Protein AF-A0A835VU82-F1 (afdb_monomer)

Organism: Chlamydomonas incerta (NCBI:txid51695)

Secondary structure (DSSP, 8-state):
-HHHHHHHHHHHHHHHHHHHHHHHHHHHHHHHHHTTS--PPPBTTTBTHHHHHHH-HHHHHHHHHHHH-SEEEEEETTEEEEEE--HHHHHHHHHH--S----HHHHH----HHHHHHHHHH-TTT--HHHHHHHHHHHIIIIISHHHHHHHHHHHHHHHHHHHHHHHHHHHH-PPEEHHHHHHHHHHHHHHHHHHSEE---S--GGGTTTSTTHHHHTTS--------HHHHHHHHHHHHHHTTSTTTS-THHHHHHH-GGGHHHHHHHHHHS--HHHHHHHHHHHHHHHHHHHHHHHHHHHHHHHHHHHHHHHTT-HHHHHHHHHHTT--TT----EESSSSS-TTSHHHHHHHHHHH-SSGGGS--HHHHHHHHHHHHHHHHHHHHHHHHHHHHHHHH-HHHHHHHHHHHHHHHHH-HHHHHSTT-SSPPP--HHHHHHHHHHHHHS-SS--EEEE-SS-EEEETTEEEPTT-EEEE-HHHHHT-TTTSSSTTS--GGGGSGGGTTTTS-------S----SSSSS-----TT--STTS-TTHHHHHHHHHHHHHHHHHHEEEEE-TT--SSPPEEESSSEEESS--EEEEEE---SHHHHHHHHHHHHHHT-EEEEE-SSS-TTBTT--TTEEEEEGGG---EEEETTTTEEEE-TT-BHHHHHHHHGGGTEE----SSTTSBHHHHHHTT---TTHHHH--GGGGEEEEEEEESS--PPPPPP------------------SEEEEEETTT-HHHHHHHHHHHHHH-EEEEEEEE-EE--SEEEEEEEEEEGGGHHHHHHHHHHHHHHS-TTEEEEEEEE----S-S----------------PPS----PPPPGGGS--SS-EEEEEEEESS-TT-HHHHHHHHHHHHSSTTT-SEEEEEEEEHHHHHTTTHHHH--TTEEEEEEEEEEEGGGTT---TT-TT---S-------HHHHHHHHHHT-S-TT-EEEEEEPPPSS-TT----------------SSS----SEEEEEEEEEEEPPTT-TTTTTHHHHHHHHHHHHHHHTTT-SEE-GGG-BTTS-TTHHHHTTS-HHHHHHHHHHHHHH-TT--SPP-

pLDDT: mean 74.81, std 19.79, range [23.17, 98.12]

Solvent-accessible surface area (backbone atoms only — not comparable to full-atom values): 60476 Å² total; per-residue (Å²): 107,69,69,58,52,50,50,51,52,50,51,50,49,54,47,51,52,50,50,53,46,66,38,49,47,55,43,57,70,48,43,71,74,49,63,86,46,42,57,74,82,62,44,83,43,42,14,37,46,70,62,31,73,75,54,29,50,66,53,42,52,38,55,46,33,76,74,41,39,48,52,25,35,47,30,56,21,53,46,60,31,41,36,32,45,34,64,69,58,37,53,53,46,38,59,69,54,76,45,48,50,71,46,69,60,74,53,43,56,55,68,61,71,68,65,32,47,38,53,74,72,33,25,56,78,66,45,55,71,70,66,20,56,50,48,44,50,55,47,37,58,34,43,52,30,70,69,36,36,59,59,40,48,63,47,43,42,53,42,50,61,52,36,44,65,56,53,51,49,31,24,58,71,55,47,75,39,55,46,34,66,53,36,32,35,48,30,40,37,31,35,43,24,39,34,65,19,33,46,44,75,61,48,71,66,65,86,80,48,61,93,48,65,76,47,69,75,40,68,81,60,70,94,75,98,70,90,70,54,61,30,62,53,41,52,53,20,57,54,44,53,50,42,49,60,35,82,90,54,28,36,76,60,18,64,50,29,50,54,41,58,92,46,42,72,58,51,32,51,42,43,68,79,60,54,50,76,39,43,49,52,36,52,52,15,51,48,50,49,50,53,53,43,51,50,53,51,52,50,48,54,51,53,50,50,50,51,51,51,44,55,52,29,53,76,69,74,54,52,78,64,53,60,57,54,60,62,56,71,74,68,66,89,86,78,89,48,72,47,69,64,68,95,60,73,30,75,67,10,34,52,45,36,56,63,50,54,42,71,74,46,93,49,75,93,73,42,74,50,72,66,34,49,46,21,42,49,52,48,46,44,61,61,47,11,58,43,40,14,33,43,46,36,49,32,52,51,53,34,37,75,31,60,70,62,35,52,54,41,47,51,57,51,51,55,52,44,68,76,35,56,72,54,60,69,35,90,64,53,98,67,76,86,79,92,51,68,59,61,51,11,42,50,52,40,31,33,44,76,53,22,28,45,44,58,51,48,30,31,40,78,52,66,42,78,77,53,97,90,43,57,45,59,46,72,36,36,37,35,28,33,46,42,46,40,38,48,29,59,94,80,28,76,66,42,88,59,94,53,32,63,59,59,32,74,90,58,66,54,54,61,37,64,72,81,89,79,80,82,85,79,94,78,88,87,78,89,79,87,32,65,51,54,43,49,52,54,54,48,92,76,29,51,76,54,49,64,48,47,50,50,51,43,49,54,50,49,54,59,46,54,58,41,31,49,57,40,70,31,94,81,48,69,77,78,80,54,63,37,59,62,87,44,36,37,64,59,85,54,44,39,23,28,42,39,47,30,34,66,47,73,65,43,47,33,49,52,47,38,51,26,59,76,69,73,31,30,48,19,65,42,26,46,39,64,44,94,66,13,70,54,67,56,91,88,34,31,61,40,35,32,60,64,35,43,54,76,49,73,40,77,88,81,30,32,33,43,34,20,20,28,29,23,34,44,60,50,44,69,65,29,51,85,75,41,33,44,60,48,31,51,57,41,32,80,32,7,42,36,42,34,27,22,38,24,19,84,30,45,54,13,58,45,66,31,25,29,27,70,32,52,61,36,37,31,29,35,32,49,40,70,73,69,81,68,77,78,76,94,72,85,86,86,88,82,95,75,92,79,81,90,74,96,75,64,66,46,39,80,45,71,31,21,74,84,49,34,46,67,60,34,24,37,35,19,21,46,17,74,49,46,36,51,64,58,32,37,32,32,51,45,40,79,44,51,77,35,26,28,36,40,40,38,34,29,49,52,90,46,45,67,62,51,49,55,44,47,56,57,48,58,76,70,46,54,49,53,43,51,54,36,42,36,36,38,40,21,42,68,91,77,81,90,84,78,82,80,88,75,92,80,85,85,84,90,84,87,86,81,80,85,84,84,77,92,64,78,79,60,78,89,73,55,84,42,68,54,46,33,33,37,42,38,38,41,32,65,46,58,75,86,42,71,70,58,52,55,51,48,47,57,60,62,68,50,58,60,92,66,41,76,47,75,48,77,47,68,31,52,40,66,62,56,56,38,70,54,26,89,80,70,70,58,94,58,58,45,78,48,57,35,35,28,32,27,45,55,68,38,43,73,46,76,76,96,77,70,95,78,78,85,81,82,76,96,66,88,70,66,28,32,47,58,25,52,52,56,39,63,76,59,59,81,35,45,63,19,40,39,42,39,32,66,31,24,52,81,68,67,82,81,76,85,72,93,69,94,74,87,88,78,99,72,78,86,83,59,78,28,41,47,62,80,43,64,22,29,38,37,36,33,35,32,35,48,63,69,53,98,80,35,61,79,76,60,39,49,68,60,38,52,50,46,32,52,52,35,47,62,43,32,51,82,38,37,79,31,36,40,57,55,33,41,41,62,93,44,77,72,54,66,55,55,54,39,28,31,49,74,68,49,45,54,51,48,52,57,49,31,51,42,22,32,62,85,56,36,40,53,82,119

Foldseek 3Di:
DVVVVVVVVVVVVCVVVVQQCLQVVLLVVVCVQCVPFAFDAQDGQAWCVVVCVVQPVLRVLLVGCVVRNQWHWTDHRSAIAIEGQDPVLLFVCQAPFQFAFDDLCVLQDLDDDLLCCLVQPAALRGDGDPRNVLLLVLLLVQDVDPVLVLVLQLQLLVLLVQQVVVLLVLLFQLDKDLQLVSLLLSQLQSLVCQAQQWGLPSRHDCVVVVVCVVVVVCVVPDDDDDDDFLSVLLSVLLVLLVLCLPPVLHWPLSSVCSSPVVCSVVSSVCCVPPNDPSSVSNNVSSVSLLVVLVVSLVQQVVQVVLVVVQVVCVVVVNNPPSVVVVVVVVPDPDHDRIDRDDDGGDCSHSLNSLVVVQVPDPDPSSHADSSNSSSHSSNSSNVRRNQLSQLLQLLQVLCQVPVVLLVVQLVLLLVVCVVCVVVVVPSRPSDDDDDRQSLVLSSLLSCLQFQQAQKTKGAAQQWDDSDPPNIDHHRHIYIHRLNSLSQPCVQPPVSNDRDSVCRHVVVVCQADADDPDDPDDDDDDDSPRHHSRASQHDHPSGNSCVSVSVSSSSSSCSSCSLFKGWHFDPPQDPPFDWHDRVTIHGPVGGITRIATEQLDPVSVQVSQLSCVVVVAFEQEDLFDPCPFFDRDDPRHSYYDLLNLADWDADLPQQKIKGFSNHFQQNNCVVALVSQKDQQHALARRGTPNLQQQQQHFHHLCLPFNHSVSFFFKWKWKFAFDFPDFDDDDDDDDDDDDDDDDDGGDGIDIDMDGCRRGVLLSQASRRPVLLFTGTGITMGRIDGFDQFKWKKKWKFALVCLLVVLVLCLVLVVLADSQKWKKKKKFAADAPDDPPDDDDDDDDDDDDDDDPDDCPPDDDPPVPPGGRGIMMMMMMIGRDDPPDPRVVVSNVSVCPPPVVRIPDMDTDGGRPVCRSNVVHVLPPDVQKDKAKWKFWFASCLQNHDPPPDPDDDDDDDDPRPGLSNLVSVLRVLQPDSSKMKMKTFHHALDRPPPPDDDDDDDDDDDSPDSHQQDRHNTIIIMIMQMWGADPVGDVVGCVVVSNVSNVSSCVSCVSRGQATSSSNRGPPPPRPVRNCRRGDPVSVVSSVVSSCRRPVSSSGDDD

Radius of gyration: 37.17 Å; Cα contacts (8 Å, |Δi|>4): 1844; chains: 1; bounding box: 109×71×122 Å

Sequence (1101 aa):
MELVNGLALAALTLFIVGFIWAGFNPIQRYLTPLRRFPGPPPLPFLGNLLAIASRDLTAYLAECRDAYGGVFKIWFGNQPWVCVADPELIRRVAYRVLSRPFSPADAIHLLTGEQYEVDANTLVFMKNGPAWRLARRAFESSIIHPQSLAGHLPAVWRCVRRYTPRLERYAATGEPLELSGDLADLTLAVVGEAAYGVDFRTTGTEEEEEGGGAAAAAAAAGSGSGSSAPGPALVRAVRQCFDCLDVNKATVYGPLKMIWPGLTPLWRWMAEHMPDAAQTRHMQARQKVADVSRQLMAQWQAAKAAAAAAAAADATGAGAGAAAAAKAADGGAGMQAFVEVGGGISSSSFMASLLEGRRGAAKEEERLSDLQIVAQCLTFLLAGFETTAATISFTAFCLATHPGAQARLLAELDEHFARSPAEGAAEGGEGAMPELSYLDAVLKESMRLYPAGSALIRKSPEPLELGRGLVVPGDTFVCLATHAVMHDPAIWPEPEAFRPERFLPESGGRLGPLAAGGGGGGGGGAAAEGAAWAPFGMGPRMCVGSKFATMVSKAVLLQIYRRFTFELHPKQVLPLRTRTALTHAPRDGIWVVVKARPASKEDVVHACAVAAKHGLKVSPRGSGHHYGGCSLVRGALLLDLSALGGVTVDAAARTARVGPCVSGRALRAATAPVGLHFPGPHLSEVGLSGFILGGGNGWGVRHWGAAADNVVEFEAVVFGDTPAAAPAAAAGGGSSGSSSGSSSAGPRLVRVSAESDPELFWGLKGAGFFLAVVTEFVLRLHPVPAALPLTCAIYPLTALEQVAAFFQRFHTSLPTCVEGSLAIVGGGGGGGDANGSSDGSSGSSNGSSSGDDSGGERPEWRRPVVTPVVIVSCTAFVAAGSPEVEAAYAQLRDFLPDTRISIQEGPLPYDAALSILDPGWSWPGLCMYGHGCFVPVPALVAAPADDEGVAAAGGKDCGGALAALRQAAHTMTSPRSILLVCPSAPSTAPGSSSSSSGNGSSSGSSCSGALGFRDTFYTAAYAMWTRTHQGPAADGDVAHAAWVHAAAAGLAPAAAGLYVNEVMHDQPGNSQVRASYEPAAYERLRGLKARVDPAGLLRPL

Nearest PDB structures (foldseek):
  6fyg-assembly3_C  TM=8.472E-01  e=1.018E-18  Streptomyces maritimus
  6fye-assembly1_B-2  TM=8.383E-01  e=1.172E-18  Streptomyces maritimus
  2bvf-assembly2_B  TM=8.128E-01  e=6.209E-16  Paenarthrobacter nicotinovorans
  5esm-assembly1_A  TM=7.420E-01  e=2.936E-16  Saccharomyces cerevisiae YJM789
  7ryb-assembly1_A  TM=7.580E-01  e=3.509E-15  Saccharomyces cerevisiae YJM789

InterPro domains:
  IPR001128 Cytochrome P450 [PF00067] (38-581)
  IPR001128 Cytochrome P450 [PR00385] (383-400)
  IPR001128 Cytochrome P450 [PR00385] (441-452)
  IPR001128 Cytochrome P450 [PR00385] (534-543)
  IPR001128 Cytochrome P450 [PR00385] (543-554)
  IPR002401 Cytochrome P450, E-class, group I [PR00463] (65-84)
  IPR002401 Cytochrome P450, E-class, group I [PR00463] (372-389)
  IPR002401 Cytochrome P450, E-class, group I [PR00463] (392-418)
  IPR002401 Cytochrome P450, E-class, group I [PR00463] (440-458)
  IPR002401 Cytochrome P450, E-class, group I [PR00463] (481-505)
  IPR006094 FAD linked oxidase, N-terminal [PF01565] (596-717)
  IPR016166 FAD-binding domain, PCMH-type [PS51387] (584-784)
  IPR016167 FAD-binding, type PCMH, subdomain 1 [G3DSA:3.30.43.10] (594-644)
  IPR016169 FAD-binding, type PCMH, subdomain 2 [G3DSA:3.30.465.10] (649-717)
  IPR016169 FAD-binding, type PCMH, subdomain 2 [G3DSA:3.30.465.10] (748-1093)
  IPR017972 Cytochrome P450, conserved site [PS00086] (536-545)
  IPR036318 FAD-binding, type PCMH-like superfamily [SSF56176] (586-784)
  IPR036396 Cytochrome P450 superfamily [G3DSA:1.10.630.10] (32-593)
  IPR036396 Cytochrome P450 superfamily [SSF48264] (29-597)

Mean predicted aligned error: 17.07 Å

Structure (mmCIF, N/CA/C/O backbone):
data_AF-A0A835VU82-F1
#
_entry.id   AF-A0A835VU82-F1
#
loop_
_atom_site.group_PDB
_atom_site.id
_atom_site.type_symbol
_atom_site.label_atom_id
_atom_site.label_alt_id
_atom_site.label_comp_id
_atom_site.label_asym_id
_atom_site.label_entity_id
_atom_site.label_seq_id
_atom_site.pdbx_PDB_ins_code
_atom_site.Cartn_x
_atom_site.Cartn_y
_atom_site.Cartn_z
_atom_site.occupancy
_atom_site.B_iso_or_equiv
_atom_site.auth_seq_id
_atom_site.auth_comp_id
_atom_site.auth_asym_id
_atom_site.auth_atom_id
_atom_site.pdbx_PDB_model_num
ATOM 1 N N . MET A 1 1 ? 30.587 34.628 -65.101 1.00 56.88 1 MET A N 1
ATOM 2 C CA . MET A 1 1 ? 29.436 34.459 -64.185 1.00 56.88 1 MET A CA 1
ATOM 3 C C . MET A 1 1 ? 28.465 33.392 -64.675 1.00 56.88 1 MET A C 1
ATOM 5 O O . MET A 1 1 ? 28.157 32.509 -63.892 1.00 56.88 1 MET A O 1
ATOM 9 N N . GLU A 1 2 ? 28.056 33.380 -65.947 1.00 66.62 2 GLU A N 1
ATOM 10 C CA . GLU A 1 2 ? 27.135 32.351 -66.477 1.00 66.62 2 GLU A CA 1
ATOM 11 C C . GLU A 1 2 ? 27.654 30.909 -66.366 1.00 66.62 2 GLU A C 1
ATOM 13 O O . GLU A 1 2 ? 26.900 30.027 -65.976 1.00 66.62 2 GLU A O 1
ATOM 18 N N . LEU A 1 3 ? 28.951 30.669 -66.598 1.00 69.50 3 LEU A N 1
ATOM 19 C CA . LEU A 1 3 ? 29.554 29.339 -66.414 1.00 69.50 3 LEU A CA 1
ATOM 20 C C . LEU A 1 3 ? 29.507 28.870 -64.946 1.00 69.50 3 LEU A C 1
ATOM 22 O O . LEU A 1 3 ? 29.246 27.706 -64.671 1.00 69.50 3 LEU A O 1
ATOM 26 N N . VAL A 1 4 ? 29.723 29.789 -63.998 1.00 74.38 4 VAL A N 1
ATOM 27 C CA . VAL A 1 4 ? 29.687 29.498 -62.553 1.00 74.38 4 VAL A CA 1
ATOM 28 C C . VAL A 1 4 ? 28.251 29.229 -62.101 1.00 74.38 4 VAL A C 1
ATOM 30 O O . VAL A 1 4 ? 28.012 28.271 -61.374 1.00 74.38 4 VAL A O 1
ATOM 33 N N . ASN A 1 5 ? 27.285 30.007 -62.596 1.00 70.69 5 ASN A N 1
ATOM 34 C CA . ASN A 1 5 ? 25.864 29.800 -62.313 1.00 70.69 5 ASN A CA 1
ATOM 35 C C . ASN A 1 5 ? 25.330 28.510 -62.960 1.00 70.69 5 ASN A C 1
ATOM 37 O O . ASN A 1 5 ? 24.558 27.793 -62.332 1.00 70.69 5 ASN A O 1
ATOM 41 N N . GLY A 1 6 ? 25.779 28.173 -64.174 1.00 78.88 6 GLY A N 1
ATOM 42 C CA . GLY A 1 6 ? 25.442 26.918 -64.849 1.00 78.88 6 GLY A CA 1
ATOM 43 C C . GLY A 1 6 ? 26.016 25.692 -64.136 1.00 78.88 6 GLY A C 1
ATOM 44 O O . GLY A 1 6 ? 25.303 24.711 -63.938 1.00 78.88 6 GLY A O 1
ATOM 45 N N . LEU A 1 7 ? 27.267 25.766 -63.669 1.00 79.81 7 LEU A N 1
ATOM 46 C CA . LEU A 1 7 ? 27.883 24.715 -62.852 1.00 79.81 7 LEU A CA 1
ATOM 47 C C . LEU A 1 7 ? 27.204 24.577 -61.484 1.00 79.81 7 LEU A C 1
ATOM 49 O O . LEU A 1 7 ? 26.971 23.455 -61.039 1.00 79.81 7 LEU A O 1
ATOM 53 N N . ALA A 1 8 ? 26.829 25.686 -60.841 1.00 76.06 8 ALA A N 1
ATOM 54 C CA . ALA A 1 8 ? 26.090 25.664 -59.580 1.00 76.06 8 ALA A CA 1
ATOM 55 C C . ALA A 1 8 ? 24.688 25.053 -59.745 1.00 76.06 8 ALA A C 1
ATOM 57 O O . ALA A 1 8 ? 24.276 24.234 -58.926 1.00 76.06 8 ALA A O 1
ATOM 58 N N . LEU A 1 9 ? 23.976 25.385 -60.828 1.00 82.25 9 LEU A N 1
ATOM 59 C CA . LEU A 1 9 ? 22.659 24.820 -61.128 1.00 82.25 9 LEU A CA 1
ATOM 60 C C . LEU A 1 9 ? 22.746 23.326 -61.480 1.00 82.25 9 LEU A C 1
ATOM 62 O O . LEU A 1 9 ? 21.912 22.541 -61.028 1.00 82.25 9 LEU A O 1
ATOM 66 N N . ALA A 1 10 ? 23.769 22.911 -62.232 1.00 80.50 10 ALA A N 1
ATOM 67 C CA . ALA A 1 10 ? 24.023 21.503 -62.534 1.00 80.50 10 ALA A CA 1
ATOM 68 C C . ALA A 1 10 ? 24.383 20.710 -61.268 1.00 80.50 10 ALA A C 1
ATOM 70 O O . ALA A 1 10 ? 23.840 19.628 -61.053 1.00 80.50 10 ALA A O 1
ATOM 71 N N . ALA A 1 11 ? 25.227 21.266 -60.393 1.00 80.38 11 ALA A N 1
ATOM 72 C CA . ALA A 1 11 ? 25.559 20.666 -59.104 1.00 80.38 11 ALA A CA 1
ATOM 73 C C . ALA A 1 11 ? 24.326 20.551 -58.194 1.00 80.38 11 ALA A C 1
ATOM 75 O O . ALA A 1 11 ? 24.107 19.499 -57.599 1.00 80.38 11 ALA A O 1
ATOM 76 N N . LEU A 1 12 ? 23.478 21.585 -58.141 1.00 81.00 12 LEU A N 1
ATOM 77 C CA . LEU A 1 12 ? 22.221 21.563 -57.391 1.00 81.00 12 LEU A CA 1
ATOM 78 C C . LEU A 1 12 ? 21.238 20.533 -57.961 1.00 81.00 12 LEU A C 1
ATOM 80 O O . LEU A 1 12 ? 20.604 19.804 -57.206 1.00 81.00 12 LEU A O 1
ATOM 84 N N . THR A 1 13 ? 21.140 20.420 -59.286 1.00 84.06 13 THR A N 1
ATOM 85 C CA . THR A 1 13 ? 20.266 19.439 -59.946 1.00 84.06 13 THR A CA 1
ATOM 86 C C . THR A 1 13 ? 20.753 18.013 -59.696 1.00 84.06 13 THR A C 1
ATOM 88 O O . THR A 1 13 ? 19.959 17.154 -59.322 1.00 84.06 13 THR A O 1
ATOM 91 N N . LEU A 1 14 ? 22.058 17.756 -59.826 1.00 83.62 14 LEU A N 1
ATOM 92 C CA . LEU A 1 14 ? 22.665 16.464 -59.494 1.00 83.62 14 LEU A CA 1
ATOM 93 C C . LEU A 1 14 ? 22.506 16.130 -58.009 1.00 83.62 14 LEU A C 1
ATOM 95 O O . LEU A 1 14 ? 22.232 14.979 -57.674 1.00 83.62 14 LEU A O 1
ATOM 99 N N . PHE A 1 15 ? 22.611 17.127 -57.129 1.00 79.81 15 PHE A N 1
ATOM 100 C CA . PHE A 1 15 ? 22.334 16.966 -55.708 1.00 79.81 15 PHE A CA 1
ATOM 101 C C . PHE A 1 15 ? 20.868 16.600 -55.462 1.00 79.81 15 PHE A C 1
ATOM 103 O O . PHE A 1 15 ? 20.615 15.636 -54.754 1.00 79.81 15 PHE A O 1
ATOM 110 N N . ILE A 1 16 ? 19.903 17.289 -56.080 1.00 80.06 16 ILE A N 1
ATOM 111 C CA . ILE A 1 16 ? 18.466 17.002 -55.930 1.00 80.06 16 ILE A CA 1
ATOM 112 C C . ILE A 1 16 ? 18.116 15.615 -56.483 1.00 80.06 16 ILE A C 1
ATOM 114 O O . ILE A 1 16 ? 17.432 14.843 -55.814 1.00 80.06 16 ILE A O 1
ATOM 118 N N . VAL A 1 17 ? 18.605 15.260 -57.674 1.00 80.12 17 VAL A N 1
ATOM 119 C CA . VAL A 1 17 ? 18.378 13.933 -58.271 1.00 80.12 17 VAL A CA 1
ATOM 120 C C . VAL A 1 17 ? 19.036 12.845 -57.423 1.00 80.12 17 VAL A C 1
ATOM 122 O O . VAL A 1 17 ? 18.399 11.836 -57.127 1.00 80.12 17 VAL A O 1
ATOM 125 N N . GLY A 1 18 ? 20.273 13.067 -56.971 1.00 75.75 18 GLY A N 1
ATOM 126 C CA . GLY A 1 18 ? 20.972 12.176 -56.048 1.00 75.75 18 GLY A CA 1
ATOM 127 C C . GLY A 1 18 ? 20.253 12.041 -54.705 1.00 75.75 18 GLY A C 1
ATOM 128 O O . GLY A 1 18 ? 20.161 10.937 -54.176 1.00 75.75 18 GLY A O 1
ATOM 129 N N . PHE A 1 19 ? 19.674 13.125 -54.189 1.00 72.94 19 PHE A N 1
ATOM 130 C CA . PHE A 1 19 ? 18.901 13.167 -52.948 1.00 72.94 19 PHE A CA 1
ATOM 131 C C . PHE A 1 19 ? 17.599 12.369 -53.075 1.00 72.94 19 PHE A C 1
ATOM 133 O O . PHE A 1 19 ? 17.339 11.486 -52.258 1.00 72.94 19 PHE A O 1
ATOM 140 N N . ILE A 1 20 ? 16.819 12.598 -54.137 1.00 73.94 20 ILE A N 1
ATOM 141 C CA . ILE A 1 20 ? 15.592 11.842 -54.435 1.00 73.94 20 ILE A CA 1
ATOM 142 C C . ILE A 1 20 ? 15.923 10.358 -54.640 1.00 73.94 20 ILE A C 1
ATOM 144 O O . ILE A 1 20 ? 15.283 9.489 -54.044 1.00 73.94 20 ILE A O 1
ATOM 148 N N . TRP A 1 21 ? 16.960 10.047 -55.421 1.00 72.38 21 TRP A N 1
ATOM 149 C CA . TRP A 1 21 ? 17.399 8.671 -55.641 1.00 72.38 21 TRP A CA 1
ATOM 150 C C . TRP A 1 21 ? 17.846 8.001 -54.335 1.00 72.38 21 TRP A C 1
ATOM 152 O O . TRP A 1 21 ? 17.417 6.887 -54.052 1.00 72.38 21 TRP A O 1
ATOM 162 N N . ALA A 1 22 ? 18.621 8.681 -53.487 1.00 67.75 22 ALA A N 1
ATOM 163 C CA . ALA A 1 22 ? 19.055 8.162 -52.189 1.00 67.75 22 ALA A CA 1
ATOM 164 C C . ALA A 1 22 ? 17.894 7.918 -51.206 1.00 67.75 22 ALA A C 1
ATOM 166 O O . ALA A 1 22 ? 18.003 7.037 -50.355 1.00 67.75 22 ALA A O 1
ATOM 167 N N . GLY A 1 23 ? 16.784 8.653 -51.321 1.00 66.94 23 GLY A N 1
ATOM 168 C CA . GLY A 1 23 ? 15.580 8.436 -50.513 1.00 66.94 23 GLY A CA 1
ATOM 169 C C . GLY A 1 23 ? 14.733 7.254 -50.971 1.00 66.94 23 GLY A C 1
ATOM 170 O O . GLY A 1 23 ? 14.301 6.444 -50.151 1.00 66.94 23 GLY A O 1
ATOM 171 N N . PHE A 1 24 ? 14.504 7.135 -52.281 1.00 68.56 24 PHE A N 1
ATOM 172 C CA . PHE A 1 24 ? 13.594 6.131 -52.842 1.00 68.56 24 PHE A CA 1
ATOM 173 C C . PHE A 1 24 ? 14.274 4.797 -53.186 1.00 68.56 24 PHE A C 1
ATOM 175 O O . PHE A 1 24 ? 13.639 3.748 -53.066 1.00 68.56 24 PHE A O 1
ATOM 182 N N . ASN A 1 25 ? 15.553 4.794 -53.572 1.00 67.69 25 ASN A N 1
ATOM 183 C CA . ASN A 1 25 ? 16.267 3.582 -53.988 1.00 67.69 25 ASN A CA 1
ATOM 184 C C . ASN A 1 25 ? 16.407 2.528 -52.864 1.00 67.69 25 ASN A C 1
ATOM 186 O O . ASN A 1 25 ? 16.084 1.364 -53.109 1.00 67.69 25 ASN A O 1
ATOM 190 N N . PRO A 1 26 ? 16.790 2.872 -51.615 1.00 64.81 26 PRO A N 1
ATOM 191 C CA . PRO A 1 26 ? 16.863 1.882 -50.538 1.00 64.81 26 PRO A CA 1
ATOM 192 C C . PRO A 1 26 ? 15.496 1.256 -50.249 1.00 64.81 26 PRO A C 1
ATOM 194 O O . PRO A 1 26 ? 15.393 0.042 -50.091 1.00 64.81 26 PRO A O 1
ATOM 197 N N . ILE A 1 27 ? 14.433 2.067 -50.266 1.00 65.44 27 ILE A N 1
ATOM 198 C CA . ILE A 1 27 ? 13.058 1.597 -50.077 1.00 65.44 27 ILE A CA 1
ATOM 199 C C . ILE A 1 27 ? 12.698 0.613 -51.201 1.00 65.44 27 ILE A C 1
ATOM 201 O O . ILE A 1 27 ? 12.256 -0.497 -50.915 1.00 65.44 27 ILE A O 1
ATOM 205 N N . GLN A 1 28 ? 12.973 0.938 -52.469 1.00 64.81 28 GLN A N 1
ATOM 206 C CA . GLN A 1 28 ? 12.727 0.021 -53.591 1.00 64.81 28 GLN A CA 1
ATOM 207 C C . GLN A 1 28 ? 13.547 -1.276 -53.530 1.00 64.81 28 GLN A C 1
ATOM 209 O O . GLN A 1 28 ? 13.005 -2.341 -53.836 1.00 64.81 28 GLN A O 1
ATOM 214 N N . ARG A 1 29 ? 14.802 -1.222 -53.062 1.00 65.31 29 ARG A N 1
ATOM 215 C CA . ARG A 1 29 ? 15.664 -2.403 -52.870 1.00 65.31 29 ARG A CA 1
ATOM 216 C C . ARG A 1 29 ? 15.057 -3.415 -51.893 1.00 65.31 29 ARG A C 1
ATOM 218 O O . ARG A 1 29 ? 15.160 -4.618 -52.126 1.00 65.31 29 ARG A O 1
ATOM 225 N N . TYR A 1 30 ? 14.405 -2.942 -50.832 1.00 65.50 30 TYR A N 1
ATOM 226 C CA . TYR A 1 30 ? 13.759 -3.797 -49.828 1.00 65.50 30 TYR A CA 1
ATOM 227 C C . TYR A 1 30 ? 12.278 -4.089 -50.109 1.00 65.50 30 TYR A C 1
ATOM 229 O O . TYR A 1 30 ? 11.734 -5.059 -49.576 1.00 65.50 30 TYR A O 1
ATOM 237 N N . LEU A 1 31 ? 11.609 -3.293 -50.949 1.00 65.50 31 LEU A N 1
ATOM 238 C CA . LEU A 1 31 ? 10.190 -3.474 -51.257 1.00 65.50 31 LEU A CA 1
ATOM 239 C C . LEU A 1 31 ? 9.915 -4.813 -51.948 1.00 65.50 31 LEU A C 1
ATOM 241 O O . LEU A 1 31 ? 8.908 -5.438 -51.636 1.00 65.50 31 LEU A O 1
ATOM 245 N N . THR A 1 32 ? 10.778 -5.288 -52.850 1.00 67.19 32 THR A N 1
ATOM 246 C CA . THR A 1 32 ? 10.502 -6.526 -53.604 1.00 67.19 32 THR A CA 1
ATOM 247 C C . THR A 1 32 ? 10.462 -7.775 -52.707 1.00 67.19 32 THR A C 1
ATOM 249 O O . THR A 1 32 ? 9.461 -8.492 -52.776 1.00 67.19 32 THR A O 1
ATOM 252 N N . PRO A 1 33 ? 11.439 -8.020 -51.806 1.00 71.12 33 PRO A N 1
ATOM 253 C CA . PRO A 1 33 ? 11.375 -9.148 -50.870 1.00 71.12 33 PRO A CA 1
ATOM 254 C C . PRO A 1 33 ? 10.310 -8.986 -49.772 1.00 71.12 33 PRO A C 1
ATOM 256 O O . PRO A 1 33 ? 9.699 -9.966 -49.356 1.00 71.12 33 PRO A O 1
ATOM 259 N N . LEU A 1 34 ? 10.047 -7.754 -49.316 1.00 79.69 34 LEU A N 1
ATOM 260 C CA . LEU A 1 34 ? 9.124 -7.484 -48.204 1.00 79.69 34 LEU A CA 1
ATOM 261 C C . LEU A 1 34 ? 7.677 -7.197 -48.639 1.00 79.69 34 LEU A C 1
ATOM 263 O O . LEU A 1 34 ? 6.839 -6.842 -47.807 1.00 79.69 34 LEU A O 1
ATOM 267 N N . ARG A 1 35 ? 7.346 -7.336 -49.929 1.00 78.44 35 ARG A N 1
ATOM 268 C CA . ARG A 1 35 ? 5.986 -7.136 -50.476 1.00 78.44 35 ARG A CA 1
ATOM 269 C C . ARG A 1 35 ? 4.928 -8.001 -49.793 1.00 78.44 35 ARG A C 1
ATOM 271 O O . ARG A 1 35 ? 3.800 -7.552 -49.654 1.00 78.44 35 ARG A O 1
ATOM 278 N N . ARG A 1 36 ? 5.303 -9.206 -49.352 1.00 83.00 36 ARG A N 1
ATOM 279 C CA . ARG A 1 36 ? 4.397 -10.169 -48.703 1.00 83.00 36 ARG A CA 1
ATOM 280 C C . ARG A 1 36 ? 3.993 -9.787 -47.276 1.00 83.00 36 ARG A C 1
ATOM 282 O O . ARG A 1 36 ? 3.022 -10.334 -46.774 1.00 83.00 36 ARG A O 1
ATOM 289 N N . PHE A 1 37 ? 4.716 -8.869 -46.635 1.00 89.12 37 PHE A N 1
ATOM 290 C CA . PHE A 1 37 ? 4.386 -8.404 -45.289 1.00 89.12 37 PHE A CA 1
ATOM 291 C C . PHE A 1 37 ? 3.441 -7.195 -45.368 1.00 89.12 37 PHE A C 1
ATOM 293 O O . PHE A 1 37 ? 3.807 -6.205 -46.017 1.00 89.12 37 PHE A O 1
ATOM 300 N N . PRO A 1 38 ? 2.258 -7.232 -44.730 1.00 91.25 38 PRO A N 1
ATOM 301 C CA . PRO A 1 38 ? 1.382 -6.068 -44.628 1.00 91.25 38 PRO A CA 1
ATOM 302 C C . PRO A 1 38 ? 2.018 -5.005 -43.724 1.00 91.25 38 PRO A C 1
ATOM 304 O O . PRO A 1 38 ? 2.917 -5.309 -42.943 1.00 91.25 38 PRO A O 1
ATOM 307 N N . GLY A 1 39 ? 1.602 -3.748 -43.843 1.00 91.25 39 GLY A N 1
ATOM 308 C CA . GLY A 1 39 ? 2.102 -2.683 -42.978 1.00 91.25 39 GLY A CA 1
ATOM 309 C C . GLY A 1 39 ? 1.828 -1.281 -43.517 1.00 91.25 39 GLY A C 1
ATOM 310 O O . GLY A 1 39 ? 1.492 -1.131 -44.697 1.00 91.25 39 GLY A O 1
ATOM 311 N N . PRO A 1 40 ? 1.993 -0.254 -42.672 1.00 90.81 40 PRO A N 1
ATOM 312 C CA . PRO A 1 40 ? 1.727 1.125 -43.043 1.00 90.81 40 PRO A CA 1
ATOM 313 C C . PRO A 1 40 ? 2.707 1.622 -44.119 1.00 90.81 40 PRO A C 1
ATOM 315 O O . PRO A 1 40 ? 3.882 1.230 -44.131 1.00 90.81 40 PRO A O 1
ATOM 318 N N . PRO A 1 41 ? 2.260 2.511 -45.024 1.00 85.75 41 PRO A N 1
ATOM 319 C CA . PRO A 1 41 ? 3.130 3.086 -46.041 1.00 85.75 41 PRO A CA 1
ATOM 320 C C . PRO A 1 41 ? 4.227 3.959 -45.396 1.00 85.75 41 PRO A C 1
ATOM 322 O O . PRO A 1 41 ? 3.939 4.700 -44.452 1.00 85.75 41 PRO A O 1
ATOM 325 N N . PRO A 1 42 ? 5.486 3.894 -45.870 1.00 86.25 42 PRO A N 1
ATOM 326 C CA . PRO A 1 42 ? 6.554 4.757 -45.375 1.00 86.25 42 PRO A CA 1
ATOM 327 C C . PRO A 1 42 ? 6.502 6.156 -46.001 1.00 86.25 42 PRO A C 1
ATOM 329 O O . PRO A 1 42 ? 6.282 6.296 -47.205 1.00 86.25 42 PRO A O 1
ATOM 332 N N . LEU A 1 43 ? 6.807 7.187 -45.210 1.00 84.06 43 LEU A N 1
ATOM 333 C CA . LEU A 1 43 ? 7.176 8.502 -45.736 1.00 84.06 43 LEU A CA 1
ATOM 334 C C . LEU A 1 43 ? 8.589 8.457 -46.348 1.00 84.06 43 LEU A C 1
ATOM 336 O O . LEU A 1 43 ? 9.448 7.727 -45.837 1.00 84.06 43 LEU A O 1
ATOM 340 N N . PRO A 1 44 ? 8.881 9.257 -47.393 1.00 77.75 44 PRO A N 1
ATOM 341 C CA . PRO A 1 44 ? 10.237 9.378 -47.926 1.00 77.75 44 PRO A CA 1
ATOM 342 C C . PRO A 1 44 ? 11.232 9.768 -46.824 1.00 77.75 44 PRO A C 1
ATOM 344 O O . PRO A 1 44 ? 10.956 10.681 -46.047 1.00 77.75 44 PRO A O 1
ATOM 347 N N . PHE A 1 45 ? 12.381 9.084 -46.764 1.00 74.44 45 PHE A N 1
ATOM 348 C CA . PHE A 1 45 ? 13.472 9.253 -45.780 1.00 74.44 45 PHE A CA 1
ATOM 349 C C . PHE A 1 45 ? 13.132 8.949 -44.311 1.00 74.44 45 PHE A C 1
ATOM 351 O O . PHE A 1 45 ? 13.981 8.419 -43.599 1.00 74.44 45 PHE A O 1
ATOM 358 N N . LEU A 1 46 ? 11.920 9.267 -43.853 1.00 78.31 46 LEU A N 1
ATOM 359 C CA . LEU A 1 46 ? 11.500 9.177 -42.452 1.00 78.31 46 LEU A CA 1
ATOM 360 C C . LEU A 1 46 ? 10.773 7.870 -42.111 1.00 78.31 46 LEU A C 1
ATOM 362 O O . LEU A 1 46 ? 10.636 7.543 -40.932 1.00 78.31 46 LEU A O 1
ATOM 366 N N . GLY A 1 47 ? 10.297 7.115 -43.101 1.00 86.38 47 GLY A N 1
ATOM 367 C CA . GLY A 1 47 ? 9.545 5.888 -42.855 1.00 86.38 47 GLY A CA 1
ATOM 368 C C . GLY A 1 47 ? 8.288 6.166 -42.027 1.00 86.38 47 GLY A C 1
ATOM 369 O O . GLY A 1 47 ? 7.469 7.004 -42.396 1.00 86.38 47 GLY A O 1
ATOM 370 N N . ASN A 1 48 ? 8.141 5.480 -40.896 1.00 88.56 48 ASN A N 1
ATOM 371 C CA . ASN A 1 48 ? 7.033 5.653 -39.956 1.00 88.56 48 ASN A CA 1
ATOM 372 C C . ASN A 1 48 ? 7.414 6.447 -38.691 1.00 88.56 48 ASN A C 1
ATOM 374 O O . ASN A 1 48 ? 6.623 6.501 -37.752 1.00 88.56 48 ASN A O 1
ATOM 378 N N . LEU A 1 49 ? 8.591 7.088 -38.651 1.00 82.50 49 LEU A N 1
ATOM 379 C CA . LEU A 1 49 ? 9.110 7.750 -37.443 1.00 82.50 49 LEU A CA 1
ATOM 380 C C . LEU A 1 49 ? 8.162 8.814 -36.867 1.00 82.50 49 LEU A C 1
ATOM 382 O O . LEU A 1 49 ? 7.999 8.875 -35.653 1.00 82.50 49 LEU A O 1
ATOM 386 N N . LEU A 1 50 ? 7.494 9.612 -37.711 1.00 83.38 50 LEU A N 1
ATOM 387 C CA . LEU A 1 50 ? 6.535 10.627 -37.246 1.00 83.38 50 LEU A CA 1
ATOM 388 C C . LEU A 1 50 ? 5.310 10.001 -36.562 1.00 83.38 50 LEU A C 1
ATOM 390 O O . LEU A 1 50 ? 4.843 10.507 -35.544 1.00 83.38 50 LEU A O 1
ATOM 394 N N . ALA A 1 51 ? 4.811 8.882 -37.095 1.00 85.88 51 ALA A N 1
ATOM 395 C CA . ALA A 1 51 ? 3.682 8.169 -36.506 1.00 85.88 51 ALA A CA 1
ATOM 396 C C . ALA A 1 51 ? 4.068 7.549 -35.154 1.00 85.88 51 ALA A C 1
ATOM 398 O O . ALA A 1 51 ? 3.335 7.718 -34.180 1.00 85.88 51 ALA A O 1
ATOM 399 N N . ILE A 1 52 ? 5.256 6.938 -35.071 1.00 84.38 52 ILE A N 1
ATOM 400 C CA . ILE A 1 52 ? 5.813 6.377 -33.830 1.00 84.38 52 ILE A CA 1
ATOM 401 C C . ILE A 1 52 ? 5.988 7.473 -32.768 1.00 84.38 52 ILE A C 1
ATOM 403 O O . ILE A 1 52 ? 5.515 7.325 -31.644 1.00 84.38 52 ILE A O 1
ATOM 407 N N . ALA A 1 53 ? 6.599 8.605 -33.130 1.00 79.00 53 ALA A N 1
ATOM 408 C CA . ALA A 1 53 ? 6.834 9.717 -32.207 1.00 79.00 53 ALA A CA 1
ATOM 409 C C . ALA A 1 53 ? 5.532 10.327 -31.655 1.00 79.00 53 ALA A C 1
ATOM 411 O O . ALA A 1 53 ? 5.507 10.807 -30.525 1.00 79.00 53 ALA A O 1
ATOM 412 N N . SER A 1 54 ? 4.444 10.296 -32.435 1.00 81.88 54 SER A N 1
ATOM 413 C CA . SER A 1 54 ? 3.145 10.842 -32.019 1.00 81.88 54 SER A CA 1
ATOM 414 C C . SER A 1 54 ? 2.359 9.967 -31.031 1.00 81.88 54 SER A C 1
ATOM 416 O O . SER A 1 54 ? 1.495 10.498 -30.338 1.00 81.88 54 SER A O 1
ATOM 418 N N . ARG A 1 55 ? 2.625 8.653 -30.973 1.00 76.75 55 ARG A N 1
ATOM 419 C CA . ARG A 1 55 ? 1.780 7.663 -30.270 1.00 76.75 55 ARG A CA 1
ATOM 420 C C . ARG A 1 55 ? 2.502 6.833 -29.207 1.00 76.75 55 ARG A C 1
ATOM 422 O O . ARG A 1 55 ? 1.823 6.157 -28.455 1.00 76.75 55 ARG A O 1
ATOM 429 N N . ASP A 1 56 ? 3.829 6.914 -29.115 1.00 85.06 56 ASP A N 1
ATOM 430 C CA . ASP A 1 56 ? 4.694 5.911 -28.472 1.00 85.06 56 ASP A CA 1
ATOM 431 C C . ASP A 1 56 ? 4.822 4.605 -29.281 1.00 85.06 56 ASP A C 1
ATOM 433 O O . ASP A 1 56 ? 3.916 4.200 -30.013 1.00 85.06 56 ASP A O 1
ATOM 437 N N . LEU A 1 57 ? 5.975 3.935 -29.174 1.00 84.94 57 LEU A N 1
ATOM 438 C CA . LEU A 1 57 ? 6.251 2.714 -29.931 1.00 84.94 57 LEU A CA 1
ATOM 439 C C . LEU A 1 57 ? 5.307 1.565 -29.551 1.00 84.94 57 LEU A C 1
ATOM 441 O O . LEU A 1 57 ? 4.904 0.820 -30.443 1.00 84.94 57 LEU A O 1
ATOM 445 N N . THR A 1 58 ? 4.945 1.392 -28.276 1.00 88.00 58 THR A N 1
ATOM 446 C CA . THR A 1 58 ? 4.102 0.251 -27.872 1.00 88.00 58 THR A CA 1
ATOM 447 C C . THR A 1 58 ? 2.682 0.384 -28.389 1.00 88.00 58 THR A C 1
ATOM 449 O O . THR A 1 58 ? 2.164 -0.570 -28.973 1.00 88.00 58 THR A O 1
ATOM 452 N N . ALA A 1 59 ? 2.091 1.572 -28.255 1.00 86.31 59 ALA A N 1
ATOM 453 C CA . ALA A 1 59 ? 0.765 1.858 -28.783 1.00 86.31 59 ALA A CA 1
ATOM 454 C C . ALA A 1 59 ? 0.752 1.746 -30.313 1.00 86.31 59 ALA A C 1
ATOM 456 O O . ALA A 1 59 ? -0.119 1.088 -30.873 1.00 86.31 59 ALA A O 1
ATOM 457 N N . TYR A 1 60 ? 1.771 2.280 -30.996 1.00 89.75 60 TYR A N 1
ATOM 458 C CA . TYR A 1 60 ? 1.869 2.165 -32.452 1.00 89.75 60 TYR A CA 1
ATOM 459 C C . TYR A 1 60 ? 1.994 0.709 -32.934 1.00 89.75 60 TYR A C 1
ATOM 461 O O . TYR A 1 60 ? 1.395 0.333 -33.943 1.00 89.75 60 TYR A O 1
ATOM 469 N N . LEU A 1 61 ? 2.756 -0.133 -32.225 1.00 90.56 61 LEU A N 1
ATOM 470 C CA . LEU A 1 61 ? 2.859 -1.562 -32.540 1.00 90.56 61 LEU A CA 1
ATOM 471 C C . LEU A 1 61 ? 1.540 -2.308 -32.290 1.00 90.56 61 LEU A C 1
ATOM 473 O O . LEU A 1 61 ? 1.222 -3.210 -33.065 1.00 90.56 61 LEU A O 1
ATOM 477 N N . ALA A 1 62 ? 0.780 -1.935 -31.257 1.00 88.62 62 ALA A N 1
ATOM 478 C CA . ALA A 1 62 ? -0.549 -2.487 -30.996 1.00 88.62 62 ALA A CA 1
ATOM 479 C C . ALA A 1 62 ? -1.554 -2.082 -32.091 1.00 88.62 62 ALA A C 1
ATOM 481 O O . ALA A 1 62 ? -2.181 -2.956 -32.682 1.00 88.62 62 ALA A O 1
ATOM 482 N N . GLU A 1 63 ? -1.607 -0.798 -32.469 1.00 89.69 63 GLU A N 1
ATOM 483 C CA . GLU A 1 63 ? -2.432 -0.316 -33.590 1.00 89.69 63 GLU A CA 1
ATOM 484 C C . GLU A 1 63 ? -2.092 -1.048 -34.899 1.00 89.69 63 GLU A C 1
ATOM 486 O O . GLU A 1 63 ? -2.975 -1.458 -35.653 1.00 89.69 63 GLU A O 1
ATOM 491 N N . CYS A 1 64 ? -0.799 -1.255 -35.174 1.00 91.50 64 CYS A N 1
ATOM 492 C CA . CYS A 1 64 ? -0.370 -1.992 -36.359 1.00 91.50 64 CYS A CA 1
ATOM 493 C C . CYS A 1 64 ? -0.745 -3.480 -36.295 1.00 91.50 64 CYS A C 1
ATOM 495 O O . CYS A 1 64 ? -1.131 -4.038 -37.321 1.00 91.50 64 CYS A O 1
ATOM 497 N N . ARG A 1 65 ? -0.654 -4.129 -35.127 1.00 90.31 65 ARG A N 1
ATOM 498 C CA . ARG A 1 65 ? -1.133 -5.510 -34.942 1.00 90.31 65 ARG A CA 1
ATOM 499 C C . ARG A 1 65 ? -2.619 -5.599 -35.280 1.00 90.31 65 ARG A C 1
ATOM 501 O O . ARG A 1 65 ? -3.013 -6.491 -36.026 1.00 90.31 65 ARG A O 1
ATOM 508 N N . ASP A 1 66 ? -3.417 -4.669 -34.772 1.00 89.25 66 ASP A N 1
ATOM 509 C CA . ASP A 1 66 ? -4.871 -4.689 -34.950 1.00 89.25 66 ASP A CA 1
ATOM 510 C C . ASP A 1 66 ? -5.264 -4.423 -36.412 1.00 89.25 66 ASP A C 1
ATOM 512 O O . ASP A 1 66 ? -6.186 -5.046 -36.935 1.00 89.25 66 ASP A O 1
ATOM 516 N N . ALA A 1 67 ? -4.516 -3.562 -37.109 1.00 91.38 67 ALA A N 1
ATOM 517 C CA . ALA A 1 67 ? -4.765 -3.235 -38.513 1.00 91.38 67 ALA A CA 1
ATOM 518 C C . ALA A 1 67 ? -4.209 -4.266 -39.517 1.00 91.38 67 ALA A C 1
ATOM 520 O O . ALA A 1 67 ? -4.788 -4.453 -40.588 1.00 91.38 67 ALA A O 1
ATOM 521 N N . TYR A 1 68 ? -3.072 -4.905 -39.219 1.00 91.44 68 TYR A N 1
ATOM 522 C CA . TYR A 1 68 ? -2.306 -5.708 -40.189 1.00 91.44 68 TYR A CA 1
ATOM 523 C C . TYR A 1 68 ? -2.100 -7.176 -39.775 1.00 91.44 68 TYR A C 1
ATOM 525 O O . TYR A 1 68 ? -1.546 -7.954 -40.555 1.00 91.44 68 TYR A O 1
ATOM 533 N N . GLY A 1 69 ? -2.560 -7.575 -38.588 1.00 88.81 69 GLY A N 1
ATOM 534 C CA . GLY A 1 69 ? -2.438 -8.927 -38.041 1.00 88.81 69 GLY A CA 1
ATOM 535 C C . GLY A 1 69 ? -1.133 -9.181 -37.274 1.00 88.81 69 GLY A C 1
ATOM 536 O O . GLY A 1 69 ? -0.325 -8.288 -37.034 1.00 88.81 69 GLY A O 1
ATOM 537 N N . GLY A 1 70 ? -0.904 -10.442 -36.887 1.00 88.00 70 GLY A N 1
ATOM 538 C CA . GLY A 1 70 ? 0.208 -10.840 -36.007 1.00 88.00 70 GLY A CA 1
ATOM 539 C C . GLY A 1 70 ? 1.623 -10.732 -36.599 1.00 88.00 70 GLY A C 1
ATOM 540 O O . GLY A 1 70 ? 2.599 -10.859 -35.859 1.00 88.00 70 GLY A O 1
ATOM 541 N N . VAL A 1 71 ? 1.772 -10.498 -37.909 1.00 92.12 71 VAL A N 1
ATOM 542 C CA . VAL A 1 71 ? 3.075 -10.275 -38.562 1.00 92.12 71 VAL A CA 1
ATOM 543 C C . VAL A 1 71 ? 2.946 -9.157 -39.591 1.00 92.12 71 VAL A C 1
ATOM 545 O O . VAL A 1 71 ? 2.216 -9.291 -40.571 1.00 92.12 71 VAL A O 1
ATOM 548 N N . PHE A 1 72 ? 3.694 -8.075 -39.402 1.00 93.00 72 PHE A N 1
ATOM 549 C CA . PHE A 1 72 ? 3.628 -6.879 -40.245 1.00 93.00 72 PHE A CA 1
ATOM 550 C C . PHE A 1 72 ? 5.007 -6.235 -40.407 1.00 93.00 72 PHE A C 1
ATOM 552 O O . PHE A 1 72 ? 5.975 -6.643 -39.770 1.00 93.00 72 PHE A O 1
ATOM 559 N N . LYS A 1 73 ? 5.133 -5.238 -41.283 1.00 92.00 73 LYS A N 1
ATOM 560 C CA . LYS A 1 73 ? 6.361 -4.456 -41.463 1.00 92.00 73 LYS A CA 1
ATOM 561 C C . LYS A 1 73 ? 6.149 -2.995 -41.098 1.00 92.00 73 LYS A C 1
ATOM 563 O O . LYS A 1 73 ? 5.109 -2.431 -41.414 1.00 92.00 73 LYS A O 1
ATOM 568 N N . ILE A 1 74 ? 7.165 -2.374 -40.517 1.00 90.88 74 ILE A N 1
ATOM 569 C CA . ILE A 1 74 ? 7.257 -0.924 -40.310 1.00 90.88 74 ILE A CA 1
ATOM 570 C C . ILE A 1 74 ? 8.619 -0.427 -40.794 1.00 90.88 74 ILE A C 1
ATOM 572 O O . ILE A 1 74 ? 9.528 -1.217 -41.057 1.00 90.88 74 ILE A O 1
ATOM 576 N N . TRP A 1 75 ? 8.770 0.885 -40.917 1.00 85.88 75 TRP A N 1
ATOM 577 C CA . TRP A 1 75 ? 9.973 1.520 -41.441 1.00 85.88 75 TRP A CA 1
ATOM 578 C C . TRP A 1 75 ? 10.552 2.500 -40.426 1.00 85.88 75 TRP A C 1
ATOM 580 O O . TRP A 1 75 ? 9.896 3.465 -40.036 1.00 85.88 75 TRP A O 1
ATOM 590 N N . PHE A 1 76 ? 11.805 2.277 -40.038 1.00 80.12 76 PHE A N 1
ATOM 591 C CA . PHE A 1 76 ? 12.603 3.230 -39.270 1.00 80.12 76 PHE A CA 1
ATOM 592 C C . PHE A 1 76 ? 13.550 3.946 -40.234 1.00 80.12 76 PHE A C 1
ATOM 594 O O . PHE A 1 76 ? 14.562 3.383 -40.655 1.00 80.12 76 PHE A O 1
ATOM 601 N N . GLY A 1 77 ? 13.193 5.169 -40.634 1.00 78.56 77 GLY A N 1
ATOM 602 C CA . GLY A 1 77 ? 13.867 5.846 -41.739 1.00 78.56 77 GLY A CA 1
ATOM 603 C C . GLY A 1 77 ? 13.707 5.051 -43.039 1.00 78.56 77 GLY A C 1
ATOM 604 O O . GLY A 1 77 ? 12.589 4.738 -43.450 1.00 78.56 77 GLY A O 1
ATOM 605 N N . ASN A 1 78 ? 14.821 4.665 -43.661 1.00 75.50 78 ASN A N 1
ATOM 606 C CA . ASN A 1 78 ? 14.843 3.796 -44.844 1.00 75.50 78 ASN A CA 1
ATOM 607 C C . ASN A 1 78 ? 15.050 2.300 -44.525 1.00 75.50 78 ASN A C 1
ATOM 609 O O . ASN A 1 78 ? 15.100 1.485 -45.450 1.00 75.50 78 ASN A O 1
ATOM 613 N N . GLN A 1 79 ? 15.161 1.932 -43.245 1.00 77.69 79 GLN A N 1
ATOM 614 C CA . GLN A 1 79 ? 15.418 0.561 -42.816 1.00 77.69 79 GLN A CA 1
ATOM 615 C C . GLN A 1 79 ? 14.101 -0.151 -42.454 1.00 77.69 79 GLN A C 1
ATOM 617 O O . GLN A 1 79 ? 13.388 0.300 -41.551 1.00 77.69 79 GLN A O 1
ATOM 622 N N . PRO A 1 80 ? 13.770 -1.282 -43.101 1.00 82.69 80 PRO A N 1
ATOM 623 C CA . PRO A 1 80 ? 12.571 -2.040 -42.773 1.00 82.69 80 PRO A CA 1
ATOM 624 C C . PRO A 1 80 ? 12.762 -2.893 -41.516 1.00 82.69 80 PRO A C 1
ATOM 626 O O . PRO A 1 80 ? 13.823 -3.486 -41.288 1.00 82.69 80 PRO A O 1
ATOM 629 N N . TRP A 1 81 ? 11.708 -2.969 -40.713 1.00 88.00 81 TRP A N 1
ATOM 630 C CA . TRP A 1 81 ? 11.587 -3.841 -39.550 1.00 88.00 81 TRP A CA 1
ATOM 631 C C . TRP A 1 81 ? 10.381 -4.755 -39.758 1.00 88.00 81 TRP A C 1
ATOM 633 O O . TRP A 1 81 ? 9.298 -4.284 -40.099 1.00 88.00 81 TRP A O 1
ATOM 643 N N . VAL A 1 82 ? 10.561 -6.056 -39.545 1.00 91.06 82 VAL A N 1
ATOM 644 C CA . VAL A 1 82 ? 9.466 -7.031 -39.512 1.00 91.06 82 VAL A CA 1
ATOM 645 C C . VAL A 1 82 ? 9.039 -7.214 -38.064 1.00 91.06 82 VAL A C 1
ATOM 647 O O . VAL A 1 82 ? 9.813 -7.676 -37.231 1.00 91.06 82 VAL A O 1
ATOM 650 N N . CYS A 1 83 ? 7.814 -6.830 -37.750 1.00 92.56 83 CYS A N 1
ATOM 651 C CA . CYS A 1 83 ? 7.224 -6.942 -36.430 1.00 92.56 83 CYS A CA 1
ATOM 652 C C . CYS A 1 83 ? 6.438 -8.247 -36.307 1.00 92.56 83 CYS A C 1
ATOM 654 O O . CYS A 1 83 ? 5.671 -8.612 -37.197 1.00 92.56 83 CYS A O 1
ATOM 656 N N . VAL A 1 84 ? 6.631 -8.939 -35.189 1.00 91.50 84 VAL A N 1
ATOM 657 C CA . VAL A 1 84 ? 5.957 -10.187 -34.838 1.00 91.50 84 VAL A CA 1
ATOM 658 C C . VAL A 1 84 ? 5.245 -9.965 -33.509 1.00 91.50 84 VAL A C 1
ATOM 660 O O . VAL A 1 84 ? 5.895 -9.726 -32.493 1.00 91.50 84 VAL A O 1
ATOM 663 N N . ALA A 1 85 ? 3.920 -10.047 -33.532 1.00 90.00 85 ALA A N 1
ATOM 664 C CA . ALA A 1 85 ? 3.021 -9.965 -32.382 1.00 90.00 85 ALA A CA 1
ATOM 665 C C . ALA A 1 85 ? 2.260 -11.289 -32.160 1.00 90.00 85 ALA A C 1
ATOM 667 O O . ALA A 1 85 ? 1.245 -11.315 -31.480 1.00 90.00 85 ALA A O 1
ATOM 668 N N . ASP A 1 86 ? 2.748 -12.385 -32.747 1.00 85.75 86 ASP A N 1
ATOM 669 C CA . ASP A 1 86 ? 2.226 -13.741 -32.569 1.00 85.75 86 ASP A CA 1
ATOM 670 C C . ASP A 1 86 ? 3.066 -14.495 -31.515 1.00 85.75 86 ASP A C 1
ATOM 672 O O . ASP A 1 86 ? 4.289 -14.602 -31.679 1.00 85.75 86 ASP A O 1
ATOM 676 N N . PRO A 1 87 ? 2.463 -15.022 -30.435 1.00 81.69 87 PRO A N 1
ATOM 677 C CA . PRO A 1 87 ? 3.195 -15.611 -29.310 1.00 81.69 87 PRO A CA 1
ATOM 678 C C . PRO A 1 87 ? 4.046 -16.829 -29.703 1.00 81.69 87 PRO A C 1
ATOM 680 O O . PRO A 1 87 ? 5.181 -16.980 -29.233 1.00 81.69 87 PRO A O 1
ATOM 683 N N . GLU A 1 88 ? 3.554 -17.687 -30.601 1.00 82.00 88 GLU A N 1
ATOM 684 C CA . GLU A 1 88 ? 4.279 -18.888 -31.019 1.00 82.00 88 GLU A CA 1
ATOM 685 C C . GLU A 1 88 ? 5.482 -18.529 -31.902 1.00 82.00 88 GLU A C 1
ATOM 687 O O . GLU A 1 88 ? 6.570 -19.108 -31.773 1.00 82.00 88 GLU A O 1
ATOM 692 N N . LEU A 1 89 ? 5.317 -17.557 -32.798 1.00 86.19 89 LEU A N 1
ATOM 693 C CA . LEU A 1 89 ? 6.406 -17.026 -33.612 1.00 86.19 89 LEU A CA 1
ATOM 694 C C . LEU A 1 89 ? 7.437 -16.290 -32.765 1.00 86.19 89 LEU A C 1
ATOM 696 O O . LEU A 1 89 ? 8.629 -16.539 -32.951 1.00 86.19 89 LEU A O 1
ATOM 700 N N . ILE A 1 90 ? 7.016 -15.459 -31.807 1.00 86.69 90 ILE A N 1
ATOM 701 C CA . ILE A 1 90 ? 7.930 -14.796 -30.868 1.00 86.69 90 ILE A CA 1
ATOM 702 C C . ILE A 1 90 ? 8.794 -15.840 -30.158 1.00 86.69 90 ILE A C 1
ATOM 704 O O . ILE A 1 90 ? 10.023 -15.721 -30.173 1.00 86.69 90 ILE A O 1
ATOM 708 N N . ARG A 1 91 ? 8.188 -16.915 -29.634 1.00 82.69 91 ARG A N 1
ATOM 709 C CA . ARG A 1 91 ? 8.924 -18.017 -29.000 1.00 82.69 91 ARG A CA 1
ATOM 710 C C . ARG A 1 91 ? 9.909 -18.674 -29.958 1.00 82.69 91 ARG A C 1
ATOM 712 O O . ARG A 1 91 ? 11.086 -18.818 -29.636 1.00 82.69 91 ARG A O 1
ATOM 719 N N . ARG A 1 92 ? 9.470 -19.058 -31.155 1.00 83.00 92 ARG A N 1
ATOM 720 C CA . ARG A 1 92 ? 10.353 -19.714 -32.134 1.00 83.00 92 ARG A CA 1
ATOM 721 C C . ARG A 1 92 ? 11.528 -18.824 -32.535 1.00 83.00 92 ARG A C 1
ATOM 723 O O . ARG A 1 92 ? 12.664 -19.298 -32.551 1.00 83.00 92 ARG A O 1
ATOM 730 N N . VAL A 1 93 ? 11.276 -17.547 -32.819 1.00 83.69 93 VAL A N 1
ATOM 731 C CA . VAL A 1 93 ? 12.306 -16.592 -33.250 1.00 83.69 93 VAL A CA 1
ATOM 732 C C . VAL A 1 93 ? 13.268 -16.270 -32.108 1.00 83.69 93 VAL A C 1
ATOM 734 O O . VAL A 1 93 ? 14.477 -16.294 -32.325 1.00 83.69 93 VAL A O 1
ATOM 737 N N . ALA A 1 94 ? 12.778 -16.046 -30.886 1.00 82.56 94 ALA A N 1
ATOM 738 C CA . ALA A 1 94 ? 13.626 -15.711 -29.741 1.00 82.56 94 ALA A CA 1
ATOM 739 C C . ALA A 1 94 ? 14.636 -16.815 -29.377 1.00 82.56 94 ALA A C 1
ATOM 741 O O . ALA A 1 94 ? 15.737 -16.503 -28.920 1.00 82.56 94 ALA A O 1
ATOM 742 N N . TYR A 1 95 ? 14.283 -18.090 -29.586 1.00 80.62 95 TYR A N 1
ATOM 743 C CA . TYR A 1 95 ? 15.172 -19.229 -29.320 1.00 80.62 95 TYR A CA 1
ATOM 744 C C . TYR A 1 95 ? 16.075 -19.598 -30.505 1.00 80.62 95 TYR A C 1
ATOM 746 O O . TYR A 1 95 ? 17.169 -20.115 -30.281 1.00 80.62 95 TYR A O 1
ATOM 754 N N . ARG A 1 96 ? 15.652 -19.344 -31.752 1.00 75.38 96 ARG A N 1
ATOM 755 C CA . ARG A 1 96 ? 16.452 -19.652 -32.954 1.00 75.38 96 ARG A CA 1
ATOM 756 C C . ARG A 1 96 ? 17.422 -18.536 -33.333 1.00 75.38 96 ARG A C 1
ATOM 758 O O . ARG A 1 96 ? 18.547 -18.815 -33.736 1.00 75.38 96 ARG A O 1
ATOM 765 N N . VAL A 1 97 ? 17.007 -17.279 -33.207 1.00 72.06 97 VAL A N 1
ATOM 766 C CA . VAL A 1 97 ? 17.791 -16.121 -33.652 1.00 72.06 97 VAL A CA 1
ATOM 767 C C . VAL A 1 97 ? 18.585 -15.563 -32.475 1.00 72.06 97 VAL A C 1
ATOM 769 O O . VAL A 1 97 ? 18.112 -14.727 -31.703 1.00 72.06 97 VAL A O 1
ATOM 772 N N . LEU A 1 98 ? 19.817 -16.058 -32.337 1.00 64.00 98 LEU A N 1
ATOM 773 C CA . LEU A 1 98 ? 20.765 -15.666 -31.281 1.00 64.00 98 LEU A CA 1
ATOM 774 C C . LEU A 1 98 ? 21.655 -14.473 -31.664 1.00 64.00 98 LEU A C 1
ATOM 776 O O . LEU A 1 98 ? 22.455 -13.999 -30.845 1.00 64.00 98 LEU A O 1
ATOM 780 N N . SER A 1 99 ? 21.548 -14.041 -32.920 1.00 62.03 99 SER A N 1
ATOM 781 C CA . SER A 1 99 ? 22.333 -12.973 -33.524 1.00 62.03 99 SER A CA 1
ATOM 782 C C . SER A 1 99 ? 21.935 -11.590 -33.000 1.00 62.03 99 SER A C 1
ATOM 784 O O . SER A 1 99 ? 20.893 -11.410 -32.365 1.00 62.03 99 SER A O 1
ATOM 786 N N . ARG A 1 100 ? 22.838 -10.631 -33.241 1.00 62.88 100 ARG A N 1
ATOM 787 C CA . ARG A 1 100 ? 22.911 -9.286 -32.647 1.00 62.88 100 ARG A CA 1
ATOM 788 C C . ARG A 1 100 ? 21.520 -8.676 -32.358 1.00 62.88 100 ARG A C 1
ATOM 790 O O . ARG A 1 100 ? 20.747 -8.492 -33.304 1.00 62.88 100 ARG A O 1
ATOM 797 N N . PRO A 1 101 ? 21.189 -8.337 -31.096 1.00 61.41 101 PRO A N 1
ATOM 798 C CA . PRO A 1 101 ? 20.035 -7.487 -30.825 1.00 61.41 101 PRO A CA 1
ATOM 799 C C . PRO A 1 101 ? 20.245 -6.112 -31.474 1.00 61.41 101 PRO A C 1
ATOM 801 O O . PRO A 1 101 ? 21.384 -5.670 -31.628 1.00 61.41 101 PRO A O 1
ATOM 804 N N . PHE A 1 102 ? 19.170 -5.429 -31.879 1.00 59.06 102 PHE A N 1
ATOM 805 C CA . PHE A 1 102 ? 19.312 -4.016 -32.237 1.00 59.06 102 PHE A CA 1
ATOM 806 C C . PHE A 1 102 ? 19.816 -3.267 -31.014 1.00 59.06 102 PHE A C 1
ATOM 808 O O . PHE A 1 102 ? 19.266 -3.394 -29.922 1.00 59.06 102 PHE A O 1
ATOM 815 N N . SER A 1 103 ? 20.866 -2.497 -31.224 1.00 56.00 103 SER A N 1
ATOM 816 C CA . SER A 1 103 ? 21.378 -1.570 -30.245 1.00 56.00 103 SER A CA 1
ATOM 817 C C . SER A 1 103 ? 21.012 -0.176 -30.742 1.00 56.00 103 SER A C 1
ATOM 819 O O . SER A 1 103 ? 21.566 0.271 -31.751 1.00 56.00 103 SER A O 1
ATOM 821 N N . PRO A 1 104 ? 20.079 0.523 -30.070 1.00 50.94 104 PRO A N 1
ATOM 822 C CA . PRO A 1 104 ? 19.867 1.949 -30.303 1.00 50.94 104 PRO A CA 1
ATOM 823 C C . PRO A 1 104 ? 21.189 2.715 -30.160 1.00 50.94 104 PRO A C 1
ATOM 825 O O . PRO A 1 104 ? 21.468 3.630 -30.927 1.00 50.94 104 PRO A O 1
ATOM 828 N N . ALA A 1 105 ? 22.056 2.240 -29.263 1.00 47.22 105 ALA A N 1
ATOM 829 C CA . ALA A 1 105 ? 23.431 2.676 -29.107 1.00 47.22 105 ALA A CA 1
ATOM 830 C C . ALA A 1 105 ? 24.258 2.520 -30.406 1.00 47.22 105 ALA A C 1
ATOM 832 O O . ALA A 1 105 ? 24.885 3.472 -30.845 1.00 47.22 105 ALA A O 1
ATOM 833 N N . ASP A 1 106 ? 24.192 1.395 -31.118 1.00 51.06 106 ASP A N 1
ATOM 834 C CA . ASP A 1 106 ? 24.876 1.223 -32.410 1.00 51.06 106 ASP A CA 1
ATOM 835 C C . ASP A 1 106 ? 24.282 2.086 -33.527 1.00 51.06 106 ASP A C 1
ATOM 837 O O . ASP A 1 106 ? 24.984 2.392 -34.493 1.00 51.06 106 ASP A O 1
ATOM 841 N N . ALA A 1 107 ? 23.007 2.472 -33.430 1.00 53.16 107 ALA A N 1
ATOM 842 C CA . ALA A 1 107 ? 22.347 3.356 -34.388 1.00 53.16 107 ALA A CA 1
ATOM 843 C C . ALA A 1 107 ? 22.685 4.832 -34.127 1.00 53.16 107 ALA A C 1
ATOM 845 O O . ALA A 1 107 ? 22.976 5.562 -35.072 1.00 53.16 107 ALA A O 1
ATOM 846 N N . ILE A 1 108 ? 22.760 5.245 -32.861 1.00 56.38 108 ILE A N 1
ATOM 847 C CA . ILE A 1 108 ? 22.852 6.653 -32.446 1.00 56.38 108 ILE A CA 1
ATOM 848 C C . ILE A 1 108 ? 24.290 7.052 -32.074 1.00 56.38 108 ILE A C 1
ATOM 850 O O . ILE A 1 108 ? 24.677 8.202 -32.264 1.00 56.38 108 ILE A O 1
ATOM 854 N N . HIS A 1 109 ? 25.132 6.117 -31.627 1.00 63.38 109 HIS A N 1
ATOM 855 C CA . HIS A 1 109 ? 26.489 6.433 -31.191 1.00 63.38 109 HIS A CA 1
ATOM 856 C C . HIS A 1 109 ? 27.509 6.521 -32.315 1.00 63.38 109 HIS A C 1
ATOM 858 O O . HIS A 1 109 ? 27.543 5.736 -33.271 1.00 63.38 109 HIS A O 1
ATOM 864 N N . LEU A 1 110 ? 28.396 7.490 -32.126 1.00 71.62 110 LEU A N 1
ATOM 865 C CA . LEU A 1 110 ? 29.542 7.798 -32.967 1.00 71.62 110 LEU A CA 1
ATOM 866 C C . LEU A 1 110 ? 30.785 7.930 -32.077 1.00 71.62 110 LEU A C 1
ATOM 868 O O . LEU A 1 110 ? 31.516 8.906 -32.164 1.00 71.62 110 LEU A O 1
ATOM 872 N N . LEU A 1 111 ? 30.959 6.984 -31.147 1.00 73.56 111 LEU A N 1
ATOM 873 C CA . LEU A 1 111 ? 32.108 6.945 -30.237 1.00 73.56 111 LEU A CA 1
ATOM 874 C C . LEU A 1 111 ? 33.393 6.605 -31.003 1.00 73.56 111 LEU A C 1
ATOM 876 O O . LEU A 1 111 ? 33.351 5.846 -31.975 1.00 73.56 111 LEU A O 1
ATOM 880 N N . THR A 1 112 ? 34.521 7.121 -30.520 1.00 72.44 112 THR A N 1
ATOM 881 C CA . THR A 1 112 ? 35.879 6.839 -31.011 1.00 72.44 112 THR A CA 1
ATOM 882 C C . THR A 1 112 ? 36.780 6.401 -29.849 1.00 72.44 112 THR A C 1
ATOM 884 O O . THR A 1 112 ? 36.342 6.402 -28.699 1.00 72.44 112 THR A O 1
ATOM 887 N N . GLY A 1 113 ? 38.007 5.957 -30.143 1.00 75.75 113 GLY A N 1
ATOM 888 C CA . GLY A 1 113 ? 39.012 5.610 -29.129 1.00 75.75 113 GLY A CA 1
ATOM 889 C C . GLY A 1 113 ? 38.615 4.477 -28.173 1.00 75.75 113 GLY A C 1
ATOM 890 O O . GLY A 1 113 ? 37.878 3.556 -28.527 1.00 75.75 113 GLY A O 1
ATOM 891 N N . GLU A 1 114 ? 39.108 4.555 -26.936 1.00 69.50 114 GLU A N 1
ATOM 892 C CA . GLU A 1 114 ? 38.880 3.543 -25.896 1.00 69.50 114 GLU A CA 1
ATOM 893 C C . GLU A 1 114 ? 37.389 3.402 -25.539 1.00 69.50 114 GLU A C 1
ATOM 895 O O . GLU A 1 114 ? 36.915 2.307 -25.244 1.00 69.50 114 GLU A O 1
ATOM 900 N N . GLN A 1 115 ? 36.602 4.479 -25.634 1.00 74.12 115 GLN A N 1
ATOM 901 C CA . GLN A 1 115 ? 35.159 4.434 -25.381 1.00 74.12 115 GLN A CA 1
ATOM 902 C C . GLN A 1 115 ? 34.437 3.558 -26.412 1.00 74.12 115 GLN A C 1
ATOM 904 O O . GLN A 1 115 ? 33.479 2.863 -26.067 1.00 74.12 115 GLN A O 1
ATOM 909 N N . TYR A 1 116 ? 34.903 3.565 -27.666 1.00 74.44 116 TYR A N 1
ATOM 910 C CA . TYR A 1 116 ? 34.417 2.645 -28.693 1.00 74.44 116 TYR A CA 1
ATOM 911 C C . TYR A 1 116 ? 34.848 1.204 -28.408 1.00 74.44 116 TYR A C 1
ATOM 913 O O . TYR A 1 116 ? 34.052 0.288 -28.600 1.00 74.44 116 TYR A O 1
ATOM 921 N N . GLU A 1 117 ? 36.064 0.977 -27.907 1.00 70.38 117 GLU A N 1
ATOM 922 C CA . GLU A 1 117 ? 36.517 -0.366 -27.526 1.00 70.38 117 GLU A CA 1
ATOM 923 C C . GLU A 1 117 ? 35.710 -0.945 -26.354 1.00 70.38 117 GLU A C 1
ATOM 925 O O . GLU A 1 117 ? 35.295 -2.103 -26.418 1.00 70.38 117 GLU A O 1
ATOM 930 N N . VAL A 1 118 ? 35.406 -0.143 -25.329 1.00 69.62 118 VAL A N 1
ATOM 931 C CA . VAL A 1 118 ? 34.517 -0.529 -24.217 1.00 69.62 118 VAL A CA 1
ATOM 932 C C . VAL A 1 118 ? 33.111 -0.884 -24.718 1.00 69.62 118 VAL A C 1
ATOM 934 O O . VAL A 1 118 ? 32.491 -1.827 -24.240 1.00 69.62 118 VAL A O 1
ATOM 937 N N . ASP A 1 119 ? 32.577 -0.167 -25.701 1.00 68.38 119 ASP A N 1
ATOM 938 C CA . ASP A 1 119 ? 31.232 -0.448 -26.217 1.00 68.38 119 ASP A CA 1
ATOM 939 C C . ASP A 1 119 ? 31.220 -1.682 -27.148 1.00 68.38 119 ASP A C 1
ATOM 941 O O . ASP A 1 119 ? 30.433 -2.617 -26.973 1.00 68.38 119 ASP A O 1
ATOM 945 N N . ALA A 1 120 ? 32.154 -1.732 -28.105 1.00 63.91 120 ALA A N 1
ATOM 946 C CA . ALA A 1 120 ? 32.204 -2.727 -29.176 1.00 63.91 120 ALA A CA 1
ATOM 947 C C . ALA A 1 120 ? 32.822 -4.070 -28.752 1.00 63.91 120 ALA A C 1
ATOM 949 O O . ALA A 1 120 ? 32.484 -5.123 -29.319 1.00 63.91 120 ALA A O 1
ATOM 950 N N . ASN A 1 121 ? 33.755 -4.062 -27.791 1.00 57.34 121 ASN A N 1
ATOM 951 C CA . ASN A 1 121 ? 34.527 -5.246 -27.423 1.00 57.34 121 ASN A CA 1
ATOM 952 C C . ASN A 1 121 ? 34.098 -5.956 -26.149 1.00 57.34 121 ASN A C 1
ATOM 954 O O . ASN A 1 121 ? 34.481 -7.119 -25.981 1.00 57.34 121 ASN A O 1
ATOM 958 N N . THR A 1 122 ? 33.261 -5.351 -25.309 1.00 59.91 122 THR A N 1
ATOM 959 C CA . THR A 1 122 ? 33.159 -5.856 -23.940 1.00 59.91 122 THR A CA 1
ATOM 960 C C . THR A 1 122 ? 31.757 -5.867 -23.317 1.00 59.91 122 THR A C 1
ATOM 962 O O . THR A 1 122 ? 31.565 -6.655 -22.403 1.00 59.91 122 THR A O 1
ATOM 965 N N . LEU A 1 123 ? 30.727 -5.168 -23.811 1.00 65.69 123 LEU A N 1
ATOM 966 C CA . LEU A 1 123 ? 29.377 -5.241 -23.204 1.00 65.69 123 LEU A CA 1
ATOM 967 C C . LEU A 1 123 ? 28.646 -6.570 -23.523 1.00 65.69 123 LEU A C 1
ATOM 969 O O . LEU A 1 123 ? 28.470 -6.929 -24.694 1.00 65.69 123 LEU A O 1
ATOM 973 N N . VAL A 1 124 ? 28.138 -7.279 -22.496 1.00 64.38 124 VAL A N 1
ATOM 974 C CA . VAL A 1 124 ? 27.356 -8.543 -22.624 1.00 64.38 124 VAL A CA 1
ATOM 975 C C . VAL A 1 124 ? 26.190 -8.421 -23.609 1.00 64.38 124 VAL A C 1
ATOM 977 O O . VAL A 1 124 ? 25.844 -9.383 -24.294 1.00 64.38 124 VAL A O 1
ATOM 980 N N . PHE A 1 125 ? 25.589 -7.242 -23.731 1.00 64.19 125 PHE A N 1
ATOM 981 C CA . PHE A 1 125 ? 24.468 -7.021 -24.641 1.00 64.19 125 PHE A CA 1
ATOM 982 C C . PHE A 1 125 ? 24.871 -6.968 -26.124 1.00 64.19 125 PHE A C 1
ATOM 984 O O . PHE A 1 125 ? 24.082 -7.377 -26.975 1.00 64.19 125 PHE A O 1
ATOM 991 N N . MET A 1 126 ? 26.093 -6.526 -26.438 1.00 66.44 126 MET A N 1
ATOM 992 C CA . MET A 1 126 ? 26.517 -6.194 -27.809 1.00 66.44 126 MET A CA 1
ATOM 993 C C . MET A 1 126 ? 27.226 -7.353 -28.528 1.00 66.44 126 MET A C 1
ATOM 995 O O . MET A 1 126 ? 27.205 -7.440 -29.758 1.00 66.44 126 MET A O 1
ATOM 999 N N . LYS A 1 127 ? 27.853 -8.275 -27.782 1.00 70.56 127 LYS A N 1
ATOM 1000 C CA . LYS A 1 127 ? 28.618 -9.397 -28.356 1.00 70.56 127 LYS A CA 1
ATOM 1001 C C . LYS A 1 127 ? 27.739 -10.556 -28.830 1.00 70.56 127 LYS A C 1
ATOM 1003 O O . LYS A 1 127 ? 26.614 -10.755 -28.373 1.00 70.56 127 LYS A O 1
ATOM 1008 N N . ASN A 1 128 ? 28.303 -11.375 -29.719 1.00 71.94 128 ASN A N 1
ATOM 1009 C CA . ASN A 1 128 ? 27.752 -12.652 -30.185 1.00 71.94 128 ASN A CA 1
ATOM 1010 C C . ASN A 1 128 ? 28.762 -13.789 -29.963 1.00 71.94 128 ASN A C 1
ATOM 1012 O O . ASN A 1 128 ? 29.937 -13.547 -29.681 1.00 71.94 128 ASN A O 1
ATOM 1016 N N . GLY A 1 129 ? 28.310 -15.036 -30.107 1.00 76.94 129 GLY A N 1
ATOM 1017 C CA . GLY A 1 129 ? 29.201 -16.196 -30.130 1.00 76.94 129 GLY A CA 1
ATOM 1018 C C . GLY A 1 129 ? 29.889 -16.484 -28.782 1.00 76.94 129 GLY A C 1
ATOM 1019 O O . GLY A 1 129 ? 29.257 -16.344 -27.731 1.00 76.94 129 GLY A O 1
ATOM 1020 N N . PRO A 1 130 ? 31.154 -16.951 -28.783 1.00 78.12 130 PRO A N 1
ATOM 1021 C CA . PRO A 1 130 ? 31.880 -17.331 -27.565 1.00 78.12 130 PRO A CA 1
ATOM 1022 C C . PRO A 1 130 ? 32.060 -16.193 -26.549 1.00 78.12 130 PRO A C 1
ATOM 1024 O O . PRO A 1 130 ? 31.829 -16.410 -25.362 1.00 78.12 130 PRO A O 1
ATOM 1027 N N . ALA A 1 131 ? 32.391 -14.978 -27.004 1.00 76.44 131 ALA A N 1
ATOM 1028 C CA . ALA A 1 131 ? 32.633 -13.827 -26.126 1.00 76.44 131 ALA A CA 1
ATOM 1029 C C . ALA A 1 131 ? 31.388 -13.441 -25.309 1.00 76.44 131 ALA A C 1
ATOM 1031 O O . ALA A 1 131 ? 31.472 -13.183 -24.111 1.00 76.44 131 ALA A O 1
ATOM 1032 N N . TRP A 1 132 ? 30.208 -13.481 -25.938 1.00 81.88 132 TRP A N 1
ATOM 1033 C CA . TRP A 1 132 ? 28.943 -13.281 -25.233 1.00 81.88 132 TRP A CA 1
ATOM 1034 C C . TRP A 1 132 ? 28.680 -14.371 -24.189 1.00 81.88 132 TRP A C 1
ATOM 1036 O O . TRP A 1 132 ? 28.313 -14.059 -23.059 1.00 81.88 132 TRP A O 1
ATOM 1046 N N . ARG A 1 133 ? 28.890 -15.648 -24.544 1.00 82.69 133 ARG A N 1
ATOM 1047 C CA . ARG A 1 133 ? 28.699 -16.776 -23.616 1.00 82.69 133 ARG A CA 1
ATOM 1048 C C . ARG A 1 133 ? 29.632 -16.696 -22.411 1.00 82.69 133 ARG A C 1
ATOM 1050 O O . ARG A 1 133 ? 29.241 -17.104 -21.322 1.00 82.69 133 ARG A O 1
ATOM 1057 N N . LEU A 1 134 ? 30.859 -16.211 -22.598 1.00 81.00 134 LEU A N 1
ATOM 1058 C CA . LEU A 1 134 ? 31.804 -15.995 -21.506 1.00 81.00 134 LEU A CA 1
ATOM 1059 C C . LEU A 1 134 ? 31.294 -14.912 -20.551 1.00 81.00 134 LEU A C 1
ATOM 1061 O O . LEU A 1 134 ? 31.103 -15.179 -19.368 1.00 81.00 134 LEU A O 1
ATOM 1065 N N . ALA A 1 135 ? 30.999 -13.725 -21.079 1.00 79.69 135 ALA A N 1
ATOM 1066 C CA . ALA A 1 135 ? 30.584 -12.597 -20.259 1.00 79.69 135 ALA A CA 1
ATOM 1067 C C . ALA A 1 135 ? 29.217 -12.836 -19.581 1.00 79.69 135 ALA A C 1
ATOM 1069 O O . ALA A 1 135 ? 29.030 -12.476 -18.422 1.00 79.69 135 ALA A O 1
ATOM 1070 N N . ARG A 1 136 ? 28.285 -13.529 -20.255 1.00 85.12 136 ARG A N 1
ATOM 1071 C CA . ARG A 1 136 ? 27.010 -13.949 -19.657 1.00 85.12 136 ARG A CA 1
ATOM 1072 C C . ARG A 1 136 ? 27.212 -14.920 -18.495 1.00 85.12 136 ARG A C 1
ATOM 1074 O O . ARG A 1 136 ? 26.628 -14.692 -17.448 1.00 85.12 136 ARG A O 1
ATOM 1081 N N . ARG A 1 137 ? 28.044 -15.958 -18.651 1.00 84.62 137 ARG A N 1
ATOM 1082 C CA . ARG A 1 137 ? 28.327 -16.915 -17.564 1.00 84.62 137 ARG A CA 1
ATOM 1083 C C . ARG A 1 137 ? 28.950 -16.230 -16.352 1.00 84.62 137 ARG A C 1
ATOM 1085 O O . ARG A 1 137 ? 28.524 -16.502 -15.238 1.00 84.62 137 ARG A O 1
ATOM 1092 N N . ALA A 1 138 ? 29.895 -15.317 -16.582 1.00 81.81 138 ALA A N 1
ATOM 1093 C CA . ALA A 1 138 ? 30.511 -14.531 -15.517 1.00 81.81 138 ALA A CA 1
ATOM 1094 C C . ALA A 1 138 ? 29.473 -13.673 -14.771 1.00 81.81 138 ALA A C 1
ATOM 1096 O O . ALA A 1 138 ? 29.449 -13.642 -13.545 1.00 81.81 138 ALA A O 1
ATOM 1097 N N . PHE A 1 139 ? 28.549 -13.043 -15.502 1.00 85.81 139 PHE A N 1
ATOM 1098 C CA . PHE A 1 139 ? 27.446 -12.314 -14.882 1.00 85.81 139 PHE A CA 1
ATOM 1099 C C . PHE A 1 139 ? 26.529 -13.240 -14.072 1.00 85.81 139 PHE A C 1
ATOM 1101 O O . PHE A 1 139 ? 26.173 -12.931 -12.934 1.00 85.81 139 PHE A O 1
ATOM 1108 N N . GLU A 1 140 ? 26.153 -14.385 -14.645 1.00 85.38 140 GLU A N 1
ATOM 1109 C CA . GLU A 1 140 ? 25.247 -15.342 -14.011 1.00 85.38 140 GLU A CA 1
ATOM 1110 C C . GLU A 1 140 ? 25.810 -15.869 -12.683 1.00 85.38 140 GLU A C 1
ATOM 1112 O O . GLU A 1 140 ? 25.079 -15.905 -11.690 1.00 85.38 140 GLU A O 1
ATOM 1117 N N . SER A 1 141 ? 27.108 -16.188 -12.630 1.00 83.12 141 SER A N 1
ATOM 1118 C CA . SER A 1 141 ? 27.782 -16.614 -11.398 1.00 83.12 141 SER A CA 1
ATOM 1119 C C . SER A 1 141 ? 27.859 -15.516 -10.335 1.00 83.12 141 SER A C 1
ATOM 1121 O O . SER A 1 141 ? 27.730 -15.807 -9.148 1.00 83.12 141 SER A O 1
ATOM 1123 N N . SER A 1 142 ? 28.046 -14.258 -10.735 1.00 81.75 142 SER A N 1
ATOM 1124 C CA . SER A 1 142 ? 28.316 -13.158 -9.797 1.00 81.75 142 SER A CA 1
ATOM 1125 C C . SER A 1 142 ? 27.061 -12.446 -9.280 1.00 81.75 142 SER A C 1
ATOM 1127 O O . SER A 1 142 ? 27.116 -11.817 -8.227 1.00 81.75 142 SER A O 1
ATOM 1129 N N . ILE A 1 143 ? 25.928 -12.534 -9.988 1.00 83.56 143 ILE A N 1
ATOM 1130 C CA . ILE A 1 143 ? 24.697 -11.804 -9.626 1.00 83.56 143 ILE A CA 1
ATOM 1131 C C . ILE A 1 143 ? 23.527 -12.726 -9.282 1.00 83.56 143 ILE A C 1
ATOM 1133 O O . ILE A 1 143 ? 22.859 -12.507 -8.276 1.00 83.56 143 ILE A O 1
ATOM 1137 N N . ILE A 1 144 ? 23.229 -13.729 -10.118 1.00 84.38 144 ILE A N 1
ATOM 1138 C CA . ILE A 1 144 ? 21.967 -14.489 -10.007 1.00 84.38 144 ILE A CA 1
ATOM 1139 C C . ILE A 1 144 ? 22.126 -15.923 -9.494 1.00 84.38 144 ILE A C 1
ATOM 1141 O O . ILE A 1 144 ? 21.114 -16.599 -9.274 1.00 84.38 144 ILE A O 1
ATOM 1145 N N . HIS A 1 145 ? 23.359 -16.405 -9.311 1.00 85.44 145 HIS A N 1
ATOM 1146 C CA . HIS A 1 145 ? 23.613 -17.645 -8.581 1.00 85.44 145 HIS A CA 1
ATOM 1147 C C . HIS A 1 145 ? 23.036 -17.519 -7.158 1.00 85.44 145 HIS A C 1
ATOM 1149 O O . HIS A 1 145 ? 23.225 -16.465 -6.555 1.00 85.44 145 HIS A O 1
ATOM 1155 N N . PRO A 1 146 ? 22.346 -18.535 -6.598 1.00 82.06 146 PRO A N 1
ATOM 1156 C CA . PRO A 1 146 ? 21.613 -18.393 -5.334 1.00 82.06 146 PRO A CA 1
ATOM 1157 C C . PRO A 1 146 ? 22.427 -17.793 -4.178 1.00 82.06 146 PRO A C 1
ATOM 1159 O O . PRO A 1 146 ? 21.932 -16.914 -3.482 1.00 82.06 146 PRO A O 1
ATOM 1162 N N . GLN A 1 147 ? 23.689 -18.210 -4.023 1.00 78.81 147 GLN A N 1
ATOM 1163 C CA . GLN A 1 147 ? 24.591 -17.672 -2.995 1.00 78.81 147 GLN A CA 1
ATOM 1164 C C . GLN A 1 147 ? 24.939 -16.195 -3.235 1.00 78.81 147 GLN A C 1
ATOM 1166 O O . GLN A 1 147 ? 24.857 -15.388 -2.315 1.00 78.81 147 GLN A O 1
ATOM 1171 N N . SER A 1 148 ? 25.279 -15.828 -4.474 1.00 81.69 148 SER A N 1
ATOM 1172 C CA . SER A 1 148 ? 25.611 -14.448 -4.844 1.00 81.69 148 SER A CA 1
ATOM 1173 C C . SER A 1 148 ? 24.392 -13.536 -4.710 1.00 81.69 148 SER A C 1
ATOM 1175 O O . SER A 1 148 ? 24.491 -12.445 -4.165 1.00 81.69 148 SER A O 1
ATOM 1177 N N . LEU A 1 149 ? 23.223 -14.017 -5.145 1.00 83.94 149 LEU A N 1
ATOM 1178 C CA . LEU A 1 149 ? 21.950 -13.313 -5.039 1.00 83.94 149 LEU A CA 1
ATOM 1179 C C . LEU A 1 149 ? 21.632 -12.992 -3.571 1.00 83.94 149 LEU A C 1
ATOM 1181 O O . LEU A 1 149 ? 21.371 -11.838 -3.251 1.00 83.94 149 LEU A O 1
ATOM 1185 N N . ALA A 1 150 ? 21.724 -13.979 -2.674 1.00 81.31 150 ALA A N 1
ATOM 1186 C CA . ALA A 1 150 ? 21.542 -13.759 -1.238 1.00 81.31 150 ALA A CA 1
ATOM 1187 C C . ALA A 1 150 ? 22.566 -12.758 -0.667 1.00 81.31 150 ALA A C 1
ATOM 1189 O O . ALA A 1 150 ? 22.197 -11.885 0.113 1.00 81.31 150 ALA A O 1
ATOM 1190 N N . GLY A 1 151 ? 23.824 -12.816 -1.121 1.00 79.94 151 GLY A N 1
ATOM 1191 C CA . GLY A 1 151 ? 24.887 -11.897 -0.699 1.00 79.94 151 GLY A CA 1
ATOM 1192 C C . GLY A 1 151 ? 24.662 -10.421 -1.058 1.00 79.94 151 GLY A C 1
ATOM 1193 O O . GLY A 1 151 ? 25.261 -9.553 -0.424 1.00 79.94 151 GLY A O 1
ATOM 1194 N N . HIS A 1 152 ? 23.790 -10.119 -2.028 1.00 83.88 152 HIS A N 1
ATOM 1195 C CA . HIS A 1 152 ? 23.453 -8.741 -2.417 1.00 83.88 152 HIS A CA 1
ATOM 1196 C C . HIS A 1 152 ? 22.301 -8.134 -1.608 1.00 83.88 152 HIS A C 1
ATOM 1198 O O . HIS A 1 152 ? 22.171 -6.912 -1.547 1.00 83.88 152 HIS A O 1
ATOM 1204 N N . LEU A 1 153 ? 21.462 -8.955 -0.976 1.00 84.19 153 LEU A N 1
ATOM 1205 C CA . LEU A 1 153 ? 20.252 -8.498 -0.290 1.00 84.19 153 LEU A CA 1
ATOM 1206 C C . LEU A 1 153 ? 20.531 -7.520 0.880 1.00 84.19 153 LEU A C 1
ATOM 1208 O O . LEU A 1 153 ? 19.843 -6.497 0.954 1.00 84.19 153 LEU A O 1
ATOM 1212 N N . PRO A 1 154 ? 21.585 -7.705 1.708 1.00 82.88 154 PRO A N 1
ATOM 1213 C CA . PRO A 1 154 ? 21.967 -6.717 2.720 1.00 82.88 154 PRO A CA 1
ATOM 1214 C C . PRO A 1 154 ? 22.272 -5.322 2.162 1.00 82.88 154 PRO A C 1
ATOM 1216 O O . PRO A 1 154 ? 21.963 -4.323 2.813 1.00 82.88 154 PRO A O 1
ATOM 1219 N N . ALA A 1 155 ? 22.841 -5.233 0.954 1.00 82.25 155 ALA A N 1
ATOM 1220 C CA . ALA A 1 155 ? 23.079 -3.946 0.299 1.00 82.25 155 ALA A CA 1
ATOM 1221 C C . ALA A 1 155 ? 21.758 -3.256 -0.063 1.00 82.25 155 ALA A C 1
ATOM 1223 O O . ALA A 1 155 ? 21.592 -2.060 0.177 1.00 82.25 155 ALA A O 1
ATOM 1224 N N . VAL A 1 156 ? 20.775 -4.020 -0.554 1.00 87.06 156 VAL A N 1
ATOM 1225 C CA . VAL A 1 156 ? 19.435 -3.496 -0.855 1.00 87.06 156 VAL A CA 1
ATOM 1226 C C . VAL A 1 156 ? 18.794 -2.901 0.398 1.00 87.06 156 VAL A C 1
ATOM 1228 O O . VAL A 1 156 ? 18.346 -1.756 0.366 1.00 87.06 156 VAL A O 1
ATOM 1231 N N . TRP A 1 157 ? 18.792 -3.631 1.518 1.00 85.81 157 TRP A N 1
ATOM 1232 C CA . TRP A 1 157 ? 18.188 -3.144 2.763 1.00 85.81 157 TRP A CA 1
ATOM 1233 C C . TRP A 1 157 ? 18.887 -1.914 3.327 1.00 85.81 157 TRP A C 1
ATOM 1235 O O . TRP A 1 157 ? 18.208 -0.987 3.767 1.00 85.81 157 TRP A O 1
ATOM 1245 N N . ARG A 1 158 ? 20.223 -1.852 3.272 1.00 84.31 158 ARG A N 1
ATOM 1246 C CA . ARG A 1 158 ? 20.958 -0.649 3.687 1.00 84.31 158 ARG A CA 1
ATOM 1247 C C . ARG A 1 158 ? 20.586 0.564 2.845 1.00 84.31 158 ARG A C 1
ATOM 1249 O O . ARG A 1 158 ? 20.377 1.631 3.417 1.00 84.31 158 ARG A O 1
ATOM 1256 N N . CYS A 1 159 ? 20.492 0.420 1.524 1.00 86.75 159 CYS A N 1
ATOM 1257 C CA . CYS A 1 159 ? 20.054 1.506 0.646 1.00 86.75 159 CYS A CA 1
ATOM 1258 C C . CYS A 1 159 ? 18.625 1.955 0.969 1.00 86.75 159 CYS A C 1
ATOM 1260 O O . CYS A 1 159 ? 18.380 3.152 1.085 1.00 86.75 159 CYS A O 1
ATOM 1262 N N . VAL A 1 160 ? 17.696 1.015 1.175 1.00 87.62 160 VAL A N 1
ATOM 1263 C CA . VAL A 1 160 ? 16.312 1.357 1.538 1.00 87.62 160 VAL A CA 1
ATOM 1264 C C . VAL A 1 160 ? 16.254 2.058 2.896 1.00 87.62 160 VAL A C 1
ATOM 1266 O O . VAL A 1 160 ? 15.607 3.092 3.007 1.00 87.62 160 VAL A O 1
ATOM 1269 N N . ARG A 1 161 ? 16.995 1.584 3.903 1.00 83.81 161 ARG A N 1
ATOM 1270 C CA . ARG A 1 161 ? 17.063 2.233 5.222 1.00 83.81 161 ARG A CA 1
ATOM 1271 C C . ARG A 1 161 ? 17.587 3.666 5.138 1.00 83.81 161 ARG A C 1
ATOM 1273 O O . ARG A 1 161 ? 17.073 4.544 5.817 1.00 83.81 161 ARG A O 1
ATOM 1280 N N . ARG A 1 162 ? 18.587 3.915 4.286 1.00 84.12 162 ARG A N 1
ATOM 1281 C CA . ARG A 1 162 ? 19.120 5.267 4.033 1.00 84.12 162 ARG A CA 1
ATOM 1282 C C . ARG A 1 162 ? 18.145 6.156 3.262 1.00 84.12 162 ARG A C 1
ATOM 1284 O O . ARG A 1 162 ? 18.245 7.371 3.349 1.00 84.12 162 ARG A O 1
ATOM 1291 N N . TYR A 1 163 ? 17.221 5.560 2.520 1.00 85.56 163 TYR A N 1
ATOM 1292 C CA . TYR A 1 163 ? 16.176 6.260 1.784 1.00 85.56 163 TYR A CA 1
ATOM 1293 C C . TYR A 1 163 ? 14.955 6.601 2.652 1.00 85.56 163 TYR A C 1
ATOM 1295 O O . TYR A 1 163 ? 14.301 7.615 2.416 1.00 85.56 163 TYR A O 1
ATOM 1303 N N . THR A 1 164 ? 14.672 5.815 3.694 1.00 83.50 164 THR A N 1
ATOM 1304 C CA . THR A 1 164 ? 13.493 5.987 4.556 1.00 83.50 164 THR A CA 1
ATOM 1305 C C . THR A 1 164 ? 13.305 7.402 5.128 1.00 83.50 164 THR A C 1
ATOM 1307 O O . THR A 1 164 ? 12.198 7.922 4.975 1.00 83.50 164 THR A O 1
ATOM 1310 N N . PRO A 1 165 ? 14.327 8.091 5.686 1.00 80.62 165 PRO A N 1
ATOM 1311 C CA . PRO A 1 165 ? 14.151 9.444 6.234 1.00 80.62 165 PRO A CA 1
ATOM 1312 C C . PRO A 1 165 ? 13.613 10.461 5.221 1.00 80.62 165 PRO A C 1
ATOM 1314 O O . PRO A 1 165 ? 12.904 11.408 5.566 1.00 80.62 165 PRO A O 1
ATOM 1317 N N . ARG A 1 166 ? 13.911 10.255 3.934 1.00 82.31 166 ARG A N 1
ATOM 1318 C CA . ARG A 1 166 ? 13.393 11.091 2.851 1.00 82.31 166 ARG A CA 1
ATOM 1319 C C . ARG A 1 166 ? 11.886 10.898 2.675 1.00 82.31 166 ARG A C 1
ATOM 1321 O O . ARG A 1 166 ? 11.165 11.888 2.576 1.00 82.31 166 ARG A O 1
ATOM 1328 N N . LEU A 1 167 ? 11.395 9.656 2.694 1.00 83.94 167 LEU A N 1
ATOM 1329 C CA . LEU A 1 167 ? 9.955 9.368 2.657 1.00 83.94 167 LEU A CA 1
ATOM 1330 C C . LEU A 1 167 ? 9.230 9.874 3.912 1.00 83.94 167 LEU A C 1
ATOM 1332 O O . LEU A 1 167 ? 8.118 10.385 3.793 1.00 83.94 167 LEU A O 1
ATOM 1336 N N . GLU A 1 168 ? 9.861 9.795 5.088 1.00 77.25 168 GLU A N 1
ATOM 1337 C CA . GLU A 1 168 ? 9.318 10.347 6.340 1.00 77.25 168 GLU A CA 1
ATOM 1338 C C . GLU A 1 168 ? 9.079 11.858 6.228 1.00 77.25 168 GLU A C 1
ATOM 1340 O O . GLU A 1 168 ? 8.012 12.339 6.615 1.00 77.25 168 GLU A O 1
ATOM 1345 N N . ARG A 1 169 ? 10.014 12.602 5.618 1.00 80.25 169 ARG A N 1
ATOM 1346 C CA . ARG A 1 169 ? 9.837 14.036 5.339 1.00 80.25 169 ARG A CA 1
ATOM 1347 C C . ARG A 1 169 ? 8.619 14.299 4.455 1.00 80.25 169 ARG A C 1
ATOM 1349 O O . ARG A 1 169 ? 7.790 15.122 4.828 1.00 80.25 169 ARG A O 1
ATOM 1356 N N . TYR A 1 170 ? 8.487 13.611 3.318 1.00 81.50 170 TYR A N 1
ATOM 1357 C CA . TYR A 1 170 ? 7.334 13.801 2.422 1.00 81.50 170 TYR A CA 1
ATOM 1358 C C . TYR A 1 170 ? 6.009 13.402 3.082 1.00 81.50 170 TYR A C 1
ATOM 1360 O O . TYR A 1 170 ? 4.990 14.060 2.872 1.00 81.50 170 TYR A O 1
ATOM 1368 N N . ALA A 1 171 ? 6.016 12.355 3.911 1.00 74.31 171 ALA A N 1
ATOM 1369 C CA . ALA A 1 171 ? 4.844 11.952 4.680 1.00 74.31 171 ALA A CA 1
ATOM 1370 C C . ALA A 1 171 ? 4.448 13.003 5.729 1.00 74.31 171 ALA A C 1
ATOM 1372 O O . ALA A 1 171 ? 3.258 13.227 5.952 1.00 74.31 171 ALA A O 1
ATOM 1373 N N . ALA A 1 172 ? 5.431 13.665 6.347 1.00 64.94 172 ALA A N 1
ATOM 1374 C CA . ALA A 1 172 ? 5.204 14.743 7.299 1.00 64.94 172 ALA A CA 1
ATOM 1375 C C . ALA A 1 172 ? 4.674 16.009 6.621 1.00 64.94 172 ALA A C 1
ATOM 1377 O O . ALA A 1 172 ? 3.651 16.548 7.037 1.00 64.94 172 ALA A O 1
ATOM 1378 N N . THR A 1 173 ? 5.330 16.482 5.562 1.00 71.50 173 THR A N 1
ATOM 1379 C CA . THR A 1 173 ? 4.952 17.746 4.912 1.00 71.50 173 THR A CA 1
ATOM 1380 C C . THR A 1 173 ? 3.682 17.625 4.070 1.00 71.50 173 THR A C 1
ATOM 1382 O O . THR A 1 173 ? 3.006 18.625 3.830 1.00 71.50 173 THR A O 1
ATOM 1385 N N . GLY A 1 174 ? 3.346 16.415 3.606 1.00 68.62 174 GLY A N 1
ATOM 1386 C CA . GLY A 1 174 ? 2.280 16.192 2.630 1.00 68.62 174 GLY A CA 1
ATOM 1387 C C . GLY A 1 174 ? 2.607 16.760 1.245 1.00 68.62 174 GLY A C 1
ATOM 1388 O O . GLY A 1 174 ? 1.722 16.840 0.389 1.00 68.62 174 GLY A O 1
ATOM 1389 N N . GLU A 1 175 ? 3.858 17.174 1.022 1.00 82.62 175 GLU A N 1
ATOM 1390 C CA . GLU A 1 175 ? 4.317 17.668 -0.269 1.00 82.62 175 GLU A CA 1
ATOM 1391 C C . GLU A 1 175 ? 4.272 16.550 -1.318 1.00 82.62 175 GLU A C 1
ATOM 1393 O O . GLU A 1 175 ? 4.522 15.379 -1.015 1.00 82.62 175 GLU A O 1
ATOM 1398 N N . PRO A 1 176 ? 3.957 16.883 -2.578 1.00 87.25 176 PRO A N 1
ATOM 1399 C CA . PRO A 1 176 ? 3.943 15.888 -3.631 1.00 87.25 176 PRO A CA 1
ATOM 1400 C C . PRO A 1 176 ? 5.349 15.390 -3.966 1.00 87.25 176 PRO A C 1
ATOM 1402 O O . PRO A 1 176 ? 6.216 16.181 -4.341 1.00 87.25 176 PRO A O 1
ATOM 1405 N N . LEU A 1 177 ? 5.514 14.071 -3.983 1.00 92.56 177 LEU A N 1
ATOM 1406 C CA . LEU A 1 177 ? 6.727 13.386 -4.416 1.00 92.56 177 LEU A CA 1
ATOM 1407 C C . LEU A 1 177 ? 6.628 12.994 -5.899 1.00 92.56 177 LEU A C 1
ATOM 1409 O O . LEU A 1 177 ? 5.638 12.383 -6.308 1.00 92.56 177 LEU A O 1
ATOM 1413 N N . GLU A 1 178 ? 7.647 13.317 -6.705 1.00 94.44 178 GLU A N 1
ATOM 1414 C CA . GLU A 1 178 ? 7.843 12.704 -8.030 1.00 94.44 178 GLU A CA 1
ATOM 1415 C C . GLU A 1 178 ? 8.552 11.360 -7.841 1.00 94.44 178 GLU A C 1
ATOM 1417 O O . GLU A 1 178 ? 9.773 11.280 -7.738 1.00 94.44 178 GLU A O 1
ATOM 1422 N N . LEU A 1 179 ? 7.765 10.296 -7.731 1.00 93.19 179 LEU A N 1
ATOM 1423 C CA . LEU A 1 179 ? 8.222 8.981 -7.303 1.00 93.19 179 LEU A CA 1
ATOM 1424 C C . LEU A 1 179 ? 9.204 8.335 -8.292 1.00 93.19 179 LEU A C 1
ATOM 1426 O O . LEU A 1 179 ? 10.080 7.586 -7.866 1.00 93.19 179 LEU A O 1
ATOM 1430 N N . SER A 1 180 ? 9.093 8.613 -9.597 1.00 89.94 180 SER A N 1
ATOM 1431 C CA . SER A 1 180 ? 9.915 7.924 -10.605 1.00 89.94 180 SER A CA 1
ATOM 1432 C C . SER A 1 180 ? 11.375 8.367 -10.543 1.00 89.94 180 SER A C 1
ATOM 1434 O O . SER A 1 180 ? 12.284 7.534 -10.576 1.00 89.94 180 SER A O 1
ATOM 1436 N N . GLY A 1 181 ? 11.616 9.673 -10.440 1.00 85.88 181 GLY A N 1
ATOM 1437 C CA . GLY A 1 181 ? 12.944 10.255 -10.281 1.00 85.88 181 GLY A CA 1
ATOM 1438 C C . GLY A 1 181 ? 13.588 9.857 -8.959 1.00 85.88 181 GLY A C 1
ATOM 1439 O O . GLY A 1 181 ? 14.764 9.486 -8.948 1.00 85.88 181 GLY A O 1
ATOM 1440 N N . ASP A 1 182 ? 12.797 9.845 -7.887 1.00 90.00 182 ASP A N 1
ATOM 1441 C CA . ASP A 1 182 ? 13.243 9.514 -6.534 1.00 90.00 182 ASP A CA 1
ATOM 1442 C C . ASP A 1 182 ? 13.630 8.026 -6.403 1.00 90.00 182 ASP A C 1
ATOM 1444 O O . ASP A 1 182 ? 14.712 7.686 -5.917 1.00 90.00 182 ASP A O 1
ATOM 1448 N N . LEU A 1 183 ? 12.820 7.115 -6.959 1.00 90.94 183 LEU A N 1
ATOM 1449 C CA . LEU A 1 183 ? 13.158 5.688 -7.037 1.00 90.94 183 LEU A CA 1
ATOM 1450 C C . LEU A 1 183 ? 14.342 5.409 -7.971 1.00 90.94 183 LEU A C 1
ATOM 1452 O O . LEU A 1 183 ? 15.067 4.429 -7.770 1.00 90.94 183 LEU A O 1
ATOM 1456 N N . ALA A 1 184 ? 14.581 6.252 -8.978 1.00 86.38 184 ALA A N 1
ATOM 1457 C CA . ALA A 1 184 ? 15.784 6.150 -9.799 1.00 86.38 184 ALA A CA 1
ATOM 1458 C C . ALA A 1 184 ? 17.062 6.459 -8.995 1.00 86.38 184 ALA A C 1
ATOM 1460 O O . ALA A 1 184 ? 18.084 5.818 -9.238 1.00 86.38 184 ALA A O 1
ATOM 1461 N N . ASP A 1 185 ? 17.015 7.359 -8.005 1.00 85.62 185 ASP A N 1
ATOM 1462 C CA . ASP A 1 185 ? 18.153 7.617 -7.109 1.00 85.62 185 ASP A CA 1
ATOM 1463 C C . ASP A 1 185 ? 18.394 6.462 -6.127 1.00 85.62 185 ASP A C 1
ATOM 1465 O O . ASP A 1 185 ? 19.543 6.047 -5.939 1.00 85.62 185 ASP A O 1
ATOM 1469 N N . LEU A 1 186 ? 17.324 5.890 -5.558 1.00 89.88 186 LEU A N 1
ATOM 1470 C CA . LEU A 1 186 ? 17.407 4.706 -4.694 1.00 89.88 186 LEU A CA 1
ATOM 1471 C C . LEU A 1 186 ? 17.970 3.495 -5.446 1.00 89.88 186 LEU A C 1
ATOM 1473 O O . LEU A 1 186 ? 18.904 2.839 -4.986 1.00 89.88 186 LEU A O 1
ATOM 1477 N N . THR A 1 187 ? 17.409 3.173 -6.610 1.00 90.56 187 THR A N 1
ATOM 1478 C CA . THR A 1 187 ? 17.846 2.001 -7.385 1.00 90.56 187 THR A CA 1
ATOM 1479 C C . THR A 1 187 ? 19.280 2.146 -7.866 1.00 90.56 187 THR A C 1
ATOM 1481 O O . THR A 1 187 ? 20.012 1.159 -7.845 1.00 90.56 187 THR A O 1
ATOM 1484 N N . LEU A 1 188 ? 19.717 3.359 -8.218 1.00 86.19 188 LEU A N 1
ATOM 1485 C CA . LEU A 1 188 ? 21.109 3.633 -8.558 1.00 86.19 188 LEU A CA 1
ATOM 1486 C C . LEU A 1 188 ? 22.052 3.448 -7.360 1.00 86.19 188 LEU A C 1
ATOM 1488 O O . LEU A 1 188 ? 23.151 2.923 -7.545 1.00 86.19 188 LEU A O 1
ATOM 1492 N N . ALA A 1 189 ? 21.615 3.793 -6.143 1.00 86.38 189 ALA A N 1
ATOM 1493 C CA . ALA A 1 189 ? 22.339 3.462 -4.912 1.00 86.38 189 ALA A CA 1
ATOM 1494 C C . ALA A 1 189 ? 22.508 1.942 -4.766 1.00 86.38 189 ALA A C 1
ATOM 1496 O O . ALA A 1 189 ? 23.614 1.453 -4.550 1.00 86.38 189 ALA A O 1
ATOM 1497 N N . VAL A 1 190 ? 21.414 1.191 -4.946 1.00 88.88 190 VAL A N 1
ATOM 1498 C CA . VAL A 1 190 ? 21.388 -0.277 -4.840 1.00 88.88 190 VAL A CA 1
ATOM 1499 C C . VAL A 1 190 ? 22.315 -0.935 -5.858 1.00 88.88 190 VAL A C 1
ATOM 1501 O O . VAL A 1 190 ? 23.149 -1.757 -5.479 1.00 88.88 190 VAL A O 1
ATOM 1504 N N . VAL A 1 191 ? 22.204 -0.591 -7.146 1.00 88.56 191 VAL A N 1
ATOM 1505 C CA . VAL A 1 191 ? 23.081 -1.190 -8.165 1.00 88.56 191 VAL A CA 1
ATOM 1506 C C . VAL A 1 191 ? 24.521 -0.719 -8.026 1.00 88.56 191 VAL A C 1
ATOM 1508 O O . VAL A 1 191 ? 25.427 -1.481 -8.336 1.00 88.56 191 VAL A O 1
ATOM 1511 N N . GLY A 1 192 ? 24.751 0.494 -7.532 1.00 85.50 192 GLY A N 1
ATOM 1512 C CA . GLY A 1 192 ? 26.082 0.992 -7.219 1.00 85.50 192 GLY A CA 1
ATOM 1513 C C . GLY A 1 192 ? 26.778 0.186 -6.132 1.00 85.50 192 GLY A C 1
ATOM 1514 O O . GLY A 1 192 ? 27.885 -0.317 -6.339 1.00 85.50 192 GLY A O 1
ATOM 1515 N N . GLU A 1 193 ? 26.092 -0.002 -5.007 1.00 86.12 193 GLU A N 1
ATOM 1516 C CA . GLU A 1 193 ? 26.602 -0.776 -3.879 1.00 86.12 193 GLU A CA 1
ATOM 1517 C C . GLU A 1 193 ? 26.784 -2.254 -4.262 1.00 86.12 193 GLU A C 1
ATOM 1519 O O . GLU A 1 193 ? 27.836 -2.828 -3.996 1.00 86.12 193 GLU A O 1
ATOM 1524 N N . ALA A 1 194 ? 25.835 -2.856 -4.989 1.00 86.62 194 ALA A N 1
ATOM 1525 C CA . ALA A 1 194 ? 25.973 -4.228 -5.488 1.00 86.62 194 ALA A CA 1
ATOM 1526 C C . ALA A 1 194 ? 27.111 -4.379 -6.520 1.00 86.62 194 ALA A C 1
ATOM 1528 O O . ALA A 1 194 ? 27.781 -5.414 -6.575 1.00 86.62 194 ALA A O 1
ATOM 1529 N N . ALA A 1 195 ? 27.358 -3.349 -7.338 1.00 85.12 195 ALA A N 1
ATOM 1530 C CA . ALA A 1 195 ? 28.410 -3.371 -8.349 1.00 85.12 195 ALA A CA 1
ATOM 1531 C C . ALA A 1 195 ? 29.813 -3.305 -7.738 1.00 85.12 195 ALA A C 1
ATOM 1533 O O . ALA A 1 195 ? 30.682 -4.094 -8.115 1.00 85.12 195 ALA A O 1
ATOM 1534 N N . TYR A 1 196 ? 30.028 -2.357 -6.822 1.00 83.38 196 TYR A N 1
ATOM 1535 C CA . TYR A 1 196 ? 31.366 -1.952 -6.378 1.00 83.38 196 TYR A CA 1
ATOM 1536 C C . TYR A 1 196 ? 31.619 -2.137 -4.877 1.00 83.38 196 TYR A C 1
ATOM 1538 O O . TYR A 1 196 ? 32.771 -2.069 -4.458 1.00 83.38 196 TYR A O 1
ATOM 1546 N N . GLY A 1 197 ? 30.582 -2.358 -4.064 1.00 78.44 197 GLY A N 1
ATOM 1547 C CA . GLY A 1 197 ? 30.704 -2.476 -2.607 1.00 78.44 197 GLY A CA 1
ATOM 1548 C C . GLY A 1 197 ? 30.944 -1.148 -1.880 1.00 78.44 197 GLY A C 1
ATOM 1549 O O . GLY A 1 197 ? 31.474 -1.156 -0.771 1.00 78.44 197 GLY A O 1
ATOM 1550 N N . VAL A 1 198 ? 30.596 -0.015 -2.501 1.00 77.00 198 VAL A N 1
ATOM 1551 C CA . VAL A 1 198 ? 30.786 1.330 -1.931 1.00 77.00 198 VAL A CA 1
ATOM 1552 C C . VAL A 1 198 ? 29.476 2.103 -1.867 1.00 77.00 198 VAL A C 1
ATOM 1554 O O . VAL A 1 198 ? 28.598 1.933 -2.715 1.00 77.00 198 VAL A O 1
ATOM 1557 N N . ASP A 1 199 ? 29.373 2.992 -0.882 1.00 75.00 199 ASP A N 1
ATOM 1558 C CA . ASP A 1 199 ? 28.264 3.928 -0.776 1.00 75.00 199 ASP A CA 1
ATOM 1559 C C . ASP A 1 199 ? 28.495 5.167 -1.664 1.00 75.00 199 ASP A C 1
ATOM 1561 O O . ASP A 1 199 ? 29.471 5.903 -1.497 1.00 75.00 199 ASP A O 1
ATOM 1565 N N . PHE A 1 200 ? 27.573 5.413 -2.599 1.00 72.81 200 PHE A N 1
ATOM 1566 C CA . PHE A 1 200 ? 27.568 6.582 -3.485 1.00 72.81 200 PHE A CA 1
ATOM 1567 C C . PHE A 1 200 ? 26.874 7.827 -2.912 1.00 72.81 200 PHE A C 1
ATOM 1569 O O . PHE A 1 200 ? 26.926 8.877 -3.556 1.00 72.81 200 PHE A O 1
ATOM 1576 N N . ARG A 1 201 ? 26.240 7.727 -1.735 1.00 72.62 201 ARG A N 1
ATOM 1577 C CA . ARG A 1 201 ? 25.515 8.805 -1.035 1.00 72.62 201 ARG A CA 1
ATOM 1578 C C . ARG A 1 201 ? 24.478 9.525 -1.905 1.00 72.62 201 ARG A C 1
ATOM 1580 O O . ARG A 1 201 ? 24.423 10.746 -1.945 1.00 72.62 201 ARG A O 1
ATOM 1587 N N . THR A 1 202 ? 23.651 8.766 -2.619 1.00 69.12 202 THR A N 1
ATOM 1588 C CA . THR A 1 202 ? 22.645 9.327 -3.543 1.00 69.12 202 THR A CA 1
ATOM 1589 C C . THR A 1 202 ? 21.291 9.603 -2.889 1.00 69.12 202 THR A C 1
ATOM 1591 O O . THR A 1 202 ? 20.432 10.210 -3.515 1.00 69.12 202 THR A O 1
ATOM 1594 N N . THR A 1 203 ? 21.086 9.159 -1.644 1.00 65.12 203 THR A N 1
ATOM 1595 C CA . THR A 1 203 ? 19.785 9.197 -0.952 1.00 65.12 203 THR A CA 1
ATOM 1596 C C . THR A 1 203 ? 19.794 10.001 0.360 1.00 65.12 203 THR A C 1
ATOM 1598 O O . THR A 1 203 ? 18.824 9.916 1.105 1.00 65.12 203 THR A O 1
ATOM 1601 N N . GLY A 1 204 ? 20.870 10.741 0.675 1.00 56.28 204 GLY A N 1
ATOM 1602 C CA . GLY A 1 204 ? 21.019 11.508 1.929 1.00 56.28 204 GLY A CA 1
ATOM 1603 C C . GLY A 1 204 ? 20.141 12.770 2.021 1.00 56.28 204 GLY A C 1
ATOM 1604 O O . GLY A 1 204 ? 19.591 13.226 1.019 1.00 56.28 204 GLY A O 1
ATOM 1605 N N . THR A 1 205 ? 19.986 13.322 3.232 1.00 45.78 205 THR A N 1
ATOM 1606 C CA . THR A 1 205 ? 19.201 14.540 3.521 1.00 45.78 205 THR A CA 1
ATOM 1607 C C . THR A 1 205 ? 20.000 15.827 3.283 1.00 45.78 205 THR A C 1
ATOM 1609 O O . THR A 1 205 ? 21.191 15.879 3.572 1.00 45.78 205 THR A O 1
ATOM 1612 N N . GLU A 1 206 ? 19.316 16.884 2.827 1.00 39.94 206 GLU A N 1
ATOM 1613 C CA . GLU A 1 206 ? 19.856 18.210 2.447 1.00 39.94 206 GLU A CA 1
ATOM 1614 C C . GLU A 1 206 ? 20.773 18.884 3.497 1.00 39.94 206 GLU A C 1
ATOM 1616 O O . GLU A 1 206 ? 21.622 19.689 3.121 1.00 39.94 206 GLU A O 1
ATOM 1621 N N . GLU A 1 207 ? 20.689 18.524 4.786 1.00 35.41 207 GLU A N 1
ATOM 1622 C CA . GLU A 1 207 ? 21.590 19.031 5.843 1.00 35.41 207 GLU A CA 1
ATOM 1623 C C . GLU A 1 207 ? 23.076 18.642 5.618 1.00 35.41 207 GLU A C 1
ATOM 1625 O O . GLU A 1 207 ? 23.969 19.323 6.119 1.00 35.41 207 GLU A O 1
ATOM 1630 N N . GLU A 1 208 ? 23.380 17.617 4.806 1.00 38.75 208 GLU A N 1
ATOM 1631 C CA . GLU A 1 208 ? 24.756 17.322 4.351 1.00 38.75 208 GLU A CA 1
ATOM 1632 C C . GLU A 1 208 ? 25.172 18.117 3.088 1.00 38.75 208 GLU A C 1
ATOM 1634 O O . GLU A 1 208 ? 26.362 18.199 2.772 1.00 38.75 208 GLU A O 1
ATOM 1639 N N . GLU A 1 209 ? 24.225 18.740 2.374 1.00 36.69 209 GLU A N 1
ATOM 1640 C CA . GLU A 1 209 ? 24.457 19.523 1.146 1.00 36.69 209 GLU A CA 1
ATOM 1641 C C . GLU A 1 209 ? 24.456 21.051 1.370 1.00 36.69 209 GLU A C 1
ATOM 1643 O O . GLU A 1 209 ? 24.956 21.795 0.520 1.00 36.69 209 GLU A O 1
ATOM 1648 N N . GLU A 1 210 ? 23.981 21.554 2.516 1.00 29.12 210 GLU A N 1
ATOM 1649 C CA . GLU A 1 210 ? 23.881 22.999 2.809 1.00 29.12 210 GLU A CA 1
ATOM 1650 C C . GLU A 1 210 ? 25.227 23.743 2.938 1.00 29.12 210 GLU A C 1
ATOM 1652 O O . GLU A 1 210 ? 25.259 24.973 2.894 1.00 29.12 210 GLU A O 1
ATOM 1657 N N . GLY A 1 211 ? 26.365 23.043 2.926 1.00 28.72 211 GLY A N 1
ATOM 1658 C CA . GLY A 1 211 ? 27.664 23.672 2.643 1.00 28.72 211 GLY A CA 1
ATOM 1659 C C . GLY A 1 211 ? 27.810 24.206 1.203 1.00 28.72 211 GLY A C 1
ATOM 1660 O O . GLY A 1 211 ? 28.776 24.908 0.905 1.00 28.72 211 GLY A O 1
ATOM 1661 N N . GLY A 1 212 ? 26.879 23.881 0.296 1.00 28.97 212 GLY A N 1
ATOM 1662 C CA . GLY A 1 212 ? 26.940 24.200 -1.136 1.00 28.97 212 GLY A CA 1
ATOM 1663 C C . GLY A 1 212 ? 25.725 24.940 -1.708 1.00 28.97 212 GLY A C 1
ATOM 1664 O O . GLY A 1 212 ? 25.707 25.220 -2.908 1.00 28.97 212 GLY A O 1
ATOM 1665 N N . GLY A 1 213 ? 24.728 25.299 -0.888 1.00 24.20 213 GLY A N 1
ATOM 1666 C CA . GLY A 1 213 ? 23.451 25.886 -1.336 1.00 24.20 213 GLY A CA 1
ATOM 1667 C C . GLY A 1 213 ? 23.558 27.231 -2.074 1.00 24.20 213 GLY A C 1
ATOM 1668 O O . GLY A 1 213 ? 22.685 27.577 -2.866 1.00 24.20 213 GLY A O 1
ATOM 1669 N N . ALA A 1 214 ? 24.665 27.963 -1.921 1.00 27.09 214 ALA A N 1
ATOM 1670 C CA . ALA A 1 214 ? 24.926 29.177 -2.700 1.00 27.09 214 ALA A CA 1
ATOM 1671 C C . ALA A 1 214 ? 25.418 28.898 -4.142 1.00 27.09 214 ALA A C 1
ATOM 1673 O O . ALA A 1 214 ? 25.415 29.798 -4.982 1.00 27.09 214 ALA A O 1
ATOM 1674 N N . ALA A 1 215 ? 25.824 27.663 -4.467 1.00 29.98 215 ALA A N 1
ATOM 1675 C CA . ALA A 1 215 ? 26.460 27.330 -5.745 1.00 29.98 215 ALA A CA 1
ATOM 1676 C C . ALA A 1 215 ? 25.478 26.885 -6.847 1.00 29.98 215 ALA A C 1
ATOM 1678 O O . ALA A 1 215 ? 25.802 27.014 -8.027 1.00 29.98 215 ALA A O 1
ATOM 1679 N N . ALA A 1 216 ? 24.271 26.412 -6.514 1.00 28.14 216 ALA A N 1
ATOM 1680 C CA . ALA A 1 216 ? 23.294 25.967 -7.519 1.00 28.14 216 ALA A CA 1
ATOM 1681 C C . ALA A 1 216 ? 22.642 27.139 -8.279 1.00 28.14 216 ALA A C 1
ATOM 1683 O O . ALA A 1 216 ? 22.392 27.033 -9.479 1.00 28.14 216 ALA A O 1
ATOM 1684 N N . ALA A 1 217 ? 22.459 28.288 -7.620 1.00 27.80 217 ALA A N 1
ATOM 1685 C CA . ALA A 1 217 ? 22.046 29.529 -8.279 1.00 27.80 217 ALA A CA 1
ATOM 1686 C C . ALA A 1 217 ? 23.207 30.209 -9.037 1.00 27.80 217 ALA A C 1
ATOM 1688 O O . ALA A 1 217 ? 22.978 30.878 -10.042 1.00 27.80 217 ALA A O 1
ATOM 1689 N N . ALA A 1 218 ? 24.459 29.986 -8.613 1.00 27.88 218 ALA A N 1
ATOM 1690 C CA . ALA A 1 218 ? 25.652 30.498 -9.293 1.00 27.88 218 ALA A CA 1
ATOM 1691 C C . ALA A 1 218 ? 26.071 29.652 -10.516 1.00 27.88 218 ALA A C 1
ATOM 1693 O O . ALA A 1 218 ? 26.660 30.181 -11.452 1.00 27.88 218 ALA A O 1
ATOM 1694 N N . ALA A 1 219 ? 25.718 28.363 -10.582 1.00 30.56 219 ALA A N 1
ATOM 1695 C CA . ALA A 1 219 ? 26.065 27.481 -11.705 1.00 30.56 219 ALA A CA 1
ATOM 1696 C C . ALA A 1 219 ? 25.285 27.772 -13.007 1.00 30.56 219 ALA A C 1
ATOM 1698 O O . ALA A 1 219 ? 25.665 27.286 -14.073 1.00 30.56 219 ALA A O 1
ATOM 1699 N N . ALA A 1 220 ? 24.231 28.593 -12.946 1.00 29.47 220 ALA A N 1
ATOM 1700 C CA . ALA A 1 220 ? 23.588 29.168 -14.128 1.00 29.47 220 ALA A CA 1
ATOM 1701 C C . ALA A 1 220 ? 24.367 30.369 -14.708 1.00 29.47 220 ALA A C 1
ATOM 1703 O O . ALA A 1 220 ? 24.059 30.827 -15.808 1.00 29.47 220 ALA A O 1
ATOM 1704 N N . ALA A 1 221 ? 25.394 30.862 -14.006 1.00 27.20 221 ALA A N 1
ATOM 1705 C CA . ALA A 1 221 ? 26.183 32.020 -14.398 1.00 27.20 221 ALA A CA 1
ATOM 1706 C C . ALA A 1 221 ? 27.685 31.804 -14.127 1.00 27.20 221 ALA A C 1
ATOM 1708 O O . ALA A 1 221 ? 28.235 32.271 -13.138 1.00 27.20 221 ALA A O 1
ATOM 1709 N N . GLY A 1 222 ? 28.374 31.177 -15.082 1.00 25.03 222 GLY A N 1
ATOM 1710 C CA . GLY A 1 222 ? 29.814 31.377 -15.261 1.00 25.03 222 GLY A CA 1
ATOM 1711 C C . GLY A 1 222 ? 30.752 30.371 -14.583 1.00 25.03 222 GLY A C 1
ATOM 1712 O O . GLY A 1 222 ? 30.515 29.836 -13.508 1.00 25.03 222 GLY A O 1
ATOM 1713 N N . SER A 1 223 ? 31.850 30.125 -15.292 1.00 35.06 223 SER A N 1
ATOM 1714 C CA . SER A 1 223 ? 33.002 29.274 -14.985 1.00 35.06 223 SER A CA 1
ATOM 1715 C C . SER A 1 223 ? 33.504 29.299 -13.533 1.00 35.06 223 SER A C 1
ATOM 1717 O O . SER A 1 223 ? 33.835 30.361 -13.012 1.00 35.06 223 SER A O 1
ATOM 1719 N N . GLY A 1 224 ? 33.733 28.117 -12.952 1.00 23.67 224 GLY A N 1
ATOM 1720 C CA . GLY A 1 224 ? 34.522 27.953 -11.729 1.00 23.67 224 GLY A CA 1
ATOM 1721 C C . GLY A 1 224 ? 34.578 26.497 -11.266 1.00 23.67 224 GLY A C 1
ATOM 1722 O O . GLY A 1 224 ? 33.552 25.841 -11.121 1.00 23.67 224 GLY A O 1
ATOM 1723 N N . SER A 1 225 ? 35.784 25.973 -11.058 1.00 32.97 225 SER A N 1
ATOM 1724 C CA . SER A 1 225 ? 36.059 24.632 -10.539 1.00 32.97 225 SER A CA 1
ATOM 1725 C C . SER A 1 225 ? 35.551 24.469 -9.098 1.00 32.97 225 SER A C 1
ATOM 1727 O O . SER A 1 225 ? 36.241 24.845 -8.154 1.00 32.97 225 SER A O 1
ATOM 1729 N N . GLY A 1 226 ? 34.360 23.897 -8.922 1.00 25.36 226 GLY A N 1
ATOM 1730 C CA . GLY A 1 226 ? 33.853 23.424 -7.630 1.00 25.36 226 GLY A CA 1
ATOM 1731 C C . GLY A 1 226 ? 33.895 21.897 -7.573 1.00 25.36 226 GLY A C 1
ATOM 1732 O O . GLY A 1 226 ? 33.271 21.230 -8.400 1.00 25.36 226 GLY A O 1
ATOM 1733 N N . SER A 1 227 ? 34.650 21.324 -6.634 1.00 31.97 227 SER A N 1
ATOM 1734 C CA . SER A 1 227 ? 34.782 19.873 -6.472 1.00 31.97 227 SER A CA 1
ATOM 1735 C C . SER A 1 227 ? 33.488 19.260 -5.920 1.00 31.97 227 SER A C 1
ATOM 1737 O O . SER A 1 227 ? 33.306 19.157 -4.710 1.00 31.97 227 SER A O 1
ATOM 1739 N N . SER A 1 228 ? 32.577 18.835 -6.799 1.00 42.88 228 SER A N 1
ATOM 1740 C CA . SER A 1 228 ? 31.458 17.975 -6.396 1.00 42.88 228 SER A CA 1
ATOM 1741 C C . SER A 1 228 ? 31.984 16.612 -5.942 1.00 42.88 228 SER A C 1
ATOM 1743 O O . SER A 1 228 ? 32.868 16.060 -6.606 1.00 42.88 228 SER A O 1
ATOM 1745 N N . ALA A 1 229 ? 31.403 16.042 -4.885 1.00 57.38 229 ALA A N 1
ATOM 1746 C CA . ALA A 1 229 ? 31.722 14.692 -4.437 1.00 57.38 229 ALA A CA 1
ATOM 1747 C C . ALA A 1 229 ? 31.636 13.672 -5.609 1.00 57.38 229 ALA A C 1
ATOM 1749 O O . ALA A 1 229 ? 30.677 13.702 -6.390 1.00 57.38 229 ALA A O 1
ATOM 1750 N N . PRO A 1 230 ? 32.634 12.783 -5.779 1.00 63.78 230 PRO A N 1
ATOM 1751 C CA . PRO A 1 230 ? 32.673 11.740 -6.805 1.00 63.78 230 PRO A CA 1
ATOM 1752 C C . PRO A 1 230 ? 31.394 10.910 -7.026 1.00 63.78 230 PRO A C 1
ATOM 1754 O O . PRO A 1 230 ? 31.101 10.596 -8.180 1.00 63.78 230 PRO A O 1
ATOM 1757 N N . GLY A 1 231 ? 30.615 10.598 -5.982 1.00 68.56 231 GLY A N 1
ATOM 1758 C CA . GLY A 1 231 ? 29.359 9.831 -6.078 1.00 68.56 231 GLY A CA 1
ATOM 1759 C C . GLY A 1 231 ? 28.271 10.529 -6.910 1.00 68.56 231 GLY A C 1
ATOM 1760 O O . GLY A 1 231 ? 27.936 10.045 -7.994 1.00 68.56 231 GLY A O 1
ATOM 1761 N N . PRO A 1 232 ? 27.774 11.712 -6.503 1.00 69.75 232 PRO A N 1
ATOM 1762 C CA . PRO A 1 232 ? 26.827 12.503 -7.299 1.00 69.75 232 PRO A CA 1
ATOM 1763 C C . PRO A 1 232 ? 27.318 12.831 -8.720 1.00 69.75 232 PRO A C 1
ATOM 1765 O O . PRO A 1 232 ? 26.532 12.921 -9.667 1.00 69.75 232 PRO A O 1
ATOM 1768 N N . ALA A 1 233 ? 28.631 12.999 -8.911 1.00 71.81 233 ALA A N 1
ATOM 1769 C CA . ALA A 1 233 ? 29.211 13.177 -10.243 1.00 71.81 233 ALA A CA 1
ATOM 1770 C C . ALA A 1 233 ? 29.077 11.914 -11.117 1.00 71.81 233 ALA A C 1
ATOM 1772 O O . ALA A 1 233 ? 28.739 12.030 -12.296 1.00 71.81 233 ALA A O 1
ATOM 1773 N N . LEU A 1 234 ? 29.299 10.723 -10.548 1.00 75.56 234 LEU A N 1
ATOM 1774 C CA . LEU A 1 234 ? 29.081 9.445 -11.230 1.00 75.56 234 LEU A CA 1
ATOM 1775 C C . LEU A 1 234 ? 27.603 9.252 -11.588 1.00 75.56 234 LEU A C 1
ATOM 1777 O O . LEU A 1 234 ? 27.299 8.879 -12.718 1.00 75.56 234 LEU A O 1
ATOM 1781 N N . VAL A 1 235 ? 26.686 9.568 -10.671 1.00 73.25 235 VAL A N 1
ATOM 1782 C CA . VAL A 1 235 ? 25.234 9.486 -10.912 1.00 73.25 235 VAL A CA 1
ATOM 1783 C C . VAL A 1 235 ? 24.816 10.321 -12.112 1.00 73.25 235 VAL A C 1
ATOM 1785 O O . VAL A 1 235 ? 24.154 9.824 -13.027 1.00 73.25 235 VAL A O 1
ATOM 1788 N N . ARG A 1 236 ? 25.241 11.589 -12.137 1.00 78.50 236 ARG A N 1
ATOM 1789 C CA . ARG A 1 236 ? 24.966 12.485 -13.264 1.00 78.50 236 ARG A CA 1
ATOM 1790 C C . ARG A 1 236 ? 25.532 11.922 -14.563 1.00 78.50 236 ARG A C 1
ATOM 1792 O O . ARG A 1 236 ? 24.839 11.959 -15.575 1.00 78.50 236 ARG A O 1
ATOM 1799 N N . ALA A 1 237 ? 26.734 11.347 -14.531 1.00 82.81 237 ALA A N 1
ATOM 1800 C CA . ALA A 1 237 ? 27.336 10.715 -15.700 1.00 82.81 237 ALA A CA 1
ATOM 1801 C C . ALA A 1 237 ? 26.538 9.487 -16.185 1.00 82.81 237 ALA A C 1
ATOM 1803 O O . ALA A 1 237 ? 26.287 9.360 -17.381 1.00 82.81 237 ALA A O 1
ATOM 1804 N N . VAL A 1 238 ? 26.068 8.615 -15.287 1.00 80.12 238 VAL A N 1
ATOM 1805 C CA . VAL A 1 238 ? 25.240 7.443 -15.637 1.00 80.12 238 VAL A CA 1
ATOM 1806 C C . VAL A 1 238 ? 23.911 7.874 -16.269 1.00 80.12 238 VAL A C 1
ATOM 1808 O O . VAL A 1 238 ? 23.554 7.375 -17.337 1.00 80.12 238 VAL A O 1
ATOM 1811 N N . ARG A 1 239 ? 23.209 8.854 -15.684 1.00 79.56 239 ARG A N 1
ATOM 1812 C CA . ARG A 1 239 ? 21.964 9.405 -16.256 1.00 79.56 239 ARG A CA 1
ATOM 1813 C C . ARG A 1 239 ? 22.205 10.065 -17.622 1.00 79.56 239 ARG A C 1
ATOM 1815 O O . ARG A 1 239 ? 21.457 9.824 -18.566 1.00 79.56 239 ARG A O 1
ATOM 1822 N N . GLN A 1 240 ? 23.294 10.820 -17.778 1.00 79.75 240 GLN A N 1
ATOM 1823 C CA . GLN A 1 240 ? 23.689 11.416 -19.065 1.00 79.75 240 GLN A CA 1
ATOM 1824 C C . GLN A 1 240 ? 24.055 10.371 -20.130 1.00 79.75 240 GLN A C 1
ATOM 1826 O O . GLN A 1 240 ? 23.861 10.613 -21.325 1.00 79.75 240 GLN A O 1
ATOM 1831 N N . CYS A 1 241 ? 24.569 9.208 -19.717 1.00 78.12 241 CYS A N 1
ATOM 1832 C CA . CYS A 1 241 ? 24.772 8.071 -20.611 1.00 78.12 241 CYS A CA 1
ATOM 1833 C C . CYS A 1 241 ? 23.449 7.456 -21.081 1.00 78.12 241 CYS A C 1
ATOM 1835 O O . CYS A 1 241 ? 23.450 6.840 -22.133 1.00 78.12 241 CYS A O 1
ATOM 1837 N N . PHE A 1 242 ? 22.335 7.621 -20.365 1.00 75.06 242 PHE A N 1
ATOM 1838 C CA . PHE A 1 242 ? 21.009 7.187 -20.828 1.00 75.06 242 PHE A CA 1
ATOM 1839 C C . PHE A 1 242 ? 20.337 8.198 -21.740 1.00 75.06 242 PHE A C 1
ATOM 1841 O O . PHE A 1 242 ? 19.741 7.816 -22.744 1.00 75.06 242 PHE A O 1
ATOM 1848 N N . ASP A 1 243 ? 20.483 9.486 -21.431 1.00 74.88 243 ASP A N 1
ATOM 1849 C CA . ASP A 1 243 ? 19.870 10.568 -22.203 1.00 74.88 243 ASP A CA 1
ATOM 1850 C C . ASP A 1 243 ? 20.252 10.532 -23.691 1.00 74.88 243 ASP A C 1
ATOM 1852 O O . ASP A 1 243 ? 19.465 10.939 -24.534 1.00 74.88 243 ASP A O 1
ATOM 1856 N N . CYS A 1 244 ? 21.413 9.978 -24.045 1.00 68.62 244 CYS A N 1
ATOM 1857 C CA . CYS A 1 244 ? 21.811 9.793 -25.445 1.00 68.62 244 CYS A CA 1
ATOM 1858 C C . CYS A 1 244 ? 20.890 8.877 -26.268 1.00 68.62 244 CYS A C 1
ATOM 1860 O O . CYS A 1 244 ? 20.955 8.894 -27.495 1.00 68.62 244 CYS A O 1
ATOM 1862 N N . LEU A 1 245 ? 20.093 8.037 -25.605 1.00 67.06 245 LEU A N 1
ATOM 1863 C CA . LEU A 1 245 ? 19.165 7.105 -26.238 1.00 67.06 245 LEU A CA 1
ATOM 1864 C C . LEU A 1 245 ? 17.793 7.751 -26.457 1.00 67.06 245 LEU A C 1
ATOM 1866 O O . LEU A 1 245 ? 16.968 7.198 -27.182 1.00 67.06 245 LEU A O 1
ATOM 1870 N N . ASP A 1 246 ? 17.557 8.923 -25.862 1.00 68.75 246 ASP A N 1
ATOM 1871 C CA . ASP A 1 246 ? 16.410 9.768 -26.164 1.00 68.75 246 ASP A CA 1
ATOM 1872 C C . ASP A 1 246 ? 16.723 10.597 -27.413 1.00 68.75 246 ASP A C 1
ATOM 1874 O O . ASP A 1 246 ? 17.647 11.411 -27.433 1.00 68.75 246 ASP A O 1
ATOM 1878 N N . VAL A 1 247 ? 15.929 10.407 -28.466 1.00 64.44 247 VAL A N 1
ATOM 1879 C CA . VAL A 1 247 ? 16.119 11.072 -29.764 1.00 64.44 247 VAL A CA 1
ATOM 1880 C C . VAL A 1 247 ? 16.130 12.600 -29.634 1.00 64.44 247 VAL A C 1
ATOM 1882 O O . VAL A 1 247 ? 16.811 13.264 -30.412 1.00 64.44 247 VAL A O 1
ATOM 1885 N N . ASN A 1 248 ? 15.439 13.167 -28.639 1.00 65.62 248 ASN A N 1
ATOM 1886 C CA . ASN A 1 248 ? 15.393 14.618 -28.425 1.00 65.62 248 ASN A CA 1
ATOM 1887 C C . ASN A 1 248 ? 16.637 15.170 -27.718 1.00 65.62 248 ASN A C 1
ATOM 1889 O O . ASN A 1 248 ? 16.890 16.373 -27.765 1.00 65.62 248 ASN A O 1
ATOM 1893 N N . LYS A 1 249 ? 17.391 14.309 -27.030 1.00 70.81 249 LYS A N 1
ATOM 1894 C CA . LYS A 1 249 ? 18.601 14.679 -26.282 1.00 70.81 249 LYS A CA 1
ATOM 1895 C C . LYS A 1 249 ? 19.886 14.162 -26.936 1.00 70.81 249 LYS A C 1
ATOM 1897 O O . LYS A 1 249 ? 20.971 14.577 -26.529 1.00 70.81 249 LYS A O 1
ATOM 1902 N N . ALA A 1 250 ? 19.761 13.279 -27.924 1.00 71.06 250 ALA A N 1
ATOM 1903 C CA . ALA A 1 250 ? 20.856 12.713 -28.693 1.00 71.06 250 ALA A CA 1
ATOM 1904 C C . ALA A 1 250 ? 21.580 13.761 -29.555 1.00 71.06 250 ALA A C 1
ATOM 1906 O O . ALA A 1 250 ? 21.073 14.844 -29.843 1.00 71.06 250 ALA A O 1
ATOM 1907 N N . THR A 1 251 ? 22.781 13.401 -30.009 1.00 79.94 251 THR A N 1
ATOM 1908 C CA . THR A 1 251 ? 23.537 14.195 -30.984 1.00 79.94 251 THR A CA 1
ATOM 1909 C C . THR A 1 251 ? 22.780 14.351 -32.303 1.00 79.94 251 THR A C 1
ATOM 1911 O O . THR A 1 251 ? 22.129 13.411 -32.767 1.00 79.94 251 THR A O 1
ATOM 1914 N N . VAL A 1 252 ? 22.931 15.507 -32.957 1.00 82.19 252 VAL A N 1
ATOM 1915 C CA . VAL A 1 252 ? 22.384 15.792 -34.296 1.00 82.19 252 VAL A CA 1
ATOM 1916 C C . VAL A 1 252 ? 22.816 14.747 -35.328 1.00 82.19 252 VAL A C 1
ATOM 1918 O O . VAL A 1 252 ? 22.090 14.441 -36.276 1.00 82.19 252 VAL A O 1
ATOM 1921 N N . TYR A 1 253 ? 23.980 14.136 -35.116 1.00 81.50 253 TYR A N 1
ATOM 1922 C CA . TYR A 1 253 ? 24.510 13.100 -35.988 1.00 81.50 253 TYR A CA 1
ATOM 1923 C C . TYR A 1 253 ? 23.764 11.760 -35.878 1.00 81.50 253 TYR A C 1
ATOM 1925 O O . TYR A 1 253 ? 23.835 10.949 -36.802 1.00 81.50 253 TYR A O 1
ATOM 1933 N N . GLY A 1 254 ? 23.025 11.521 -34.791 1.00 76.94 254 GLY A N 1
ATOM 1934 C CA . GLY A 1 254 ? 22.227 10.311 -34.581 1.00 76.94 254 GLY A CA 1
ATOM 1935 C C . GLY A 1 254 ? 21.086 10.200 -35.598 1.00 76.94 254 GLY A C 1
ATOM 1936 O O . GLY A 1 254 ? 21.072 9.250 -36.386 1.00 76.94 254 GLY A O 1
ATOM 1937 N N . PRO A 1 255 ? 20.175 11.189 -35.668 1.00 73.94 255 PRO A N 1
ATOM 1938 C CA . PRO A 1 255 ? 19.151 11.257 -36.708 1.00 73.94 255 PRO A CA 1
ATOM 1939 C C . PRO A 1 255 ? 19.727 11.232 -38.133 1.00 73.94 255 PRO A C 1
ATOM 1941 O O . PRO A 1 255 ? 19.205 10.520 -38.991 1.00 73.94 255 PRO A O 1
ATOM 1944 N N . LEU A 1 256 ? 20.842 11.931 -38.392 1.00 76.88 256 LEU A N 1
ATOM 1945 C CA . LEU A 1 256 ? 21.502 11.920 -39.709 1.00 76.88 256 LEU A CA 1
ATOM 1946 C C . LEU A 1 256 ? 21.998 10.524 -40.102 1.00 76.88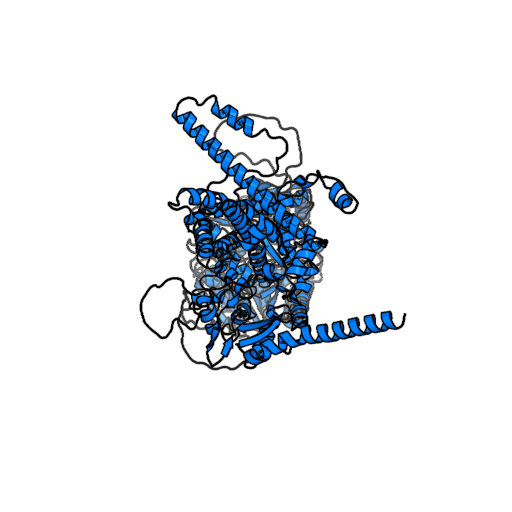 256 LEU A C 1
ATOM 1948 O O . LEU A 1 256 ? 21.810 10.092 -41.241 1.00 76.88 256 LEU A O 1
ATOM 1952 N N . LYS A 1 257 ? 22.572 9.782 -39.152 1.00 77.06 257 LYS A N 1
ATOM 1953 C CA . LYS A 1 257 ? 22.984 8.390 -39.348 1.00 77.06 257 LYS A CA 1
ATOM 1954 C C . LYS A 1 257 ? 21.798 7.449 -39.537 1.00 77.06 257 LYS A C 1
ATOM 1956 O O . LYS A 1 257 ? 21.906 6.514 -40.327 1.00 77.06 257 LYS A O 1
ATOM 1961 N N . MET A 1 258 ? 20.671 7.690 -38.866 1.00 71.69 258 MET A N 1
ATOM 1962 C CA . MET A 1 258 ? 19.444 6.915 -39.084 1.00 71.69 258 MET A CA 1
ATOM 1963 C C . MET A 1 258 ? 18.866 7.118 -40.491 1.00 71.69 258 MET A C 1
ATOM 1965 O O . MET A 1 258 ? 18.379 6.161 -41.088 1.00 71.69 258 MET A O 1
ATOM 1969 N N . ILE A 1 259 ? 18.937 8.337 -41.033 1.00 71.25 259 ILE A N 1
ATOM 1970 C CA . ILE A 1 259 ? 18.452 8.652 -42.386 1.00 71.25 259 ILE A CA 1
ATOM 1971 C C . ILE A 1 259 ? 19.443 8.149 -43.454 1.00 71.25 259 ILE A C 1
ATOM 1973 O O . ILE A 1 259 ? 19.034 7.546 -44.450 1.00 71.25 259 ILE A O 1
ATOM 1977 N N . TRP A 1 260 ? 20.751 8.336 -43.232 1.00 71.56 260 TRP A N 1
ATOM 1978 C CA . TRP A 1 260 ? 21.827 7.930 -44.147 1.00 71.56 260 TRP A CA 1
ATOM 1979 C C . TRP A 1 260 ? 22.851 6.999 -43.486 1.00 71.56 260 TRP A C 1
ATOM 1981 O O . TRP A 1 260 ? 24.007 7.386 -43.269 1.00 71.56 260 TRP A O 1
ATOM 1991 N N . PRO A 1 261 ? 22.489 5.729 -43.240 1.00 69.94 261 PRO A N 1
ATOM 1992 C CA . PRO A 1 261 ? 23.386 4.770 -42.596 1.00 69.94 261 PRO A CA 1
ATOM 1993 C C . PRO A 1 261 ? 24.633 4.458 -43.440 1.00 69.94 261 PRO A C 1
ATOM 1995 O O . PRO A 1 261 ? 25.702 4.190 -42.891 1.00 69.94 261 PRO A O 1
ATOM 1998 N N . GLY A 1 262 ? 24.539 4.557 -44.772 1.00 69.81 262 GLY A N 1
ATOM 1999 C CA . GLY A 1 262 ? 25.669 4.353 -45.689 1.00 69.81 262 GLY A CA 1
ATOM 2000 C C . GLY A 1 262 ? 26.805 5.375 -45.541 1.00 69.81 262 GLY A C 1
ATOM 2001 O O . GLY A 1 262 ? 27.925 5.097 -45.955 1.00 69.81 262 GLY A O 1
ATOM 2002 N N . LEU A 1 263 ? 26.544 6.522 -44.904 1.00 77.38 263 LEU A N 1
ATOM 2003 C CA . LEU A 1 263 ? 27.530 7.575 -44.638 1.00 77.38 263 LEU A CA 1
ATOM 2004 C C . LEU A 1 263 ? 28.102 7.508 -43.210 1.00 77.38 263 LEU A C 1
ATOM 2006 O O . LEU A 1 263 ? 28.739 8.450 -42.755 1.00 77.38 263 LEU A O 1
ATOM 2010 N N . THR A 1 264 ? 27.928 6.389 -42.496 1.00 78.94 264 THR A N 1
ATOM 2011 C CA . THR A 1 264 ? 28.447 6.217 -41.124 1.00 78.94 264 THR A CA 1
ATOM 2012 C C . THR A 1 264 ? 29.927 6.604 -40.949 1.00 78.94 264 THR A C 1
ATOM 2014 O O . THR A 1 264 ? 30.222 7.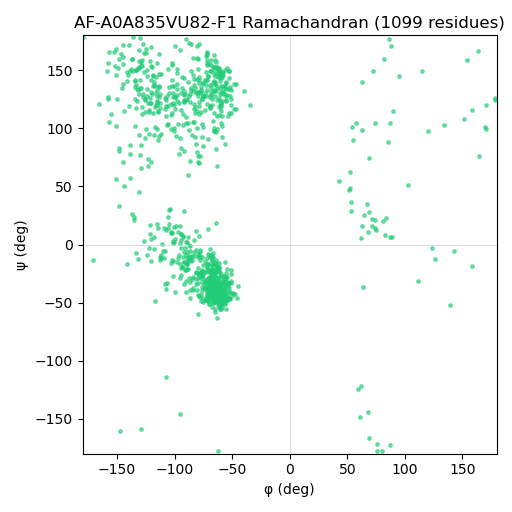252 -39.945 1.00 78.94 264 THR A O 1
ATOM 2017 N N . PRO A 1 265 ? 30.868 6.279 -41.866 1.00 83.50 265 PRO A N 1
ATOM 2018 C CA . PRO A 1 265 ? 32.259 6.727 -41.732 1.00 83.50 265 PRO A CA 1
ATOM 2019 C C . PRO A 1 265 ? 32.400 8.255 -41.708 1.00 83.50 265 PRO A C 1
ATOM 2021 O O . PRO A 1 265 ? 33.150 8.784 -40.893 1.00 83.50 265 PRO A O 1
ATOM 2024 N N . LEU A 1 266 ? 31.626 8.959 -42.542 1.00 83.94 266 LEU A N 1
ATOM 2025 C CA . LEU A 1 266 ? 31.586 10.421 -42.569 1.00 83.94 266 LEU A CA 1
ATOM 2026 C C . LEU A 1 266 ? 30.991 10.973 -41.273 1.00 83.94 266 LEU A C 1
ATOM 2028 O O . LEU A 1 266 ? 31.587 11.852 -40.664 1.00 83.94 266 LEU A O 1
ATOM 2032 N N . TRP A 1 267 ? 29.859 10.431 -40.814 1.00 86.00 267 TRP A N 1
ATOM 2033 C CA . TRP A 1 267 ? 29.234 10.877 -39.565 1.00 86.00 267 TRP A CA 1
ATOM 2034 C C . TRP A 1 267 ? 30.141 10.667 -38.355 1.00 86.00 267 TRP A C 1
ATOM 2036 O O . TRP A 1 267 ? 30.177 11.520 -37.477 1.00 86.00 267 TRP A O 1
ATOM 2046 N N . ARG A 1 268 ? 30.910 9.570 -38.316 1.00 84.44 268 ARG A N 1
ATOM 2047 C CA . ARG A 1 268 ? 31.915 9.339 -37.266 1.00 84.44 268 ARG A CA 1
ATOM 2048 C C . ARG A 1 268 ? 33.030 10.369 -37.327 1.00 84.44 268 ARG A C 1
ATOM 2050 O O . ARG A 1 268 ? 33.332 10.973 -36.308 1.00 84.44 268 ARG A O 1
ATOM 2057 N N . TRP A 1 269 ? 33.584 10.602 -38.514 1.00 85.56 269 TRP A N 1
ATOM 2058 C CA . TRP A 1 269 ? 34.615 11.617 -38.703 1.00 85.56 269 TRP A CA 1
ATOM 2059 C C . TRP A 1 269 ? 34.118 13.008 -38.281 1.00 85.56 269 TRP A C 1
ATOM 2061 O O . TRP A 1 269 ? 34.808 13.711 -37.548 1.00 85.56 269 TRP A O 1
ATOM 2071 N N . MET A 1 270 ? 32.889 13.376 -38.660 1.00 85.94 270 MET A N 1
ATOM 2072 C CA . MET A 1 270 ? 32.266 14.641 -38.258 1.00 85.94 270 MET A CA 1
ATOM 2073 C C . MET A 1 270 ? 32.016 14.714 -36.751 1.00 85.94 270 MET A C 1
ATOM 2075 O O . MET A 1 270 ? 32.314 15.734 -36.147 1.00 85.94 270 MET A O 1
ATOM 2079 N N . ALA A 1 271 ? 31.511 13.648 -36.130 1.00 85.38 271 ALA A N 1
ATOM 2080 C CA . ALA A 1 271 ? 31.298 13.614 -34.685 1.00 85.38 271 ALA A CA 1
ATOM 2081 C C . ALA A 1 271 ? 32.610 13.700 -33.890 1.00 85.38 271 ALA A C 1
ATOM 2083 O O . ALA A 1 271 ? 32.601 14.200 -32.770 1.00 85.38 271 ALA A O 1
ATOM 2084 N N . GLU A 1 272 ? 33.723 13.238 -34.462 1.00 84.38 272 GLU A N 1
ATOM 2085 C CA . GLU A 1 272 ? 35.057 13.316 -33.863 1.00 84.38 272 GLU A CA 1
ATOM 2086 C C . GLU A 1 272 ? 35.695 14.703 -34.020 1.00 84.38 272 GLU A C 1
ATOM 2088 O O . GLU A 1 272 ? 36.252 15.234 -33.063 1.00 84.38 272 GLU A O 1
ATOM 2093 N N . HIS A 1 273 ? 35.594 15.314 -35.203 1.00 87.69 273 HIS A N 1
ATOM 2094 C CA . HIS A 1 273 ? 36.279 16.577 -35.514 1.00 87.69 273 HIS A CA 1
ATOM 2095 C C . HIS A 1 273 ? 35.407 17.819 -35.271 1.00 87.69 273 HIS A C 1
ATOM 2097 O O . HIS A 1 273 ? 35.926 18.924 -35.133 1.00 87.69 273 HIS A O 1
ATOM 2103 N N . MET A 1 274 ? 34.084 17.654 -35.228 1.00 89.81 274 MET A N 1
ATOM 2104 C CA . MET A 1 274 ? 33.090 18.713 -35.028 1.00 89.81 274 MET A CA 1
ATOM 2105 C C . MET A 1 274 ? 31.974 18.244 -34.068 1.00 89.81 274 MET A C 1
ATOM 2107 O O . MET A 1 274 ? 30.802 18.229 -34.449 1.00 89.81 274 MET A O 1
ATOM 2111 N N . PRO A 1 275 ? 32.280 17.816 -32.829 1.00 87.62 275 PRO A N 1
ATOM 2112 C CA . PRO A 1 275 ? 31.258 17.319 -31.912 1.00 87.62 275 PRO A CA 1
ATOM 2113 C C . PRO A 1 275 ? 30.252 18.419 -31.548 1.00 87.62 275 PRO A C 1
ATOM 2115 O O . PRO A 1 275 ? 30.627 19.549 -31.240 1.00 87.62 275 PRO A O 1
ATOM 2118 N N . ASP A 1 276 ? 28.961 18.081 -31.531 1.00 87.69 276 ASP A N 1
ATOM 2119 C CA . ASP A 1 276 ? 27.948 18.966 -30.959 1.00 87.69 276 ASP A CA 1
ATOM 2120 C C . ASP A 1 276 ? 27.939 18.877 -29.419 1.00 87.69 276 ASP A C 1
ATOM 2122 O O . ASP A 1 276 ? 28.621 18.054 -28.792 1.00 87.69 276 ASP A O 1
ATOM 2126 N N . ALA A 1 277 ? 27.164 19.751 -28.770 1.00 87.00 277 ALA A N 1
ATOM 2127 C CA . ALA A 1 277 ? 27.103 19.806 -27.309 1.00 87.00 277 ALA A CA 1
ATOM 2128 C C . ALA A 1 277 ? 26.557 18.506 -26.689 1.00 87.00 277 ALA A C 1
ATOM 2130 O O . ALA A 1 277 ? 26.928 18.146 -25.572 1.00 87.00 277 ALA A O 1
ATOM 2131 N N . ALA A 1 278 ? 25.658 17.799 -27.378 1.00 83.69 278 ALA A N 1
ATOM 2132 C CA . ALA A 1 278 ? 25.152 16.503 -26.930 1.00 83.69 278 ALA A CA 1
ATOM 2133 C C . ALA A 1 278 ? 26.240 15.421 -27.022 1.00 83.69 278 ALA A C 1
ATOM 2135 O O . ALA A 1 278 ? 26.544 14.787 -26.013 1.00 83.69 278 ALA A O 1
ATOM 2136 N N . GLN A 1 279 ? 26.909 15.282 -28.171 1.00 83.94 279 GLN A N 1
ATOM 2137 C CA . GLN A 1 279 ? 28.013 14.342 -28.382 1.00 83.94 279 GLN A CA 1
ATOM 2138 C C . GLN A 1 279 ? 29.131 14.544 -27.354 1.00 83.94 279 GLN A C 1
ATOM 2140 O O . GLN A 1 279 ? 29.570 13.580 -26.725 1.00 83.94 279 GLN A O 1
ATOM 2145 N N . THR A 1 280 ? 29.532 15.797 -27.120 1.00 85.88 280 THR A N 1
ATOM 2146 C CA . THR A 1 280 ? 30.565 16.141 -26.131 1.00 85.88 280 THR A CA 1
ATOM 2147 C C . THR A 1 280 ? 30.164 15.689 -24.725 1.00 85.88 280 THR A C 1
ATOM 2149 O O . THR A 1 280 ? 30.936 15.000 -24.054 1.00 85.88 280 THR A O 1
ATOM 2152 N N . ARG A 1 281 ? 28.934 16.008 -24.291 1.00 84.25 281 ARG A N 1
ATOM 2153 C CA . ARG A 1 281 ? 28.409 15.591 -22.979 1.00 84.25 281 ARG A CA 1
ATOM 2154 C C . ARG A 1 281 ? 28.374 14.070 -22.839 1.00 84.25 281 ARG A C 1
ATOM 2156 O O . ARG A 1 281 ? 28.776 13.550 -21.804 1.00 84.25 281 ARG A O 1
ATOM 2163 N N . HIS A 1 282 ? 27.951 13.345 -23.874 1.00 80.00 282 HIS A N 1
ATOM 2164 C CA . HIS A 1 282 ? 27.889 11.882 -23.836 1.00 80.00 282 HIS A CA 1
ATOM 2165 C C . HIS A 1 282 ? 29.272 11.227 -23.766 1.00 80.00 282 HIS A C 1
ATOM 2167 O O . HIS A 1 282 ? 29.457 10.275 -23.005 1.00 80.00 282 HIS A O 1
ATOM 2173 N N . MET A 1 283 ? 30.252 11.733 -24.522 1.00 81.94 283 MET A N 1
ATOM 2174 C CA . MET A 1 283 ? 31.631 11.235 -24.467 1.00 81.94 283 MET A CA 1
ATOM 2175 C C . MET A 1 283 ? 32.251 11.477 -23.086 1.00 81.94 283 MET A C 1
ATOM 2177 O O . MET A 1 283 ? 32.822 10.555 -22.505 1.00 81.94 283 MET A O 1
ATOM 2181 N N . GLN A 1 284 ? 32.070 12.676 -22.522 1.00 84.94 284 GLN A N 1
ATOM 2182 C CA . GLN A 1 284 ? 32.533 13.010 -21.171 1.00 84.94 284 GLN A CA 1
ATOM 2183 C C . GLN A 1 284 ? 31.866 12.141 -20.100 1.00 84.94 284 GLN A C 1
ATOM 2185 O O . GLN A 1 284 ? 32.550 11.635 -19.211 1.00 84.94 284 GLN A O 1
ATOM 2190 N N . ALA A 1 285 ? 30.553 11.920 -20.198 1.00 83.88 285 ALA A N 1
ATOM 2191 C CA . ALA A 1 285 ? 29.812 11.075 -19.268 1.00 83.88 285 ALA A CA 1
ATOM 2192 C C . ALA A 1 285 ? 30.324 9.625 -19.284 1.00 83.88 285 ALA A C 1
ATOM 2194 O O . ALA A 1 285 ? 30.641 9.071 -18.232 1.00 83.88 285 ALA A O 1
ATOM 2195 N N . ARG A 1 286 ? 30.492 9.027 -20.471 1.00 81.12 286 ARG A N 1
ATOM 2196 C CA . ARG A 1 286 ? 31.030 7.661 -20.607 1.00 81.12 286 ARG A CA 1
ATOM 2197 C C . ARG A 1 286 ? 32.459 7.552 -20.083 1.00 81.12 286 ARG A C 1
ATOM 2199 O O . ARG A 1 286 ? 32.764 6.600 -19.366 1.00 81.12 286 ARG A O 1
ATOM 2206 N N . GLN A 1 287 ? 33.307 8.536 -20.390 1.00 82.88 287 GLN A N 1
ATOM 2207 C CA . GLN A 1 287 ? 34.668 8.585 -19.860 1.00 82.88 287 GLN A CA 1
ATOM 2208 C C . GLN A 1 287 ? 34.658 8.643 -18.331 1.00 82.88 287 GLN A C 1
ATOM 2210 O O . GLN A 1 287 ? 35.356 7.870 -17.682 1.00 82.88 287 GLN A O 1
ATOM 2215 N N . LYS A 1 288 ? 33.805 9.492 -17.748 1.00 85.12 288 LYS A N 1
ATOM 2216 C CA . LYS A 1 288 ? 33.702 9.643 -16.297 1.00 85.12 288 LYS A CA 1
ATOM 2217 C C . LYS A 1 288 ? 33.320 8.335 -15.605 1.00 85.12 288 LYS A C 1
ATOM 2219 O O . LYS A 1 288 ? 33.916 8.007 -14.581 1.00 85.12 288 LYS A O 1
ATOM 2224 N N . VAL A 1 289 ? 32.369 7.576 -16.155 1.00 80.19 289 VAL A N 1
ATOM 2225 C CA . VAL A 1 289 ? 31.988 6.269 -15.589 1.00 80.19 289 VAL A CA 1
ATOM 2226 C C . VAL A 1 289 ? 33.138 5.259 -15.693 1.00 80.19 289 VAL A C 1
ATOM 2228 O O . VAL A 1 289 ? 33.390 4.515 -14.739 1.00 80.19 289 VAL A O 1
ATOM 2231 N N . ALA A 1 290 ? 33.863 5.245 -16.816 1.00 80.62 290 ALA A N 1
ATOM 2232 C CA . ALA A 1 290 ? 35.024 4.375 -16.997 1.00 80.62 290 ALA A CA 1
ATOM 2233 C C . ALA A 1 290 ? 36.152 4.712 -16.006 1.00 80.62 290 ALA A C 1
ATOM 2235 O O . ALA A 1 290 ? 36.690 3.811 -15.363 1.00 80.62 290 ALA A O 1
ATOM 2236 N N . ASP A 1 291 ? 36.465 5.996 -15.823 1.00 83.62 291 ASP A N 1
ATOM 2237 C CA . ASP A 1 291 ? 37.514 6.459 -14.908 1.00 83.62 291 ASP A CA 1
ATOM 2238 C C . ASP A 1 291 ? 37.215 6.075 -13.458 1.00 83.62 291 ASP A C 1
ATOM 2240 O O . ASP A 1 291 ? 38.073 5.506 -12.782 1.00 83.62 291 ASP A O 1
ATOM 2244 N N . VAL A 1 292 ? 35.980 6.309 -13.002 1.00 80.75 292 VAL A N 1
ATOM 2245 C CA . VAL A 1 292 ? 35.555 5.930 -11.646 1.00 80.75 292 VAL A CA 1
ATOM 2246 C C . VAL A 1 292 ? 35.592 4.410 -11.463 1.00 80.75 292 VAL A C 1
ATOM 2248 O O . VAL A 1 292 ? 36.049 3.926 -10.431 1.00 80.75 292 VAL A O 1
ATOM 2251 N N . SER A 1 293 ? 35.194 3.637 -12.476 1.00 81.94 293 SER A N 1
ATOM 2252 C CA . SER A 1 293 ? 35.278 2.173 -12.414 1.00 81.94 293 SER A CA 1
ATOM 2253 C C . SER A 1 293 ? 36.723 1.684 -12.276 1.00 81.94 293 SER A C 1
ATOM 2255 O O . SER A 1 293 ? 36.999 0.838 -11.429 1.00 81.94 293 SER A O 1
ATOM 2257 N N . ARG A 1 294 ? 37.664 2.234 -13.061 1.00 84.38 294 ARG A N 1
ATOM 2258 C CA . ARG A 1 294 ? 39.095 1.882 -12.959 1.00 84.38 294 ARG A CA 1
ATOM 2259 C C . ARG A 1 294 ? 39.668 2.250 -11.595 1.00 84.38 294 ARG A C 1
ATOM 2261 O O . ARG A 1 294 ? 40.436 1.482 -11.023 1.00 84.38 294 ARG A O 1
ATOM 2268 N N . GLN A 1 295 ? 39.273 3.405 -11.072 1.00 83.31 295 GLN A N 1
ATOM 2269 C CA . GLN A 1 295 ? 39.685 3.873 -9.758 1.00 83.31 295 GLN A CA 1
ATOM 2270 C C . GLN A 1 295 ? 39.238 2.914 -8.645 1.00 83.31 295 GLN A C 1
ATOM 2272 O O . GLN A 1 295 ? 40.072 2.491 -7.847 1.00 83.31 295 GLN A O 1
ATOM 2277 N N . LEU A 1 296 ? 37.967 2.503 -8.639 1.00 80.69 296 LEU A N 1
ATOM 2278 C CA . LEU A 1 296 ? 37.430 1.544 -7.663 1.00 80.69 296 LEU A CA 1
ATOM 2279 C C . LEU A 1 296 ? 38.073 0.152 -7.806 1.00 80.69 296 LEU A C 1
ATOM 2281 O O . LEU A 1 296 ? 38.376 -0.497 -6.805 1.00 80.69 296 LEU A O 1
ATOM 2285 N N . MET A 1 297 ? 38.362 -0.290 -9.035 1.00 82.44 297 MET A N 1
ATOM 2286 C CA . MET A 1 297 ? 39.105 -1.535 -9.276 1.00 82.44 297 MET A CA 1
ATOM 2287 C C . MET A 1 297 ? 40.524 -1.485 -8.698 1.00 82.44 297 MET A C 1
ATOM 2289 O O . MET A 1 297 ? 40.949 -2.436 -8.041 1.00 82.44 297 MET A O 1
ATOM 2293 N N . ALA A 1 298 ? 41.254 -0.390 -8.924 1.00 82.75 298 ALA A N 1
ATOM 2294 C CA . ALA A 1 298 ? 42.610 -0.215 -8.407 1.00 82.75 298 ALA A CA 1
ATOM 2295 C C . ALA A 1 298 ? 42.626 -0.187 -6.871 1.00 82.75 298 ALA A C 1
ATOM 2297 O O . ALA A 1 298 ? 43.470 -0.833 -6.251 1.00 82.75 298 ALA A O 1
ATOM 2298 N N . GLN A 1 299 ? 41.651 0.490 -6.257 1.00 78.56 299 GLN A N 1
ATOM 2299 C CA . GLN A 1 299 ? 41.469 0.501 -4.804 1.00 78.56 299 GLN A CA 1
ATOM 2300 C C . GLN A 1 299 ? 41.203 -0.901 -4.249 1.00 78.56 299 GLN A C 1
ATOM 2302 O O . GLN A 1 299 ? 41.865 -1.309 -3.296 1.00 78.56 299 GLN A O 1
ATOM 2307 N N . TRP A 1 300 ? 40.312 -1.673 -4.884 1.00 79.50 300 TRP A N 1
ATOM 2308 C CA . TRP A 1 300 ? 40.053 -3.071 -4.515 1.00 79.50 300 TRP A CA 1
ATOM 2309 C C . TRP A 1 300 ? 41.315 -3.927 -4.548 1.00 79.50 300 TRP A C 1
ATOM 2311 O O . TRP A 1 300 ? 41.618 -4.651 -3.596 1.00 79.50 300 TRP A O 1
ATOM 2321 N N . GLN A 1 301 ? 42.090 -3.821 -5.626 1.00 78.94 301 GLN A N 1
ATOM 2322 C CA . GLN A 1 301 ? 43.329 -4.579 -5.776 1.00 78.94 301 GLN A CA 1
ATOM 2323 C C . GLN A 1 301 ? 44.370 -4.186 -4.720 1.00 78.94 301 GLN A C 1
ATOM 2325 O O . GLN A 1 301 ? 45.003 -5.074 -4.143 1.00 78.94 301 GLN A O 1
ATOM 2330 N N . ALA A 1 302 ? 44.514 -2.888 -4.438 1.00 79.44 302 ALA A N 1
ATOM 2331 C CA . ALA A 1 302 ? 45.434 -2.373 -3.427 1.00 79.44 302 ALA A CA 1
ATOM 2332 C C . ALA A 1 302 ? 45.048 -2.830 -2.012 1.00 79.44 302 ALA A C 1
ATOM 2334 O O . ALA A 1 302 ? 45.895 -3.367 -1.298 1.00 79.44 302 ALA A O 1
ATOM 2335 N N . ALA A 1 303 ? 43.773 -2.708 -1.630 1.00 73.38 303 ALA A N 1
ATOM 2336 C CA . ALA A 1 303 ? 43.286 -3.147 -0.322 1.00 73.38 303 ALA A CA 1
ATOM 2337 C C . ALA A 1 303 ? 43.477 -4.656 -0.126 1.00 73.38 303 ALA A C 1
ATOM 2339 O O . ALA A 1 303 ? 43.939 -5.105 0.922 1.00 73.38 303 ALA A O 1
ATOM 2340 N N . LYS A 1 304 ? 43.204 -5.454 -1.164 1.00 74.25 304 LYS A N 1
ATOM 2341 C CA . LYS A 1 304 ? 43.406 -6.905 -1.116 1.00 74.25 304 LYS A CA 1
ATOM 2342 C C . LYS A 1 304 ? 44.882 -7.289 -1.013 1.00 74.25 304 LYS A C 1
ATOM 2344 O O . LYS A 1 304 ? 45.214 -8.229 -0.294 1.00 74.25 304 LYS A O 1
ATOM 2349 N N . ALA A 1 305 ? 45.768 -6.581 -1.714 1.00 78.00 305 ALA A N 1
ATOM 2350 C CA . ALA A 1 305 ? 47.211 -6.782 -1.594 1.00 78.00 305 ALA A CA 1
ATOM 2351 C C . ALA A 1 305 ? 47.711 -6.416 -0.188 1.00 78.00 305 ALA A C 1
ATOM 2353 O O . ALA A 1 305 ? 48.490 -7.172 0.388 1.00 78.00 305 ALA A O 1
ATOM 2354 N N . ALA A 1 306 ? 47.211 -5.319 0.388 1.00 73.44 306 ALA A N 1
ATOM 2355 C CA . ALA A 1 306 ? 47.515 -4.917 1.758 1.00 73.44 306 ALA A CA 1
ATOM 2356 C C . ALA A 1 306 ? 47.022 -5.952 2.783 1.00 73.44 306 ALA A C 1
ATOM 2358 O O . ALA A 1 306 ? 47.780 -6.330 3.672 1.00 73.44 306 ALA A O 1
ATOM 2359 N N . ALA A 1 307 ? 45.805 -6.481 2.622 1.00 70.38 307 ALA A N 1
ATOM 2360 C CA . ALA A 1 307 ? 45.261 -7.533 3.481 1.00 70.38 307 ALA A CA 1
ATOM 2361 C C . ALA A 1 307 ? 46.056 -8.847 3.375 1.00 70.38 307 ALA A C 1
ATOM 2363 O O . ALA A 1 307 ? 46.360 -9.472 4.389 1.00 70.38 307 ALA A O 1
ATOM 2364 N N . ALA A 1 308 ? 46.453 -9.249 2.163 1.00 71.50 308 ALA A N 1
ATOM 2365 C CA . ALA A 1 308 ? 47.298 -10.425 1.953 1.00 71.50 308 ALA A CA 1
ATOM 2366 C C . ALA A 1 308 ? 48.707 -10.239 2.542 1.00 71.50 308 ALA A C 1
ATOM 2368 O O . ALA A 1 308 ? 49.247 -11.165 3.144 1.00 71.50 308 ALA A O 1
ATOM 2369 N N . ALA A 1 309 ? 49.287 -9.042 2.409 1.00 71.88 309 ALA A N 1
ATOM 2370 C CA . ALA A 1 309 ? 50.571 -8.697 3.011 1.00 71.88 309 ALA A CA 1
ATOM 2371 C C . ALA A 1 309 ? 50.494 -8.670 4.545 1.00 71.88 309 ALA A C 1
ATOM 2373 O O . ALA A 1 309 ? 51.410 -9.158 5.201 1.00 71.88 309 ALA A O 1
ATOM 2374 N N . ALA A 1 310 ? 49.395 -8.167 5.116 1.00 68.88 310 ALA A N 1
ATOM 2375 C CA . ALA A 1 310 ? 49.144 -8.199 6.554 1.00 68.88 310 ALA A CA 1
ATOM 2376 C C . ALA A 1 310 ? 49.010 -9.642 7.069 1.00 68.88 310 ALA A C 1
ATOM 2378 O O . ALA A 1 310 ? 49.686 -10.001 8.027 1.00 68.88 310 ALA A O 1
ATOM 2379 N N . ALA A 1 311 ? 48.234 -10.492 6.388 1.00 66.38 311 ALA A N 1
ATOM 2380 C CA . ALA A 1 311 ? 48.089 -11.908 6.738 1.00 66.38 311 ALA A CA 1
ATOM 2381 C C . ALA A 1 311 ? 49.414 -12.691 6.618 1.00 66.38 311 ALA A C 1
ATOM 2383 O O . ALA A 1 311 ? 49.713 -13.544 7.452 1.00 66.38 311 ALA A O 1
ATOM 2384 N N . ALA A 1 312 ? 50.240 -12.384 5.611 1.00 67.06 312 ALA A N 1
ATOM 2385 C CA . ALA A 1 312 ? 51.570 -12.975 5.460 1.00 67.06 312 ALA A CA 1
ATOM 2386 C C . ALA A 1 312 ? 52.556 -12.483 6.538 1.00 67.06 312 ALA A C 1
ATOM 2388 O O . ALA A 1 312 ? 53.344 -13.271 7.061 1.00 67.06 312 ALA A O 1
ATOM 2389 N N . ALA A 1 313 ? 52.501 -11.199 6.906 1.00 61.44 313 ALA A N 1
ATOM 2390 C CA . ALA A 1 313 ? 53.324 -10.635 7.975 1.00 61.44 313 ALA A CA 1
ATOM 2391 C C . ALA A 1 313 ? 52.979 -11.248 9.343 1.00 61.44 313 ALA A C 1
ATOM 2393 O O . ALA A 1 313 ? 53.889 -11.561 10.114 1.00 61.44 313 ALA A O 1
ATOM 2394 N N . ASP A 1 314 ? 51.693 -11.492 9.602 1.00 56.06 314 ASP A N 1
ATOM 2395 C CA . ASP A 1 314 ? 51.198 -12.143 10.819 1.00 56.06 314 ASP A CA 1
ATOM 2396 C C . ASP A 1 314 ? 51.656 -13.614 10.906 1.00 56.06 314 ASP A C 1
ATOM 2398 O O . ASP A 1 314 ? 52.141 -14.064 11.942 1.00 56.06 314 ASP A O 1
ATOM 2402 N N . ALA A 1 315 ? 51.667 -14.334 9.776 1.00 56.53 315 ALA A N 1
ATOM 2403 C CA . ALA A 1 315 ? 52.189 -15.704 9.691 1.00 56.53 315 ALA A CA 1
ATOM 2404 C C . ALA A 1 315 ? 53.717 -15.819 9.908 1.00 56.53 315 ALA A C 1
ATOM 2406 O O . ALA A 1 315 ? 54.210 -16.889 10.263 1.00 56.53 315 ALA A O 1
ATOM 2407 N N . THR A 1 316 ? 54.474 -14.736 9.701 1.00 54.31 316 THR A N 1
ATOM 2408 C CA . THR A 1 316 ? 55.946 -14.691 9.879 1.00 54.31 316 THR A CA 1
ATOM 2409 C C . THR A 1 316 ? 56.407 -14.040 11.189 1.00 54.31 316 THR A C 1
ATOM 2411 O O . THR A 1 316 ? 57.610 -13.940 11.427 1.00 54.31 316 THR A O 1
ATOM 2414 N N . GLY A 1 317 ? 55.483 -13.597 12.052 1.00 51.00 317 GLY A N 1
ATOM 2415 C CA . GLY A 1 317 ? 55.813 -12.958 13.334 1.00 51.00 317 GLY A CA 1
ATOM 2416 C C . GLY A 1 317 ? 56.408 -11.545 13.223 1.00 51.00 317 GLY A C 1
ATOM 2417 O O . GLY A 1 317 ? 56.962 -11.037 14.196 1.00 51.00 317 GLY A O 1
ATOM 2418 N N . ALA A 1 318 ? 56.286 -10.881 12.068 1.00 51.84 318 ALA A N 1
ATOM 2419 C CA . ALA A 1 318 ? 56.833 -9.543 11.799 1.00 51.84 318 ALA A CA 1
ATOM 2420 C C . ALA A 1 318 ? 55.752 -8.432 11.817 1.00 51.84 318 ALA A C 1
ATOM 2422 O O . ALA A 1 318 ? 55.851 -7.428 11.107 1.00 51.84 318 ALA A O 1
ATOM 2423 N N . GLY A 1 319 ? 54.695 -8.610 12.620 1.00 46.50 319 GLY A N 1
ATOM 2424 C CA . GLY A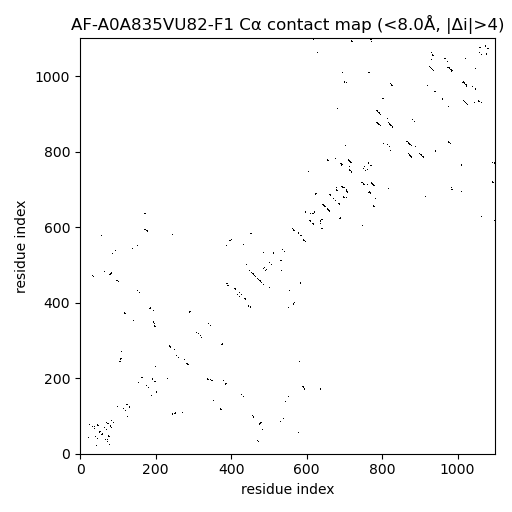 1 319 ? 53.430 -7.862 12.526 1.00 46.50 319 GLY A CA 1
ATOM 2425 C C . GLY A 1 319 ? 53.473 -6.356 12.833 1.00 46.50 319 GLY A C 1
ATOM 2426 O O . GLY A 1 319 ? 52.558 -5.631 12.448 1.00 46.50 319 GLY A O 1
ATOM 2427 N N . ALA A 1 320 ? 54.529 -5.835 13.465 1.00 45.78 320 ALA A N 1
ATOM 2428 C CA . ALA A 1 320 ? 54.556 -4.433 13.900 1.00 45.78 320 ALA A CA 1
ATOM 2429 C C . ALA A 1 320 ? 54.851 -3.420 12.768 1.00 45.78 320 ALA A C 1
ATOM 2431 O O . ALA A 1 320 ? 54.408 -2.275 12.840 1.00 45.78 320 ALA A O 1
ATOM 2432 N N . GLY A 1 321 ? 55.569 -3.822 11.710 1.00 44.59 321 GLY A N 1
ATOM 2433 C CA . GLY A 1 321 ? 55.965 -2.916 10.617 1.00 44.59 321 GLY A CA 1
ATOM 2434 C C . GLY A 1 321 ? 54.921 -2.767 9.502 1.00 44.59 321 GLY A C 1
ATOM 2435 O O . GLY A 1 321 ? 54.780 -1.693 8.918 1.00 44.59 321 GLY A O 1
ATOM 2436 N N . ALA A 1 322 ? 54.151 -3.823 9.224 1.00 42.44 322 ALA A N 1
ATOM 2437 C CA . ALA A 1 322 ? 53.184 -3.855 8.121 1.00 42.44 322 ALA A CA 1
ATOM 2438 C C . ALA A 1 322 ? 51.899 -3.055 8.419 1.00 42.44 322 ALA A C 1
ATOM 2440 O O . ALA A 1 322 ? 51.341 -2.422 7.521 1.00 42.44 322 ALA A O 1
ATOM 2441 N N . ALA A 1 323 ? 51.471 -3.003 9.686 1.00 40.19 323 ALA A N 1
ATOM 2442 C CA . ALA A 1 323 ? 50.298 -2.235 10.115 1.00 40.19 323 ALA A CA 1
ATOM 2443 C C . ALA A 1 323 ? 50.487 -0.709 9.964 1.00 40.19 323 ALA A C 1
ATOM 2445 O O . ALA A 1 323 ? 49.534 0.011 9.667 1.00 40.19 323 ALA A O 1
ATOM 2446 N N . ALA A 1 324 ? 51.721 -0.209 10.104 1.00 40.38 324 ALA A N 1
ATOM 2447 C CA . ALA A 1 324 ? 52.046 1.206 9.908 1.00 40.38 324 ALA A CA 1
ATOM 2448 C C . ALA A 1 324 ? 52.063 1.607 8.418 1.00 40.38 324 ALA A C 1
ATOM 2450 O O . ALA A 1 324 ? 51.636 2.708 8.073 1.00 40.38 324 ALA A O 1
ATOM 2451 N N . ALA A 1 325 ? 52.483 0.702 7.526 1.00 40.09 325 ALA A N 1
ATOM 2452 C CA . ALA A 1 325 ? 52.477 0.930 6.079 1.00 40.09 325 ALA A CA 1
ATOM 2453 C C . ALA A 1 325 ? 51.053 0.932 5.488 1.00 40.09 325 ALA A C 1
ATOM 2455 O O . ALA A 1 325 ? 50.752 1.753 4.622 1.00 40.09 325 ALA A O 1
ATOM 2456 N N . ALA A 1 326 ? 50.154 0.083 6.002 1.00 39.91 326 ALA A N 1
ATOM 2457 C CA . ALA A 1 326 ? 48.741 0.073 5.610 1.00 39.91 326 ALA A CA 1
ATOM 2458 C C . ALA A 1 326 ? 48.008 1.370 6.008 1.00 39.91 326 ALA A C 1
ATOM 2460 O O . ALA A 1 326 ? 47.172 1.859 5.256 1.00 39.91 326 ALA A O 1
ATOM 2461 N N . LYS A 1 327 ? 48.376 1.973 7.149 1.00 39.72 327 LYS A N 1
ATOM 2462 C CA . LYS A 1 327 ? 47.807 3.245 7.629 1.00 39.72 327 LYS A CA 1
ATOM 2463 C C . LYS A 1 327 ? 48.372 4.479 6.907 1.00 39.72 327 LYS A C 1
ATOM 2465 O O . LYS A 1 327 ? 47.710 5.506 6.848 1.00 39.72 327 LYS A O 1
ATOM 2470 N N . ALA A 1 328 ? 49.577 4.381 6.338 1.00 37.28 328 ALA A N 1
ATOM 2471 C CA . ALA A 1 328 ? 50.192 5.445 5.539 1.00 37.28 328 ALA A CA 1
ATOM 2472 C C . ALA A 1 328 ? 49.660 5.503 4.091 1.00 37.28 328 ALA A C 1
ATOM 2474 O O . ALA A 1 328 ? 49.685 6.567 3.474 1.00 37.28 328 ALA A O 1
ATOM 2475 N N . ALA A 1 329 ? 49.138 4.391 3.557 1.00 38.69 329 ALA A N 1
ATOM 2476 C CA . ALA A 1 329 ? 48.528 4.333 2.223 1.00 38.69 329 ALA A CA 1
ATOM 2477 C C . ALA A 1 329 ? 47.141 5.013 2.138 1.00 38.69 329 ALA A C 1
ATOM 2479 O O . ALA A 1 329 ? 46.676 5.308 1.040 1.00 38.69 329 ALA A O 1
ATOM 2480 N N . ASP A 1 330 ? 46.521 5.312 3.284 1.00 39.94 330 ASP A N 1
ATOM 2481 C CA . ASP A 1 330 ? 45.267 6.077 3.412 1.00 39.94 330 ASP A CA 1
ATOM 2482 C C . ASP A 1 330 ? 45.492 7.609 3.292 1.00 39.94 330 ASP A C 1
ATOM 2484 O O . ASP A 1 330 ? 44.562 8.404 3.194 1.00 39.94 330 ASP A O 1
ATOM 2488 N N . GLY A 1 331 ? 46.758 8.051 3.262 1.00 34.09 331 GLY A N 1
ATOM 2489 C CA . GLY A 1 331 ? 47.174 9.458 3.323 1.00 34.09 331 GLY A CA 1
ATOM 2490 C C . GLY A 1 331 ? 47.353 10.186 1.984 1.00 34.09 331 GLY A C 1
ATOM 2491 O O . GLY A 1 331 ? 48.172 11.102 1.898 1.00 34.09 331 GLY A O 1
ATOM 2492 N N . GLY A 1 332 ? 46.633 9.805 0.927 1.00 31.84 332 GLY A N 1
ATOM 2493 C CA . GLY A 1 332 ? 46.656 10.508 -0.362 1.00 31.84 332 GLY A CA 1
ATOM 2494 C C . GLY A 1 332 ? 45.631 11.644 -0.419 1.00 31.84 332 GLY A C 1
ATOM 2495 O O . GLY A 1 332 ? 44.456 11.406 -0.685 1.00 31.84 332 GLY A O 1
ATOM 2496 N N . ALA A 1 333 ? 46.072 12.881 -0.181 1.00 35.31 333 ALA A N 1
ATOM 2497 C CA . ALA A 1 333 ? 45.254 14.093 -0.228 1.00 35.31 333 ALA A CA 1
ATOM 2498 C C . ALA A 1 333 ? 44.385 14.187 -1.505 1.00 35.31 333 ALA A C 1
ATOM 2500 O O . ALA A 1 333 ? 44.908 14.293 -2.614 1.00 35.31 333 ALA A O 1
ATOM 2501 N N . GLY A 1 334 ? 43.053 14.182 -1.333 1.00 35.97 334 GLY A N 1
ATOM 2502 C CA . GLY A 1 334 ? 42.086 14.567 -2.372 1.00 35.97 334 GLY A CA 1
ATOM 2503 C C . GLY A 1 334 ? 40.772 13.774 -2.464 1.00 35.97 334 GLY A C 1
ATOM 2504 O O . GLY A 1 334 ? 39.921 14.162 -3.261 1.00 35.97 334 GLY A O 1
ATOM 2505 N N . MET A 1 335 ? 40.562 12.689 -1.702 1.00 44.62 335 MET A N 1
ATOM 2506 C CA . MET A 1 335 ? 39.488 11.732 -2.027 1.00 44.62 335 MET A CA 1
ATOM 2507 C C . MET A 1 335 ? 38.683 11.199 -0.830 1.00 44.62 335 MET A C 1
ATOM 2509 O O . MET A 1 335 ? 38.861 10.065 -0.412 1.00 44.62 335 MET A O 1
ATOM 2513 N N . GLN A 1 336 ? 37.748 11.993 -0.305 1.00 48.06 336 GLN A N 1
ATOM 2514 C CA . GLN A 1 336 ? 36.907 11.616 0.851 1.00 48.06 336 GLN A CA 1
ATOM 2515 C C . GLN A 1 336 ? 35.474 11.137 0.503 1.00 48.06 336 GLN A C 1
ATOM 2517 O O . GLN A 1 336 ? 34.617 11.099 1.379 1.00 48.06 336 GLN A O 1
ATOM 2522 N N . ALA A 1 337 ? 35.156 10.795 -0.755 1.00 55.88 337 ALA A N 1
ATOM 2523 C CA . ALA A 1 337 ? 33.748 10.676 -1.184 1.00 55.88 337 ALA A CA 1
ATOM 2524 C C . ALA A 1 337 ? 33.151 9.267 -1.337 1.00 55.88 337 ALA A C 1
ATOM 2526 O O . ALA A 1 337 ? 31.930 9.166 -1.420 1.00 55.88 337 ALA A O 1
ATOM 2527 N N . PHE A 1 338 ? 33.954 8.203 -1.391 1.00 65.38 338 PHE A N 1
ATOM 2528 C CA . PHE A 1 338 ? 33.443 6.828 -1.419 1.00 65.38 338 PHE A CA 1
ATOM 2529 C C . PHE A 1 338 ? 33.742 6.181 -0.077 1.00 65.38 338 PHE A C 1
ATOM 2531 O O . PHE A 1 338 ? 34.908 6.053 0.292 1.00 65.38 338 PHE A O 1
ATOM 2538 N N . VAL A 1 339 ? 32.694 5.814 0.657 1.00 63.53 339 VAL A N 1
ATOM 2539 C CA . VAL A 1 339 ? 32.836 5.113 1.934 1.00 63.53 339 VAL A CA 1
ATOM 2540 C C . VAL A 1 339 ? 32.561 3.639 1.710 1.00 63.53 339 VAL A C 1
ATOM 2542 O O . VAL A 1 339 ? 31.574 3.251 1.083 1.00 63.53 339 VAL A O 1
ATOM 2545 N N . GLU A 1 340 ? 33.479 2.826 2.201 1.00 66.25 340 GLU A N 1
ATOM 2546 C CA . GLU A 1 340 ? 33.373 1.383 2.160 1.00 66.25 340 GLU A CA 1
ATOM 2547 C C . GLU A 1 340 ? 32.256 0.897 3.089 1.00 66.25 340 GLU A C 1
ATOM 2549 O O . GLU A 1 340 ? 32.105 1.370 4.219 1.00 66.25 340 GLU A O 1
ATOM 2554 N N . VAL A 1 341 ? 31.460 -0.058 2.615 1.00 66.12 341 VAL A N 1
ATOM 2555 C CA . VAL A 1 341 ? 30.324 -0.571 3.378 1.00 66.12 341 VAL A CA 1
ATOM 2556 C C . VAL A 1 341 ? 30.763 -1.785 4.203 1.00 66.12 341 VAL A C 1
ATOM 2558 O O . VAL A 1 341 ? 30.538 -2.923 3.812 1.00 66.12 341 VAL A O 1
ATOM 2561 N N . GLY A 1 342 ? 31.392 -1.514 5.352 1.00 54.91 342 GLY A N 1
ATOM 2562 C CA . GLY A 1 342 ? 31.755 -2.491 6.387 1.00 54.91 342 GLY A CA 1
ATOM 2563 C C . GLY A 1 342 ? 32.942 -3.427 6.079 1.00 54.91 342 GLY A C 1
ATOM 2564 O O . GLY A 1 342 ? 32.760 -4.454 5.438 1.00 54.91 342 GLY A O 1
ATOM 2565 N N . GLY A 1 343 ? 34.110 -3.170 6.691 1.00 48.44 343 GLY A N 1
ATOM 2566 C CA . GLY A 1 343 ? 35.116 -4.197 7.044 1.00 48.44 343 GLY A CA 1
ATOM 2567 C C . GLY A 1 343 ? 36.126 -4.670 5.978 1.00 48.44 343 GLY A C 1
ATOM 2568 O O . GLY A 1 343 ? 36.691 -5.751 6.118 1.00 48.44 343 GLY A O 1
ATOM 2569 N N . GLY A 1 344 ? 36.402 -3.882 4.952 1.00 50.00 344 GLY A N 1
ATOM 2570 C CA . GLY A 1 344 ? 37.207 -4.170 3.762 1.00 50.00 344 GLY A CA 1
ATOM 2571 C C . GLY A 1 344 ? 36.332 -4.155 2.503 1.00 50.00 344 GLY A C 1
ATOM 2572 O O . GLY A 1 344 ? 35.146 -4.472 2.570 1.00 50.00 344 GLY A O 1
ATOM 2573 N N . ILE A 1 345 ? 36.890 -3.785 1.340 1.00 53.00 345 ILE A N 1
ATOM 2574 C CA . ILE A 1 345 ? 36.111 -3.671 0.095 1.00 53.00 345 ILE A CA 1
ATOM 2575 C C . ILE A 1 345 ? 35.349 -4.974 -0.153 1.00 53.00 345 ILE A C 1
ATOM 2577 O O . ILE A 1 345 ? 35.961 -6.021 -0.374 1.00 53.00 345 ILE A O 1
ATOM 2581 N N . SER A 1 346 ? 34.016 -4.886 -0.078 1.00 56.16 346 SER A N 1
ATOM 2582 C CA . SER A 1 346 ? 33.115 -6.032 0.033 1.00 56.16 346 SER A CA 1
ATOM 2583 C C . SER A 1 346 ? 33.470 -7.140 -0.965 1.00 56.16 346 SER A C 1
ATOM 2585 O O . SER A 1 346 ? 33.392 -6.961 -2.189 1.00 56.16 346 SER A O 1
ATOM 2587 N N . SER A 1 347 ? 33.856 -8.303 -0.433 1.00 57.84 347 SER A N 1
ATOM 2588 C CA . SER A 1 347 ? 34.194 -9.499 -1.213 1.00 57.84 347 SER A CA 1
ATOM 2589 C C . SER A 1 347 ? 33.001 -10.056 -2.001 1.00 57.84 347 SER A C 1
ATOM 2591 O O . SER A 1 347 ? 33.202 -10.862 -2.905 1.00 57.84 347 SER A O 1
ATOM 2593 N N . SER A 1 348 ? 31.773 -9.604 -1.713 1.00 64.94 348 SER A N 1
ATOM 2594 C CA . SER A 1 348 ? 30.548 -10.031 -2.397 1.00 64.94 348 SER A CA 1
ATOM 2595 C C . SER A 1 348 ? 30.107 -9.124 -3.555 1.00 64.94 348 SER A C 1
ATOM 2597 O O . SER A 1 348 ? 29.144 -9.464 -4.243 1.00 64.94 348 SER A O 1
ATOM 2599 N N . SER A 1 349 ? 30.791 -8.003 -3.824 1.00 82.31 349 SER A N 1
ATOM 2600 C CA . SER A 1 349 ? 30.419 -7.117 -4.940 1.00 82.31 349 SER A CA 1
ATOM 2601 C C . SER A 1 349 ? 30.605 -7.781 -6.312 1.00 82.31 349 SER A C 1
ATOM 2603 O O . SER A 1 349 ? 31.464 -8.648 -6.511 1.00 82.31 349 SER A O 1
ATOM 2605 N N . PHE A 1 350 ? 29.820 -7.343 -7.299 1.00 85.94 350 PHE A N 1
ATOM 2606 C CA . PHE A 1 350 ? 29.897 -7.838 -8.675 1.00 85.94 350 PHE A CA 1
ATOM 2607 C C . PHE A 1 350 ? 31.313 -7.730 -9.252 1.00 85.94 350 PHE A C 1
ATOM 2609 O O . PHE A 1 350 ? 31.851 -8.698 -9.791 1.00 85.94 350 PHE A O 1
ATOM 2616 N N . MET A 1 351 ? 31.939 -6.562 -9.093 1.00 87.56 351 MET A N 1
ATOM 2617 C CA . MET A 1 351 ? 33.299 -6.293 -9.550 1.00 87.56 351 MET A CA 1
ATOM 2618 C C . MET A 1 351 ? 34.321 -7.217 -8.877 1.00 87.56 351 MET A C 1
ATOM 2620 O O . MET A 1 351 ? 35.165 -7.794 -9.569 1.00 87.56 351 MET A O 1
ATOM 2624 N N . ALA A 1 352 ? 34.241 -7.384 -7.551 1.00 81.94 352 ALA A N 1
ATOM 2625 C CA . ALA A 1 352 ? 35.134 -8.269 -6.803 1.00 81.94 352 ALA A CA 1
ATOM 2626 C C . ALA A 1 352 ? 35.002 -9.719 -7.287 1.00 81.94 352 ALA A C 1
ATOM 2628 O O . ALA A 1 352 ? 36.008 -10.362 -7.589 1.00 81.94 352 ALA A O 1
ATOM 2629 N N . SER A 1 353 ? 33.770 -10.198 -7.468 1.00 81.81 353 SER A N 1
ATOM 2630 C CA . SER A 1 353 ? 33.492 -11.545 -7.970 1.00 81.81 353 SER A CA 1
ATOM 2631 C C . SER A 1 353 ? 34.095 -11.786 -9.362 1.00 81.81 353 SER A C 1
ATOM 2633 O O . SER A 1 353 ? 34.716 -12.826 -9.592 1.00 81.81 353 SER A O 1
ATOM 2635 N N . LEU A 1 354 ? 34.004 -10.815 -10.280 1.00 84.81 354 LEU A N 1
ATOM 2636 C CA . LEU A 1 354 ? 34.633 -10.919 -11.604 1.00 84.81 354 LEU A CA 1
ATOM 2637 C C . LEU A 1 354 ? 36.171 -10.936 -11.523 1.00 84.81 354 LEU A C 1
ATOM 2639 O O . LEU A 1 354 ? 36.822 -11.712 -12.230 1.00 84.81 354 LEU A O 1
ATOM 2643 N N . LEU A 1 355 ? 36.758 -10.108 -10.653 1.00 81.94 355 LEU A N 1
ATOM 2644 C CA . LEU A 1 355 ? 38.207 -10.059 -10.422 1.00 81.94 355 LEU A CA 1
ATOM 2645 C C . LEU A 1 355 ? 38.743 -11.349 -9.783 1.00 81.94 355 LEU A C 1
ATOM 2647 O O . LEU A 1 355 ? 39.863 -11.769 -10.083 1.00 81.94 355 LEU A O 1
ATOM 2651 N N . GLU A 1 356 ? 37.962 -11.988 -8.917 1.00 77.00 356 GLU A N 1
ATOM 2652 C CA . GLU A 1 356 ? 38.309 -13.254 -8.268 1.00 77.00 356 GLU A CA 1
ATOM 2653 C C . GLU A 1 356 ? 38.109 -14.459 -9.184 1.00 77.00 356 GLU A C 1
ATOM 2655 O O . GLU A 1 356 ? 39.013 -15.290 -9.291 1.00 77.00 356 GLU A O 1
ATOM 2660 N N . GLY A 1 357 ? 36.993 -14.522 -9.916 1.00 70.69 357 GLY A N 1
ATOM 2661 C CA . GLY A 1 357 ? 36.724 -15.576 -10.898 1.00 70.69 357 GLY A CA 1
ATOM 2662 C C . GLY A 1 357 ? 37.808 -15.662 -11.977 1.00 70.69 357 GLY A C 1
ATOM 2663 O O . GLY A 1 357 ? 38.185 -16.754 -12.404 1.00 70.69 357 GLY A O 1
ATOM 2664 N N . ARG A 1 358 ? 38.418 -14.521 -12.330 1.00 65.88 358 ARG A N 1
ATOM 2665 C CA . ARG A 1 358 ? 39.597 -14.450 -13.208 1.00 65.88 358 ARG A CA 1
ATOM 2666 C C . ARG A 1 358 ? 40.788 -15.272 -12.694 1.00 65.88 358 ARG A C 1
ATOM 2668 O O . ARG A 1 358 ? 41.563 -15.774 -13.504 1.00 65.88 358 ARG A O 1
ATOM 2675 N N . ARG A 1 359 ? 40.957 -15.415 -11.375 1.00 58.66 359 ARG A N 1
ATOM 2676 C CA . ARG A 1 359 ? 42.102 -16.111 -10.756 1.00 58.66 359 ARG A CA 1
ATOM 2677 C C . ARG A 1 359 ? 41.937 -17.636 -10.726 1.00 58.66 359 ARG A C 1
ATOM 2679 O O . ARG A 1 359 ? 42.946 -18.329 -10.711 1.00 58.66 359 ARG A O 1
ATOM 2686 N N . GLY A 1 360 ? 40.703 -18.149 -10.764 1.00 53.84 360 GLY A N 1
ATOM 2687 C CA . GLY A 1 360 ? 40.398 -19.590 -10.762 1.00 53.84 360 GLY A CA 1
ATOM 2688 C C . GLY A 1 360 ? 40.370 -20.260 -12.144 1.00 53.84 360 GLY A C 1
ATOM 2689 O O . GLY A 1 360 ? 40.373 -21.485 -12.227 1.00 53.84 360 GLY A O 1
ATOM 2690 N N . ALA A 1 361 ? 40.351 -19.487 -13.235 1.00 59.84 361 ALA A N 1
ATOM 2691 C CA . ALA A 1 361 ? 40.321 -20.025 -14.597 1.00 59.84 361 ALA A CA 1
ATOM 2692 C C . ALA A 1 361 ? 41.695 -20.576 -15.025 1.00 59.84 361 ALA A C 1
ATOM 2694 O O . ALA A 1 361 ? 42.698 -19.859 -14.951 1.00 59.84 361 ALA A O 1
ATOM 2695 N N . ALA A 1 362 ? 41.739 -21.825 -15.501 1.00 52.78 362 ALA A N 1
ATOM 2696 C CA . ALA A 1 362 ? 42.974 -22.520 -15.884 1.00 52.78 362 ALA A CA 1
ATOM 2697 C C . ALA A 1 362 ? 43.549 -22.061 -17.241 1.00 52.78 362 ALA A C 1
ATOM 2699 O O . ALA A 1 362 ? 44.743 -22.232 -17.482 1.00 52.78 362 ALA A O 1
ATOM 2700 N N . LYS A 1 363 ? 42.725 -21.465 -18.117 1.00 60.94 363 LYS A N 1
ATOM 2701 C CA . LYS A 1 363 ? 43.121 -20.965 -19.447 1.00 60.94 363 LYS A CA 1
ATOM 2702 C C . LYS A 1 363 ? 42.905 -19.456 -19.571 1.00 60.94 363 LYS A C 1
ATOM 2704 O O . LYS A 1 363 ? 41.938 -18.912 -19.046 1.00 60.94 363 LYS A O 1
ATOM 2709 N N . GLU A 1 364 ? 43.790 -18.781 -20.302 1.00 56.88 364 GLU A N 1
ATOM 2710 C CA . GLU A 1 364 ? 43.746 -17.324 -20.512 1.00 56.88 364 GLU A CA 1
ATOM 2711 C C . GLU A 1 364 ? 42.508 -16.872 -21.309 1.00 56.88 364 GLU A C 1
ATOM 2713 O O . GLU A 1 364 ? 41.912 -15.845 -21.003 1.00 56.88 364 GLU A O 1
ATOM 2718 N N . GLU A 1 365 ? 42.036 -17.702 -22.242 1.00 59.81 365 GLU A N 1
ATOM 2719 C CA . GLU A 1 365 ? 40.834 -17.482 -23.069 1.00 59.81 365 GLU A CA 1
ATOM 2720 C C . GLU A 1 365 ? 39.508 -17.507 -22.275 1.00 59.81 365 GLU A C 1
ATOM 2722 O O . GLU A 1 365 ? 38.454 -17.138 -22.794 1.00 59.81 365 GLU A O 1
ATOM 2727 N N . GLU A 1 366 ? 39.549 -17.937 -21.009 1.00 64.38 366 GLU A N 1
ATOM 2728 C CA . GLU A 1 366 ? 38.403 -18.002 -20.091 1.00 64.38 366 GLU A CA 1
ATOM 2729 C C . GLU A 1 366 ? 38.368 -16.813 -19.108 1.00 64.38 366 GLU A C 1
ATOM 2731 O O . GLU A 1 366 ? 37.483 -16.739 -18.253 1.00 64.38 366 GLU A O 1
ATOM 2736 N N . ARG A 1 367 ? 39.313 -15.867 -19.216 1.00 72.94 367 ARG A N 1
ATOM 2737 C CA . ARG A 1 367 ? 39.478 -14.730 -18.296 1.00 72.94 367 ARG A CA 1
ATOM 2738 C C . ARG A 1 367 ? 38.977 -13.422 -18.912 1.00 72.94 367 ARG A C 1
ATOM 2740 O O . ARG A 1 367 ? 39.306 -13.103 -20.049 1.00 72.94 367 ARG A O 1
ATOM 2747 N N . LEU A 1 368 ? 38.230 -12.627 -18.138 1.00 79.50 368 LEU A N 1
ATOM 2748 C CA . LEU A 1 368 ? 37.892 -11.251 -18.523 1.00 79.50 368 LEU A CA 1
ATOM 2749 C C . LEU A 1 368 ? 39.093 -10.316 -18.285 1.00 79.50 368 LEU A C 1
ATOM 2751 O O . LEU A 1 368 ? 39.727 -10.380 -17.230 1.00 79.50 368 LEU A O 1
ATOM 2755 N N . SER A 1 369 ? 39.399 -9.439 -19.243 1.00 81.81 369 SER A N 1
ATOM 2756 C CA . SER A 1 369 ? 40.371 -8.347 -19.086 1.00 81.81 369 SER A CA 1
ATOM 2757 C C . SER A 1 369 ? 39.840 -7.230 -18.177 1.00 81.81 369 SER A C 1
ATOM 2759 O O . SER A 1 369 ? 38.638 -7.139 -17.934 1.00 81.81 369 SER A O 1
ATOM 2761 N N . ASP A 1 370 ? 40.710 -6.331 -17.707 1.00 80.75 370 ASP A N 1
ATOM 2762 C CA . ASP A 1 370 ? 40.279 -5.203 -16.862 1.00 80.75 370 ASP A CA 1
ATOM 2763 C C . ASP A 1 370 ? 39.268 -4.310 -17.591 1.00 80.75 370 ASP A C 1
ATOM 2765 O O . ASP A 1 370 ? 38.225 -3.969 -17.037 1.00 80.75 370 ASP A O 1
ATOM 2769 N N . LEU A 1 371 ? 39.512 -4.033 -18.877 1.00 80.06 371 LEU A N 1
ATOM 2770 C CA . LEU A 1 371 ? 38.575 -3.314 -19.741 1.00 80.06 371 LEU A CA 1
ATOM 2771 C C . LEU A 1 371 ? 37.227 -4.044 -19.858 1.00 80.06 371 LEU A C 1
ATOM 2773 O O . LEU A 1 371 ? 36.170 -3.412 -19.897 1.00 80.06 371 LEU A O 1
ATOM 2777 N N . GLN A 1 372 ? 37.244 -5.382 -19.893 1.00 81.00 372 GLN A N 1
ATOM 2778 C CA . GLN A 1 372 ? 36.028 -6.193 -19.923 1.00 81.00 372 GLN A CA 1
ATOM 2779 C C . GLN A 1 372 ? 35.247 -6.155 -18.613 1.00 81.00 372 GLN A C 1
ATOM 2781 O O . GLN A 1 372 ? 34.016 -6.159 -18.660 1.00 81.00 372 GLN A O 1
ATOM 2786 N N . ILE A 1 373 ? 35.936 -6.092 -17.475 1.00 83.81 373 ILE A N 1
ATOM 2787 C CA . ILE A 1 373 ? 35.321 -5.958 -16.150 1.00 83.81 373 ILE A CA 1
ATOM 2788 C C . ILE A 1 373 ? 34.712 -4.561 -15.989 1.00 83.81 373 ILE A C 1
ATOM 2790 O O . ILE A 1 373 ? 33.529 -4.468 -15.666 1.00 83.81 373 ILE A O 1
ATOM 2794 N N . VAL A 1 374 ? 35.452 -3.491 -16.318 1.00 81.62 374 VAL A N 1
ATOM 2795 C CA . VAL A 1 374 ? 34.934 -2.104 -16.328 1.00 81.62 374 VAL A CA 1
ATOM 2796 C C . VAL A 1 374 ? 33.646 -2.014 -17.146 1.00 81.62 374 VAL A C 1
ATOM 2798 O O . VAL A 1 374 ? 32.650 -1.445 -16.701 1.00 81.62 374 VAL A O 1
ATOM 2801 N N . ALA A 1 375 ? 33.639 -2.626 -18.328 1.00 79.62 375 ALA A N 1
ATOM 2802 C CA . ALA A 1 375 ? 32.474 -2.636 -19.195 1.00 79.62 375 ALA A CA 1
ATOM 2803 C C . ALA A 1 375 ? 31.290 -3.429 -18.626 1.00 79.62 375 ALA A C 1
ATOM 2805 O O . ALA A 1 375 ? 30.142 -3.023 -18.820 1.00 79.62 375 ALA A O 1
ATOM 2806 N N . GLN A 1 376 ? 31.531 -4.534 -17.906 1.00 83.06 376 GLN A N 1
ATOM 2807 C CA . GLN A 1 376 ? 30.451 -5.234 -17.204 1.00 83.06 376 GLN A CA 1
ATOM 2808 C C . GLN A 1 376 ? 29.860 -4.376 -16.093 1.00 83.06 376 GLN A C 1
ATOM 2810 O O . GLN A 1 376 ? 28.639 -4.328 -15.968 1.00 83.06 376 GLN A O 1
ATOM 2815 N N . CYS A 1 377 ? 30.687 -3.676 -15.316 1.00 82.94 377 CYS A N 1
ATOM 2816 C CA . CYS A 1 377 ? 30.197 -2.791 -14.261 1.00 82.94 377 CYS A CA 1
ATOM 2817 C C . CYS A 1 377 ? 29.381 -1.627 -14.842 1.00 82.94 377 CYS A C 1
ATOM 2819 O O . CYS A 1 377 ? 28.279 -1.358 -14.368 1.00 82.94 377 CYS A O 1
ATOM 2821 N N . LEU A 1 378 ? 29.852 -1.016 -15.937 1.00 78.62 378 LEU A N 1
ATOM 2822 C CA . LEU A 1 378 ? 29.089 -0.014 -16.690 1.00 78.62 378 LEU A CA 1
ATOM 2823 C C . LEU A 1 378 ? 27.745 -0.583 -17.164 1.00 78.62 378 LEU A C 1
ATOM 2825 O O . LEU A 1 378 ? 26.705 0.041 -16.980 1.00 78.62 378 LEU A O 1
ATOM 2829 N N . THR A 1 379 ? 27.757 -1.784 -17.742 1.00 79.06 379 THR A N 1
ATOM 2830 C CA . THR A 1 379 ? 26.544 -2.479 -18.189 1.00 79.06 379 THR A CA 1
ATOM 2831 C C . THR A 1 379 ? 25.562 -2.703 -17.041 1.00 79.06 379 THR A C 1
ATOM 2833 O O . THR A 1 379 ? 24.364 -2.487 -17.208 1.00 79.06 379 THR A O 1
ATOM 2836 N N . PHE A 1 380 ? 26.067 -3.151 -15.893 1.00 84.38 380 PHE A N 1
ATOM 2837 C CA . PHE A 1 380 ? 25.275 -3.461 -14.711 1.00 84.38 380 PHE A CA 1
ATOM 2838 C C . PHE A 1 380 ? 24.611 -2.213 -14.135 1.00 84.38 380 PHE A C 1
ATOM 2840 O O . PHE A 1 380 ? 23.398 -2.221 -13.926 1.00 84.38 380 PHE A O 1
ATOM 2847 N N . LEU A 1 381 ? 25.382 -1.132 -13.963 1.00 80.94 381 LEU A N 1
ATOM 2848 C CA . LEU A 1 381 ? 24.855 0.164 -13.547 1.00 80.94 381 LEU A CA 1
ATOM 2849 C C . LEU A 1 381 ? 23.760 0.614 -14.498 1.00 80.94 381 LEU A C 1
ATOM 2851 O O . LEU A 1 381 ? 22.645 0.864 -14.055 1.00 80.94 381 LEU A O 1
ATOM 2855 N N . LEU A 1 382 ? 24.074 0.671 -15.797 1.00 76.56 382 LEU A N 1
ATOM 2856 C CA . LEU A 1 382 ? 23.166 1.211 -16.790 1.00 76.56 382 LEU A CA 1
ATOM 2857 C C . LEU A 1 382 ? 21.859 0.406 -16.842 1.00 76.56 382 LEU A C 1
ATOM 2859 O O . LEU A 1 382 ? 20.778 0.955 -16.662 1.00 76.56 382 LEU A O 1
ATOM 2863 N N . ALA A 1 383 ? 21.949 -0.908 -17.041 1.00 80.88 383 ALA A N 1
ATOM 2864 C CA . ALA A 1 383 ? 20.771 -1.753 -17.197 1.00 80.88 383 ALA A CA 1
ATOM 2865 C C . ALA A 1 383 ? 19.942 -1.877 -15.910 1.00 80.88 383 ALA A C 1
ATOM 2867 O O . ALA A 1 383 ? 18.729 -2.065 -15.993 1.00 80.88 383 ALA A O 1
ATOM 2868 N N . GLY A 1 384 ? 20.582 -1.816 -14.740 1.00 82.00 384 GLY A N 1
ATOM 2869 C CA . GLY A 1 384 ? 19.955 -2.155 -13.469 1.00 82.00 384 GLY A CA 1
ATOM 2870 C C . GLY A 1 384 ? 19.172 -1.022 -12.803 1.00 82.00 384 GLY A C 1
ATOM 2871 O O . GLY A 1 384 ? 18.198 -1.323 -12.115 1.00 82.00 384 GLY A O 1
ATOM 2872 N N . PHE A 1 385 ? 19.547 0.251 -12.997 1.00 83.19 385 PHE A N 1
ATOM 2873 C CA . PHE A 1 385 ? 18.892 1.350 -12.272 1.00 83.19 385 PHE A CA 1
ATOM 2874 C C . PHE A 1 385 ? 17.535 1.740 -12.887 1.00 83.19 385 PHE A C 1
ATOM 2876 O O . PHE A 1 385 ? 16.507 1.597 -12.230 1.00 83.19 385 PHE A O 1
ATOM 2883 N N . GLU A 1 386 ? 17.489 2.160 -14.161 1.00 83.12 386 GLU A N 1
ATOM 2884 C CA . GLU A 1 386 ? 16.268 2.735 -14.752 1.00 83.12 386 GLU A CA 1
ATOM 2885 C C . GLU A 1 386 ? 15.153 1.689 -14.909 1.00 83.12 386 GLU A C 1
ATOM 2887 O O . GLU A 1 386 ? 13.990 1.973 -14.635 1.00 83.12 386 GLU A O 1
ATOM 2892 N N . THR A 1 387 ? 15.499 0.454 -15.291 1.00 89.88 387 THR A N 1
ATOM 2893 C CA . THR A 1 387 ? 14.512 -0.627 -15.478 1.00 89.88 387 THR A CA 1
ATOM 2894 C C . THR A 1 387 ? 13.827 -1.014 -14.169 1.00 89.88 387 THR A C 1
ATOM 2896 O O . THR A 1 387 ? 12.604 -1.181 -14.124 1.00 89.88 387 THR A O 1
ATOM 2899 N N . THR A 1 388 ? 14.603 -1.123 -13.089 1.00 93.88 388 THR A N 1
ATOM 2900 C CA . THR A 1 388 ? 14.091 -1.442 -11.754 1.00 93.88 388 THR A CA 1
ATOM 2901 C C . THR A 1 388 ? 13.292 -0.266 -11.198 1.00 93.88 388 THR A C 1
ATOM 2903 O O . THR A 1 388 ? 12.200 -0.475 -10.674 1.00 93.88 388 THR A O 1
ATOM 2906 N N . ALA A 1 389 ? 13.767 0.973 -11.386 1.00 91.94 389 ALA A N 1
ATOM 2907 C CA . ALA A 1 389 ? 13.044 2.176 -10.976 1.00 91.94 389 ALA A CA 1
ATOM 2908 C C . ALA A 1 389 ? 11.673 2.264 -11.652 1.00 91.94 389 ALA A C 1
ATOM 2910 O O . ALA A 1 389 ? 10.666 2.440 -10.968 1.00 91.94 389 ALA A O 1
ATOM 2911 N N . ALA A 1 390 ? 11.617 2.070 -12.973 1.00 92.06 390 ALA A N 1
ATOM 2912 C CA . ALA A 1 390 ? 10.368 2.050 -13.727 1.00 92.06 390 ALA A CA 1
ATOM 2913 C C . ALA A 1 390 ? 9.426 0.954 -13.210 1.00 92.06 390 ALA A C 1
ATOM 2915 O O . ALA A 1 390 ? 8.259 1.228 -12.949 1.00 92.06 390 ALA A O 1
ATOM 2916 N N . THR A 1 391 ? 9.940 -0.258 -12.974 1.00 96.00 391 THR A N 1
ATOM 2917 C CA . THR A 1 391 ? 9.145 -1.386 -12.459 1.00 96.00 391 THR A CA 1
ATOM 2918 C C . THR A 1 391 ? 8.521 -1.072 -11.095 1.00 96.00 391 THR A C 1
ATOM 2920 O O . THR A 1 391 ? 7.322 -1.282 -10.900 1.00 96.00 391 THR A O 1
ATOM 2923 N N . ILE A 1 392 ? 9.299 -0.537 -10.150 1.00 97.00 392 ILE A N 1
ATOM 2924 C CA . ILE A 1 392 ? 8.791 -0.175 -8.817 1.00 97.00 392 ILE A CA 1
ATOM 2925 C C . ILE A 1 392 ? 7.793 0.988 -8.929 1.00 97.00 392 ILE A C 1
ATOM 2927 O O . ILE A 1 392 ? 6.731 0.937 -8.311 1.00 97.00 392 ILE A O 1
ATOM 2931 N N . SER A 1 393 ? 8.081 1.985 -9.772 1.00 95.56 393 SER A N 1
ATOM 2932 C CA . SER A 1 393 ? 7.210 3.151 -9.981 1.00 95.56 393 SER A CA 1
ATOM 2933 C C . SER A 1 393 ? 5.858 2.754 -10.576 1.00 95.56 393 SER A C 1
ATOM 2935 O O . SER A 1 393 ? 4.819 3.131 -10.040 1.00 95.56 393 SER A O 1
ATOM 2937 N N . PHE A 1 394 ? 5.846 1.938 -11.636 1.00 97.31 394 PHE A N 1
ATOM 2938 C CA . PHE A 1 394 ? 4.611 1.414 -12.226 1.00 97.31 394 PHE A CA 1
ATOM 2939 C C . PHE A 1 394 ? 3.831 0.545 -11.243 1.00 97.31 394 PHE A C 1
ATOM 2941 O O . PHE A 1 394 ? 2.608 0.645 -11.179 1.00 97.31 394 PHE A O 1
ATOM 2948 N N . THR A 1 395 ? 4.524 -0.251 -10.425 1.00 98.12 395 THR A N 1
ATOM 2949 C CA . THR A 1 395 ? 3.869 -1.061 -9.389 1.00 98.12 395 THR A CA 1
ATOM 2950 C C . THR A 1 395 ? 3.193 -0.175 -8.348 1.00 98.12 395 THR A C 1
ATOM 2952 O O . THR A 1 395 ? 2.032 -0.400 -8.013 1.00 98.12 395 THR A O 1
ATOM 2955 N N . ALA A 1 396 ? 3.872 0.878 -7.888 1.00 96.88 396 ALA A N 1
ATOM 2956 C CA . ALA A 1 396 ? 3.287 1.847 -6.970 1.00 96.88 396 ALA A CA 1
ATOM 2957 C C . ALA A 1 396 ? 2.109 2.612 -7.594 1.00 96.88 396 ALA A C 1
ATOM 2959 O O . ALA A 1 396 ? 1.095 2.800 -6.929 1.00 96.88 396 ALA A O 1
ATOM 2960 N N . PHE A 1 397 ? 2.189 2.981 -8.875 1.00 96.88 397 PHE A N 1
ATOM 2961 C CA . PHE A 1 397 ? 1.071 3.581 -9.607 1.00 96.88 397 PHE A CA 1
ATOM 2962 C C . PHE A 1 397 ? -0.142 2.642 -9.696 1.00 96.88 397 PHE A C 1
ATOM 2964 O O . PHE A 1 397 ? -1.267 3.067 -9.426 1.00 96.88 397 PHE A O 1
ATOM 2971 N N . CYS A 1 398 ? 0.071 1.361 -10.022 1.00 96.62 398 CYS A N 1
ATOM 2972 C CA . CYS A 1 398 ? -0.999 0.361 -10.064 1.00 96.62 398 CYS A CA 1
ATOM 2973 C C . CYS A 1 398 ? -1.663 0.205 -8.690 1.00 96.62 398 CYS A C 1
ATOM 2975 O O . CYS A 1 398 ? -2.886 0.216 -8.592 1.00 96.62 398 CYS A O 1
ATOM 2977 N N . LEU A 1 399 ? -0.875 0.141 -7.614 1.00 96.31 399 LEU A N 1
ATOM 2978 C CA . LEU A 1 399 ? -1.401 0.054 -6.250 1.00 96.31 399 LEU A CA 1
ATOM 2979 C C . LEU A 1 399 ? -2.142 1.332 -5.829 1.00 96.31 399 LEU A C 1
ATOM 2981 O O . LEU A 1 399 ? -3.192 1.238 -5.200 1.00 96.31 399 LEU A O 1
ATOM 2985 N N . ALA A 1 400 ? -1.640 2.519 -6.174 1.00 90.50 400 ALA A N 1
ATOM 2986 C CA . ALA A 1 400 ? -2.278 3.797 -5.839 1.00 90.50 400 ALA A CA 1
ATOM 2987 C C . ALA A 1 400 ? -3.603 4.022 -6.592 1.00 90.50 400 ALA A C 1
ATOM 2989 O O . ALA A 1 400 ? -4.489 4.714 -6.096 1.00 90.50 400 ALA A O 1
ATOM 2990 N N . THR A 1 401 ? -3.754 3.426 -7.778 1.00 88.69 401 THR A N 1
ATOM 2991 C CA . THR A 1 401 ? -4.997 3.460 -8.570 1.00 88.69 401 THR A CA 1
ATOM 2992 C C . THR A 1 401 ? -5.980 2.343 -8.212 1.00 88.69 401 THR A C 1
ATOM 2994 O O . THR A 1 401 ? -7.144 2.425 -8.596 1.00 88.69 401 THR A O 1
ATOM 2997 N N . HIS A 1 402 ? -5.552 1.335 -7.441 1.00 89.50 402 HIS A N 1
ATOM 2998 C CA . HIS A 1 402 ? -6.369 0.181 -7.053 1.00 89.50 402 HIS A CA 1
ATOM 2999 C C . HIS A 1 402 ? -6.303 -0.059 -5.531 1.00 89.50 402 HIS A C 1
ATOM 3001 O O . HIS A 1 402 ? -5.645 -1.003 -5.081 1.00 89.50 402 HIS A O 1
ATOM 3007 N N . PRO A 1 403 ? -7.016 0.746 -4.713 1.00 78.44 403 PRO A N 1
ATOM 3008 C CA . PRO A 1 403 ? -6.949 0.664 -3.250 1.00 78.44 403 PRO A CA 1
ATOM 3009 C C . PRO A 1 403 ? -7.279 -0.720 -2.678 1.00 78.44 403 PRO A C 1
ATOM 3011 O O . PRO A 1 403 ? -6.693 -1.116 -1.678 1.00 78.44 403 PRO A O 1
ATOM 3014 N N . GLY A 1 404 ? -8.166 -1.487 -3.325 1.00 78.44 404 GLY A N 1
ATOM 3015 C CA . GLY A 1 404 ? -8.463 -2.867 -2.923 1.00 78.44 404 GLY A CA 1
ATOM 3016 C C . GLY A 1 404 ? -7.260 -3.807 -3.071 1.00 78.44 404 GLY A C 1
ATOM 3017 O O . GLY A 1 404 ? -6.970 -4.588 -2.167 1.00 78.44 404 GLY A O 1
ATOM 3018 N N . ALA A 1 405 ? -6.506 -3.683 -4.170 1.00 83.69 405 ALA A N 1
ATOM 3019 C CA . ALA A 1 405 ? -5.279 -4.449 -4.368 1.00 83.69 405 ALA A CA 1
ATOM 3020 C C . ALA A 1 405 ? -4.171 -3.994 -3.407 1.00 83.69 405 ALA A C 1
ATOM 3022 O O . ALA A 1 405 ? -3.445 -4.837 -2.883 1.00 83.69 405 ALA A O 1
ATOM 3023 N N . GLN A 1 406 ? -4.076 -2.688 -3.131 1.00 88.44 406 GLN A N 1
ATOM 3024 C CA . GLN A 1 406 ? -3.165 -2.158 -2.116 1.00 88.44 406 GLN A CA 1
ATOM 3025 C C . GLN A 1 406 ? -3.497 -2.723 -0.733 1.00 88.44 406 GLN A C 1
ATOM 3027 O O . GLN A 1 406 ? -2.624 -3.309 -0.110 1.00 88.44 406 GLN A O 1
ATOM 3032 N N . ALA A 1 407 ? -4.755 -2.659 -0.293 1.00 79.25 407 ALA A N 1
ATOM 3033 C CA . ALA A 1 407 ? -5.188 -3.200 0.995 1.00 79.25 407 ALA A CA 1
ATOM 3034 C C . ALA A 1 407 ? -4.898 -4.704 1.138 1.00 79.25 407 ALA A C 1
ATOM 3036 O O . ALA A 1 407 ? -4.414 -5.135 2.181 1.00 79.25 407 ALA A O 1
ATOM 3037 N N . ARG A 1 408 ? -5.127 -5.498 0.082 1.00 86.44 408 ARG A N 1
ATOM 3038 C CA . ARG A 1 408 ? -4.804 -6.933 0.081 1.00 86.44 408 ARG A CA 1
ATOM 3039 C C . ARG A 1 408 ? -3.300 -7.198 0.184 1.00 86.44 408 ARG A C 1
ATOM 3041 O O . ARG A 1 408 ? -2.903 -8.108 0.905 1.00 86.44 408 ARG A O 1
ATOM 3048 N N . LEU A 1 409 ? -2.470 -6.398 -0.493 1.00 91.19 409 LEU A N 1
ATOM 3049 C CA . LEU A 1 409 ? -1.016 -6.465 -0.331 1.00 91.19 409 LEU A CA 1
ATOM 3050 C C . LEU A 1 409 ? -0.618 -6.133 1.106 1.00 91.19 409 LEU A C 1
ATOM 3052 O O . LEU A 1 409 ? 0.121 -6.899 1.710 1.00 91.19 409 LEU A O 1
ATOM 3056 N N . LEU A 1 410 ? -1.133 -5.034 1.663 1.00 85.81 410 LEU A N 1
ATOM 3057 C CA . LEU A 1 410 ? -0.839 -4.638 3.041 1.00 85.81 410 LEU A CA 1
ATOM 3058 C C . LEU A 1 410 ? -1.214 -5.745 4.034 1.00 85.81 410 LEU A C 1
ATOM 3060 O O . LEU A 1 410 ? -0.411 -6.041 4.906 1.00 85.81 410 LEU A O 1
ATOM 3064 N N . ALA A 1 411 ? -2.356 -6.415 3.852 1.00 81.06 411 ALA A N 1
ATOM 3065 C CA . ALA A 1 411 ? -2.755 -7.540 4.695 1.00 81.06 411 ALA A CA 1
ATOM 3066 C C . ALA A 1 411 ? -1.748 -8.709 4.656 1.00 81.06 411 ALA A C 1
ATOM 3068 O O . ALA A 1 411 ? -1.391 -9.230 5.710 1.00 81.06 411 ALA A O 1
ATOM 3069 N N . GLU A 1 412 ? -1.243 -9.089 3.472 1.00 87.88 412 GLU A N 1
ATOM 3070 C CA . GLU A 1 412 ? -0.197 -10.123 3.348 1.00 87.88 412 GLU A CA 1
ATOM 3071 C C . GLU A 1 412 ? 1.104 -9.694 4.050 1.00 87.88 412 GLU A C 1
ATOM 3073 O O . GLU A 1 412 ? 1.732 -10.492 4.752 1.00 87.88 412 GLU A O 1
ATOM 3078 N N . LEU A 1 413 ? 1.504 -8.426 3.889 1.00 86.81 413 LEU A N 1
ATOM 3079 C CA . LEU A 1 413 ? 2.708 -7.891 4.528 1.00 86.81 413 LEU A CA 1
ATOM 3080 C C . LEU A 1 413 ? 2.566 -7.848 6.055 1.00 86.81 413 LEU A C 1
ATOM 3082 O O . LEU A 1 413 ? 3.476 -8.267 6.769 1.00 86.81 413 LEU A O 1
ATOM 3086 N N . ASP A 1 414 ? 1.431 -7.369 6.556 1.00 78.62 414 ASP A N 1
ATOM 3087 C CA . ASP A 1 414 ? 1.161 -7.246 7.986 1.00 78.62 414 ASP A CA 1
ATOM 3088 C C . ASP A 1 414 ? 1.121 -8.628 8.656 1.00 78.62 414 ASP A C 1
ATOM 3090 O O . ASP A 1 414 ? 1.717 -8.814 9.717 1.00 78.62 414 ASP A O 1
ATOM 3094 N N . GLU A 1 415 ? 0.517 -9.634 8.011 1.00 79.19 415 GLU A N 1
ATOM 3095 C CA . GLU A 1 415 ? 0.527 -11.020 8.497 1.00 79.19 415 GLU A CA 1
ATOM 3096 C C . GLU A 1 415 ? 1.949 -11.607 8.541 1.00 79.19 415 GLU A C 1
ATOM 3098 O O . GLU A 1 415 ? 2.305 -12.331 9.477 1.00 79.19 415 GLU A O 1
ATOM 3103 N N . HIS A 1 416 ? 2.781 -11.304 7.541 1.00 82.00 416 HIS A N 1
ATOM 3104 C CA . HIS A 1 416 ? 4.181 -11.727 7.523 1.00 82.00 416 HIS A CA 1
ATOM 3105 C C . HIS A 1 416 ? 4.966 -11.120 8.696 1.00 82.00 416 HIS A C 1
ATOM 3107 O O . HIS A 1 416 ? 5.622 -11.852 9.442 1.00 82.00 416 HIS A O 1
ATOM 3113 N N . PHE A 1 417 ? 4.852 -9.808 8.918 1.00 74.00 417 PHE A N 1
ATOM 3114 C CA . PHE A 1 417 ? 5.551 -9.137 10.018 1.00 74.00 417 PHE A CA 1
ATOM 3115 C C . PHE A 1 417 ? 5.003 -9.517 11.400 1.00 74.00 417 PHE A C 1
ATOM 3117 O O . PHE A 1 417 ? 5.779 -9.588 12.354 1.00 74.00 417 PHE A O 1
ATOM 3124 N N . ALA A 1 418 ? 3.708 -9.826 11.518 1.00 66.00 418 ALA A N 1
ATOM 3125 C CA . ALA A 1 418 ? 3.112 -10.314 12.761 1.00 66.00 418 ALA A CA 1
ATOM 3126 C C . ALA A 1 418 ? 3.647 -11.700 13.166 1.00 66.00 418 ALA A C 1
ATOM 3128 O O . ALA A 1 418 ? 3.853 -11.957 14.353 1.00 66.00 418 ALA A O 1
ATOM 3129 N N . ARG A 1 419 ? 3.904 -12.591 12.196 1.00 67.62 419 ARG A N 1
ATOM 3130 C CA . ARG A 1 419 ? 4.452 -13.938 12.446 1.00 67.62 419 ARG A CA 1
ATOM 3131 C C . ARG A 1 419 ? 5.943 -13.945 12.786 1.00 67.62 419 ARG A C 1
ATOM 3133 O O . ARG A 1 419 ? 6.382 -14.849 13.495 1.00 67.62 419 ARG A O 1
ATOM 3140 N N . SER A 1 420 ? 6.692 -12.933 12.351 1.00 61.84 420 SER A N 1
ATOM 3141 C CA . SER A 1 420 ? 8.135 -12.813 12.597 1.00 61.84 420 SER A CA 1
ATOM 3142 C C . SER A 1 420 ? 8.521 -11.501 13.313 1.00 61.84 420 SER A C 1
ATOM 3144 O O . SER A 1 420 ? 9.247 -10.685 12.738 1.00 61.84 420 SER A O 1
ATOM 3146 N N . PRO A 1 421 ? 8.142 -11.279 14.593 1.00 50.81 421 PRO A N 1
ATOM 3147 C CA . PRO A 1 421 ? 8.473 -10.040 15.313 1.00 50.81 421 PRO A CA 1
ATOM 3148 C C . PRO A 1 421 ? 9.985 -9.780 15.428 1.00 50.81 421 PRO A C 1
ATOM 3150 O O . PRO A 1 421 ? 10.422 -8.633 15.407 1.00 50.81 421 PRO A O 1
ATOM 3153 N N . ALA A 1 422 ? 10.794 -10.845 15.515 1.00 43.59 422 ALA A N 1
ATOM 3154 C CA . ALA A 1 422 ? 12.254 -10.761 15.604 1.00 43.59 422 ALA A CA 1
ATOM 3155 C C . ALA A 1 422 ? 12.918 -10.321 14.281 1.00 43.59 422 ALA A C 1
ATOM 3157 O O . ALA A 1 422 ? 13.893 -9.573 14.312 1.00 43.59 422 ALA A O 1
ATOM 3158 N N . GLU A 1 423 ? 12.366 -10.711 13.125 1.00 44.16 423 GLU A N 1
ATOM 3159 C CA . GLU A 1 423 ? 12.771 -10.180 11.810 1.00 44.16 423 GLU A CA 1
ATOM 3160 C C . GLU A 1 423 ? 12.195 -8.773 11.579 1.00 44.16 423 GLU A C 1
ATOM 3162 O O . GLU A 1 423 ? 12.798 -7.958 10.889 1.00 44.16 423 GLU A O 1
ATOM 3167 N N . GLY A 1 424 ? 11.059 -8.453 12.210 1.00 40.53 424 GLY A N 1
ATOM 3168 C CA . GLY A 1 424 ? 10.488 -7.107 12.253 1.00 40.53 424 GLY A CA 1
ATOM 3169 C C . GLY A 1 424 ? 11.339 -6.104 13.045 1.00 40.53 424 GLY A C 1
ATOM 3170 O O . GLY A 1 424 ? 11.432 -4.945 12.635 1.00 40.53 424 GLY A O 1
ATOM 3171 N N . ALA A 1 425 ? 11.982 -6.531 14.136 1.00 36.00 425 ALA A N 1
ATOM 3172 C CA . ALA A 1 425 ? 12.878 -5.701 14.951 1.00 36.00 425 ALA A CA 1
ATOM 3173 C C . ALA A 1 425 ? 14.285 -5.547 14.342 1.00 36.00 425 ALA A C 1
ATOM 3175 O O . ALA A 1 425 ? 14.939 -4.523 14.542 1.00 36.00 425 ALA A O 1
ATOM 3176 N N . ALA A 1 426 ? 14.750 -6.534 13.572 1.00 41.16 426 ALA A N 1
ATOM 3177 C CA . ALA A 1 426 ? 15.979 -6.430 12.798 1.00 41.16 426 ALA A CA 1
ATOM 3178 C C . ALA A 1 426 ? 15.683 -5.761 11.447 1.00 41.16 426 ALA A C 1
ATOM 3180 O O . ALA A 1 426 ? 15.318 -6.425 10.479 1.00 41.16 426 ALA A O 1
ATOM 3181 N N . GLU A 1 427 ? 15.853 -4.440 11.354 1.00 44.50 427 GLU A N 1
ATOM 3182 C CA . GLU A 1 427 ? 15.928 -3.735 10.067 1.00 44.50 427 GLU A CA 1
ATOM 3183 C C . GLU A 1 427 ? 17.057 -4.330 9.192 1.00 44.50 427 GLU A C 1
ATOM 3185 O O . GLU A 1 427 ? 18.195 -3.859 9.212 1.00 44.50 427 GLU A O 1
ATOM 3190 N N . GLY A 1 428 ? 16.749 -5.390 8.436 1.00 49.09 428 GLY A N 1
ATOM 3191 C CA . GLY A 1 428 ? 17.686 -6.111 7.569 1.00 49.09 428 GLY A CA 1
ATOM 3192 C C . GLY A 1 428 ? 18.195 -7.441 8.131 1.00 49.09 428 GLY A C 1
ATOM 3193 O O . GLY A 1 428 ? 19.406 -7.653 8.158 1.00 49.09 428 GLY A O 1
ATOM 3194 N N . GLY A 1 429 ? 17.301 -8.332 8.577 1.00 45.22 429 GLY A N 1
ATOM 3195 C CA . GLY A 1 429 ? 17.685 -9.683 9.001 1.00 45.22 429 GLY A CA 1
ATOM 3196 C C . GLY A 1 429 ? 18.512 -10.404 7.934 1.00 45.22 429 GLY A C 1
ATOM 3197 O O . GLY A 1 429 ? 18.148 -10.376 6.774 1.00 45.22 429 GLY A O 1
ATOM 3198 N N . GLU A 1 430 ? 19.600 -11.077 8.310 1.00 48.31 430 GLU A N 1
ATOM 3199 C CA . GLU A 1 430 ? 20.555 -11.778 7.422 1.00 48.31 430 GLU A CA 1
ATOM 3200 C C . GLU A 1 430 ? 19.958 -12.982 6.636 1.00 48.31 430 GLU A C 1
ATOM 3202 O O . GLU A 1 430 ? 20.685 -13.851 6.153 1.00 48.31 430 GLU A O 1
ATOM 3207 N N . GLY A 1 431 ? 18.628 -13.059 6.521 1.00 54.56 431 GLY A N 1
ATOM 3208 C CA . GLY A 1 431 ? 17.859 -14.152 5.933 1.00 54.56 431 GLY A CA 1
ATOM 3209 C C . GLY A 1 431 ? 17.582 -14.018 4.432 1.00 54.56 431 GLY A C 1
ATOM 3210 O O . GLY A 1 431 ? 17.930 -13.042 3.769 1.00 54.56 431 GLY A O 1
ATOM 3211 N N . ALA A 1 432 ? 16.943 -15.043 3.869 1.00 66.69 432 ALA A N 1
ATOM 3212 C CA . ALA A 1 432 ? 16.487 -15.038 2.482 1.00 66.69 432 ALA A CA 1
ATOM 3213 C C . ALA A 1 432 ? 15.262 -14.121 2.288 1.00 66.69 432 ALA A C 1
ATOM 3215 O O . ALA A 1 432 ? 14.561 -13.784 3.236 1.00 66.69 432 ALA A O 1
ATOM 3216 N N . MET A 1 433 ? 14.977 -13.741 1.039 1.00 81.12 433 MET A N 1
ATOM 3217 C CA . MET A 1 433 ? 13.766 -12.981 0.697 1.00 81.12 433 MET A CA 1
ATOM 3218 C C . MET A 1 433 ? 12.505 -13.810 1.047 1.00 81.12 433 MET A C 1
ATOM 3220 O O . MET A 1 433 ? 12.418 -14.940 0.554 1.00 81.12 433 MET A O 1
ATOM 3224 N N . PRO A 1 434 ? 11.539 -13.301 1.841 1.00 82.88 434 PRO A N 1
ATOM 3225 C CA . PRO A 1 434 ? 10.329 -14.043 2.219 1.00 82.88 434 PRO A CA 1
ATOM 3226 C C . PRO A 1 434 ? 9.438 -14.442 1.036 1.00 82.88 434 PRO A C 1
ATOM 3228 O O . PRO A 1 434 ? 9.333 -13.737 0.038 1.00 82.88 434 PRO A O 1
ATOM 3231 N N . GLU A 1 435 ? 8.732 -15.563 1.139 1.00 83.62 435 GLU A N 1
ATOM 3232 C CA . GLU A 1 435 ? 7.788 -15.977 0.098 1.00 83.62 435 GLU A CA 1
ATOM 3233 C C . GLU A 1 435 ? 6.435 -15.266 0.283 1.00 83.62 435 GLU A C 1
ATOM 3235 O O . GLU A 1 435 ? 5.677 -15.586 1.194 1.00 83.62 435 GLU A O 1
ATOM 3240 N N . LEU A 1 436 ? 6.156 -14.269 -0.568 1.00 90.06 436 LEU A N 1
ATOM 3241 C CA . LEU A 1 436 ? 4.962 -13.412 -0.511 1.00 90.06 436 LEU A CA 1
ATOM 3242 C C . LEU A 1 436 ? 4.192 -13.513 -1.835 1.00 90.06 436 LEU A C 1
ATOM 3244 O O . LEU A 1 436 ? 4.522 -12.868 -2.832 1.00 90.06 436 LEU A O 1
ATOM 3248 N N . SER A 1 437 ? 3.198 -14.398 -1.861 1.00 91.38 437 SER A N 1
ATOM 3249 C CA . SER A 1 437 ? 2.484 -14.815 -3.073 1.00 91.38 437 SER A CA 1
ATOM 3250 C C . SER A 1 437 ? 1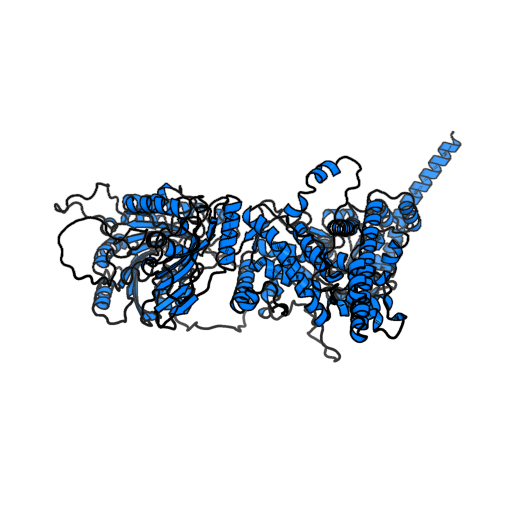.736 -13.680 -3.780 1.00 91.38 437 SER A C 1
ATOM 3252 O O . SER A 1 437 ? 1.715 -13.622 -5.015 1.00 91.38 437 SER A O 1
ATOM 3254 N N . TYR A 1 438 ? 1.144 -12.761 -3.021 1.00 94.19 438 TYR A N 1
ATOM 3255 C CA . TYR A 1 438 ? 0.361 -11.662 -3.555 1.00 94.19 438 TYR A CA 1
ATOM 3256 C C . TYR A 1 438 ? 1.256 -10.490 -3.966 1.00 94.19 438 TYR A C 1
ATOM 3258 O O . TYR A 1 438 ? 1.037 -9.922 -5.036 1.00 94.19 438 TYR A O 1
ATOM 3266 N N . LEU A 1 439 ? 2.332 -10.194 -3.226 1.00 95.94 439 LEU A N 1
ATOM 3267 C CA . LEU A 1 439 ? 3.395 -9.289 -3.691 1.00 95.94 439 LEU A CA 1
ATOM 3268 C C . LEU A 1 439 ? 3.977 -9.749 -5.038 1.00 95.94 439 LEU A C 1
ATOM 3270 O O . LEU A 1 439 ? 4.164 -8.941 -5.953 1.00 95.94 439 LEU A O 1
ATOM 3274 N N . ASP A 1 440 ? 4.220 -11.050 -5.190 1.00 93.31 440 ASP A N 1
ATOM 3275 C CA . ASP A 1 440 ? 4.676 -11.649 -6.445 1.00 93.31 440 ASP A CA 1
ATOM 3276 C C . ASP A 1 440 ? 3.680 -11.431 -7.580 1.00 93.31 440 ASP A C 1
ATOM 3278 O O . ASP A 1 440 ? 4.071 -11.095 -8.701 1.00 93.31 440 ASP A O 1
ATOM 3282 N N . ALA A 1 441 ? 2.399 -11.632 -7.292 1.00 93.31 441 ALA A N 1
ATOM 3283 C CA . ALA A 1 441 ? 1.316 -11.466 -8.242 1.00 93.31 441 ALA A CA 1
ATOM 3284 C C . ALA A 1 441 ? 1.151 -10.001 -8.683 1.00 93.31 441 ALA A C 1
ATOM 3286 O O . ALA A 1 441 ? 1.070 -9.721 -9.881 1.00 93.31 441 ALA A O 1
ATOM 3287 N N . VAL A 1 442 ? 1.202 -9.065 -7.730 1.00 96.69 442 VAL A N 1
ATOM 3288 C CA . VAL A 1 442 ? 1.176 -7.609 -7.950 1.00 96.69 442 VAL A CA 1
ATOM 3289 C C . VAL A 1 442 ? 2.322 -7.178 -8.859 1.00 96.69 442 VAL A C 1
ATOM 3291 O O . VAL A 1 442 ? 2.104 -6.478 -9.851 1.00 96.69 442 VAL A O 1
ATOM 3294 N N . LEU A 1 443 ? 3.543 -7.629 -8.563 1.00 96.12 443 LEU A N 1
ATOM 3295 C CA . LEU A 1 443 ? 4.721 -7.283 -9.353 1.00 96.12 443 LEU A CA 1
ATOM 3296 C C . LEU A 1 443 ? 4.629 -7.853 -10.778 1.00 96.12 443 LEU A C 1
ATOM 3298 O O . LEU A 1 443 ? 4.970 -7.168 -11.744 1.00 96.12 443 LEU A O 1
ATOM 3302 N N . LYS A 1 444 ? 4.152 -9.095 -10.934 1.00 94.25 444 LYS A N 1
ATOM 3303 C CA . LYS A 1 444 ? 3.991 -9.740 -12.249 1.00 94.25 444 LYS A CA 1
ATOM 3304 C C . LYS A 1 444 ? 2.933 -9.062 -13.114 1.00 94.25 444 LYS A C 1
ATOM 3306 O O . LYS A 1 444 ? 3.181 -8.887 -14.308 1.00 94.25 444 LYS A O 1
ATOM 3311 N N . GLU A 1 445 ? 1.804 -8.666 -12.531 1.00 95.25 445 GLU A N 1
ATOM 3312 C CA . GLU A 1 445 ? 0.741 -7.958 -13.250 1.00 95.25 445 GLU A CA 1
ATOM 3313 C C . GLU A 1 445 ? 1.160 -6.534 -13.623 1.00 95.25 445 GLU A C 1
ATOM 3315 O O . GLU A 1 445 ? 0.943 -6.110 -14.756 1.00 95.25 445 GLU A O 1
ATOM 3320 N N . SER A 1 446 ? 1.872 -5.838 -12.734 1.00 96.69 446 SER A N 1
ATOM 3321 C CA . SER A 1 446 ? 2.484 -4.541 -13.046 1.00 96.69 446 SER A CA 1
ATOM 3322 C C . SER A 1 446 ? 3.441 -4.646 -14.238 1.00 96.69 446 SER A C 1
ATOM 3324 O O . SER A 1 446 ? 3.336 -3.879 -15.191 1.00 96.69 446 SER A O 1
ATOM 3326 N N . MET A 1 447 ? 4.314 -5.661 -14.259 1.00 95.19 447 MET A N 1
ATOM 3327 C CA . MET A 1 447 ? 5.213 -5.914 -15.391 1.00 95.19 447 MET A CA 1
ATOM 3328 C C . MET A 1 447 ? 4.497 -6.386 -16.666 1.00 95.19 447 MET A C 1
ATOM 3330 O O . MET A 1 447 ? 5.078 -6.279 -17.744 1.00 95.19 447 MET A O 1
ATOM 3334 N N . ARG A 1 448 ? 3.276 -6.931 -16.577 1.00 94.25 448 ARG A N 1
ATOM 3335 C CA . ARG A 1 448 ? 2.468 -7.277 -17.756 1.00 94.25 448 ARG A CA 1
ATOM 3336 C C . ARG A 1 448 ? 1.929 -6.010 -18.423 1.00 94.25 448 ARG A C 1
ATOM 3338 O O . ARG A 1 448 ? 2.069 -5.880 -19.638 1.00 94.25 448 ARG A O 1
ATOM 3345 N N . LEU A 1 449 ? 1.360 -5.104 -17.622 1.00 93.00 449 LEU A N 1
ATOM 3346 C CA . LEU A 1 449 ? 0.816 -3.819 -18.075 1.00 93.00 449 LEU A CA 1
ATOM 3347 C C . LEU A 1 449 ? 1.917 -2.853 -18.522 1.00 93.00 449 LEU A C 1
ATOM 3349 O O . LEU A 1 449 ? 1.840 -2.256 -19.589 1.00 93.00 449 LEU A O 1
ATOM 3353 N N . TYR A 1 450 ? 2.976 -2.734 -17.724 1.00 93.69 450 TYR A N 1
ATOM 3354 C CA . TYR A 1 450 ? 4.044 -1.758 -17.920 1.00 93.69 450 TYR A CA 1
ATOM 3355 C C . TYR A 1 450 ? 5.431 -2.427 -17.890 1.00 93.69 450 TYR A C 1
ATOM 3357 O O . TYR A 1 450 ? 6.239 -2.185 -16.986 1.00 93.69 450 TYR A O 1
ATOM 3365 N N . PRO A 1 451 ? 5.751 -3.298 -18.866 1.00 92.19 451 PRO A N 1
ATOM 3366 C CA . PRO A 1 451 ? 7.053 -3.950 -18.933 1.00 92.19 451 PRO A CA 1
ATOM 3367 C C . PRO A 1 451 ? 8.151 -2.936 -19.252 1.00 92.19 451 PRO A C 1
ATOM 3369 O O . PRO A 1 451 ? 8.121 -2.309 -20.309 1.00 92.19 451 PRO A O 1
ATOM 3372 N N . ALA A 1 452 ? 9.196 -2.863 -18.421 1.00 89.44 452 ALA A N 1
ATOM 3373 C CA . ALA A 1 452 ? 10.361 -2.017 -18.701 1.00 89.44 452 ALA A CA 1
ATOM 3374 C C . ALA A 1 452 ? 10.994 -2.315 -20.081 1.00 89.44 452 ALA A C 1
ATOM 3376 O O . ALA A 1 452 ? 11.504 -1.408 -20.737 1.00 89.44 452 ALA A O 1
ATOM 3377 N N . GLY A 1 453 ? 10.942 -3.575 -20.537 1.00 86.44 453 GLY A N 1
ATOM 3378 C CA . GLY A 1 453 ? 11.289 -3.989 -21.898 1.00 86.44 453 GLY A CA 1
ATOM 3379 C C . GLY A 1 453 ? 10.047 -4.343 -22.719 1.00 86.44 453 GLY A C 1
ATOM 3380 O O . GLY A 1 453 ? 9.495 -5.433 -22.576 1.00 86.44 453 GLY A O 1
ATOM 3381 N N . SER A 1 454 ? 9.626 -3.450 -23.614 1.00 84.81 454 SER A N 1
ATOM 3382 C CA . SER A 1 454 ? 8.352 -3.587 -24.331 1.00 84.81 454 SER A CA 1
ATOM 3383 C C . SER A 1 454 ? 8.417 -4.370 -25.652 1.00 84.81 454 SER A C 1
ATOM 3385 O O . SER A 1 454 ? 7.385 -4.833 -26.149 1.00 84.81 454 SER A O 1
ATOM 3387 N N . ALA A 1 455 ? 9.615 -4.564 -26.210 1.00 86.44 455 ALA A N 1
ATOM 3388 C CA . ALA A 1 455 ? 9.845 -5.387 -27.395 1.00 86.44 455 ALA A CA 1
ATOM 3389 C C . ALA A 1 455 ? 11.263 -5.984 -27.420 1.00 86.44 455 ALA A C 1
ATOM 3391 O O . ALA A 1 455 ? 12.212 -5.411 -26.881 1.00 86.44 455 ALA A O 1
ATOM 3392 N N . LEU A 1 456 ? 11.435 -7.125 -28.098 1.00 84.75 456 LEU A N 1
ATOM 3393 C CA . LEU A 1 456 ? 12.746 -7.741 -28.332 1.00 84.75 456 LEU A CA 1
ATOM 3394 C C . LEU A 1 456 ? 13.146 -7.568 -29.789 1.00 84.75 456 LEU A C 1
ATOM 3396 O O . LEU A 1 456 ? 12.506 -8.115 -30.680 1.00 84.75 456 LEU A O 1
ATOM 3400 N N . ILE A 1 457 ? 14.254 -6.885 -30.046 1.00 82.12 457 ILE A N 1
ATOM 3401 C CA . ILE A 1 457 ? 14.707 -6.669 -31.419 1.00 82.12 457 ILE A CA 1
ATOM 3402 C C . ILE A 1 457 ? 15.858 -7.628 -31.738 1.00 82.12 457 ILE A C 1
ATOM 3404 O O . ILE A 1 457 ? 16.759 -7.837 -30.918 1.00 82.12 457 ILE A O 1
ATOM 3408 N N . ARG A 1 458 ? 15.825 -8.243 -32.919 1.00 80.62 458 ARG A N 1
ATOM 3409 C CA . ARG A 1 458 ? 16.824 -9.188 -33.437 1.00 80.62 458 ARG A CA 1
ATOM 3410 C C . ARG A 1 458 ? 17.225 -8.796 -34.852 1.00 80.62 458 ARG A C 1
ATOM 3412 O O . ARG A 1 458 ? 16.419 -8.239 -35.587 1.00 80.62 458 ARG A O 1
ATOM 3419 N N . LYS A 1 459 ? 18.449 -9.122 -35.256 1.00 79.69 459 LYS A N 1
ATOM 3420 C CA . LYS A 1 459 ? 18.881 -9.027 -36.654 1.00 79.69 459 LYS A CA 1
ATOM 3421 C C . LYS A 1 459 ? 19.487 -10.355 -37.080 1.00 79.69 459 LYS A C 1
ATOM 3423 O O . LYS A 1 459 ? 20.483 -10.779 -36.495 1.00 79.69 459 LYS A O 1
ATOM 3428 N N . SER A 1 460 ? 18.896 -11.013 -38.072 1.00 75.94 460 SER A N 1
ATOM 3429 C CA . SER A 1 460 ? 19.442 -12.251 -38.638 1.00 75.94 460 SER A CA 1
ATOM 3430 C C . SER A 1 460 ? 20.359 -11.918 -39.820 1.00 75.94 460 SER A C 1
ATOM 3432 O O . SER A 1 460 ? 19.921 -11.174 -40.696 1.00 75.94 460 SER A O 1
ATOM 3434 N N . PRO A 1 461 ? 21.609 -12.416 -39.875 1.00 75.69 461 PRO A N 1
ATOM 3435 C CA . PRO A 1 461 ? 22.461 -12.249 -41.056 1.00 75.69 461 PRO A CA 1
ATOM 3436 C C . PRO A 1 461 ? 21.952 -13.080 -42.245 1.00 75.69 461 PRO A C 1
ATOM 3438 O O . PRO A 1 461 ? 22.119 -12.696 -43.396 1.00 75.69 461 PRO A O 1
ATOM 3441 N N . GLU A 1 462 ? 21.282 -14.194 -41.962 1.00 83.00 462 GLU A N 1
ATOM 3442 C CA . GLU A 1 462 ? 20.723 -15.105 -42.956 1.00 83.00 462 GLU A CA 1
ATOM 3443 C C . GLU A 1 462 ? 19.208 -14.898 -43.101 1.00 83.00 462 GLU A C 1
ATOM 3445 O O . GLU A 1 462 ? 18.566 -14.425 -42.151 1.00 83.00 462 GLU A O 1
ATOM 3450 N N . PRO A 1 463 ? 18.614 -15.257 -44.256 1.00 86.06 463 PRO A N 1
ATOM 3451 C CA . PRO A 1 463 ? 17.166 -15.276 -44.417 1.00 86.06 463 PRO A CA 1
ATOM 3452 C C . PRO A 1 463 ? 16.476 -16.098 -43.320 1.00 86.06 463 PRO A C 1
ATOM 3454 O O . PRO A 1 463 ? 16.898 -17.208 -43.002 1.00 86.06 463 PRO A O 1
ATOM 3457 N N . LEU A 1 464 ? 15.406 -15.552 -42.744 1.00 86.56 464 LEU A N 1
ATOM 3458 C CA . LEU A 1 464 ? 14.667 -16.159 -41.641 1.00 86.56 464 LEU A CA 1
ATOM 3459 C C . LEU A 1 464 ? 13.252 -16.543 -42.086 1.00 86.56 464 LEU A C 1
ATOM 3461 O O . LEU A 1 464 ? 12.414 -15.685 -42.358 1.00 86.56 464 LEU A O 1
ATOM 3465 N N . GLU A 1 465 ? 12.977 -17.844 -42.100 1.00 86.31 465 GLU A N 1
ATOM 3466 C CA . GLU A 1 465 ? 11.652 -18.411 -42.366 1.00 86.31 465 GLU A CA 1
ATOM 3467 C C . GLU A 1 465 ? 10.740 -18.282 -41.138 1.00 86.31 465 GLU A C 1
ATOM 3469 O O . GLU A 1 465 ? 10.971 -18.920 -40.104 1.00 86.31 465 GLU A O 1
ATOM 3474 N N . LEU A 1 466 ? 9.676 -17.485 -41.259 1.00 84.31 466 LEU A N 1
ATOM 3475 C CA . LEU A 1 466 ? 8.628 -17.352 -40.238 1.00 84.31 466 LEU A CA 1
ATOM 3476 C C . LEU A 1 466 ? 7.472 -18.346 -40.458 1.00 84.31 466 LEU A C 1
ATOM 3478 O O . LEU A 1 466 ? 6.565 -18.436 -39.637 1.00 84.31 466 LEU A O 1
ATOM 3482 N N . GLY A 1 467 ? 7.506 -19.133 -41.537 1.00 77.56 467 GLY A N 1
ATOM 3483 C CA . GLY A 1 467 ? 6.430 -20.053 -41.919 1.00 77.56 467 GLY A CA 1
ATOM 3484 C C . GLY A 1 467 ? 5.365 -19.397 -42.806 1.00 77.56 467 GLY A C 1
ATOM 3485 O O . GLY A 1 467 ? 5.391 -18.195 -43.054 1.00 77.56 467 GLY A O 1
ATOM 3486 N N . ARG A 1 468 ? 4.443 -20.208 -43.353 1.00 76.56 468 ARG A N 1
ATOM 3487 C CA . ARG A 1 468 ? 3.403 -19.779 -44.323 1.00 76.56 468 ARG A CA 1
ATOM 3488 C C . ARG A 1 468 ? 3.959 -19.030 -45.555 1.00 76.56 468 ARG A C 1
ATOM 3490 O O . ARG A 1 468 ? 3.281 -18.192 -46.137 1.00 76.56 468 ARG A O 1
ATOM 3497 N N . GLY A 1 469 ? 5.201 -19.327 -45.953 1.00 78.12 469 GLY A N 1
ATOM 3498 C CA . GLY A 1 469 ? 5.878 -18.682 -47.087 1.00 78.12 469 GLY A CA 1
ATOM 3499 C C . GLY A 1 469 ? 6.354 -17.244 -46.825 1.00 78.12 469 GLY A C 1
ATOM 3500 O O . GLY A 1 469 ? 6.660 -16.527 -47.787 1.00 78.12 469 GLY A O 1
ATOM 3501 N N . LEU A 1 470 ? 6.392 -16.816 -45.555 1.00 86.31 470 LEU A N 1
ATOM 3502 C CA . LEU A 1 470 ? 6.952 -15.539 -45.118 1.00 86.31 470 LEU A CA 1
ATOM 3503 C C . LEU A 1 470 ? 8.438 -15.697 -44.785 1.00 86.31 470 LEU A C 1
ATOM 3505 O O . LEU A 1 470 ? 8.803 -16.276 -43.761 1.00 86.31 470 LEU A O 1
ATOM 3509 N N . VAL A 1 471 ? 9.280 -15.119 -45.640 1.00 88.12 471 VAL A N 1
ATOM 3510 C CA . VAL A 1 471 ? 10.739 -15.129 -45.494 1.00 88.12 471 VAL A CA 1
ATOM 3511 C C . VAL A 1 471 ? 11.213 -13.714 -45.217 1.00 88.12 471 VAL A C 1
ATOM 3513 O O . VAL A 1 471 ? 11.041 -12.818 -46.046 1.00 88.12 471 VAL A O 1
ATOM 3516 N N . VAL A 1 472 ? 11.809 -13.502 -44.050 1.00 87.50 472 VAL A N 1
ATOM 3517 C CA . VAL A 1 472 ? 12.489 -12.250 -43.729 1.00 87.50 472 VAL A CA 1
ATOM 3518 C C . VAL A 1 472 ? 13.863 -12.282 -44.401 1.00 87.50 472 VAL A C 1
ATOM 3520 O O . VAL A 1 472 ? 14.630 -13.208 -44.139 1.00 87.50 472 VAL A O 1
ATOM 3523 N N . PRO A 1 473 ? 14.210 -11.311 -45.261 1.00 85.06 473 PRO A N 1
ATOM 3524 C CA . PRO A 1 473 ? 15.527 -11.266 -45.886 1.00 85.06 473 PRO A CA 1
ATOM 3525 C C . PRO A 1 473 ? 16.643 -11.157 -44.846 1.00 85.06 473 PRO A C 1
ATOM 3527 O O . PRO A 1 473 ? 16.464 -10.521 -43.801 1.00 85.06 473 PRO A O 1
ATOM 3530 N N . GLY A 1 474 ? 17.815 -11.708 -45.168 1.00 80.31 474 GLY A N 1
ATOM 3531 C CA . GLY A 1 474 ? 19.025 -11.480 -44.380 1.00 80.31 474 GLY A CA 1
ATOM 3532 C C . GLY A 1 474 ? 19.282 -9.984 -44.177 1.00 80.31 474 GLY A C 1
ATOM 3533 O O . GLY A 1 474 ? 18.882 -9.148 -44.991 1.00 80.31 474 GLY A O 1
ATOM 3534 N N . ASP A 1 475 ? 19.895 -9.645 -43.050 1.00 76.00 475 ASP A N 1
ATOM 3535 C CA . ASP A 1 475 ? 20.153 -8.278 -42.602 1.00 76.00 475 ASP A CA 1
ATOM 3536 C C . ASP A 1 475 ? 18.913 -7.398 -42.335 1.00 76.00 475 ASP A C 1
ATOM 3538 O O . ASP A 1 475 ? 19.036 -6.182 -42.157 1.00 76.00 475 ASP A O 1
ATOM 3542 N N . THR A 1 476 ? 17.727 -7.995 -42.203 1.00 79.94 476 THR A N 1
ATOM 3543 C CA . THR A 1 476 ? 16.505 -7.291 -41.777 1.00 79.94 476 THR A CA 1
ATOM 3544 C C . THR A 1 476 ? 16.322 -7.375 -40.257 1.00 79.94 476 THR A C 1
ATOM 3546 O O . THR A 1 476 ? 16.631 -8.395 -39.632 1.00 79.94 476 THR A O 1
ATOM 3549 N N . PHE A 1 477 ? 15.818 -6.300 -39.642 1.00 84.25 477 PHE A N 1
ATOM 3550 C CA . PHE A 1 477 ? 15.466 -6.307 -38.221 1.00 84.25 477 PHE A CA 1
ATOM 3551 C C . PHE A 1 477 ? 14.125 -7.000 -37.997 1.00 84.25 477 PHE A C 1
ATOM 3553 O O . PHE A 1 477 ? 13.171 -6.778 -38.738 1.00 84.25 477 PHE A O 1
ATOM 3560 N N . VAL A 1 478 ? 14.050 -7.804 -36.943 1.00 87.81 478 VAL A N 1
ATOM 3561 C CA . VAL A 1 478 ? 12.837 -8.468 -36.476 1.00 87.81 478 VAL A CA 1
ATOM 3562 C C . VAL A 1 478 ? 12.512 -7.948 -35.081 1.00 87.81 478 VAL A C 1
ATOM 3564 O O . VAL A 1 478 ? 13.316 -8.103 -34.163 1.00 87.81 478 VAL A O 1
ATOM 3567 N N . CYS A 1 479 ? 11.356 -7.312 -34.925 1.00 89.62 479 CYS A N 1
ATOM 3568 C CA . CYS A 1 479 ? 10.858 -6.767 -33.668 1.00 89.62 479 CYS A CA 1
ATOM 3569 C C . CYS A 1 479 ? 9.787 -7.702 -33.095 1.00 89.62 479 CYS A C 1
ATOM 3571 O O . CYS A 1 479 ? 8.723 -7.869 -33.680 1.00 89.62 479 CYS A O 1
ATOM 3573 N N . LEU A 1 480 ? 10.067 -8.332 -31.961 1.00 89.25 480 LEU A N 1
ATOM 3574 C CA . LEU A 1 480 ? 9.132 -9.192 -31.243 1.00 89.25 480 LEU A CA 1
ATOM 3575 C C . LEU A 1 480 ? 8.356 -8.320 -30.250 1.00 89.25 480 LEU A C 1
ATOM 3577 O O . LEU A 1 480 ? 8.913 -7.903 -29.233 1.00 89.25 480 LEU A O 1
ATOM 3581 N N . ALA A 1 481 ? 7.098 -8.017 -30.559 1.00 89.75 481 ALA A N 1
ATOM 3582 C CA . ALA A 1 481 ? 6.251 -7.095 -29.806 1.00 89.75 481 ALA A CA 1
ATOM 3583 C C . ALA A 1 481 ? 5.668 -7.772 -28.550 1.00 89.75 481 ALA A C 1
ATOM 3585 O O . ALA A 1 481 ? 4.478 -8.078 -28.480 1.00 89.75 481 ALA A O 1
ATOM 3586 N N . THR A 1 482 ? 6.515 -8.025 -27.550 1.00 87.56 482 THR A N 1
ATOM 3587 C CA . THR A 1 482 ? 6.134 -8.721 -26.309 1.00 87.56 482 THR A CA 1
ATOM 3588 C C . THR A 1 482 ? 5.052 -7.982 -25.524 1.00 87.56 482 THR A C 1
ATOM 3590 O O . THR A 1 482 ? 4.159 -8.631 -24.989 1.00 87.56 482 THR A O 1
ATOM 3593 N N . HIS A 1 483 ? 5.066 -6.644 -25.509 1.00 90.12 483 HIS A N 1
ATOM 3594 C CA . HIS A 1 483 ? 3.992 -5.846 -24.907 1.00 90.12 483 HIS A CA 1
ATOM 3595 C C . HIS A 1 483 ? 2.629 -6.114 -25.560 1.00 90.12 483 HIS A C 1
ATOM 3597 O O . HIS A 1 483 ? 1.636 -6.278 -24.858 1.00 90.12 483 HIS A O 1
ATOM 3603 N N . ALA A 1 484 ? 2.579 -6.185 -26.896 1.00 87.88 484 ALA A N 1
ATOM 3604 C CA . ALA A 1 484 ? 1.335 -6.422 -27.627 1.00 87.88 484 ALA A CA 1
ATOM 3605 C C . ALA A 1 484 ? 0.757 -7.814 -27.327 1.00 87.88 484 ALA A C 1
ATOM 3607 O O . ALA A 1 484 ? -0.453 -7.954 -27.205 1.00 87.88 484 ALA A O 1
ATOM 3608 N N . VAL A 1 485 ? 1.608 -8.828 -27.141 1.00 84.94 485 VAL A N 1
ATOM 3609 C CA . VAL A 1 485 ? 1.173 -10.174 -26.723 1.00 84.94 485 VAL A CA 1
ATOM 3610 C C . VAL A 1 485 ? 0.670 -10.192 -25.276 1.00 84.94 485 VAL A C 1
ATOM 3612 O O . VAL A 1 485 ? -0.306 -10.869 -24.970 1.00 84.94 485 VAL A O 1
ATOM 3615 N N . MET A 1 486 ? 1.293 -9.420 -24.381 1.00 88.12 486 MET A N 1
ATOM 3616 C CA . MET A 1 486 ? 0.856 -9.278 -22.983 1.00 88.12 486 MET A CA 1
ATOM 3617 C C . MET A 1 486 ? -0.449 -8.474 -22.811 1.00 88.12 486 MET A C 1
ATOM 3619 O O . MET A 1 486 ? -1.004 -8.459 -21.713 1.00 88.12 486 MET A O 1
ATOM 3623 N N . HIS A 1 487 ? -0.943 -7.855 -23.890 1.00 87.94 487 HIS A N 1
ATOM 3624 C CA . HIS A 1 487 ? -2.222 -7.135 -23.980 1.00 87.94 487 HIS A CA 1
ATOM 3625 C C . HIS A 1 487 ? -3.145 -7.718 -25.063 1.00 87.94 487 HIS A C 1
ATOM 3627 O O . HIS A 1 487 ? -4.060 -7.048 -25.537 1.00 87.94 487 HIS A O 1
ATOM 3633 N N . ASP A 1 488 ? -2.888 -8.940 -25.531 1.00 83.94 488 ASP A N 1
ATOM 3634 C CA . ASP A 1 488 ? -3.782 -9.594 -26.482 1.00 83.94 488 ASP A CA 1
ATOM 3635 C C . ASP A 1 488 ? -5.053 -10.059 -25.746 1.00 83.94 488 ASP A C 1
ATOM 3637 O O . ASP A 1 488 ? -4.940 -10.932 -24.880 1.00 83.94 488 ASP A O 1
ATOM 3641 N N . PRO A 1 489 ? -6.251 -9.526 -26.060 1.00 84.44 489 PRO A N 1
ATOM 3642 C CA . PRO A 1 489 ? -7.492 -9.925 -25.397 1.00 84.44 489 PRO A CA 1
ATOM 3643 C C . PRO A 1 489 ? -7.854 -11.401 -25.618 1.00 84.44 489 PRO A C 1
ATOM 3645 O O . PRO A 1 489 ? -8.601 -11.960 -24.817 1.00 84.44 489 PRO A O 1
ATOM 3648 N N . ALA A 1 490 ? -7.318 -12.052 -26.660 1.00 81.50 490 ALA A N 1
ATOM 3649 C CA . ALA A 1 490 ? -7.505 -13.486 -26.882 1.00 81.50 490 ALA A CA 1
ATOM 3650 C C . ALA A 1 490 ? -6.743 -14.346 -25.858 1.00 81.50 490 ALA A C 1
ATOM 3652 O O . ALA A 1 490 ? -7.095 -15.505 -25.644 1.00 81.50 490 ALA A O 1
ATOM 3653 N N . ILE A 1 491 ? -5.707 -13.785 -25.229 1.00 79.06 491 ILE A N 1
ATOM 3654 C CA . ILE A 1 491 ? -4.861 -14.464 -24.239 1.00 79.06 491 ILE A CA 1
ATOM 3655 C C . ILE A 1 491 ? -5.142 -13.939 -22.826 1.00 79.06 491 ILE A C 1
ATOM 3657 O O . ILE A 1 491 ? -5.163 -14.704 -21.864 1.00 79.06 491 ILE A O 1
ATOM 3661 N N . TRP A 1 492 ? -5.369 -12.632 -22.700 1.00 84.56 492 TRP A N 1
ATOM 3662 C CA . TRP A 1 492 ? -5.550 -11.914 -21.445 1.00 84.56 492 TRP A CA 1
ATOM 3663 C C . TRP A 1 492 ? -6.951 -11.291 -21.405 1.00 84.56 492 TRP A C 1
ATOM 3665 O O . TRP A 1 492 ? -7.128 -10.177 -21.896 1.00 84.56 492 TRP A O 1
ATOM 3675 N N . PRO A 1 493 ? -7.957 -11.964 -20.811 1.00 81.06 493 PRO A N 1
ATOM 3676 C CA . PRO A 1 493 ? -9.297 -11.397 -20.659 1.00 81.06 493 PRO A CA 1
ATOM 3677 C C . PRO A 1 493 ? -9.237 -10.089 -19.870 1.00 81.06 493 PRO A C 1
ATOM 3679 O O . PRO A 1 493 ? -8.597 -10.068 -18.821 1.00 81.06 493 PRO A O 1
ATOM 3682 N N . GLU A 1 494 ? -9.892 -9.026 -20.340 1.00 83.69 494 GLU A N 1
ATOM 3683 C CA . GLU A 1 494 ? -9.771 -7.668 -19.774 1.00 83.69 494 GLU A CA 1
ATOM 3684 C C . GLU A 1 494 ? -8.295 -7.216 -19.669 1.00 83.69 494 GLU A C 1
ATOM 3686 O O . GLU A 1 494 ? -7.781 -7.013 -18.565 1.00 83.69 494 GLU A O 1
ATOM 3691 N N . PRO A 1 495 ? -7.576 -7.100 -20.803 1.00 88.06 495 PRO A N 1
ATOM 3692 C CA . PRO A 1 495 ? -6.119 -6.941 -20.815 1.00 88.06 495 PRO A CA 1
ATOM 3693 C C . PRO A 1 495 ? -5.640 -5.623 -20.193 1.00 88.06 495 PRO A C 1
ATOM 3695 O O . PRO A 1 495 ? -4.514 -5.556 -19.709 1.00 88.06 495 PRO A O 1
ATOM 3698 N N . GLU A 1 496 ? -6.483 -4.594 -20.158 1.00 89.50 496 GLU A N 1
ATOM 3699 C CA . GLU A 1 496 ? -6.152 -3.288 -19.572 1.00 89.50 496 GLU A CA 1
ATOM 3700 C C . GLU A 1 496 ? -6.388 -3.233 -18.050 1.00 89.50 496 GLU A C 1
ATOM 3702 O O . GLU A 1 496 ? -5.934 -2.307 -17.383 1.00 89.50 496 GLU A O 1
ATOM 3707 N N . ALA A 1 497 ? -7.096 -4.213 -17.473 1.00 89.50 497 ALA A N 1
ATOM 3708 C CA . ALA A 1 497 ? -7.399 -4.232 -16.044 1.00 89.50 497 ALA A CA 1
ATOM 3709 C C . ALA A 1 497 ? -6.210 -4.764 -15.231 1.00 89.50 497 ALA A C 1
ATOM 3711 O O . ALA A 1 497 ? -5.694 -5.846 -15.526 1.00 89.50 497 ALA A O 1
ATOM 3712 N N . PHE A 1 498 ? -5.829 -4.049 -14.167 1.00 94.44 498 PHE A N 1
ATOM 3713 C CA . PHE A 1 498 ? -4.837 -4.512 -13.195 1.00 94.44 498 PHE A CA 1
ATOM 3714 C C . PHE A 1 498 ? -5.451 -5.574 -12.278 1.00 94.44 498 PHE A C 1
ATOM 3716 O O . PHE A 1 498 ? -6.202 -5.258 -11.353 1.00 94.44 498 PHE A O 1
ATOM 3723 N N . ARG A 1 499 ? -5.145 -6.848 -12.550 1.00 89.38 499 ARG A N 1
ATOM 3724 C CA . ARG A 1 499 ? -5.674 -8.005 -11.809 1.00 89.38 499 ARG A CA 1
ATOM 3725 C C . ARG A 1 499 ? -4.547 -8.944 -11.364 1.00 89.38 499 ARG A C 1
ATOM 3727 O O . ARG A 1 499 ? -4.251 -9.915 -12.069 1.00 89.38 499 ARG A O 1
ATOM 3734 N N . PRO A 1 500 ? -3.909 -8.688 -10.204 1.00 92.31 500 PRO A N 1
ATOM 3735 C CA . PRO A 1 500 ? -2.875 -9.563 -9.646 1.00 92.31 500 PRO A CA 1
ATOM 3736 C C . PRO A 1 500 ? -3.299 -11.036 -9.565 1.00 92.31 500 PRO A C 1
ATOM 3738 O O . PRO A 1 500 ? -2.488 -11.928 -9.805 1.00 92.31 500 PRO A O 1
ATOM 3741 N N . GLU A 1 501 ? -4.583 -11.310 -9.325 1.00 87.25 501 GLU A N 1
ATOM 3742 C CA . GLU A 1 501 ? -5.165 -12.649 -9.171 1.00 87.25 501 GLU A CA 1
ATOM 3743 C C . GLU A 1 501 ? -4.813 -13.614 -10.315 1.00 87.25 501 GLU A C 1
ATOM 3745 O O . GLU A 1 501 ? -4.739 -14.824 -10.096 1.00 87.25 501 GLU A O 1
ATOM 3750 N N . ARG A 1 502 ? -4.515 -13.107 -11.520 1.00 85.06 502 ARG A N 1
ATOM 3751 C CA . ARG A 1 502 ? -4.067 -13.912 -12.674 1.00 85.06 502 ARG A CA 1
ATOM 3752 C C . ARG A 1 502 ? -2.827 -14.758 -12.384 1.00 85.06 502 ARG A C 1
ATOM 3754 O O . ARG A 1 502 ? -2.644 -15.804 -13.004 1.00 85.06 502 ARG A O 1
ATOM 3761 N N . PHE A 1 503 ? -1.973 -14.299 -11.472 1.00 85.81 503 PHE A N 1
ATOM 3762 C CA . PHE A 1 503 ? -0.706 -14.943 -11.128 1.00 85.81 503 PHE A CA 1
ATOM 3763 C C . PHE A 1 503 ? -0.756 -15.751 -9.829 1.00 85.81 503 PHE A C 1
ATOM 3765 O O . PHE A 1 503 ? 0.276 -16.300 -9.434 1.00 85.81 503 PHE A O 1
ATOM 3772 N N . LEU A 1 504 ? -1.922 -15.841 -9.182 1.00 84.31 504 LEU A N 1
ATOM 3773 C CA . LEU A 1 504 ? -2.112 -16.682 -8.004 1.00 84.31 504 LEU A CA 1
ATOM 3774 C C . LEU A 1 504 ? -2.310 -18.158 -8.394 1.00 84.31 504 LEU A C 1
ATOM 3776 O O . LEU A 1 504 ? -2.844 -18.443 -9.472 1.00 84.31 504 LEU A O 1
ATOM 3780 N N . PRO A 1 505 ? -1.924 -19.112 -7.524 1.00 71.31 505 PRO A N 1
ATOM 3781 C CA . PRO A 1 505 ? -2.095 -20.546 -7.782 1.00 71.31 505 PRO A CA 1
ATOM 3782 C C . PRO A 1 505 ? -3.545 -20.954 -8.088 1.00 71.31 505 PRO A C 1
ATOM 3784 O O . PRO A 1 505 ? -3.779 -21.811 -8.938 1.00 71.31 505 PRO A O 1
ATOM 3787 N N . GLU A 1 506 ? -4.510 -20.294 -7.442 1.00 68.06 506 GLU A N 1
ATOM 3788 C CA . GLU A 1 506 ? -5.962 -20.509 -7.574 1.00 68.06 506 GLU A CA 1
ATOM 3789 C C . GLU A 1 506 ? -6.472 -20.327 -9.014 1.00 68.06 506 GLU A C 1
ATOM 3791 O O . GLU A 1 506 ? -7.424 -20.983 -9.427 1.00 68.06 506 GLU A O 1
ATOM 3796 N N . SER A 1 507 ? -5.789 -19.507 -9.818 1.00 61.75 507 SER A N 1
ATOM 3797 C CA . SER A 1 507 ? -6.116 -19.261 -11.230 1.00 61.75 507 SER A CA 1
ATOM 3798 C C . SER A 1 507 ? -5.639 -20.382 -12.174 1.00 61.75 507 SER A C 1
ATOM 3800 O O . SER A 1 507 ? -5.698 -20.249 -13.398 1.00 61.75 507 SER A O 1
ATOM 3802 N N . GLY A 1 508 ? -5.126 -21.494 -11.632 1.00 53.44 508 GLY A N 1
ATOM 3803 C CA . GLY A 1 508 ? -4.718 -22.679 -12.392 1.00 53.44 508 GLY A CA 1
ATOM 3804 C C . GLY A 1 508 ? -3.406 -22.526 -13.168 1.00 53.44 508 GLY A C 1
ATOM 3805 O O . GLY A 1 508 ? -3.119 -23.344 -14.040 1.00 53.44 508 GLY A O 1
ATOM 3806 N N . GLY A 1 509 ? -2.618 -21.476 -12.901 1.00 49.56 509 GLY A N 1
ATOM 3807 C CA . GLY A 1 509 ? -1.269 -21.277 -13.456 1.00 49.56 509 GLY A CA 1
ATOM 3808 C C . GLY A 1 509 ? -1.172 -21.136 -14.985 1.00 49.56 509 GLY A C 1
ATOM 3809 O O . GLY A 1 509 ? -0.064 -21.057 -15.515 1.00 49.56 509 GLY A O 1
ATOM 3810 N N . ARG A 1 510 ? -2.302 -21.086 -15.708 1.00 48.69 510 ARG A N 1
ATOM 3811 C CA . ARG A 1 510 ? -2.368 -21.142 -17.183 1.00 48.69 510 ARG A CA 1
ATOM 3812 C C . ARG A 1 510 ? -1.784 -19.920 -17.903 1.00 48.69 510 ARG A C 1
ATOM 3814 O O . ARG A 1 510 ? -1.487 -20.025 -19.086 1.00 48.69 510 ARG A O 1
ATOM 3821 N N . LEU A 1 511 ? -1.600 -18.799 -17.203 1.00 54.09 511 LEU A N 1
ATOM 3822 C CA . LEU A 1 511 ? -1.125 -17.521 -17.761 1.00 54.09 511 LEU A CA 1
ATOM 3823 C C . LEU A 1 511 ? 0.260 -17.094 -17.211 1.00 54.09 511 LEU A C 1
ATOM 3825 O O . LEU A 1 511 ? 0.663 -15.939 -17.345 1.00 54.09 511 LEU A O 1
ATOM 3829 N N . GLY A 1 512 ? 0.997 -18.007 -16.560 1.00 49.50 512 GLY A N 1
ATOM 3830 C CA . GLY A 1 512 ? 2.289 -17.732 -15.909 1.00 49.50 512 GLY A CA 1
ATOM 3831 C C . GLY A 1 512 ? 3.548 -17.859 -16.801 1.00 49.50 512 GLY A C 1
ATOM 3832 O O . GLY A 1 512 ? 3.466 -18.290 -17.952 1.00 49.50 512 GLY A O 1
ATOM 3833 N N . PRO A 1 513 ? 4.747 -17.490 -16.285 1.00 44.84 513 PRO A N 1
ATOM 3834 C CA . PRO A 1 513 ? 6.023 -17.649 -16.990 1.00 44.84 513 PRO A CA 1
ATOM 3835 C C . PRO A 1 513 ? 6.340 -19.103 -17.370 1.00 44.84 513 PRO A C 1
ATOM 3837 O O . PRO A 1 513 ? 6.057 -20.037 -16.626 1.00 44.84 513 PRO A O 1
ATOM 3840 N N . LEU A 1 514 ? 7.027 -19.262 -18.504 1.00 41.78 514 LEU A N 1
ATOM 3841 C CA . LEU A 1 514 ? 7.569 -20.521 -19.024 1.00 41.78 514 LEU A CA 1
ATOM 3842 C C . LEU A 1 514 ? 8.389 -21.230 -17.929 1.00 41.78 514 LEU A C 1
ATOM 3844 O O . LEU A 1 514 ? 9.436 -20.721 -17.522 1.00 41.78 514 LEU A O 1
ATOM 3848 N N . ALA A 1 515 ? 7.930 -22.384 -17.438 1.00 35.94 515 ALA A N 1
ATOM 3849 C CA . ALA A 1 515 ? 8.700 -23.182 -16.490 1.00 35.94 515 ALA A CA 1
ATOM 3850 C C . ALA A 1 515 ? 10.046 -23.564 -17.128 1.00 35.94 515 ALA A C 1
ATOM 3852 O O . ALA A 1 515 ? 10.118 -24.341 -18.082 1.00 35.94 515 ALA A O 1
ATOM 3853 N N . ALA A 1 516 ? 11.131 -22.987 -16.615 1.00 33.91 516 ALA A N 1
ATOM 3854 C CA . ALA A 1 516 ? 12.486 -23.390 -16.943 1.00 33.91 516 ALA A CA 1
ATOM 3855 C C . ALA A 1 516 ? 12.844 -24.613 -16.085 1.00 33.91 516 ALA A C 1
ATOM 3857 O O . ALA A 1 516 ? 13.386 -24.469 -14.994 1.00 33.91 516 ALA A O 1
ATOM 3858 N N . GLY A 1 517 ? 12.515 -25.819 -16.554 1.00 28.47 517 GLY A N 1
ATOM 3859 C CA . GLY A 1 517 ? 12.912 -27.055 -15.875 1.00 28.47 517 GLY A CA 1
ATOM 3860 C C . GLY A 1 517 ? 12.229 -28.297 -16.438 1.00 28.47 517 GLY A C 1
ATOM 3861 O O . GLY A 1 517 ? 11.082 -28.567 -16.119 1.00 28.47 517 GLY A O 1
ATOM 3862 N N . GLY A 1 518 ? 12.948 -29.053 -17.267 1.00 25.25 518 GLY A N 1
ATOM 3863 C CA . GLY A 1 518 ? 12.493 -30.327 -17.822 1.00 25.25 518 GLY A CA 1
ATOM 3864 C C . GLY A 1 518 ? 13.364 -30.747 -18.999 1.00 25.25 518 GLY A C 1
ATOM 3865 O O . GLY A 1 518 ? 12.998 -30.553 -20.154 1.00 25.25 518 GLY A O 1
ATOM 3866 N N . GLY A 1 519 ? 14.568 -31.244 -18.710 1.00 28.20 519 GLY A N 1
ATOM 3867 C CA . GLY A 1 519 ? 15.396 -31.894 -19.719 1.00 28.20 519 GLY A CA 1
ATOM 3868 C C . GLY A 1 519 ? 14.734 -33.180 -20.219 1.00 28.20 519 GLY A C 1
ATOM 3869 O O . GLY A 1 519 ? 14.192 -33.929 -19.420 1.00 28.20 519 GLY A O 1
ATOM 3870 N N . GLY A 1 520 ? 14.821 -33.412 -21.532 1.00 32.22 520 GLY A N 1
ATOM 3871 C CA . GLY A 1 520 ? 14.748 -34.724 -22.185 1.00 32.22 520 GLY A CA 1
ATOM 3872 C C . GLY A 1 520 ? 13.496 -35.577 -21.948 1.00 32.22 520 GLY A C 1
ATOM 3873 O O . GLY A 1 520 ? 13.399 -36.279 -20.953 1.00 32.22 520 GLY A O 1
ATOM 3874 N N . GLY A 1 521 ? 12.614 -35.653 -22.946 1.00 25.75 521 GLY A N 1
ATOM 3875 C CA . GLY A 1 521 ? 11.616 -36.724 -23.030 1.00 25.75 521 GLY A CA 1
ATOM 3876 C C . GLY A 1 521 ? 10.424 -36.339 -23.892 1.00 25.75 521 GLY A C 1
ATOM 3877 O O . GLY A 1 521 ? 9.723 -35.384 -23.585 1.00 25.75 521 GLY A O 1
ATOM 3878 N N . GLY A 1 522 ? 10.228 -37.048 -25.004 1.00 34.47 522 GLY A N 1
ATOM 3879 C CA . GLY A 1 522 ? 9.135 -36.806 -25.940 1.00 34.47 522 GLY A CA 1
ATOM 3880 C C . GLY A 1 522 ? 7.747 -37.013 -25.326 1.00 34.47 522 GLY A C 1
ATOM 3881 O O . GLY A 1 522 ? 7.534 -37.918 -24.528 1.00 34.47 522 GLY A O 1
ATOM 3882 N N . GLY A 1 523 ? 6.800 -36.181 -25.755 1.00 23.17 523 GLY A N 1
ATOM 3883 C CA . GLY A 1 523 ? 5.379 -36.289 -25.432 1.00 23.17 523 GLY A CA 1
ATOM 3884 C C . GLY A 1 523 ? 4.647 -35.035 -25.903 1.00 23.17 523 GLY A C 1
ATOM 3885 O O . GLY A 1 523 ? 4.752 -33.984 -25.280 1.00 23.17 523 GLY A O 1
ATOM 3886 N N . GLY A 1 524 ? 3.985 -35.112 -27.059 1.00 30.39 524 GLY A N 1
ATOM 3887 C CA . GLY A 1 524 ? 3.239 -33.995 -27.639 1.00 30.39 524 GLY A CA 1
ATOM 3888 C C . GLY A 1 524 ? 1.946 -33.680 -26.882 1.00 30.39 524 GLY A C 1
ATOM 3889 O O . GLY A 1 524 ? 1.369 -34.554 -26.243 1.00 30.39 524 GLY A O 1
ATOM 3890 N N . GLY A 1 525 ? 1.470 -32.436 -27.007 1.00 27.52 525 GLY A N 1
ATOM 3891 C CA . GLY A 1 525 ? 0.033 -32.153 -26.938 1.00 27.52 525 GLY A CA 1
ATOM 3892 C C . GLY A 1 525 ? -0.409 -30.906 -26.174 1.00 27.52 525 GLY A C 1
ATOM 3893 O O . GLY A 1 525 ? -1.145 -30.123 -26.750 1.00 27.52 525 GLY A O 1
ATOM 3894 N N . ALA A 1 526 ? 0.003 -30.689 -24.918 1.00 27.33 526 ALA A N 1
ATOM 3895 C CA . ALA A 1 526 ? -0.775 -29.791 -24.036 1.00 27.33 526 ALA A CA 1
ATOM 3896 C C . ALA A 1 526 ? 0.009 -28.732 -23.228 1.00 27.33 526 ALA A C 1
ATOM 3898 O O . ALA A 1 526 ? -0.602 -27.863 -22.618 1.00 27.33 526 ALA A O 1
ATOM 3899 N N . ALA A 1 527 ? 1.348 -28.737 -23.230 1.00 30.77 527 ALA A N 1
ATOM 3900 C CA . ALA A 1 527 ? 2.151 -27.762 -22.467 1.00 30.77 527 ALA A CA 1
ATOM 3901 C C . ALA A 1 527 ? 2.493 -26.466 -23.243 1.00 30.77 527 ALA A C 1
ATOM 3903 O O . ALA A 1 527 ? 3.236 -25.620 -22.748 1.00 30.77 527 ALA A O 1
ATOM 3904 N N . ALA A 1 528 ? 2.004 -26.318 -24.479 1.00 34.50 528 ALA A N 1
ATOM 3905 C CA . ALA A 1 528 ? 2.430 -25.262 -25.403 1.00 34.50 528 ALA A CA 1
ATOM 3906 C C . ALA A 1 528 ? 1.522 -24.013 -25.437 1.00 34.50 528 ALA A C 1
ATOM 3908 O O . ALA A 1 528 ? 1.946 -22.998 -25.984 1.00 34.50 528 ALA A O 1
ATOM 3909 N N . GLU A 1 529 ? 0.322 -24.052 -24.847 1.00 37.19 529 GLU A N 1
ATOM 3910 C CA . GLU A 1 529 ? -0.717 -23.018 -25.034 1.00 37.19 529 GLU A CA 1
ATOM 3911 C C . GLU A 1 529 ? -0.696 -21.837 -24.030 1.00 37.19 529 GLU A C 1
ATOM 3913 O O . GLU A 1 529 ? -1.532 -20.952 -24.137 1.00 37.19 529 GLU A O 1
ATOM 3918 N N . GLY A 1 530 ? 0.250 -21.751 -23.082 1.00 44.28 530 GLY A N 1
ATOM 3919 C CA . GLY A 1 530 ? 0.135 -20.803 -21.946 1.00 44.28 530 GLY A CA 1
ATOM 3920 C C . GLY A 1 530 ? 1.198 -19.702 -21.781 1.00 44.28 530 GLY A C 1
ATOM 3921 O O . GLY A 1 530 ? 1.097 -18.889 -20.868 1.00 44.28 530 GLY A O 1
ATOM 3922 N N . ALA A 1 531 ? 2.254 -19.645 -22.599 1.00 55.97 531 ALA A N 1
ATOM 3923 C CA . ALA A 1 531 ? 3.421 -18.803 -22.289 1.00 55.97 531 ALA A CA 1
ATOM 3924 C C . ALA A 1 531 ? 3.393 -17.421 -22.975 1.00 55.97 531 ALA A C 1
ATOM 3926 O O . ALA A 1 531 ? 4.107 -17.200 -23.955 1.00 55.97 531 ALA A O 1
ATOM 3927 N N . ALA A 1 532 ? 2.603 -16.481 -22.446 1.00 74.00 532 ALA A N 1
ATOM 3928 C CA . ALA A 1 532 ? 2.484 -15.116 -22.983 1.00 74.00 532 ALA A CA 1
ATOM 3929 C C . ALA A 1 532 ? 3.104 -14.011 -22.105 1.00 74.00 532 ALA A C 1
ATOM 3931 O O . ALA A 1 532 ? 3.168 -12.859 -22.529 1.00 74.00 532 ALA A O 1
ATOM 3932 N N . TRP A 1 533 ? 3.592 -14.342 -20.906 1.00 86.19 533 TRP A N 1
ATOM 3933 C CA . TRP A 1 533 ? 4.229 -13.385 -19.994 1.00 86.19 533 TRP A CA 1
ATOM 3934 C C . TRP A 1 533 ? 5.753 -13.357 -20.191 1.00 86.19 533 TRP A C 1
ATOM 3936 O O . TRP A 1 533 ? 6.444 -14.338 -19.902 1.00 86.19 533 TRP A O 1
ATOM 3946 N N . ALA A 1 534 ? 6.290 -12.244 -20.704 1.00 87.56 534 ALA A N 1
ATOM 3947 C CA . ALA A 1 534 ? 7.707 -12.125 -21.074 1.00 87.56 534 ALA A CA 1
ATOM 3948 C C . ALA A 1 534 ? 8.339 -10.733 -20.808 1.00 87.56 534 ALA A C 1
ATOM 3950 O O . ALA A 1 534 ? 9.020 -10.203 -21.692 1.00 87.56 534 ALA A O 1
ATOM 3951 N N . PRO A 1 535 ? 8.200 -10.136 -19.606 1.00 89.62 535 PRO A N 1
ATOM 3952 C CA . PRO A 1 535 ? 8.747 -8.800 -19.322 1.00 89.62 535 PRO A CA 1
ATOM 3953 C C . PRO A 1 535 ? 10.283 -8.757 -19.279 1.00 89.62 535 PRO A C 1
ATOM 3955 O O . PRO A 1 535 ? 10.893 -7.720 -19.516 1.00 89.62 535 PRO A O 1
ATOM 3958 N N . PHE A 1 536 ? 10.929 -9.900 -19.032 1.00 89.88 536 PHE A N 1
ATOM 3959 C CA . PHE A 1 536 ? 12.389 -10.060 -19.080 1.00 89.88 536 PHE A CA 1
ATOM 3960 C C . PHE A 1 536 ? 12.893 -10.573 -20.440 1.00 89.88 536 PHE A C 1
ATOM 3962 O O . PHE A 1 536 ? 14.063 -10.948 -20.583 1.00 89.88 536 PHE A O 1
ATOM 3969 N N . GLY A 1 537 ? 12.010 -10.627 -21.439 1.00 85.81 537 GLY A N 1
ATOM 3970 C CA . GLY A 1 537 ? 12.245 -11.316 -22.698 1.00 85.81 537 GLY A CA 1
ATOM 3971 C C . GLY A 1 537 ? 12.305 -12.837 -22.548 1.00 85.81 537 GLY A C 1
ATOM 3972 O O . GLY A 1 537 ? 11.920 -13.408 -21.532 1.00 85.81 537 GLY A O 1
ATOM 3973 N N . MET A 1 538 ? 12.792 -13.508 -23.592 1.00 81.62 538 MET A N 1
ATOM 3974 C CA . MET A 1 538 ? 12.852 -14.970 -23.666 1.00 81.62 538 MET A CA 1
ATOM 3975 C C . MET A 1 538 ? 14.012 -15.467 -24.536 1.00 81.62 538 MET A C 1
ATOM 3977 O O . MET A 1 538 ? 14.648 -14.698 -25.268 1.00 81.62 538 MET A O 1
ATOM 3981 N N . GLY A 1 539 ? 14.275 -16.772 -24.450 1.00 82.12 539 GLY A N 1
ATOM 3982 C CA . GLY A 1 539 ? 15.381 -17.434 -25.134 1.00 82.12 539 GLY A CA 1
ATOM 3983 C C . GLY A 1 539 ? 16.735 -17.167 -24.467 1.00 82.12 539 GLY A C 1
ATOM 3984 O O . GLY A 1 539 ? 16.804 -16.548 -23.404 1.00 82.12 539 GLY A O 1
ATOM 3985 N N . PRO A 1 540 ? 17.850 -17.581 -25.092 1.00 81.00 540 PRO A N 1
ATOM 3986 C CA . PRO A 1 540 ? 19.182 -17.459 -24.492 1.00 81.00 540 PRO A CA 1
ATOM 3987 C C . PRO A 1 540 ? 19.615 -16.017 -24.200 1.00 81.00 540 PRO A C 1
ATOM 3989 O O . PRO A 1 540 ? 20.548 -15.802 -23.438 1.00 81.00 540 PRO A O 1
ATOM 3992 N N . ARG A 1 541 ? 18.942 -15.022 -24.793 1.00 81.56 541 ARG A N 1
ATOM 3993 C CA . ARG A 1 541 ? 19.169 -13.584 -24.582 1.00 81.56 541 ARG A CA 1
ATOM 3994 C C . ARG A 1 541 ? 18.213 -12.951 -23.563 1.00 81.56 541 ARG A C 1
ATOM 3996 O O . ARG A 1 541 ? 18.197 -11.729 -23.463 1.00 81.56 541 ARG A O 1
ATOM 4003 N N . MET A 1 542 ? 17.439 -13.744 -22.817 1.00 86.19 542 MET A N 1
ATOM 4004 C CA . MET A 1 542 ? 16.611 -13.237 -21.715 1.00 86.19 542 MET A CA 1
ATOM 4005 C C . MET A 1 542 ? 17.450 -12.443 -20.703 1.00 86.19 542 MET A C 1
ATOM 4007 O O . MET A 1 542 ? 18.650 -12.716 -20.552 1.00 86.19 542 MET A O 1
ATOM 4011 N N . CYS A 1 543 ? 16.826 -11.487 -20.011 1.00 88.62 543 CYS A N 1
ATOM 4012 C CA . CYS A 1 543 ? 17.495 -10.614 -19.050 1.00 88.62 543 CYS A CA 1
ATOM 4013 C C . CYS A 1 543 ? 18.323 -11.422 -18.042 1.00 88.62 543 CYS A C 1
ATOM 4015 O O . CYS A 1 543 ? 17.799 -12.255 -17.296 1.00 88.62 543 CYS A O 1
ATOM 4017 N N . VAL A 1 544 ? 19.628 -11.148 -18.021 1.00 87.12 544 VAL A N 1
ATOM 4018 C CA . VAL A 1 544 ? 20.583 -11.819 -17.133 1.00 87.12 544 VAL A CA 1
ATOM 4019 C C . VAL A 1 544 ? 20.423 -11.369 -15.674 1.00 87.12 544 VAL A C 1
ATOM 4021 O O . VAL A 1 544 ? 20.732 -12.124 -14.763 1.00 87.12 544 VAL A O 1
ATOM 4024 N N . GLY A 1 545 ? 19.863 -10.177 -15.444 1.00 89.50 545 GLY A N 1
ATOM 4025 C CA . GLY A 1 545 ? 19.577 -9.628 -14.117 1.00 89.50 545 GLY A CA 1
ATOM 4026 C C . GLY A 1 545 ? 18.170 -9.921 -13.587 1.00 89.50 545 GLY A C 1
ATOM 4027 O O . GLY A 1 545 ? 17.810 -9.370 -12.557 1.00 89.50 545 GLY A O 1
ATOM 4028 N N . SER A 1 546 ? 17.360 -10.756 -14.252 1.00 90.88 546 SER A N 1
ATOM 4029 C CA . SER A 1 546 ? 15.933 -10.953 -13.913 1.00 90.88 546 SER A CA 1
ATOM 4030 C C . SER A 1 546 ? 15.679 -11.307 -12.441 1.00 90.88 546 SER A C 1
ATOM 4032 O O . SER A 1 546 ? 14.822 -10.696 -11.802 1.00 90.88 546 SER A O 1
ATOM 4034 N N . LYS A 1 547 ? 16.455 -12.241 -11.871 1.00 91.50 547 LYS A N 1
ATOM 4035 C CA . LYS A 1 547 ? 16.341 -12.619 -10.450 1.00 91.50 547 LYS A CA 1
ATOM 4036 C C . LYS A 1 547 ? 16.748 -11.486 -9.507 1.00 91.50 547 LYS A C 1
ATOM 4038 O O . LYS A 1 547 ? 16.076 -11.266 -8.506 1.00 91.50 547 LYS A O 1
ATOM 4043 N N . PHE A 1 548 ? 17.810 -10.755 -9.847 1.00 91.94 548 PHE A N 1
ATOM 4044 C CA . PHE A 1 548 ? 18.284 -9.612 -9.067 1.00 91.94 548 PHE A CA 1
ATOM 4045 C C . PHE A 1 548 ? 17.270 -8.464 -9.089 1.00 91.94 548 PHE A C 1
ATOM 4047 O O . PHE A 1 548 ? 16.845 -8.020 -8.033 1.00 91.94 548 PHE A O 1
ATOM 4054 N N . ALA A 1 549 ? 16.791 -8.059 -10.268 1.00 93.19 549 ALA A N 1
ATOM 4055 C CA . ALA A 1 549 ? 15.781 -7.008 -10.415 1.00 93.19 549 ALA A CA 1
ATOM 4056 C C . ALA A 1 549 ? 14.474 -7.354 -9.683 1.00 93.19 549 ALA A C 1
ATOM 4058 O O . ALA A 1 549 ? 13.880 -6.500 -9.028 1.00 93.19 549 ALA A O 1
ATOM 4059 N N . THR A 1 550 ? 14.054 -8.622 -9.745 1.00 93.69 550 THR A N 1
ATOM 4060 C CA . THR A 1 550 ? 12.884 -9.111 -9.004 1.00 93.69 550 THR A CA 1
ATOM 4061 C C . THR A 1 550 ? 13.110 -9.025 -7.494 1.00 93.69 550 THR A C 1
ATOM 4063 O O . THR A 1 550 ? 12.249 -8.514 -6.786 1.00 93.69 550 THR A O 1
ATOM 4066 N N . MET A 1 551 ? 14.265 -9.479 -6.995 1.00 92.94 551 MET A N 1
ATOM 4067 C CA . MET A 1 551 ? 14.596 -9.407 -5.569 1.00 92.94 551 MET A CA 1
ATOM 4068 C C . MET A 1 551 ? 14.684 -7.959 -5.075 1.00 92.94 551 MET A C 1
ATOM 4070 O O . MET A 1 551 ? 14.066 -7.646 -4.063 1.00 92.94 551 MET A O 1
ATOM 4074 N N . VAL A 1 552 ? 15.355 -7.067 -5.811 1.00 94.12 552 VAL A N 1
ATOM 4075 C CA . VAL A 1 552 ? 15.418 -5.635 -5.479 1.00 94.12 552 VAL A CA 1
ATOM 4076 C C . VAL A 1 552 ? 14.018 -5.027 -5.453 1.00 94.12 552 VAL A C 1
ATOM 4078 O O . VAL A 1 552 ? 13.660 -4.389 -4.470 1.00 94.12 552 VAL A O 1
ATOM 4081 N N . SER A 1 553 ? 13.200 -5.265 -6.484 1.00 96.19 553 SER A N 1
ATOM 4082 C CA . SER A 1 553 ? 11.838 -4.717 -6.548 1.00 96.19 553 SER A CA 1
ATOM 4083 C C . SER A 1 553 ? 10.990 -5.181 -5.366 1.00 96.19 553 SER A C 1
ATOM 4085 O O . SER A 1 553 ? 10.355 -4.357 -4.716 1.00 96.19 553 SER A O 1
ATOM 4087 N N . LYS A 1 554 ? 11.020 -6.480 -5.037 1.00 94.94 554 LYS A N 1
ATOM 4088 C CA . LYS A 1 554 ? 10.288 -7.029 -3.888 1.00 94.94 554 LYS A CA 1
ATOM 4089 C C . LYS A 1 554 ? 10.802 -6.482 -2.562 1.00 94.94 554 LYS A C 1
ATOM 4091 O O . LYS A 1 554 ? 9.992 -6.071 -1.747 1.00 94.94 554 LYS A O 1
ATOM 4096 N N . ALA A 1 555 ? 12.117 -6.443 -2.354 1.00 92.25 555 ALA A N 1
ATOM 4097 C CA . ALA A 1 555 ? 12.706 -5.946 -1.114 1.00 92.25 555 ALA A CA 1
ATOM 4098 C C . ALA A 1 555 ? 12.396 -4.458 -0.893 1.00 92.25 555 ALA A C 1
ATOM 4100 O O . ALA A 1 555 ? 12.036 -4.069 0.215 1.00 92.25 555 ALA A O 1
ATOM 4101 N N . VAL A 1 556 ? 12.477 -3.639 -1.948 1.00 94.25 556 VAL A N 1
ATOM 4102 C CA . VAL A 1 556 ? 12.107 -2.218 -1.892 1.00 94.25 556 VAL A CA 1
ATOM 4103 C C . VAL A 1 556 ? 10.613 -2.062 -1.607 1.00 94.25 556 VAL A C 1
ATOM 4105 O O . VAL A 1 556 ? 10.256 -1.336 -0.685 1.00 94.25 556 VAL A O 1
ATOM 4108 N N . LEU A 1 557 ? 9.739 -2.763 -2.340 1.00 95.56 557 LEU A N 1
ATOM 4109 C CA . LEU A 1 557 ? 8.289 -2.698 -2.123 1.00 95.56 557 LEU A CA 1
ATOM 4110 C C . LEU A 1 557 ? 7.902 -3.172 -0.717 1.00 95.56 557 LEU A C 1
ATOM 4112 O O . LEU A 1 557 ? 7.139 -2.485 -0.056 1.00 95.56 557 LEU A O 1
ATOM 4116 N N . LEU A 1 558 ? 8.461 -4.285 -0.238 1.00 92.00 558 LEU A N 1
ATOM 4117 C CA . LEU A 1 558 ? 8.231 -4.823 1.104 1.00 92.00 558 LEU A CA 1
ATOM 4118 C C . LEU A 1 558 ? 8.569 -3.792 2.188 1.00 92.00 558 LEU A C 1
ATOM 4120 O O . LEU A 1 558 ? 7.753 -3.523 3.063 1.00 92.00 558 LEU A O 1
ATOM 4124 N N . GLN A 1 559 ? 9.761 -3.198 2.121 1.00 86.94 559 GLN A N 1
ATOM 4125 C CA . GLN A 1 559 ? 10.237 -2.259 3.138 1.00 86.94 559 GLN A CA 1
ATOM 4126 C C . GLN A 1 559 ? 9.528 -0.900 3.064 1.00 86.94 559 GLN A C 1
ATOM 4128 O O . GLN A 1 559 ? 9.205 -0.326 4.103 1.00 86.94 559 GLN A O 1
ATOM 4133 N N . ILE A 1 560 ? 9.234 -0.400 1.858 1.00 91.00 560 ILE A N 1
ATOM 4134 C CA . ILE A 1 560 ? 8.457 0.832 1.689 1.00 91.00 560 ILE A CA 1
ATOM 4135 C C . ILE A 1 560 ? 7.017 0.611 2.158 1.00 91.00 560 ILE A C 1
ATOM 4137 O O . ILE A 1 560 ? 6.564 1.349 3.024 1.00 91.00 560 ILE A O 1
ATOM 4141 N N . TYR A 1 561 ? 6.310 -0.410 1.659 1.00 90.75 561 TYR A N 1
ATOM 4142 C CA . TYR A 1 561 ? 4.895 -0.628 1.990 1.00 90.75 561 TYR A CA 1
ATOM 4143 C C . TYR A 1 561 ? 4.655 -1.094 3.429 1.00 90.75 561 TYR A C 1
ATOM 4145 O O . TYR A 1 561 ? 3.549 -0.940 3.945 1.00 90.75 561 TYR A O 1
ATOM 4153 N N . ARG A 1 562 ? 5.692 -1.581 4.122 1.00 84.19 562 ARG A N 1
ATOM 4154 C CA . ARG A 1 562 ? 5.663 -1.771 5.578 1.00 84.19 562 ARG A CA 1
ATOM 4155 C C . ARG A 1 562 ? 5.419 -0.454 6.322 1.00 84.19 562 ARG A C 1
ATOM 4157 O O . ARG A 1 562 ? 4.655 -0.444 7.278 1.00 84.19 562 ARG A O 1
ATOM 4164 N N . ARG A 1 563 ? 6.076 0.635 5.904 1.00 78.88 563 ARG A N 1
ATOM 4165 C CA . ARG A 1 563 ? 6.108 1.920 6.633 1.00 78.88 563 ARG A CA 1
ATOM 4166 C C . ARG A 1 563 ? 5.382 3.058 5.922 1.00 78.88 563 ARG A C 1
ATOM 4168 O O . ARG A 1 563 ? 5.170 4.102 6.527 1.00 78.88 563 ARG A O 1
ATOM 4175 N N . P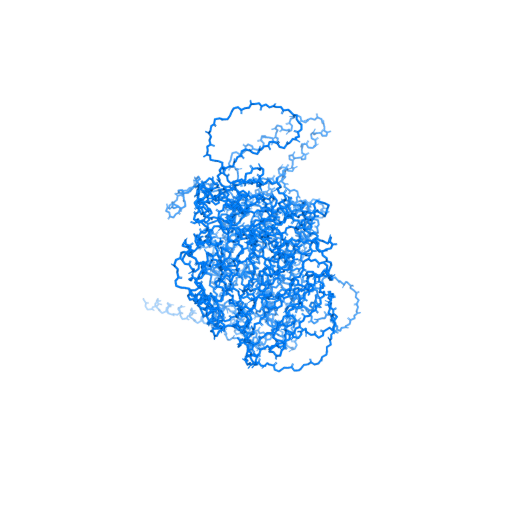HE A 1 564 ? 4.993 2.888 4.661 1.00 85.88 564 PHE A N 1
ATOM 4176 C CA . PHE A 1 564 ? 4.367 3.930 3.855 1.00 85.88 564 PHE A CA 1
ATOM 4177 C C . PHE A 1 564 ? 3.308 3.372 2.906 1.00 85.88 564 PHE A C 1
ATOM 4179 O O . PHE A 1 564 ? 3.369 2.228 2.480 1.00 85.88 564 PHE A O 1
ATOM 4186 N N . THR A 1 565 ? 2.351 4.205 2.519 1.00 88.56 565 THR A N 1
ATOM 4187 C CA . THR A 1 565 ? 1.472 3.989 1.363 1.00 88.56 565 THR A CA 1
ATOM 4188 C C . THR A 1 565 ? 1.517 5.204 0.449 1.00 88.56 565 THR A C 1
ATOM 4190 O O . THR A 1 565 ? 2.008 6.273 0.829 1.00 88.56 565 THR A O 1
ATOM 4193 N N . PHE A 1 566 ? 1.026 5.032 -0.776 1.00 90.56 566 PHE A N 1
ATOM 4194 C CA . PHE A 1 566 ? 0.988 6.089 -1.776 1.00 90.56 566 PHE A CA 1
ATOM 4195 C C . PHE A 1 566 ? -0.436 6.308 -2.273 1.00 90.56 566 PHE A C 1
ATOM 4197 O O . PHE A 1 566 ? -1.133 5.363 -2.650 1.00 90.56 566 PHE A O 1
ATOM 4204 N N . GLU A 1 567 ? -0.821 7.577 -2.337 1.00 85.88 567 GLU A N 1
ATOM 4205 C CA . GLU A 1 567 ? -2.022 8.056 -3.019 1.00 85.88 567 GLU A CA 1
ATOM 4206 C C . GLU A 1 567 ? -1.604 8.917 -4.213 1.00 85.88 567 GLU A C 1
ATOM 4208 O O . GLU A 1 567 ? -0.594 9.620 -4.146 1.00 85.88 567 GLU A O 1
ATOM 4213 N N . LEU A 1 568 ? -2.368 8.904 -5.308 1.00 85.06 568 LEU A N 1
ATOM 4214 C CA . LEU A 1 568 ? -2.079 9.801 -6.427 1.00 85.06 568 LEU A CA 1
ATOM 4215 C C . LEU A 1 568 ? -2.287 11.260 -6.015 1.00 85.06 568 LEU A C 1
ATOM 4217 O O . LEU A 1 568 ? -3.330 11.631 -5.476 1.00 85.06 568 LEU A O 1
ATOM 4221 N N . HIS A 1 569 ? -1.313 12.114 -6.324 1.00 88.75 569 HIS A N 1
ATOM 4222 C CA . HIS A 1 569 ? -1.496 13.550 -6.156 1.00 88.75 569 HIS A CA 1
ATOM 4223 C C . HIS A 1 569 ? -2.484 14.076 -7.217 1.00 88.75 569 HIS A C 1
ATOM 4225 O O . HIS A 1 569 ? -2.395 13.652 -8.370 1.00 88.75 569 HIS A O 1
ATOM 4231 N N . PRO A 1 570 ? -3.338 15.081 -6.925 1.00 80.75 570 PRO A N 1
ATOM 4232 C CA . PRO A 1 570 ? -4.269 15.666 -7.905 1.00 80.75 570 PRO A CA 1
ATOM 4233 C C . PRO A 1 570 ? -3.639 16.214 -9.198 1.00 80.75 570 PRO A C 1
ATOM 4235 O O . PRO A 1 570 ? -4.336 16.469 -10.172 1.00 80.75 570 PRO A O 1
ATOM 4238 N N . LYS A 1 571 ? -2.315 16.412 -9.211 1.00 85.38 571 LYS A N 1
ATOM 4239 C CA . LYS A 1 571 ? -1.553 16.848 -10.396 1.00 85.38 571 LYS A CA 1
ATOM 4240 C C . LYS A 1 571 ? -1.153 15.702 -11.324 1.00 85.38 571 LYS A C 1
ATOM 4242 O O . LYS A 1 571 ? -0.623 15.963 -12.400 1.00 85.38 571 LYS A O 1
ATOM 4247 N N . GLN A 1 572 ? -1.335 14.455 -10.892 1.00 90.00 572 GLN A N 1
ATOM 4248 C CA . GLN A 1 572 ? -1.028 13.297 -11.712 1.00 90.00 572 GLN A CA 1
ATOM 4249 C C . GLN A 1 572 ? -1.928 13.302 -12.949 1.00 90.00 572 GLN A C 1
ATOM 4251 O O . GLN A 1 572 ? -3.153 13.321 -12.845 1.00 90.00 572 GLN A O 1
ATOM 4256 N N . VAL A 1 573 ? -1.311 13.255 -14.127 1.00 84.62 573 VAL A N 1
ATOM 4257 C CA . VAL A 1 573 ? -2.037 13.168 -15.395 1.00 84.62 573 VAL A CA 1
ATOM 4258 C C . VAL A 1 573 ? -2.512 11.731 -15.604 1.00 84.62 573 VAL A C 1
ATOM 4260 O O . VAL A 1 573 ? -1.720 10.790 -15.491 1.00 84.62 573 VAL A O 1
ATOM 4263 N N . LEU A 1 574 ? -3.799 11.582 -15.925 1.00 83.38 574 LEU A N 1
ATOM 4264 C CA . LEU A 1 574 ? -4.445 10.319 -16.277 1.00 83.38 574 LEU A CA 1
ATOM 4265 C C . LEU A 1 574 ? -5.120 10.430 -17.663 1.00 83.38 574 LEU A C 1
ATOM 4267 O O . LEU A 1 574 ? -5.644 11.501 -17.983 1.00 83.38 574 LEU A O 1
ATOM 4271 N N . PRO A 1 575 ? -5.132 9.359 -18.484 1.00 84.56 575 PRO A N 1
ATOM 4272 C CA . PRO A 1 575 ? -4.420 8.090 -18.286 1.00 84.56 575 PRO A CA 1
ATOM 4273 C C . PRO A 1 575 ? -2.893 8.277 -18.294 1.00 84.56 575 PRO A C 1
ATOM 4275 O O . PRO A 1 575 ? -2.386 9.273 -18.817 1.00 84.56 575 PRO A O 1
ATOM 4278 N N . LEU A 1 576 ? -2.163 7.340 -17.673 1.00 89.25 576 LEU A N 1
ATOM 4279 C CA . LEU A 1 576 ? -0.708 7.436 -17.535 1.00 89.25 576 LEU A CA 1
ATOM 4280 C C . LEU A 1 576 ? -0.050 7.496 -18.915 1.00 89.25 576 LEU A C 1
ATOM 4282 O O . LEU A 1 576 ? -0.198 6.590 -19.732 1.00 89.25 576 LEU A O 1
ATOM 4286 N N . ARG A 1 577 ? 0.703 8.567 -19.166 1.00 87.31 577 ARG A N 1
ATOM 4287 C CA . ARG A 1 577 ? 1.471 8.720 -20.401 1.00 87.31 577 ARG A CA 1
ATOM 4288 C C . ARG A 1 577 ? 2.827 8.061 -20.238 1.00 87.31 577 ARG A C 1
ATOM 4290 O O . ARG A 1 577 ? 3.554 8.351 -19.287 1.00 87.31 577 ARG A O 1
ATOM 4297 N N . THR A 1 578 ? 3.186 7.219 -21.192 1.00 88.12 578 THR A N 1
ATOM 4298 C CA . THR A 1 578 ? 4.457 6.499 -21.200 1.00 88.12 578 THR A CA 1
ATOM 4299 C C . THR A 1 578 ? 5.336 6.961 -22.354 1.00 88.12 578 THR A C 1
ATOM 4301 O O . THR A 1 578 ? 4.899 7.669 -23.268 1.00 88.12 578 THR A O 1
ATOM 4304 N N . ARG A 1 579 ? 6.620 6.628 -22.258 1.00 83.25 579 ARG A N 1
ATOM 4305 C CA . ARG A 1 579 ? 7.609 6.805 -23.317 1.00 83.25 579 ARG A CA 1
ATOM 4306 C C . ARG A 1 579 ? 8.425 5.524 -23.450 1.00 83.25 579 ARG A C 1
ATOM 4308 O O . ARG A 1 579 ? 8.853 4.958 -22.446 1.00 83.25 579 ARG A O 1
ATOM 4315 N N . THR A 1 580 ? 8.670 5.110 -24.682 1.00 78.31 580 THR A N 1
ATOM 4316 C CA . THR A 1 580 ? 9.457 3.937 -25.048 1.00 78.31 580 THR A CA 1
ATOM 4317 C C . THR A 1 580 ? 10.672 4.401 -25.841 1.00 78.31 580 THR A C 1
ATOM 4319 O O . THR A 1 580 ? 10.579 4.709 -27.030 1.00 78.31 580 THR A O 1
ATOM 4322 N N . ALA A 1 581 ? 11.819 4.448 -25.162 1.00 71.38 581 ALA A N 1
ATOM 4323 C CA . ALA A 1 581 ? 13.133 4.630 -25.778 1.00 71.38 581 ALA A CA 1
ATOM 4324 C C . ALA A 1 581 ? 13.903 3.299 -25.715 1.00 71.38 581 ALA A C 1
ATOM 4326 O O . ALA A 1 581 ? 13.479 2.317 -26.324 1.00 71.38 581 ALA A O 1
ATOM 4327 N N . LEU A 1 582 ? 15.006 3.227 -24.959 1.00 71.06 582 LEU A N 1
ATOM 4328 C CA . LEU A 1 582 ? 15.606 1.937 -24.593 1.00 71.06 582 LEU A CA 1
ATOM 4329 C C . LEU A 1 582 ? 14.699 1.156 -23.629 1.00 71.06 582 LEU A C 1
ATOM 4331 O O . LEU A 1 582 ? 14.597 -0.065 -23.724 1.00 71.06 582 LEU A O 1
ATOM 4335 N N . THR A 1 583 ? 14.062 1.877 -22.710 1.00 80.19 583 THR A N 1
ATOM 4336 C CA . THR A 1 583 ? 13.162 1.365 -21.680 1.00 80.19 583 THR A CA 1
ATOM 4337 C C . THR A 1 583 ? 11.785 2.007 -21.837 1.00 80.19 583 THR A C 1
ATOM 4339 O O . THR A 1 583 ? 11.646 3.099 -22.399 1.00 80.19 583 THR A O 1
ATOM 4342 N N . HIS A 1 584 ? 10.759 1.301 -21.374 1.00 86.06 584 HIS A N 1
ATOM 4343 C CA . HIS A 1 584 ? 9.415 1.834 -21.197 1.00 86.06 584 HIS A CA 1
ATOM 4344 C C . HIS A 1 584 ? 9.327 2.490 -19.813 1.00 86.06 584 HIS A C 1
ATOM 4346 O O . HIS A 1 584 ? 9.595 1.833 -18.805 1.00 86.06 584 HIS A O 1
ATOM 4352 N N . ALA A 1 585 ? 8.981 3.775 -19.759 1.00 85.62 585 ALA A N 1
ATOM 4353 C CA . ALA A 1 585 ? 8.966 4.561 -18.525 1.00 85.62 585 ALA A CA 1
ATOM 4354 C C . ALA A 1 585 ? 7.816 5.588 -18.511 1.00 85.62 585 ALA A C 1
ATOM 4356 O O . ALA A 1 585 ? 7.302 5.945 -19.577 1.00 85.62 585 ALA A O 1
ATOM 4357 N N . PRO A 1 586 ? 7.418 6.111 -17.336 1.00 88.44 586 PRO A N 1
ATOM 4358 C CA . PRO A 1 586 ? 6.489 7.237 -17.246 1.00 88.44 586 PRO A CA 1
ATOM 4359 C C . PRO A 1 586 ? 7.059 8.466 -17.966 1.00 88.44 586 PRO A C 1
ATOM 4361 O O . PRO A 1 586 ? 8.215 8.840 -17.758 1.00 88.44 586 PRO A O 1
ATOM 4364 N N . ARG A 1 587 ? 6.262 9.105 -18.827 1.00 85.94 587 ARG A N 1
ATOM 4365 C CA . ARG A 1 587 ? 6.695 10.284 -19.595 1.00 85.94 587 ARG A CA 1
ATOM 4366 C C . ARG A 1 587 ? 6.827 11.524 -18.713 1.00 85.94 587 ARG A C 1
ATOM 4368 O O . ARG A 1 587 ? 7.808 12.249 -18.840 1.00 85.94 587 ARG A O 1
ATOM 4375 N N . ASP A 1 588 ? 5.846 11.736 -17.840 1.00 86.94 588 ASP A N 1
ATOM 4376 C CA . ASP A 1 588 ? 5.685 12.956 -17.034 1.00 86.94 588 ASP A CA 1
ATOM 4377 C C . ASP A 1 588 ? 5.994 12.720 -15.536 1.00 86.94 588 ASP A C 1
ATOM 4379 O O . ASP A 1 588 ? 5.652 13.539 -14.679 1.00 86.94 588 ASP A O 1
ATOM 4383 N N . GLY A 1 589 ? 6.629 11.583 -15.222 1.00 90.00 589 GLY A N 1
ATOM 4384 C CA . GLY A 1 589 ? 6.816 11.100 -13.854 1.00 90.00 589 GLY A CA 1
ATOM 4385 C C . GLY A 1 589 ? 5.548 10.490 -13.246 1.00 90.00 589 GLY A C 1
ATOM 4386 O O . GLY A 1 589 ? 4.507 10.378 -13.902 1.00 90.00 589 GLY A O 1
ATOM 4387 N N . ILE A 1 590 ? 5.650 10.078 -11.982 1.00 94.38 590 ILE A N 1
ATOM 4388 C CA . ILE A 1 590 ? 4.520 9.577 -11.182 1.00 94.38 590 ILE A CA 1
ATOM 4389 C C . ILE A 1 590 ? 4.461 10.395 -9.898 1.00 94.38 590 ILE A C 1
ATOM 4391 O O . ILE A 1 590 ? 5.361 10.327 -9.070 1.00 94.38 590 ILE A O 1
ATOM 4395 N N . TRP A 1 591 ? 3.401 11.176 -9.737 1.00 94.88 591 TRP A N 1
ATOM 4396 C CA . TRP A 1 591 ? 3.229 12.106 -8.632 1.00 94.88 591 TRP A CA 1
ATOM 4397 C C . TRP A 1 591 ? 2.311 11.532 -7.560 1.00 94.88 591 TRP A C 1
ATOM 4399 O O . TRP A 1 591 ? 1.130 11.277 -7.809 1.00 94.88 591 TRP A O 1
ATOM 4409 N N . VAL A 1 592 ? 2.845 11.390 -6.350 1.00 91.69 592 VAL A N 1
ATOM 4410 C CA . VAL A 1 592 ? 2.145 10.784 -5.212 1.00 91.69 592 VAL A CA 1
ATOM 4411 C C . VAL A 1 592 ? 2.188 11.671 -3.975 1.00 91.69 592 VAL A C 1
ATOM 4413 O O . VAL A 1 592 ? 3.049 12.541 -3.838 1.00 91.69 592 VAL A O 1
ATOM 4416 N N . VAL A 1 593 ? 1.253 11.429 -3.066 1.00 87.44 593 VAL A N 1
ATOM 4417 C CA . VAL A 1 593 ? 1.331 11.840 -1.665 1.00 87.44 593 VAL A CA 1
ATOM 4418 C C . VAL A 1 593 ? 1.778 10.622 -0.863 1.00 87.44 593 VAL A C 1
ATOM 4420 O O . VAL A 1 593 ? 1.175 9.552 -0.976 1.00 87.44 593 VAL A O 1
ATOM 4423 N N . VAL A 1 594 ? 2.836 10.782 -0.069 1.00 86.12 594 VAL A N 1
ATOM 4424 C CA . VAL A 1 594 ? 3.335 9.730 0.825 1.00 86.12 594 VAL A CA 1
ATOM 4425 C C . VAL A 1 594 ? 2.507 9.737 2.107 1.00 86.12 594 VAL A C 1
ATOM 4427 O O . VAL A 1 594 ? 2.240 10.795 2.677 1.00 86.12 594 VAL A O 1
ATOM 4430 N N . LYS A 1 595 ? 2.089 8.562 2.572 1.00 80.50 595 LYS A N 1
ATOM 4431 C CA . LYS A 1 595 ? 1.363 8.381 3.835 1.00 80.50 595 LYS A CA 1
ATOM 4432 C C . LYS A 1 595 ? 2.166 7.457 4.736 1.00 80.50 595 LYS A C 1
ATOM 4434 O O . LYS A 1 595 ? 2.439 6.334 4.333 1.00 80.50 595 LYS A O 1
ATOM 4439 N N . ALA A 1 596 ? 2.550 7.903 5.929 1.00 77.12 596 ALA A N 1
ATOM 4440 C CA . ALA A 1 596 ? 3.262 7.053 6.882 1.00 77.12 596 ALA A CA 1
ATOM 4441 C C . ALA A 1 596 ? 2.325 6.020 7.535 1.00 77.12 596 ALA A C 1
ATOM 4443 O O . ALA A 1 596 ? 1.182 6.325 7.877 1.00 77.12 596 ALA A O 1
ATOM 4444 N N . ARG A 1 597 ? 2.850 4.811 7.739 1.00 78.88 597 ARG A N 1
ATOM 4445 C CA . ARG A 1 597 ? 2.274 3.701 8.500 1.00 78.88 597 ARG A CA 1
ATOM 4446 C C . ARG A 1 597 ? 3.186 3.441 9.703 1.00 78.88 597 ARG A C 1
ATOM 4448 O O . ARG A 1 597 ? 4.243 2.833 9.528 1.00 78.88 597 ARG A O 1
ATOM 4455 N N . PRO A 1 598 ? 2.855 3.924 10.908 1.00 73.19 598 PRO A N 1
ATOM 4456 C CA . PRO A 1 598 ? 3.573 3.512 12.107 1.00 73.19 598 PRO A CA 1
ATOM 4457 C C . PRO A 1 598 ? 3.452 1.997 12.302 1.00 73.19 598 PRO A C 1
ATOM 4459 O O . PRO A 1 598 ? 2.344 1.480 12.425 1.00 73.19 598 PRO A O 1
ATOM 4462 N N . ALA A 1 599 ? 4.587 1.294 12.330 1.00 69.88 599 ALA A N 1
ATOM 4463 C CA . ALA A 1 599 ? 4.651 -0.158 12.496 1.00 69.88 599 ALA A CA 1
ATOM 4464 C C . ALA A 1 599 ? 4.949 -0.570 13.947 1.00 69.88 599 ALA A C 1
ATOM 4466 O O . ALA A 1 599 ? 4.751 -1.726 14.318 1.00 69.88 599 ALA A O 1
ATOM 4467 N N . SER A 1 600 ? 5.413 0.368 14.774 1.00 78.12 600 SER A N 1
ATOM 4468 C CA . SER A 1 600 ? 5.649 0.164 16.200 1.00 78.12 600 SER A CA 1
ATOM 4469 C C . SER A 1 600 ? 5.208 1.369 17.032 1.00 78.12 600 SER A C 1
ATOM 4471 O O . SER A 1 600 ? 4.862 2.434 16.515 1.00 78.12 600 SER A O 1
ATOM 4473 N N . LYS A 1 601 ? 5.221 1.212 18.356 1.00 84.62 601 LYS A N 1
ATOM 4474 C CA . LYS A 1 601 ? 4.916 2.303 19.291 1.00 84.62 601 LYS A CA 1
ATOM 4475 C C . LYS A 1 601 ? 5.989 3.396 19.221 1.00 84.62 601 LYS A C 1
ATOM 4477 O O . LYS A 1 601 ? 5.673 4.577 19.341 1.00 84.62 601 LYS A O 1
ATOM 4482 N N . GLU A 1 602 ? 7.236 3.015 18.956 1.00 80.31 602 GLU A N 1
ATOM 4483 C CA . GLU A 1 602 ? 8.364 3.920 18.726 1.00 80.31 602 GLU A CA 1
ATOM 4484 C C . GLU A 1 602 ? 8.177 4.739 17.444 1.00 80.31 602 GLU A C 1
ATOM 4486 O O . GLU A 1 602 ? 8.421 5.944 17.474 1.00 80.31 602 GLU A O 1
ATOM 4491 N N . ASP A 1 603 ? 7.669 4.138 16.359 1.00 79.62 603 ASP A N 1
ATOM 4492 C CA . ASP A 1 603 ? 7.319 4.881 15.139 1.00 79.62 603 ASP A CA 1
ATOM 4493 C C . ASP A 1 603 ? 6.252 5.948 15.423 1.00 79.62 603 ASP A C 1
ATOM 4495 O O . ASP A 1 603 ? 6.336 7.060 14.904 1.00 79.62 603 ASP A O 1
ATOM 4499 N N . VAL A 1 604 ? 5.261 5.646 16.274 1.00 86.12 604 VAL A N 1
ATOM 4500 C CA . VAL A 1 604 ? 4.240 6.630 16.676 1.00 86.12 604 VAL A CA 1
ATOM 4501 C C . VAL A 1 604 ? 4.879 7.800 17.426 1.00 86.12 604 VAL A C 1
ATOM 4503 O O . VAL A 1 604 ? 4.579 8.956 17.119 1.00 86.12 604 VAL A O 1
ATOM 4506 N N . VAL A 1 605 ? 5.778 7.524 18.378 1.00 86.44 605 VAL A N 1
ATOM 4507 C CA . VAL A 1 605 ? 6.516 8.564 19.119 1.00 86.44 605 VAL A CA 1
ATOM 4508 C C . VAL A 1 605 ? 7.375 9.397 18.169 1.00 86.44 605 VAL A C 1
ATOM 4510 O O . VAL A 1 605 ? 7.334 10.627 18.229 1.00 86.44 605 VAL A O 1
ATOM 4513 N N . HIS A 1 606 ? 8.113 8.748 17.268 1.00 79.75 606 HIS A N 1
ATOM 4514 C CA . HIS A 1 606 ? 8.963 9.416 16.290 1.00 79.75 606 HIS A CA 1
ATOM 4515 C C . HIS A 1 606 ? 8.147 10.317 15.360 1.00 79.75 606 HIS A C 1
ATOM 4517 O O . HIS A 1 606 ? 8.462 11.495 15.209 1.00 79.75 606 HIS A O 1
ATOM 4523 N N . ALA A 1 607 ? 7.046 9.811 14.806 1.00 79.94 607 ALA A N 1
ATOM 4524 C CA . ALA A 1 607 ? 6.172 10.583 13.931 1.00 79.94 607 ALA A CA 1
ATOM 4525 C C . ALA A 1 607 ? 5.544 11.784 14.663 1.00 79.94 607 ALA A C 1
ATOM 4527 O O . ALA A 1 607 ? 5.468 12.882 14.110 1.00 79.94 607 ALA A O 1
ATOM 4528 N N . CYS A 1 608 ? 5.177 11.619 15.939 1.00 85.56 608 CYS A N 1
ATOM 4529 C CA . CYS A 1 608 ? 4.749 12.727 16.794 1.00 85.56 608 CYS A CA 1
ATOM 4530 C C . CYS A 1 608 ? 5.872 13.756 17.015 1.00 85.56 608 CYS A C 1
ATOM 4532 O O . CYS A 1 608 ? 5.607 14.958 17.008 1.00 85.56 608 CYS A O 1
ATOM 4534 N N . ALA A 1 609 ? 7.121 13.315 17.199 1.00 82.69 609 ALA A N 1
ATOM 4535 C CA . ALA A 1 609 ? 8.277 14.198 17.375 1.00 82.69 609 ALA A CA 1
ATOM 4536 C C . ALA A 1 609 ? 8.596 14.987 16.098 1.00 82.69 609 ALA A C 1
ATOM 4538 O O . ALA A 1 609 ? 8.875 16.184 16.169 1.00 82.69 609 ALA A O 1
ATOM 4539 N N . VAL A 1 610 ? 8.480 14.351 14.930 1.00 76.00 610 VAL A N 1
ATOM 4540 C CA . VAL A 1 610 ? 8.583 15.012 13.622 1.00 76.00 610 VAL A CA 1
ATOM 4541 C C . VAL A 1 610 ? 7.472 16.051 13.463 1.00 76.00 610 VAL A C 1
ATOM 4543 O O . VAL A 1 610 ? 7.755 17.197 13.117 1.00 76.00 610 VAL A O 1
ATOM 4546 N N . ALA A 1 611 ? 6.224 15.705 13.788 1.00 78.62 611 ALA A N 1
ATOM 4547 C CA . ALA A 1 611 ? 5.117 16.658 13.737 1.00 78.62 611 ALA A CA 1
ATOM 4548 C C . ALA A 1 611 ? 5.366 17.877 14.638 1.00 78.62 611 ALA A C 1
ATOM 4550 O O . ALA A 1 611 ? 5.211 19.012 14.189 1.00 78.62 611 ALA A O 1
ATOM 4551 N N . ALA A 1 612 ? 5.845 17.652 15.865 1.00 81.81 612 ALA A N 1
ATOM 4552 C CA . ALA A 1 612 ? 6.228 18.717 16.788 1.00 81.81 612 ALA A CA 1
ATOM 4553 C C . ALA A 1 612 ? 7.349 19.605 16.221 1.00 81.81 612 ALA A C 1
ATOM 4555 O O . ALA 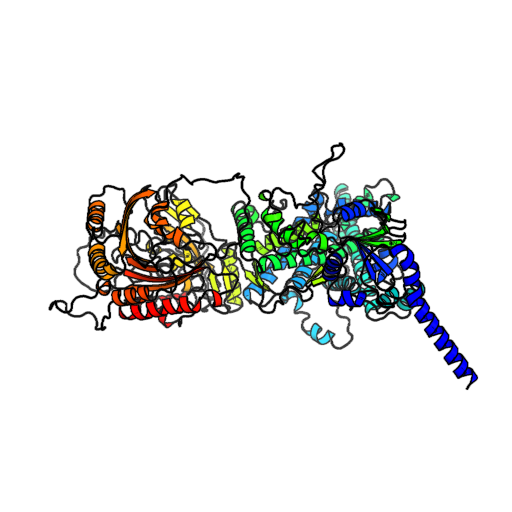A 1 612 ? 7.223 20.830 16.241 1.00 81.81 612 ALA A O 1
ATOM 4556 N N . LYS A 1 613 ? 8.412 19.004 15.661 1.00 78.38 613 LYS A N 1
ATOM 4557 C CA . LYS A 1 613 ? 9.541 19.720 15.036 1.00 78.38 613 LYS A CA 1
ATOM 4558 C C . LYS A 1 613 ? 9.079 20.639 13.900 1.00 78.38 613 LYS A C 1
ATOM 4560 O O . LYS A 1 613 ? 9.622 21.729 13.744 1.00 78.38 613 LYS A O 1
ATOM 4565 N N . HIS A 1 614 ? 8.088 20.209 13.123 1.00 75.94 614 HIS A N 1
ATOM 4566 C CA . HIS A 1 614 ? 7.603 20.929 11.942 1.00 75.94 614 HIS A CA 1
ATOM 4567 C C . HIS A 1 614 ? 6.318 21.742 12.180 1.00 75.94 614 HIS A C 1
ATOM 4569 O O . HIS A 1 614 ? 5.788 22.324 11.236 1.00 75.94 614 HIS A O 1
ATOM 4575 N N . GLY A 1 615 ? 5.810 21.807 13.417 1.00 76.50 615 GLY A N 1
ATOM 4576 C CA . GLY A 1 615 ? 4.575 22.533 13.742 1.00 76.50 615 GLY A CA 1
ATOM 4577 C C . GLY A 1 615 ? 3.319 21.951 13.080 1.00 76.50 615 GLY A C 1
ATOM 4578 O O . GLY A 1 615 ? 2.352 22.673 12.834 1.00 76.50 615 GLY A O 1
ATOM 4579 N N . LEU A 1 616 ? 3.335 20.656 12.759 1.00 79.00 616 LEU A N 1
ATOM 4580 C CA . LEU A 1 616 ? 2.228 19.953 12.122 1.00 79.00 616 LEU A CA 1
ATOM 4581 C C . LEU A 1 616 ? 1.270 19.413 13.176 1.00 79.00 616 LEU A C 1
ATOM 4583 O O . LEU A 1 616 ? 1.689 18.852 14.188 1.00 79.00 616 LEU A O 1
ATOM 4587 N N . LYS A 1 617 ? -0.033 19.506 12.906 1.00 84.62 617 LYS A N 1
ATOM 4588 C CA . LYS A 1 617 ? -1.013 18.804 13.735 1.00 84.62 617 LYS A CA 1
ATOM 4589 C C . LYS A 1 617 ? -0.903 17.295 13.541 1.00 84.62 617 LYS A C 1
ATOM 4591 O O . LYS A 1 617 ? -0.507 16.842 12.474 1.00 84.62 617 LYS A O 1
ATOM 4596 N N . VAL A 1 618 ? -1.306 16.524 14.540 1.00 82.88 618 VAL A N 1
ATOM 4597 C CA . VAL A 1 618 ? -1.332 15.063 14.534 1.00 82.88 618 VAL A CA 1
ATOM 4598 C C . VAL A 1 618 ? -2.781 14.587 14.577 1.00 82.88 618 VAL A C 1
ATOM 4600 O O . VAL A 1 618 ? -3.573 15.014 15.416 1.00 82.88 618 VAL A O 1
ATOM 4603 N N . SER A 1 619 ? -3.126 13.690 13.659 1.00 81.31 619 SER A N 1
ATOM 4604 C CA . SER A 1 619 ? -4.441 13.068 13.532 1.00 81.31 619 SER A CA 1
ATOM 4605 C C . SER A 1 619 ? -4.266 11.547 13.575 1.00 81.31 619 SER A C 1
ATOM 4607 O O . SER A 1 619 ? -3.851 10.956 12.581 1.00 81.31 619 SER A O 1
ATOM 4609 N N . PRO A 1 620 ? -4.504 10.880 14.716 1.00 81.25 620 PRO A N 1
ATOM 4610 C CA . PRO A 1 620 ? -4.391 9.431 14.786 1.00 81.25 620 PRO A CA 1
ATOM 4611 C C . PRO A 1 620 ? -5.602 8.745 14.147 1.00 81.25 620 PRO A C 1
ATOM 4613 O O . PRO A 1 620 ? -6.758 9.070 14.428 1.00 81.25 620 PRO A O 1
ATOM 4616 N N . ARG A 1 621 ? -5.330 7.747 13.309 1.00 77.62 621 ARG A N 1
ATOM 4617 C CA . ARG A 1 621 ? -6.307 6.864 12.676 1.00 77.62 621 ARG A CA 1
ATOM 4618 C C . ARG A 1 621 ? -6.137 5.463 13.247 1.00 77.62 621 ARG A C 1
ATOM 4620 O O . ARG A 1 621 ? -5.308 4.689 12.793 1.00 77.62 621 ARG A O 1
ATOM 4627 N N . GLY A 1 622 ? -6.947 5.158 14.253 1.00 65.38 622 GLY A N 1
ATOM 4628 C CA . GLY A 1 622 ? -6.907 3.907 15.003 1.00 65.38 622 GLY A CA 1
ATOM 4629 C C . GLY A 1 622 ? -8.038 2.925 14.695 1.00 65.38 622 GLY A C 1
ATOM 4630 O O . GLY A 1 622 ? -8.325 2.135 15.565 1.00 65.38 622 GLY A O 1
ATOM 4631 N N . SER A 1 623 ? -8.698 2.954 13.529 1.00 61.31 623 SER A N 1
ATOM 4632 C CA . SER A 1 623 ? -9.933 2.194 13.180 1.00 61.31 623 SER A CA 1
ATOM 4633 C C . SER A 1 623 ? -11.274 2.795 13.668 1.00 61.31 623 SER A C 1
ATOM 4635 O O . SER A 1 623 ? -11.315 3.717 14.483 1.00 61.31 623 SER A O 1
ATOM 4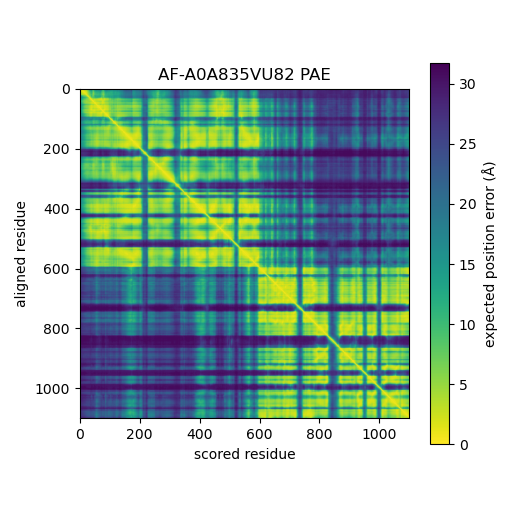637 N N . GLY A 1 624 ? -12.375 2.381 13.017 1.00 58.75 624 GLY A N 1
ATOM 4638 C CA . GLY A 1 624 ? -13.537 3.230 12.729 1.00 58.75 624 GLY A CA 1
ATOM 4639 C C . GLY A 1 624 ? -14.779 3.099 13.619 1.00 58.75 624 GLY A C 1
ATOM 4640 O O . GLY A 1 624 ? -15.388 2.043 13.685 1.00 58.75 624 GLY A O 1
ATOM 4641 N N . HIS A 1 625 ? -15.209 4.252 14.140 1.00 58.09 625 HIS A N 1
ATOM 4642 C CA . HIS A 1 625 ? -16.604 4.739 14.207 1.00 58.09 625 HIS A CA 1
ATOM 4643 C C . HIS A 1 625 ? -16.739 6.059 13.384 1.00 58.09 625 HIS A C 1
ATOM 4645 O O . HIS A 1 625 ? -17.758 6.734 13.408 1.00 58.09 625 HIS A O 1
ATOM 4651 N N . HIS A 1 626 ? -15.657 6.440 12.669 1.00 55.19 626 HIS A N 1
ATOM 4652 C CA . HIS A 1 626 ? -15.256 7.829 12.363 1.00 55.19 626 HIS A CA 1
ATOM 4653 C C . HIS A 1 626 ? -14.540 8.020 11.018 1.00 55.19 626 HIS A C 1
ATOM 4655 O O . HIS A 1 626 ? -13.641 8.852 10.906 1.00 55.19 626 HIS A O 1
ATOM 4661 N N . TYR A 1 627 ? -14.870 7.252 9.978 1.00 44.59 627 TYR A N 1
ATOM 4662 C CA . TYR A 1 627 ? -14.101 7.278 8.717 1.00 44.59 627 TYR A CA 1
ATOM 4663 C C . TYR A 1 627 ? -13.953 8.693 8.092 1.00 44.59 627 TYR A C 1
ATOM 4665 O O . TYR A 1 627 ? -13.000 8.934 7.355 1.00 44.59 627 TYR A O 1
ATOM 4673 N N . GLY A 1 628 ? -14.827 9.649 8.450 1.00 51.44 628 GLY A N 1
ATOM 4674 C CA . GLY A 1 628 ? -14.714 11.080 8.125 1.00 51.44 628 GLY A CA 1
ATOM 4675 C C . GLY A 1 628 ? -15.058 12.050 9.275 1.00 51.44 628 GLY A C 1
ATOM 4676 O O . GLY A 1 628 ? -15.535 13.150 8.999 1.00 51.44 628 GLY A O 1
ATOM 4677 N N . GLY A 1 629 ? -14.911 11.634 10.541 1.00 60.78 629 GLY A N 1
ATOM 4678 C CA . GLY A 1 629 ? -15.443 12.333 11.726 1.00 60.78 629 GLY A CA 1
ATOM 4679 C C . GLY A 1 629 ? -14.475 13.284 12.452 1.00 60.78 629 GLY A C 1
ATOM 4680 O O . GLY A 1 629 ? -13.614 13.930 11.848 1.00 60.78 629 GLY A O 1
ATOM 4681 N N . CYS A 1 630 ? -14.602 13.362 13.781 1.00 60.31 630 CYS A N 1
ATOM 4682 C CA . CYS A 1 630 ? -13.851 14.281 14.642 1.00 60.31 630 CYS A CA 1
ATOM 4683 C C . CYS A 1 630 ? -12.340 13.990 14.728 1.00 60.31 630 CYS A C 1
ATOM 4685 O O . CYS A 1 630 ? -11.585 14.845 15.177 1.00 60.31 630 CYS A O 1
ATOM 4687 N N . SER A 1 631 ? -11.859 12.829 14.286 1.00 60.38 631 SER A N 1
ATOM 4688 C CA . SER A 1 631 ? -10.432 12.477 14.334 1.00 60.38 631 SER A CA 1
ATOM 4689 C C . SER A 1 631 ? -9.600 13.116 13.217 1.00 60.38 631 SER A C 1
ATOM 4691 O O . SER A 1 631 ? -8.409 13.354 13.420 1.00 60.38 631 SER A O 1
ATOM 4693 N N . LEU A 1 632 ? -10.197 13.439 12.062 1.00 68.38 632 LEU A N 1
ATOM 4694 C CA . LEU A 1 632 ? -9.486 14.011 10.913 1.00 68.38 632 LEU A CA 1
ATOM 4695 C C . LEU A 1 632 ? -9.322 15.528 11.041 1.00 68.38 632 LEU A C 1
ATOM 4697 O O . LEU A 1 632 ? -10.256 16.251 11.394 1.00 68.38 632 LEU A O 1
ATOM 4701 N N . VAL A 1 633 ? -8.128 16.021 10.709 1.00 69.75 633 VAL A N 1
ATOM 4702 C CA . VAL A 1 633 ? -7.789 17.449 10.733 1.00 69.75 633 VAL A CA 1
ATOM 4703 C C . VAL A 1 633 ? -7.124 17.829 9.412 1.00 69.75 633 VAL A C 1
ATOM 4705 O O . VAL A 1 633 ? -6.186 17.176 8.960 1.00 69.75 633 VAL A O 1
ATOM 4708 N N . ARG A 1 634 ? -7.609 18.897 8.769 1.00 70.50 634 ARG A N 1
ATOM 4709 C CA . ARG A 1 634 ? -7.029 19.395 7.514 1.00 70.50 634 ARG A CA 1
ATOM 4710 C C . ARG A 1 634 ? -5.612 19.924 7.758 1.00 70.50 634 ARG A C 1
ATOM 4712 O O . ARG A 1 634 ? -5.413 20.713 8.676 1.00 70.50 634 ARG A O 1
ATOM 4719 N N . GLY A 1 635 ? -4.662 19.526 6.909 1.00 70.56 635 GLY A N 1
ATOM 4720 C CA . GLY A 1 635 ? -3.260 19.955 7.014 1.00 70.56 635 GLY A CA 1
ATOM 4721 C C . GLY A 1 635 ? -2.501 19.342 8.197 1.00 70.56 635 GLY A C 1
ATOM 4722 O O . GLY A 1 635 ? -1.526 19.927 8.652 1.00 70.56 635 GLY A O 1
ATOM 4723 N N . ALA A 1 636 ? -2.971 18.206 8.722 1.00 74.94 636 ALA A N 1
ATOM 4724 C CA . ALA A 1 636 ? -2.317 17.449 9.786 1.00 74.94 636 ALA A CA 1
ATOM 4725 C C . ALA A 1 636 ? -1.579 16.217 9.234 1.00 74.94 636 ALA A C 1
ATOM 4727 O O . ALA A 1 636 ? -1.987 15.644 8.221 1.00 74.94 636 ALA A O 1
ATOM 4728 N N . LEU A 1 637 ? -0.555 15.765 9.957 1.00 78.38 637 LEU A N 1
ATOM 4729 C CA . LEU A 1 637 ? 0.024 14.433 9.833 1.00 78.38 637 LEU A CA 1
ATOM 4730 C C . LEU A 1 637 ? -1.012 13.393 10.287 1.00 78.38 637 LEU A C 1
ATOM 4732 O O . LEU A 1 637 ? -1.366 13.326 11.466 1.00 78.38 637 LEU A O 1
ATOM 4736 N N . LEU A 1 638 ? -1.496 12.580 9.348 1.00 78.94 638 LEU A N 1
ATOM 4737 C CA . LEU A 1 638 ? -2.372 11.445 9.635 1.00 78.94 638 LEU A CA 1
ATOM 4738 C C . LEU A 1 638 ? -1.517 10.235 10.042 1.00 78.94 638 LEU A C 1
ATOM 4740 O O . LEU A 1 638 ? -0.744 9.736 9.229 1.00 78.94 638 LEU A O 1
ATOM 4744 N N . LEU A 1 639 ? -1.662 9.761 11.280 1.00 80.12 639 LEU A N 1
ATOM 4745 C CA . LEU A 1 639 ? -0.961 8.584 11.801 1.00 80.12 639 LEU A CA 1
ATOM 4746 C C . LEU A 1 639 ? -1.851 7.347 11.692 1.00 80.12 639 LEU A C 1
ATOM 4748 O O . LEU A 1 639 ? -2.768 7.181 12.493 1.00 80.12 639 LEU A O 1
ATOM 4752 N N . ASP A 1 640 ? -1.589 6.477 10.722 1.00 78.56 640 ASP A N 1
ATOM 4753 C CA . ASP A 1 640 ? -2.337 5.227 10.547 1.00 78.56 640 ASP A CA 1
ATOM 4754 C C . ASP A 1 640 ? -1.850 4.126 11.499 1.00 78.56 640 ASP A C 1
ATOM 4756 O O . ASP A 1 640 ? -0.856 3.459 11.242 1.00 78.56 640 ASP A O 1
ATOM 4760 N N . LEU A 1 641 ? -2.574 3.899 12.592 1.00 81.12 641 LEU A N 1
ATOM 4761 C CA . LEU A 1 641 ? -2.202 2.929 13.621 1.00 81.12 641 LEU A CA 1
ATOM 4762 C C . LEU A 1 641 ? -2.595 1.483 13.260 1.00 81.12 641 LEU A C 1
ATOM 4764 O O . LEU A 1 641 ? -2.600 0.629 14.145 1.00 81.12 641 LEU A O 1
ATOM 4768 N N . SER A 1 642 ? -2.995 1.187 12.013 1.00 76.00 642 SER A N 1
ATOM 4769 C CA . SER A 1 642 ? -3.485 -0.143 11.577 1.00 76.00 642 SER A CA 1
ATOM 4770 C C . SER A 1 642 ? -2.538 -1.297 11.890 1.00 76.00 642 SER A C 1
ATOM 4772 O O . SER A 1 642 ? -3.010 -2.371 12.254 1.00 76.00 642 SER A O 1
ATOM 4774 N N . ALA A 1 643 ? -1.225 -1.065 11.856 1.00 73.81 643 ALA A N 1
ATOM 4775 C CA . ALA A 1 643 ? -0.235 -2.085 12.197 1.00 73.81 643 ALA A CA 1
ATOM 4776 C C . ALA A 1 643 ? -0.187 -2.417 13.705 1.00 73.81 643 ALA A C 1
ATOM 4778 O O . ALA A 1 643 ? 0.313 -3.471 14.094 1.00 73.81 643 ALA A O 1
ATOM 4779 N N . LEU A 1 644 ? -0.751 -1.569 14.573 1.00 81.38 644 LEU A N 1
ATOM 4780 C CA . LEU A 1 644 ? -0.900 -1.833 16.006 1.00 81.38 644 LEU A CA 1
ATOM 4781 C C . LEU A 1 644 ? -2.229 -2.572 16.268 1.00 81.38 644 LEU A C 1
ATOM 4783 O O . LEU A 1 644 ? -3.113 -2.068 16.957 1.00 81.38 644 LEU A O 1
ATOM 4787 N N . GLY A 1 645 ? -2.401 -3.753 15.667 1.00 78.50 645 GLY A N 1
ATOM 4788 C CA . GLY A 1 645 ? -3.648 -4.540 15.685 1.00 78.50 645 GLY A CA 1
ATOM 4789 C C . GLY A 1 645 ? -3.640 -5.782 16.589 1.00 78.50 645 GLY A C 1
ATOM 4790 O O . GLY A 1 645 ? -4.490 -6.653 16.433 1.00 78.50 645 GLY A O 1
ATOM 4791 N N . GLY A 1 646 ? -2.669 -5.920 17.496 1.00 83.81 646 GLY A N 1
ATOM 4792 C CA . GLY A 1 646 ? -2.521 -7.122 18.326 1.00 83.81 646 GLY A CA 1
ATOM 4793 C C . GLY A 1 646 ? -3.608 -7.279 19.397 1.00 83.81 646 GLY A C 1
ATOM 4794 O O . GLY A 1 646 ? -4.036 -6.296 20.003 1.00 83.81 646 GLY A O 1
ATOM 4795 N N . VAL A 1 647 ? -4.008 -8.525 19.676 1.00 92.75 647 VAL A N 1
ATOM 4796 C CA . VAL A 1 647 ? -4.861 -8.896 20.818 1.00 92.75 647 VAL A CA 1
ATOM 4797 C C . VAL A 1 647 ? -4.163 -9.982 21.625 1.00 92.75 647 VAL A C 1
ATOM 4799 O O . VAL A 1 647 ? -3.795 -11.021 21.086 1.00 92.75 647 VAL A O 1
ATOM 4802 N N . THR A 1 648 ? -3.985 -9.760 22.923 1.00 94.25 648 THR A N 1
ATOM 4803 C CA . THR A 1 648 ? -3.499 -10.776 23.866 1.00 94.25 648 THR A CA 1
ATOM 4804 C C . THR A 1 648 ? -4.487 -10.893 25.012 1.00 94.25 648 THR A C 1
ATOM 4806 O O . THR A 1 648 ? -4.789 -9.893 25.659 1.00 94.25 648 THR A O 1
ATOM 4809 N N . VAL A 1 649 ? -4.989 -12.101 25.268 1.00 95.88 649 VAL A N 1
ATOM 4810 C CA . VAL A 1 649 ? -5.979 -12.366 26.319 1.00 95.88 649 VAL A CA 1
ATOM 4811 C C . VAL A 1 649 ? -5.317 -13.101 27.478 1.00 95.88 649 VAL A C 1
ATOM 4813 O O . VAL A 1 649 ? -4.750 -14.176 27.293 1.00 95.88 649 VAL A O 1
ATOM 4816 N N . ASP A 1 650 ? -5.435 -12.543 28.679 1.00 95.19 650 ASP A N 1
ATOM 4817 C CA . ASP A 1 650 ? -5.141 -13.229 29.932 1.00 95.19 650 ASP A CA 1
ATOM 4818 C C . ASP A 1 650 ? -6.464 -13.686 30.554 1.00 95.19 650 ASP A C 1
ATOM 4820 O O . ASP A 1 650 ? -7.184 -12.918 31.202 1.00 95.19 650 ASP A O 1
ATOM 4824 N N . ALA A 1 651 ? -6.801 -14.957 30.331 1.00 93.38 651 ALA A N 1
ATOM 4825 C CA . ALA A 1 651 ? -8.040 -15.543 30.829 1.00 93.38 651 ALA A CA 1
ATOM 4826 C C . ALA A 1 651 ? -8.073 -15.649 32.365 1.00 93.38 651 ALA A C 1
ATOM 4828 O O . ALA A 1 651 ? -9.151 -15.573 32.957 1.00 93.38 651 ALA A O 1
ATOM 4829 N N . ALA A 1 652 ? -6.912 -15.790 33.017 1.00 92.94 652 ALA A N 1
ATOM 4830 C CA . ALA A 1 652 ? -6.820 -15.910 34.470 1.00 92.94 652 ALA A CA 1
ATOM 4831 C C . ALA A 1 652 ? -7.042 -14.552 35.147 1.00 92.94 652 ALA A C 1
ATOM 4833 O O . ALA A 1 652 ? -7.847 -14.449 36.075 1.00 92.94 652 ALA A O 1
ATOM 4834 N N . ALA A 1 653 ? -6.393 -13.501 34.640 1.00 93.75 653 ALA A N 1
ATOM 4835 C CA . ALA A 1 653 ? -6.597 -12.130 35.103 1.00 93.75 653 ALA A CA 1
ATOM 4836 C C . ALA A 1 653 ? -7.903 -11.504 34.581 1.00 93.75 653 ALA A C 1
ATOM 4838 O O . ALA A 1 653 ? -8.296 -10.437 35.049 1.00 93.75 653 ALA A O 1
ATOM 4839 N N . ARG A 1 654 ? -8.572 -12.152 33.614 1.00 96.75 654 ARG A N 1
ATOM 4840 C CA . ARG A 1 654 ? -9.734 -11.628 32.875 1.00 96.75 654 ARG A CA 1
ATOM 4841 C C . ARG A 1 654 ? -9.447 -10.253 32.279 1.00 96.75 654 ARG A C 1
ATOM 4843 O O . ARG A 1 654 ? -10.233 -9.316 32.423 1.00 96.75 654 ARG A O 1
ATOM 4850 N N . THR A 1 655 ? -8.305 -10.134 31.613 1.00 97.25 655 THR A N 1
ATOM 4851 C CA . THR A 1 655 ? -7.915 -8.905 30.920 1.00 97.25 655 THR A CA 1
ATOM 4852 C C . THR A 1 655 ? -7.502 -9.183 29.483 1.00 97.25 655 THR A C 1
ATOM 4854 O O . THR A 1 655 ? -7.120 -10.301 29.139 1.00 97.25 655 THR A O 1
ATOM 4857 N N . ALA A 1 656 ? -7.585 -8.164 28.631 1.00 96.88 656 ALA A N 1
ATOM 4858 C CA . ALA A 1 656 ? -7.026 -8.203 27.286 1.00 96.88 656 ALA A CA 1
ATOM 4859 C C . ALA A 1 656 ? -6.154 -6.975 27.030 1.00 96.88 656 ALA A C 1
ATOM 4861 O O . ALA A 1 656 ? -6.569 -5.856 27.323 1.00 96.88 656 ALA A O 1
ATOM 4862 N N . ARG A 1 657 ? -4.973 -7.176 26.443 1.00 96.06 657 ARG A N 1
ATOM 4863 C CA . ARG A 1 657 ? -4.182 -6.107 25.820 1.00 96.06 657 ARG A CA 1
ATOM 4864 C C . ARG A 1 657 ? -4.562 -6.024 24.354 1.00 96.06 657 ARG A C 1
ATOM 4866 O O . ARG A 1 657 ? -4.511 -7.033 23.650 1.00 96.06 657 ARG A O 1
ATOM 4873 N N . VAL A 1 658 ? -4.981 -4.844 23.922 1.00 93.88 658 VAL A N 1
ATOM 4874 C CA . VAL A 1 658 ? -5.624 -4.634 22.627 1.00 93.88 658 VAL A CA 1
ATOM 4875 C C . VAL A 1 658 ? -5.010 -3.414 21.956 1.00 93.88 658 VAL A C 1
ATOM 4877 O O . VAL A 1 658 ? -4.974 -2.329 22.535 1.00 93.88 658 VAL A O 1
ATOM 4880 N N . GLY A 1 659 ? -4.514 -3.586 20.738 1.00 91.25 659 GLY A N 1
ATOM 4881 C CA . GLY A 1 659 ? -4.023 -2.487 19.919 1.00 91.25 659 GLY A CA 1
ATOM 4882 C C . GLY A 1 659 ? -5.163 -1.602 19.387 1.00 91.25 659 GLY A C 1
ATOM 4883 O O . GLY A 1 659 ? -6.314 -2.040 19.327 1.00 91.25 659 GLY A O 1
ATOM 4884 N N . PRO A 1 660 ? -4.889 -0.346 18.998 1.00 85.62 660 PRO A N 1
ATOM 4885 C CA . PRO A 1 660 ? -5.913 0.618 18.614 1.00 85.62 660 PRO A CA 1
ATOM 4886 C C . PRO A 1 660 ? -6.820 0.146 17.483 1.00 85.62 660 PRO A C 1
ATOM 4888 O O . PRO A 1 660 ? -8.026 0.377 17.554 1.00 85.62 660 PRO A O 1
ATOM 4891 N N . CYS A 1 661 ? -6.274 -0.559 16.492 1.00 82.31 661 CYS A N 1
ATOM 4892 C CA . CYS A 1 661 ? -7.002 -0.911 15.274 1.00 82.31 661 CYS A CA 1
ATOM 4893 C C . CYS A 1 661 ? -7.803 -2.212 15.323 1.00 82.31 661 CYS A C 1
ATOM 4895 O O . CYS A 1 661 ? -8.348 -2.635 14.304 1.00 82.31 661 CYS A O 1
ATOM 4897 N N . VAL A 1 662 ? -7.892 -2.848 16.488 1.00 87.19 662 VAL A N 1
ATOM 4898 C CA . VAL A 1 662 ? -8.669 -4.076 16.661 1.00 87.19 662 VAL A CA 1
ATOM 4899 C C . VAL A 1 662 ? -10.160 -3.766 16.511 1.00 87.19 662 VAL A C 1
ATOM 4901 O O . VAL A 1 662 ? -10.676 -2.849 17.152 1.00 87.19 662 VAL A O 1
ATOM 4904 N N . SER A 1 663 ? -10.862 -4.533 15.675 1.00 87.06 663 SER A N 1
ATOM 4905 C CA . SER A 1 663 ? -12.321 -4.457 15.554 1.00 87.06 663 SER A CA 1
ATOM 4906 C C . SER A 1 663 ? -13.021 -5.232 16.672 1.00 87.06 663 SER A C 1
ATOM 4908 O O . SER A 1 663 ? -12.450 -6.142 17.283 1.00 87.06 663 SER A O 1
ATOM 4910 N N . GLY A 1 664 ? -14.295 -4.921 16.918 1.00 87.44 664 GLY A N 1
ATOM 4911 C CA . GLY A 1 664 ? -15.132 -5.699 17.834 1.00 87.44 664 GLY A CA 1
ATOM 4912 C C . GLY A 1 664 ? -15.162 -7.197 17.493 1.00 87.44 664 GLY A C 1
ATOM 4913 O O . GLY A 1 664 ? -15.165 -8.028 18.399 1.00 87.44 664 GLY A O 1
ATOM 4914 N N . ARG A 1 665 ? -15.126 -7.551 16.203 1.00 85.94 665 ARG A N 1
ATOM 4915 C CA . ARG A 1 665 ? -15.058 -8.928 15.697 1.00 85.94 665 ARG A CA 1
ATOM 4916 C C . ARG A 1 665 ? -13.744 -9.598 16.069 1.00 85.94 665 ARG A C 1
ATOM 4918 O O . ARG A 1 665 ? -13.763 -10.702 16.603 1.00 85.94 665 ARG A O 1
ATOM 4925 N N . ALA A 1 666 ? -12.618 -8.934 15.816 1.00 87.75 666 ALA A N 1
ATOM 4926 C CA . ALA A 1 666 ? -11.298 -9.476 16.125 1.00 87.75 666 ALA A CA 1
ATOM 4927 C C . ALA A 1 666 ? -11.122 -9.705 17.635 1.00 87.75 666 ALA A C 1
ATOM 4929 O O . ALA A 1 666 ? -10.640 -10.761 18.047 1.00 87.75 666 ALA A O 1
ATOM 4930 N N . LEU A 1 667 ? -11.587 -8.768 18.472 1.00 91.62 667 LEU A N 1
ATOM 4931 C CA . LEU A 1 667 ? -11.576 -8.957 19.923 1.00 91.62 667 LEU A CA 1
ATOM 4932 C C . LEU A 1 667 ? -12.483 -10.119 20.348 1.00 91.62 667 LEU A C 1
ATOM 4934 O O . LEU A 1 667 ? -12.050 -10.968 21.123 1.00 91.62 667 LEU A O 1
ATOM 4938 N N . ARG A 1 668 ? -13.708 -10.204 19.812 1.00 89.69 668 ARG A N 1
ATOM 4939 C CA . ARG A 1 668 ? -14.626 -11.319 20.096 1.00 89.69 668 ARG A CA 1
ATOM 4940 C C . ARG A 1 668 ? -14.038 -12.672 19.712 1.00 89.69 668 ARG A C 1
ATOM 4942 O O . ARG A 1 668 ? -14.122 -13.602 20.507 1.00 89.69 668 ARG A O 1
ATOM 4949 N N . ALA A 1 669 ? -13.411 -12.779 18.543 1.00 89.56 669 ALA A N 1
ATOM 4950 C CA . ALA A 1 669 ? -12.757 -14.008 18.100 1.00 89.56 669 ALA A CA 1
ATOM 4951 C C . ALA A 1 669 ? -11.653 -14.461 19.075 1.00 89.56 669 ALA A C 1
ATOM 4953 O O . ALA A 1 669 ? -11.471 -15.659 19.282 1.00 89.56 669 ALA A O 1
ATOM 4954 N N . ALA A 1 670 ? -10.958 -13.515 19.717 1.00 90.62 670 ALA A N 1
ATOM 4955 C CA . ALA A 1 670 ? -9.934 -13.808 20.716 1.00 90.62 670 ALA A CA 1
ATOM 4956 C C . ALA A 1 670 ? -10.505 -14.154 22.106 1.00 90.62 670 ALA A C 1
ATOM 4958 O O . ALA A 1 670 ? -9.909 -14.958 22.823 1.00 90.62 670 ALA A O 1
ATOM 4959 N N . THR A 1 671 ? -11.637 -13.568 22.516 1.00 92.50 671 THR A N 1
ATOM 4960 C CA . THR A 1 671 ? -12.192 -13.755 23.873 1.00 92.50 671 THR A CA 1
ATOM 4961 C C . THR A 1 671 ? -13.251 -14.858 23.969 1.00 92.50 671 THR A C 1
ATOM 4963 O O . THR A 1 671 ? -13.373 -15.494 25.019 1.00 92.50 671 THR A O 1
ATOM 4966 N N . ALA A 1 672 ? -13.995 -15.136 22.894 1.00 87.50 672 ALA A N 1
ATOM 4967 C CA . ALA A 1 672 ? -15.060 -16.141 22.885 1.00 87.50 672 ALA A CA 1
ATOM 4968 C C . ALA A 1 672 ? -14.576 -17.571 23.222 1.00 87.50 672 ALA A C 1
ATOM 4970 O O . ALA A 1 672 ? -15.243 -18.223 24.029 1.00 87.50 672 ALA A O 1
ATOM 4971 N N . PRO A 1 673 ? -13.416 -18.064 22.726 1.00 90.00 673 PRO A N 1
ATOM 4972 C CA . PRO A 1 673 ? -12.926 -19.409 23.056 1.00 90.00 673 PRO A CA 1
ATOM 4973 C C . PRO A 1 673 ? -12.645 -19.634 24.547 1.00 90.00 673 PRO A C 1
ATOM 4975 O O . PRO A 1 673 ? -12.645 -20.774 25.006 1.00 90.00 673 PRO A O 1
ATOM 4978 N N . VAL A 1 674 ? -12.410 -18.559 25.308 1.00 92.44 674 VAL A N 1
ATOM 4979 C CA . VAL A 1 674 ? -12.151 -18.610 26.756 1.00 92.44 674 VAL A CA 1
ATOM 4980 C C . VAL A 1 674 ? -13.367 -18.195 27.596 1.00 92.44 674 VAL A C 1
ATOM 4982 O O . VAL A 1 674 ? -13.244 -18.033 28.808 1.00 92.44 674 VAL A O 1
ATOM 4985 N N . GLY A 1 675 ? -14.546 -18.033 26.979 1.00 91.19 675 GLY A N 1
ATOM 4986 C CA . GLY A 1 675 ? -15.796 -17.708 27.677 1.00 91.19 675 GLY A CA 1
ATOM 4987 C C . GLY A 1 675 ? -15.840 -16.294 28.267 1.00 91.19 675 GLY A C 1
ATOM 4988 O O . GLY A 1 675 ? -16.499 -16.068 29.284 1.00 91.19 675 GLY A O 1
ATOM 4989 N N . LEU A 1 676 ? -15.112 -15.352 27.659 1.00 93.31 676 LEU A N 1
ATOM 4990 C CA . LEU A 1 676 ? -15.002 -13.970 28.118 1.00 93.31 676 LEU A CA 1
ATOM 4991 C C . LEU A 1 676 ? -15.506 -12.974 27.061 1.00 93.31 676 LEU A C 1
ATOM 4993 O O . LEU A 1 676 ? -15.432 -13.215 25.855 1.00 93.31 676 LEU A O 1
ATOM 4997 N N . HIS A 1 677 ? -15.977 -11.817 27.523 1.00 91.31 677 HIS A N 1
ATOM 4998 C CA . HIS A 1 677 ? -16.499 -10.731 26.698 1.00 91.31 677 HIS A CA 1
ATOM 4999 C C . HIS A 1 677 ? -16.030 -9.359 27.186 1.00 91.31 677 HIS A C 1
ATOM 5001 O O . HIS A 1 677 ? -15.819 -9.135 28.375 1.00 91.31 677 HIS A O 1
ATOM 5007 N N . PHE A 1 678 ? -15.921 -8.422 26.253 1.00 93.44 678 PHE A N 1
ATOM 5008 C CA . PHE A 1 678 ? -15.750 -6.999 26.506 1.00 93.44 678 PHE A CA 1
ATOM 5009 C C . PHE A 1 678 ? -16.957 -6.235 25.940 1.00 93.44 678 PHE A C 1
ATOM 5011 O O . PHE A 1 678 ? -17.299 -6.534 24.794 1.00 93.44 678 PHE A O 1
ATOM 5018 N N . PRO A 1 679 ? -17.544 -5.246 26.650 1.00 91.00 679 PRO A N 1
ATOM 5019 C CA . PRO A 1 679 ? -18.678 -4.452 26.161 1.00 91.00 679 PRO A CA 1
ATOM 5020 C C . PRO A 1 679 ? -18.333 -3.729 24.852 1.00 91.00 679 PRO A C 1
ATOM 5022 O O . PRO A 1 679 ? -17.717 -2.663 24.837 1.00 91.00 679 PRO A O 1
ATOM 5025 N N . GLY A 1 680 ? -18.643 -4.385 23.738 1.00 88.81 680 GLY A N 1
ATOM 5026 C CA . GLY A 1 680 ? -18.153 -4.040 22.409 1.00 88.81 680 GLY A CA 1
ATOM 5027 C C . GLY A 1 680 ? -19.175 -3.254 21.592 1.00 88.81 680 GLY A C 1
ATOM 5028 O O . GLY A 1 680 ? -20.336 -3.147 21.985 1.00 88.81 680 GLY A O 1
ATOM 5029 N N . PRO A 1 681 ? -18.773 -2.717 20.433 1.00 87.25 681 PRO A N 1
ATOM 5030 C CA . PRO A 1 681 ? -19.679 -1.977 19.563 1.00 87.25 681 PRO A CA 1
ATOM 5031 C C . PRO A 1 681 ? -20.822 -2.856 19.035 1.00 87.25 681 PRO A C 1
ATOM 5033 O O . PRO A 1 681 ? -20.660 -4.068 18.862 1.00 87.25 681 PRO A O 1
ATOM 5036 N N . HIS A 1 682 ? -21.965 -2.229 18.730 1.00 84.06 682 HIS A N 1
ATOM 5037 C CA . HIS A 1 682 ? -23.137 -2.911 18.162 1.00 84.06 682 HIS A CA 1
ATOM 5038 C C . HIS A 1 682 ? -22.861 -3.558 16.796 1.00 84.06 682 HIS A C 1
ATOM 5040 O O . HIS A 1 682 ? -23.475 -4.569 16.461 1.00 84.06 682 HIS A O 1
ATOM 5046 N N . LEU A 1 683 ? -21.911 -3.001 16.039 1.00 79.94 683 LEU A N 1
ATOM 5047 C CA . LEU A 1 683 ? -21.419 -3.533 14.769 1.00 79.94 683 LEU A CA 1
ATOM 5048 C C . LEU A 1 683 ? -20.048 -4.167 14.969 1.00 79.94 683 LEU A C 1
ATOM 5050 O O . LEU A 1 683 ? -19.143 -3.531 15.514 1.00 79.94 683 LEU A O 1
ATOM 5054 N N . SER A 1 684 ? -19.861 -5.395 14.494 1.00 79.94 684 SER A N 1
ATOM 5055 C CA . SER A 1 684 ? -18.630 -6.141 14.777 1.00 79.94 684 SER A CA 1
ATOM 5056 C C . SER A 1 684 ? -17.379 -5.533 14.136 1.00 79.94 684 SER A C 1
ATOM 5058 O O . SER A 1 684 ? -16.307 -5.583 14.730 1.00 79.94 684 SER A O 1
ATOM 5060 N N . GLU A 1 685 ? -17.504 -4.902 12.971 1.00 78.44 685 GLU A N 1
ATOM 5061 C CA . GLU A 1 685 ? -16.363 -4.313 12.254 1.00 78.44 685 GLU A CA 1
ATOM 5062 C C . GLU A 1 685 ? -15.952 -2.931 12.781 1.00 78.44 685 GLU A C 1
ATOM 5064 O O . GLU A 1 685 ? -14.946 -2.371 12.341 1.00 78.44 685 GLU A O 1
ATOM 5069 N N . VAL A 1 686 ? -16.699 -2.367 13.738 1.00 79.88 686 VAL A N 1
ATOM 5070 C CA . VAL A 1 686 ? -16.325 -1.094 14.360 1.00 79.88 686 VAL A CA 1
ATOM 5071 C C . VAL A 1 686 ? -15.017 -1.256 15.123 1.00 79.88 686 VAL A C 1
ATOM 5073 O O . VAL A 1 686 ? -14.817 -2.185 15.912 1.00 79.88 686 VAL A O 1
ATOM 5076 N N . GLY A 1 687 ? -14.135 -0.301 14.873 1.00 81.38 687 GLY A N 1
ATOM 5077 C CA . GLY A 1 687 ? -12.833 -0.186 15.492 1.00 81.38 687 GLY A CA 1
ATOM 5078 C C . GLY A 1 687 ? -12.895 0.245 16.949 1.00 81.38 687 GLY A C 1
ATOM 5079 O O . GLY A 1 687 ? -13.565 1.228 17.282 1.00 81.38 687 GLY A O 1
ATOM 5080 N N . LEU A 1 688 ? -12.161 -0.445 17.819 1.00 86.12 688 LEU A N 1
ATOM 5081 C CA . LEU A 1 688 ? -12.240 -0.225 19.262 1.00 86.12 688 LEU A CA 1
ATOM 5082 C C . LEU A 1 688 ? -11.658 1.117 19.707 1.00 86.12 688 LEU A C 1
ATOM 5084 O O . LEU A 1 688 ? -12.210 1.714 20.626 1.00 86.12 688 LEU A O 1
ATOM 5088 N N . SER A 1 689 ? -10.603 1.632 19.066 1.00 85.62 689 SER A N 1
ATOM 5089 C CA . SER A 1 689 ? -9.994 2.905 19.482 1.00 85.62 689 SER A CA 1
ATOM 5090 C C . SER A 1 689 ? -10.984 4.070 19.422 1.00 85.62 689 SER A C 1
ATOM 5092 O O . SER A 1 689 ? -11.239 4.715 20.438 1.00 85.62 689 SER A O 1
ATOM 5094 N N . GLY A 1 690 ? -11.606 4.310 18.261 1.00 80.88 690 GLY A N 1
ATOM 5095 C CA . GLY A 1 690 ? -12.607 5.372 18.122 1.00 80.88 690 GLY A CA 1
ATOM 5096 C C . GLY A 1 690 ? -13.810 5.157 19.043 1.00 80.88 690 GLY A C 1
ATOM 5097 O O . GLY A 1 690 ? -14.273 6.089 19.695 1.00 80.88 690 GLY A O 1
ATOM 5098 N N . PHE A 1 691 ? -14.270 3.911 19.159 1.00 87.50 691 PHE A N 1
ATOM 5099 C CA . PHE A 1 691 ? -15.387 3.543 20.022 1.00 87.50 691 PHE A CA 1
ATOM 5100 C C . PHE A 1 691 ? -15.111 3.854 21.506 1.00 87.50 691 PHE A C 1
ATOM 5102 O O . PHE A 1 691 ? -15.854 4.627 22.114 1.00 87.50 691 PHE A O 1
ATOM 5109 N N . ILE A 1 692 ? -14.017 3.330 22.068 1.00 91.12 692 ILE A N 1
ATOM 5110 C CA . ILE A 1 692 ? -13.644 3.466 23.485 1.00 91.12 692 ILE A CA 1
ATOM 5111 C C . ILE A 1 692 ? -13.269 4.909 23.832 1.00 91.12 692 ILE A C 1
ATOM 5113 O O . ILE A 1 692 ? -13.730 5.430 24.848 1.00 91.12 692 ILE A O 1
ATOM 5117 N N . LEU A 1 693 ? -12.465 5.583 22.999 1.00 90.38 693 LEU A N 1
ATOM 5118 C CA . LEU A 1 693 ? -11.988 6.940 23.301 1.00 90.38 693 LEU A CA 1
ATOM 5119 C C . LEU A 1 693 ? -13.108 7.982 23.292 1.00 90.38 693 LEU A C 1
ATOM 5121 O O . LEU A 1 693 ? -12.937 9.029 23.910 1.00 90.38 693 LEU A O 1
ATOM 5125 N N . GLY A 1 694 ? -14.236 7.698 22.636 1.00 87.81 694 GLY A N 1
ATOM 5126 C CA . GLY A 1 694 ? -15.462 8.495 22.720 1.00 87.81 694 GLY A CA 1
ATOM 5127 C C . GLY A 1 694 ? -16.477 8.002 23.749 1.00 87.81 694 GLY A C 1
ATOM 5128 O O . GLY A 1 694 ? -17.593 8.496 23.761 1.00 87.81 694 GLY A O 1
ATOM 5129 N N . GLY A 1 695 ? -16.129 7.034 24.604 1.00 88.19 695 GLY A N 1
ATOM 5130 C CA . GLY A 1 695 ? -16.951 6.552 25.723 1.00 88.19 695 GLY A CA 1
ATOM 5131 C C . GLY A 1 695 ? -17.483 5.128 25.535 1.00 88.19 695 GLY A C 1
ATOM 5132 O O . GLY A 1 695 ? -17.582 4.382 26.504 1.00 88.19 695 GLY A O 1
ATOM 5133 N N . GLY A 1 696 ? -17.741 4.727 24.288 1.00 88.81 696 GLY A N 1
ATOM 5134 C CA . GLY A 1 696 ? -18.125 3.367 23.902 1.00 88.81 696 GLY A CA 1
ATOM 5135 C C . GLY A 1 696 ? -19.510 2.913 24.369 1.00 88.81 696 GLY A C 1
ATOM 5136 O O . GLY A 1 696 ? -19.622 2.097 25.283 1.00 88.81 696 GLY A O 1
ATOM 5137 N N . ASN A 1 697 ? -20.567 3.413 23.722 1.00 87.62 697 ASN A N 1
ATOM 5138 C CA . ASN A 1 697 ? -21.941 2.970 23.964 1.00 87.62 697 ASN A CA 1
ATOM 5139 C C . ASN A 1 697 ? -22.277 1.770 23.064 1.00 87.62 697 ASN A C 1
ATOM 5141 O O . ASN A 1 697 ? -22.440 1.946 21.861 1.00 87.62 697 ASN A O 1
ATOM 5145 N N . GLY A 1 698 ? -22.323 0.560 23.624 1.00 88.38 698 GLY A N 1
ATOM 5146 C CA . GLY A 1 698 ? -22.378 -0.692 22.859 1.00 88.38 698 GLY A CA 1
ATOM 5147 C C . GLY A 1 698 ? -23.178 -1.804 23.536 1.00 88.38 698 GLY A C 1
ATOM 5148 O O . GLY A 1 698 ? -23.953 -1.551 24.454 1.00 88.38 698 GLY A O 1
ATOM 5149 N N . TRP A 1 699 ? -22.940 -3.044 23.109 1.00 88.25 699 TRP A N 1
ATOM 5150 C CA . TRP A 1 699 ? -23.511 -4.237 23.729 1.00 88.25 699 TRP A CA 1
ATOM 5151 C C . TRP A 1 699 ? -23.032 -4.402 25.177 1.00 88.25 699 TRP A C 1
ATOM 5153 O O . TRP A 1 699 ? -21.841 -4.292 25.472 1.00 88.25 699 TRP A O 1
ATOM 5163 N N . GLY A 1 700 ? -23.959 -4.712 26.081 1.00 87.56 700 GLY A N 1
ATOM 5164 C CA . GLY A 1 700 ? -23.698 -4.943 27.500 1.00 87.56 700 GLY A CA 1
ATOM 5165 C C . GLY A 1 700 ? -23.608 -3.659 28.323 1.00 87.56 700 GLY A C 1
ATOM 5166 O O . GLY A 1 700 ? -23.280 -3.719 29.510 1.00 87.56 700 GLY A O 1
ATOM 5167 N N . VAL A 1 701 ? -23.929 -2.500 27.735 1.00 88.69 701 VAL A N 1
ATOM 5168 C CA . VAL A 1 701 ? -23.715 -1.183 28.356 1.00 88.69 701 VAL A CA 1
ATOM 5169 C C . VAL A 1 701 ? -24.505 -0.976 29.651 1.00 88.69 701 VAL A C 1
ATOM 5171 O O . VAL A 1 701 ? -24.040 -0.309 30.576 1.00 88.69 701 VAL A O 1
ATOM 5174 N N . ARG A 1 702 ? -25.685 -1.596 29.763 1.00 87.56 702 ARG A N 1
ATOM 5175 C CA . ARG A 1 702 ? -26.483 -1.580 30.998 1.00 87.56 702 ARG A CA 1
ATOM 5176 C C . ARG A 1 702 ? -25.949 -2.515 32.075 1.00 87.56 702 ARG A C 1
ATOM 5178 O O . ARG A 1 702 ? -26.174 -2.261 33.256 1.00 87.56 702 ARG A O 1
ATOM 5185 N N . HIS A 1 703 ? -25.267 -3.583 31.669 1.00 88.44 703 HIS A N 1
ATOM 5186 C CA . HIS A 1 703 ? -24.830 -4.637 32.573 1.00 88.44 703 HIS A CA 1
ATOM 5187 C C . HIS A 1 703 ? -23.441 -4.360 33.152 1.00 88.44 703 HIS A C 1
ATOM 5189 O O . HIS A 1 703 ? -23.225 -4.553 34.346 1.00 88.44 703 HIS A O 1
ATOM 5195 N N . TRP A 1 704 ? -22.522 -3.857 32.325 1.00 89.44 704 TRP A N 1
ATOM 5196 C CA . TRP A 1 704 ? -21.122 -3.625 32.696 1.00 89.44 704 TRP A CA 1
ATOM 5197 C C . TRP A 1 704 ? -20.680 -2.162 32.568 1.00 89.44 704 TRP A C 1
ATOM 5199 O O . TRP A 1 704 ? -19.508 -1.859 32.785 1.00 89.44 704 TRP A O 1
ATOM 5209 N N . GLY A 1 705 ? -21.593 -1.247 32.234 1.00 89.38 705 GLY A N 1
ATOM 5210 C CA . GLY A 1 705 ? -21.257 0.142 31.927 1.00 89.38 705 GLY A CA 1
ATOM 5211 C C . GLY A 1 705 ? -20.723 0.314 30.504 1.00 89.38 705 GLY A C 1
ATOM 5212 O O . GLY A 1 705 ? -20.650 -0.632 29.719 1.00 89.38 705 GLY A O 1
ATOM 5213 N N . ALA A 1 706 ? -20.348 1.545 30.163 1.00 90.19 706 ALA A N 1
ATOM 5214 C CA . ALA A 1 706 ? -19.798 1.862 28.852 1.00 90.19 706 ALA A CA 1
ATOM 5215 C C . ALA A 1 706 ? -18.452 1.153 28.636 1.00 90.19 706 ALA A C 1
ATOM 5217 O O . ALA A 1 706 ? -17.755 0.791 29.590 1.00 90.19 706 ALA A O 1
ATOM 5218 N N . ALA A 1 707 ? -18.041 0.976 27.384 1.00 91.94 707 ALA A N 1
ATOM 5219 C CA . ALA A 1 707 ? -16.779 0.310 27.069 1.00 91.94 707 ALA A CA 1
ATOM 5220 C C . ALA A 1 707 ? -15.587 1.010 27.743 1.00 91.94 707 ALA A C 1
ATOM 5222 O O . ALA A 1 707 ? -14.686 0.352 28.262 1.00 91.94 707 ALA A O 1
ATOM 5223 N N . ALA A 1 708 ? -15.622 2.346 27.821 1.00 92.06 708 ALA A N 1
ATOM 5224 C CA . ALA A 1 708 ? -14.609 3.131 28.518 1.00 92.06 708 ALA A CA 1
ATOM 5225 C C . ALA A 1 708 ? -14.553 2.852 30.033 1.00 92.06 708 ALA A C 1
ATOM 5227 O O . ALA A 1 708 ? -13.469 2.905 30.611 1.00 92.06 708 ALA A O 1
ATOM 5228 N N . ASP A 1 709 ? -15.670 2.493 30.680 1.00 91.00 709 ASP A N 1
ATOM 5229 C CA . ASP A 1 709 ? -15.701 2.125 32.110 1.00 91.00 709 ASP A CA 1
ATOM 5230 C C . ASP A 1 709 ? -14.953 0.804 32.387 1.00 91.00 709 ASP A C 1
ATOM 5232 O O . ASP A 1 709 ? -14.579 0.503 33.524 1.00 91.00 709 ASP A O 1
ATOM 5236 N N . ASN A 1 710 ? -14.714 0.023 31.332 1.00 93.56 710 ASN A N 1
ATOM 5237 C CA . ASN A 1 710 ? -14.060 -1.278 31.369 1.00 93.56 710 ASN A CA 1
ATOM 5238 C C . ASN A 1 710 ? -12.597 -1.227 30.914 1.00 93.56 710 ASN A C 1
ATOM 5240 O O . ASN A 1 710 ? -11.969 -2.274 30.761 1.00 93.56 710 ASN A O 1
ATOM 5244 N N . VAL A 1 711 ? -12.027 -0.032 30.742 1.00 94.81 711 VAL A N 1
ATOM 5245 C CA . VAL A 1 711 ? -10.584 0.140 30.542 1.00 94.81 711 VAL A CA 1
ATOM 5246 C C . VAL A 1 711 ? -9.887 0.211 31.898 1.00 94.81 711 VAL A C 1
ATOM 5248 O O . VAL A 1 711 ? -10.341 0.905 32.807 1.00 94.81 711 VAL A O 1
ATOM 5251 N N . VAL A 1 712 ? -8.781 -0.516 32.033 1.00 95.31 712 VAL A N 1
ATOM 5252 C CA . VAL A 1 712 ? -7.943 -0.573 33.240 1.00 95.31 712 VAL A CA 1
ATOM 5253 C C . VAL A 1 712 ? -6.717 0.328 33.098 1.00 95.31 712 VAL A C 1
ATOM 5255 O O . VAL A 1 712 ? -6.346 1.023 34.038 1.00 95.31 712 VAL A O 1
ATOM 5258 N N . GLU A 1 713 ? -6.105 0.341 31.917 1.00 96.44 713 GLU A N 1
ATOM 5259 C CA . GLU A 1 713 ? -4.891 1.101 31.616 1.00 96.44 713 GLU A CA 1
ATOM 5260 C C . GLU A 1 713 ? -4.888 1.472 30.123 1.00 96.44 713 GLU A C 1
ATOM 5262 O O . GLU A 1 713 ? -5.359 0.701 29.283 1.00 96.44 713 GLU A O 1
ATOM 5267 N N . PHE A 1 714 ? -4.352 2.644 29.792 1.00 95.94 714 PHE A N 1
ATOM 5268 C CA . PHE A 1 714 ? -4.002 3.035 28.427 1.00 95.94 714 PHE A CA 1
ATOM 5269 C C . PHE A 1 714 ? -2.487 3.139 28.297 1.00 95.94 714 PHE A C 1
ATOM 5271 O O . PHE A 1 714 ? -1.813 3.605 29.216 1.00 95.94 714 PHE A O 1
ATOM 5278 N N . GLU A 1 715 ? -1.963 2.809 27.125 1.00 94.69 715 GLU A N 1
ATOM 5279 C CA . GLU A 1 715 ? -0.637 3.254 26.707 1.00 94.69 715 GLU A CA 1
ATOM 5280 C C . GLU A 1 715 ? -0.804 4.298 25.603 1.00 94.69 715 GLU A C 1
ATOM 5282 O O . GLU A 1 715 ? -1.535 4.079 24.633 1.00 94.69 715 GLU A O 1
ATOM 5287 N N . ALA A 1 716 ? -0.203 5.472 25.782 1.00 93.88 716 ALA A N 1
ATOM 5288 C CA . ALA A 1 716 ? -0.466 6.617 24.920 1.00 93.88 716 ALA A CA 1
ATOM 5289 C C . ALA A 1 716 ? 0.747 7.537 24.775 1.00 93.88 716 ALA A C 1
ATOM 5291 O O . ALA A 1 716 ? 1.570 7.648 25.681 1.00 93.88 716 ALA A O 1
ATOM 5292 N N . VAL A 1 717 ? 0.845 8.226 23.639 1.00 93.38 717 VAL A N 1
ATOM 5293 C CA . VAL A 1 717 ? 1.837 9.277 23.400 1.00 93.38 717 VAL A CA 1
ATOM 5294 C C . VAL A 1 717 ? 1.250 10.633 23.780 1.00 93.38 717 VAL A C 1
ATOM 5296 O O . VAL A 1 717 ? 0.210 11.036 23.251 1.00 93.38 717 VAL A O 1
ATOM 5299 N N . VAL A 1 718 ? 1.934 11.332 24.686 1.00 92.38 718 VAL A N 1
ATOM 5300 C CA . VAL A 1 718 ? 1.600 12.687 25.159 1.00 92.38 718 VAL A CA 1
ATOM 5301 C C . VAL A 1 718 ? 2.688 13.683 24.761 1.00 92.38 718 VAL A C 1
ATOM 5303 O O . VAL A 1 718 ? 3.843 13.299 24.566 1.00 92.38 718 VAL A O 1
ATOM 5306 N N . PHE A 1 719 ? 2.325 14.963 24.665 1.00 88.50 719 PHE A N 1
ATOM 5307 C CA . PHE A 1 719 ? 3.185 16.039 24.149 1.00 88.50 719 PHE A CA 1
ATOM 5308 C C . PHE A 1 719 ? 3.618 17.049 25.230 1.00 88.50 719 PHE A C 1
ATOM 5310 O O . PHE A 1 719 ? 4.493 17.871 24.982 1.00 88.50 719 PHE A O 1
ATOM 5317 N N . GLY A 1 720 ? 3.000 17.002 26.414 1.00 81.12 720 GLY A N 1
ATOM 5318 C CA . GLY A 1 720 ? 3.274 17.859 27.575 1.00 81.12 720 GLY A CA 1
ATOM 5319 C C . GLY A 1 720 ? 3.483 17.053 28.858 1.00 81.12 720 GLY A C 1
ATOM 5320 O O . GLY A 1 720 ? 3.801 15.869 28.791 1.00 81.12 720 GLY A O 1
ATOM 5321 N N . ASP A 1 721 ? 3.322 17.649 30.038 1.00 70.19 721 ASP A N 1
ATOM 5322 C CA . ASP A 1 721 ? 3.721 17.042 31.320 1.00 70.19 721 ASP A CA 1
ATOM 5323 C C . ASP A 1 721 ? 2.733 15.988 31.868 1.00 70.19 721 ASP A C 1
ATOM 5325 O O . ASP A 1 721 ? 1.508 16.117 31.788 1.00 70.19 721 ASP A O 1
ATOM 5329 N N . THR A 1 722 ? 3.282 14.949 32.502 1.00 59.22 722 THR A N 1
ATOM 5330 C CA . THR A 1 722 ? 2.560 13.924 33.280 1.00 59.22 722 THR A CA 1
ATOM 5331 C C . THR A 1 722 ? 3.189 13.839 34.669 1.00 59.22 722 THR A C 1
ATOM 5333 O O . THR A 1 722 ? 4.400 14.052 34.777 1.00 59.22 722 THR A O 1
ATOM 5336 N N . PRO A 1 723 ? 2.425 13.520 35.730 1.00 57.47 723 PRO A N 1
ATOM 5337 C CA . PRO A 1 723 ? 2.994 13.259 37.048 1.00 57.47 723 PRO A CA 1
ATOM 5338 C C . PRO A 1 723 ? 4.099 12.198 36.952 1.00 57.47 723 PRO A C 1
ATOM 5340 O O . PRO A 1 723 ? 3.998 11.267 36.150 1.00 57.47 723 PRO A O 1
ATOM 5343 N N . ALA A 1 724 ? 5.171 12.342 37.736 1.00 45.78 724 ALA A N 1
ATOM 5344 C CA . ALA A 1 724 ? 6.218 11.327 37.799 1.00 45.78 724 ALA A CA 1
ATOM 5345 C C . ALA A 1 724 ? 5.598 9.995 38.249 1.00 45.78 724 ALA A C 1
ATOM 5347 O O . ALA A 1 724 ? 4.956 9.942 39.299 1.00 45.78 724 ALA A O 1
ATOM 5348 N N . ALA A 1 725 ? 5.767 8.937 37.451 1.00 39.88 725 ALA A N 1
ATOM 5349 C CA . ALA A 1 725 ? 5.278 7.608 37.794 1.00 39.88 725 ALA A CA 1
ATOM 5350 C C . ALA A 1 725 ? 5.830 7.195 39.167 1.00 39.88 725 ALA A C 1
ATOM 5352 O O . ALA A 1 725 ? 7.039 7.275 39.402 1.00 39.88 725 ALA A O 1
ATOM 5353 N N . ALA A 1 726 ? 4.955 6.753 40.074 1.00 32.28 726 ALA A N 1
ATOM 5354 C CA . ALA A 1 726 ? 5.402 6.111 41.302 1.00 32.28 726 ALA A CA 1
ATOM 5355 C C . ALA A 1 726 ? 6.267 4.894 40.916 1.00 32.28 726 ALA A C 1
ATOM 5357 O O . ALA A 1 726 ? 5.849 4.108 40.061 1.00 32.28 726 ALA A O 1
ATOM 5358 N N . PRO A 1 727 ? 7.480 4.741 41.477 1.00 32.69 727 PRO A N 1
ATOM 5359 C CA . PRO A 1 727 ? 8.374 3.666 41.081 1.00 32.69 727 PRO A CA 1
ATOM 5360 C C . PRO A 1 727 ? 7.713 2.315 41.357 1.00 32.69 727 PRO A C 1
ATOM 5362 O O . PRO A 1 727 ? 7.333 2.013 42.489 1.00 32.69 727 PRO A O 1
ATOM 5365 N N . ALA A 1 728 ? 7.597 1.496 40.310 1.00 31.61 728 ALA A N 1
ATOM 5366 C CA . ALA A 1 728 ? 7.286 0.084 40.452 1.00 31.61 728 ALA A CA 1
ATOM 5367 C C . ALA A 1 728 ? 8.334 -0.541 41.382 1.00 31.61 728 ALA A C 1
ATOM 5369 O O . ALA A 1 728 ? 9.538 -0.403 41.159 1.00 31.61 728 ALA A O 1
ATOM 5370 N N . ALA A 1 729 ? 7.880 -1.187 42.453 1.00 31.38 729 ALA A N 1
ATOM 5371 C CA . ALA A 1 729 ? 8.752 -1.842 43.411 1.00 31.38 729 ALA A CA 1
ATOM 5372 C C . ALA A 1 729 ? 9.535 -2.981 42.731 1.00 31.38 729 ALA A C 1
ATOM 5374 O O . ALA A 1 729 ? 9.023 -4.083 42.556 1.00 31.38 729 ALA A O 1
ATOM 5375 N N . ALA A 1 730 ? 10.790 -2.713 42.375 1.00 28.59 730 ALA A N 1
ATOM 5376 C CA . ALA A 1 730 ? 11.819 -3.712 42.117 1.00 28.59 730 ALA A CA 1
ATOM 5377 C C . ALA A 1 730 ? 13.176 -3.171 42.602 1.00 28.59 730 ALA A C 1
ATOM 5379 O O . ALA A 1 730 ? 13.478 -1.986 42.493 1.00 28.59 730 ALA A O 1
ATOM 5380 N N . ALA A 1 731 ? 13.938 -4.052 43.240 1.00 30.75 731 ALA A N 1
ATOM 5381 C CA . ALA A 1 731 ? 14.992 -3.762 44.201 1.00 30.75 731 ALA A CA 1
ATOM 5382 C C . ALA A 1 731 ? 16.243 -3.034 43.663 1.00 30.75 731 ALA A C 1
ATOM 5384 O O . ALA A 1 731 ? 16.830 -3.450 42.673 1.00 30.75 731 ALA A O 1
ATOM 5385 N N . GLY A 1 732 ? 16.728 -2.075 44.464 1.00 27.92 732 GLY A N 1
ATOM 5386 C CA . GLY A 1 732 ? 18.153 -1.910 44.786 1.00 27.92 732 GLY A CA 1
ATOM 5387 C C . GLY A 1 732 ? 19.015 -1.014 43.885 1.00 27.92 732 GLY A C 1
ATOM 5388 O O . GLY A 1 732 ? 19.363 -1.390 42.775 1.00 27.92 732 GLY A O 1
ATOM 5389 N N . GLY A 1 733 ? 19.505 0.094 44.462 1.00 28.53 733 GLY A N 1
ATOM 5390 C CA . GLY A 1 733 ? 20.724 0.792 44.021 1.00 28.53 733 GLY A CA 1
ATOM 5391 C C . GLY A 1 733 ? 20.502 2.244 43.600 1.00 28.53 733 GLY A C 1
ATOM 5392 O O . GLY A 1 733 ? 20.090 2.514 42.480 1.00 28.53 733 GLY A O 1
ATOM 5393 N N . GLY A 1 734 ? 20.767 3.187 44.508 1.00 28.80 734 GLY A N 1
ATOM 5394 C CA . GLY A 1 734 ? 20.531 4.614 44.289 1.00 28.80 734 GLY A CA 1
ATOM 5395 C C . GLY A 1 734 ? 21.647 5.357 43.550 1.00 28.80 734 GLY A C 1
ATOM 5396 O O . GLY A 1 734 ? 22.805 4.960 43.577 1.00 28.80 734 GLY A O 1
ATOM 5397 N N . SER A 1 735 ? 21.294 6.518 42.997 1.00 27.95 735 SER A N 1
ATOM 5398 C CA . SER A 1 735 ? 22.100 7.738 43.109 1.00 27.95 735 SER A CA 1
ATOM 5399 C C . SER A 1 735 ? 21.193 8.950 42.871 1.00 27.95 735 SER A C 1
ATOM 5401 O O . SER A 1 735 ? 20.448 8.998 41.893 1.00 27.95 735 SER A O 1
ATOM 5403 N N . SER A 1 736 ? 21.214 9.897 43.803 1.00 31.25 736 SER A N 1
ATOM 5404 C CA . SER A 1 736 ? 20.486 11.162 43.755 1.00 31.25 736 SER A CA 1
ATOM 5405 C C . SER A 1 736 ? 21.230 12.174 42.881 1.00 31.25 736 SER A C 1
ATOM 5407 O O . SER A 1 736 ? 22.315 12.622 43.254 1.00 31.25 736 SER A O 1
ATOM 5409 N N . GLY A 1 737 ? 20.632 12.566 41.756 1.00 27.02 737 GLY A N 1
ATOM 5410 C CA . GLY A 1 737 ? 21.068 13.688 40.926 1.00 27.02 737 GLY A CA 1
ATOM 5411 C C . GLY A 1 737 ? 19.968 14.746 40.846 1.00 27.02 737 GLY A C 1
ATOM 5412 O O . GLY A 1 737 ? 18.900 14.494 40.299 1.00 27.02 737 GLY A O 1
ATOM 5413 N N . SER A 1 738 ? 20.233 15.914 41.427 1.00 28.67 738 SER A N 1
ATOM 5414 C CA . SER A 1 738 ? 19.420 17.133 41.334 1.00 28.67 738 SER A CA 1
ATOM 5415 C C . SER A 1 738 ? 19.203 17.539 39.868 1.00 28.67 738 SER A C 1
ATOM 5417 O O . SER A 1 738 ? 20.181 17.672 39.133 1.00 28.67 738 SER A O 1
ATOM 5419 N N . SER A 1 739 ? 17.953 17.754 39.441 1.00 27.23 739 SER A N 1
ATOM 5420 C CA . SER A 1 739 ? 17.629 18.308 38.118 1.00 27.23 739 SER A CA 1
ATOM 5421 C C . SER A 1 739 ? 16.978 19.686 38.252 1.00 27.23 739 SER A C 1
ATOM 5423 O O . SER A 1 739 ? 15.881 19.850 38.781 1.00 27.23 739 SER A O 1
ATOM 5425 N N . SER A 1 740 ? 17.697 20.700 37.773 1.00 27.02 740 SER A N 1
ATOM 5426 C CA . SER A 1 740 ? 17.180 22.038 37.490 1.00 27.02 740 SER A CA 1
ATOM 5427 C C . SER A 1 740 ? 16.362 22.019 36.196 1.00 27.02 740 SER A C 1
ATOM 5429 O O . SER A 1 740 ? 16.766 21.386 35.222 1.00 27.02 740 SER A O 1
ATOM 5431 N N . GLY A 1 741 ? 15.233 22.730 36.202 1.00 34.97 741 GLY A N 1
ATOM 5432 C CA . GLY A 1 741 ? 14.199 22.697 35.172 1.00 34.97 741 GLY A CA 1
ATOM 5433 C C . GLY A 1 741 ? 14.657 23.037 33.750 1.00 34.97 741 GLY A C 1
ATOM 5434 O O . GLY A 1 741 ? 15.262 24.076 33.497 1.00 34.97 741 GLY A O 1
ATOM 5435 N N . SER A 1 742 ? 14.263 22.167 32.822 1.00 27.92 742 SER A N 1
ATOM 5436 C CA . SER A 1 742 ? 14.142 22.423 31.388 1.00 27.92 742 SER A CA 1
ATOM 5437 C C . SER A 1 742 ? 12.802 21.828 30.946 1.00 27.92 742 SER A C 1
ATOM 5439 O O . SER A 1 742 ? 12.643 20.614 30.847 1.00 27.92 742 SER A O 1
ATOM 5441 N N . SER A 1 743 ? 11.798 22.685 30.775 1.00 40.12 743 SER A N 1
ATOM 5442 C CA . SER A 1 743 ? 10.446 22.317 30.348 1.00 40.12 743 SER A CA 1
ATOM 5443 C C . SER A 1 743 ? 10.349 22.287 28.815 1.00 40.12 743 SER A C 1
ATOM 5445 O O . SER A 1 743 ? 9.760 23.180 28.205 1.00 40.12 743 SER A O 1
ATOM 5447 N N . SER A 1 744 ? 10.949 21.285 28.173 1.00 43.88 744 SER A N 1
ATOM 5448 C CA . SER A 1 744 ? 10.626 20.943 26.776 1.00 43.88 744 SER A CA 1
ATOM 5449 C C . SER A 1 744 ? 10.845 19.452 26.508 1.00 43.88 744 SER A C 1
ATOM 5451 O O . SER A 1 744 ? 11.633 19.056 25.646 1.00 43.88 744 SER A O 1
ATOM 5453 N N . ALA A 1 745 ? 10.187 18.593 27.284 1.00 58.28 745 ALA A N 1
ATOM 5454 C CA . ALA A 1 745 ? 10.172 17.172 26.969 1.00 58.28 745 ALA A CA 1
ATOM 5455 C C . ALA A 1 745 ? 9.334 16.965 25.696 1.00 58.28 745 ALA A C 1
ATOM 5457 O O . ALA A 1 745 ? 8.153 17.301 25.677 1.00 58.28 745 ALA A O 1
ATOM 5458 N N . GLY A 1 746 ? 9.956 16.456 24.628 1.00 72.81 746 GLY A N 1
ATOM 5459 C CA . GLY A 1 746 ? 9.261 16.083 23.394 1.00 72.81 746 GLY A CA 1
ATOM 5460 C C . GLY A 1 746 ? 8.233 14.957 23.604 1.00 72.81 746 GLY A C 1
ATOM 5461 O O . GLY A 1 746 ? 8.040 14.488 24.732 1.00 72.81 746 GLY A O 1
ATOM 5462 N N . PRO A 1 747 ? 7.572 14.498 22.526 1.00 87.75 747 PRO A N 1
ATOM 5463 C CA . PRO A 1 747 ? 6.558 13.452 22.614 1.00 87.75 747 PRO A CA 1
ATOM 5464 C C . PRO A 1 747 ? 7.109 12.192 23.276 1.00 87.75 747 PRO A C 1
ATOM 5466 O O . PRO A 1 747 ? 8.214 11.753 22.956 1.00 87.75 747 PRO A O 1
ATOM 5469 N N . ARG A 1 748 ? 6.347 11.606 24.202 1.00 89.50 748 ARG A N 1
ATOM 5470 C CA . ARG A 1 748 ? 6.768 10.406 24.937 1.00 89.50 748 ARG A CA 1
ATOM 5471 C C . ARG A 1 748 ? 5.617 9.443 25.162 1.00 89.50 748 ARG A C 1
ATOM 5473 O O . ARG A 1 748 ? 4.475 9.862 25.341 1.00 89.50 748 ARG A O 1
ATOM 5480 N N . LEU A 1 749 ? 5.951 8.159 25.194 1.00 92.25 749 LEU A N 1
ATOM 5481 C CA . LEU A 1 749 ? 5.027 7.082 25.524 1.00 92.25 749 LEU A CA 1
ATOM 5482 C C . LEU A 1 749 ? 4.841 6.997 27.046 1.00 92.25 749 LEU A C 1
ATOM 5484 O O . LEU A 1 749 ? 5.821 6.987 27.791 1.00 92.25 749 LEU A O 1
ATOM 5488 N N . VAL A 1 750 ? 3.594 6.937 27.510 1.00 93.25 750 VAL A N 1
ATOM 5489 C CA . VAL A 1 750 ? 3.227 6.836 28.930 1.00 93.25 750 VAL A CA 1
ATOM 5490 C C . VAL A 1 750 ? 2.163 5.765 29.148 1.00 93.25 750 VAL A C 1
ATOM 5492 O O . VAL A 1 750 ? 1.317 5.538 28.283 1.00 93.25 750 VAL A O 1
ATOM 5495 N N . ARG A 1 751 ? 2.181 5.140 30.332 1.00 94.12 751 ARG A N 1
ATOM 5496 C CA . ARG A 1 751 ? 1.092 4.285 30.822 1.00 94.12 751 ARG A CA 1
ATOM 5497 C C . ARG A 1 751 ? 0.211 5.042 31.799 1.00 94.12 751 ARG A C 1
ATOM 5499 O O . ARG A 1 751 ? 0.693 5.624 32.772 1.00 94.12 751 ARG A O 1
ATOM 5506 N N . VAL A 1 752 ? -1.083 5.027 31.524 1.00 94.56 752 VAL A N 1
ATOM 5507 C CA . VAL A 1 752 ? -2.086 5.844 32.198 1.00 94.56 752 VAL A CA 1
ATOM 5508 C C . VAL A 1 752 ? -3.143 4.932 32.805 1.00 94.56 752 VAL A C 1
ATOM 5510 O O . VAL A 1 752 ? -3.896 4.282 32.080 1.00 94.56 752 VAL A O 1
ATOM 5513 N N . SER A 1 753 ? -3.217 4.915 34.130 1.00 94.06 753 SER A N 1
ATOM 5514 C CA . SER A 1 753 ? -4.236 4.217 34.915 1.00 94.06 753 SER A CA 1
ATOM 5515 C C . SER A 1 753 ? -4.852 5.162 35.950 1.00 94.06 753 SER A C 1
ATOM 5517 O O . SER A 1 753 ? -4.440 6.320 36.084 1.00 94.06 753 SER A O 1
ATOM 5519 N N . ALA A 1 754 ? -5.832 4.666 36.706 1.00 89.75 754 ALA A N 1
ATOM 5520 C CA . ALA A 1 754 ? -6.421 5.406 37.819 1.00 89.75 754 ALA A CA 1
ATOM 5521 C C . ALA A 1 754 ? -5.393 5.764 38.910 1.00 89.75 754 ALA A C 1
ATOM 5523 O O . ALA A 1 754 ? -5.597 6.729 39.638 1.00 89.75 754 ALA A O 1
ATOM 5524 N N . GLU A 1 755 ? -4.298 5.009 39.014 1.00 89.31 755 GLU A N 1
ATOM 5525 C CA . GLU A 1 755 ? -3.230 5.206 39.993 1.00 89.31 755 GLU A CA 1
ATOM 5526 C C . GLU A 1 755 ? -2.095 6.095 39.466 1.00 89.31 755 GLU A C 1
ATOM 5528 O O . GLU A 1 755 ? -1.500 6.832 40.251 1.00 89.31 755 GLU A O 1
ATOM 5533 N N . SER A 1 756 ? -1.771 6.037 38.165 1.00 89.69 756 SER A N 1
ATOM 5534 C CA . SER A 1 756 ? -0.600 6.741 37.613 1.00 89.69 756 SER A CA 1
ATOM 5535 C C . SER A 1 756 ? -0.870 8.198 37.213 1.00 89.69 756 SER A C 1
ATOM 5537 O O . SER A 1 756 ? -0.086 9.081 37.556 1.00 89.69 756 SER A O 1
ATOM 5539 N N . ASP A 1 757 ? -1.975 8.474 36.513 1.00 92.69 757 ASP A N 1
ATOM 5540 C CA . ASP A 1 757 ? -2.445 9.829 36.182 1.00 92.69 757 ASP A CA 1
ATOM 5541 C C . ASP A 1 757 ? -3.985 9.808 36.119 1.00 92.69 757 ASP A C 1
ATOM 5543 O O . ASP A 1 757 ? -4.560 9.673 35.034 1.00 92.69 757 ASP A O 1
ATOM 5547 N N . PRO A 1 758 ? -4.671 9.923 37.277 1.00 91.88 758 PRO A N 1
ATOM 5548 C CA . PRO A 1 758 ? -6.127 9.796 37.360 1.00 91.88 758 PRO A CA 1
ATOM 5549 C C . PRO A 1 758 ? -6.874 10.805 36.478 1.00 91.88 758 PRO A C 1
ATOM 5551 O O . PRO A 1 758 ? -7.963 10.521 35.979 1.00 91.88 758 PRO A O 1
ATOM 5554 N N . GLU A 1 759 ? -6.287 11.988 36.281 1.00 92.88 759 GLU A N 1
ATOM 5555 C CA . GLU A 1 759 ? -6.884 13.069 35.503 1.00 92.88 759 GLU A CA 1
ATOM 5556 C C . GLU A 1 759 ? -6.836 12.759 34.004 1.00 92.88 759 GLU A C 1
ATOM 5558 O O . GLU A 1 759 ? -7.856 12.851 33.317 1.00 92.88 759 GLU A O 1
ATOM 5563 N N . LEU A 1 760 ? -5.670 12.336 33.498 1.00 94.31 760 LEU A N 1
ATOM 5564 C CA . LEU A 1 760 ? -5.539 11.897 32.110 1.00 94.31 760 LEU A CA 1
ATOM 5565 C C . LEU A 1 760 ? -6.339 10.617 31.857 1.00 94.31 760 LEU A C 1
ATOM 5567 O O . LEU A 1 760 ? -7.007 10.516 30.832 1.00 94.31 760 LEU A O 1
ATOM 5571 N N . PHE A 1 761 ? -6.343 9.678 32.804 1.00 95.12 761 PHE A N 1
ATOM 5572 C CA . PHE A 1 761 ? -7.126 8.447 32.716 1.00 95.12 761 PHE A CA 1
ATOM 5573 C C . PHE A 1 761 ? -8.626 8.724 32.581 1.00 95.12 761 PHE A C 1
ATOM 5575 O O . PHE A 1 761 ? -9.299 8.136 31.734 1.00 95.12 761 PHE A O 1
ATOM 5582 N N . TRP A 1 762 ? -9.153 9.654 33.382 1.00 94.69 762 TRP A N 1
ATOM 5583 C CA . TRP A 1 762 ? -10.536 10.115 33.271 1.00 94.69 762 TRP A CA 1
ATOM 5584 C C . TRP A 1 762 ? -10.820 10.758 31.903 1.00 94.69 762 TRP A C 1
ATOM 5586 O O . TRP A 1 762 ? -11.826 10.429 31.274 1.00 94.69 762 TRP A O 1
ATOM 5596 N N . GLY A 1 763 ? -9.923 11.622 31.414 1.00 93.81 763 GLY A N 1
ATOM 5597 C CA . GLY A 1 763 ? -10.078 12.298 30.123 1.00 93.81 763 GLY A CA 1
ATOM 5598 C C . GLY A 1 763 ? -10.033 11.348 28.920 1.00 93.81 763 GLY A C 1
ATOM 5599 O O . GLY A 1 763 ? -10.848 11.467 28.004 1.00 93.81 763 GLY A O 1
ATOM 5600 N N . LEU A 1 764 ? -9.119 10.371 28.925 1.00 93.38 764 LEU A N 1
ATOM 5601 C CA . LEU A 1 764 ? -9.002 9.366 27.858 1.00 93.38 764 LEU A CA 1
ATOM 5602 C C . LEU A 1 764 ? -10.272 8.514 27.721 1.00 93.38 764 LEU A C 1
ATOM 5604 O O . LEU A 1 764 ? -10.622 8.102 26.614 1.00 93.38 764 LEU A O 1
ATOM 5608 N N . LYS A 1 765 ? -11.010 8.322 28.819 1.00 92.19 765 LYS A N 1
ATOM 5609 C CA . LYS A 1 765 ? -12.321 7.662 28.848 1.00 92.19 765 LYS A CA 1
ATOM 5610 C C . LYS A 1 765 ? -13.441 8.599 28.384 1.00 92.19 765 LYS A C 1
ATOM 5612 O O . LYS A 1 765 ? -14.279 9.014 29.178 1.00 92.19 765 LYS A O 1
ATOM 5617 N N . GLY A 1 766 ? -13.479 8.931 27.097 1.00 88.50 766 GLY A N 1
ATOM 5618 C CA . GLY A 1 766 ? -14.578 9.700 26.495 1.00 88.50 766 GLY A CA 1
ATOM 5619 C C . GLY A 1 766 ? -14.167 10.956 25.731 1.00 88.50 766 GLY A C 1
ATOM 5620 O O . GLY A 1 766 ? -14.994 11.485 24.999 1.00 88.50 766 GLY A O 1
ATOM 5621 N N . ALA A 1 767 ? -12.915 11.407 25.862 1.00 89.88 767 ALA A N 1
ATOM 5622 C CA . ALA A 1 767 ? -12.349 12.525 25.102 1.00 89.88 767 ALA A CA 1
ATOM 5623 C C . ALA A 1 767 ? -10.931 12.230 24.572 1.00 89.88 767 ALA A C 1
ATOM 5625 O O . ALA A 1 767 ? -10.149 13.144 24.293 1.00 89.88 767 ALA A O 1
ATOM 5626 N N . GLY A 1 768 ? -10.556 10.953 24.458 1.00 87.06 768 GLY A N 1
ATOM 5627 C CA . GLY A 1 768 ? -9.147 10.572 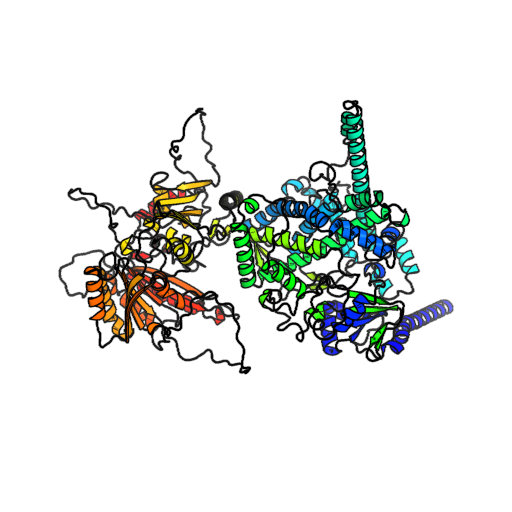24.353 1.00 87.06 768 GLY A CA 1
ATOM 5628 C C . GLY A 1 768 ? -8.435 11.023 23.078 1.00 87.06 768 GLY A C 1
ATOM 5629 O O . GLY A 1 768 ? -7.255 11.362 23.128 1.00 87.06 768 GLY A O 1
ATOM 5630 N N . PHE A 1 769 ? -9.158 11.144 21.965 1.00 83.25 769 PHE A N 1
ATOM 5631 C CA . PHE A 1 769 ? -8.611 11.618 20.685 1.00 83.25 769 PHE A CA 1
ATOM 5632 C C . PHE A 1 769 ? -8.200 13.099 20.688 1.00 83.25 769 PHE A C 1
ATOM 5634 O O . PHE A 1 769 ? -7.490 13.533 19.782 1.00 83.25 769 PHE A O 1
ATOM 5641 N N . PHE A 1 770 ? -8.602 13.876 21.697 1.00 87.88 770 PHE A N 1
ATOM 5642 C CA . PHE A 1 770 ? -8.108 15.241 21.891 1.00 87.88 770 PHE A CA 1
ATOM 5643 C C . PHE A 1 770 ? -6.842 15.296 22.746 1.00 87.88 770 PHE A C 1
ATOM 5645 O O . PHE A 1 770 ? -6.132 16.294 22.715 1.00 87.88 770 PHE A O 1
ATOM 5652 N N . LEU A 1 771 ? -6.569 14.263 23.541 1.00 91.75 771 LEU A N 1
ATOM 5653 C CA . LEU A 1 771 ? -5.628 14.347 24.657 1.00 91.75 771 LEU A CA 1
ATOM 5654 C C . LEU A 1 771 ? -4.319 13.602 24.398 1.00 91.75 771 LEU A C 1
ATOM 5656 O O . LEU A 1 771 ? -3.275 14.045 24.872 1.00 91.75 771 LEU A O 1
ATOM 5660 N N . ALA A 1 772 ? -4.360 12.488 23.663 1.00 92.12 772 ALA A N 1
ATOM 5661 C CA . ALA A 1 772 ? -3.177 11.683 23.376 1.00 92.12 772 ALA A CA 1
ATOM 5662 C C . ALA A 1 772 ? -3.351 10.827 22.111 1.00 92.12 772 ALA A C 1
ATOM 5664 O O . ALA A 1 772 ? -4.467 10.599 21.640 1.00 92.12 772 ALA A O 1
ATOM 5665 N N . VAL A 1 773 ? -2.243 10.289 21.596 1.00 91.75 773 VAL A N 1
ATOM 5666 C CA . VAL A 1 773 ? -2.275 9.204 20.602 1.00 91.75 773 VAL A CA 1
ATOM 5667 C C . VAL A 1 773 ? -2.199 7.869 21.338 1.00 91.75 773 VAL A C 1
ATOM 5669 O O . VAL A 1 773 ? -1.131 7.484 21.803 1.00 91.75 773 VAL A O 1
ATOM 5672 N N . VAL A 1 774 ? -3.327 7.170 21.477 1.00 92.50 774 VAL A N 1
ATOM 5673 C CA . VAL A 1 774 ? -3.388 5.885 22.196 1.00 92.50 774 VAL A CA 1
ATOM 5674 C C . VAL A 1 774 ? -2.883 4.744 21.316 1.00 92.50 774 VAL A C 1
ATOM 5676 O O . VAL A 1 774 ? -3.358 4.563 20.194 1.00 92.50 774 VAL A O 1
ATOM 5679 N N . THR A 1 775 ? -1.934 3.967 21.835 1.00 92.25 775 THR A N 1
ATOM 5680 C CA . THR A 1 775 ? -1.248 2.873 21.132 1.00 92.25 775 THR A CA 1
ATOM 5681 C C . THR A 1 775 ? -1.566 1.487 21.698 1.00 92.25 775 THR A C 1
ATOM 5683 O O . THR A 1 775 ? -1.281 0.496 21.029 1.00 92.25 775 THR A O 1
ATOM 5686 N N . GLU A 1 776 ? -2.172 1.391 22.886 1.00 94.06 776 GLU A N 1
ATOM 5687 C CA . GLU A 1 776 ? -2.668 0.136 23.470 1.00 94.06 776 GLU A CA 1
ATOM 5688 C C . GLU A 1 776 ? -3.747 0.405 24.534 1.00 94.06 776 GLU A C 1
ATOM 5690 O O . GLU A 1 776 ? -3.714 1.417 25.238 1.00 94.06 776 GLU A O 1
ATOM 5695 N N . PHE A 1 777 ? -4.681 -0.534 24.675 1.00 95.50 777 PHE A N 1
ATOM 5696 C CA . PHE A 1 777 ? -5.702 -0.577 25.716 1.00 95.50 777 PHE A CA 1
ATOM 5697 C C . PHE A 1 777 ? -5.534 -1.851 26.547 1.00 95.50 777 PHE A C 1
ATOM 5699 O O . PHE A 1 777 ? -5.384 -2.939 25.990 1.00 95.50 777 PHE A O 1
ATOM 5706 N N . VAL A 1 778 ? -5.632 -1.740 27.871 1.00 96.94 778 VAL A N 1
ATOM 5707 C CA . VAL A 1 778 ? -5.811 -2.887 28.768 1.00 96.94 778 VAL A CA 1
ATOM 5708 C C . VAL A 1 778 ? -7.267 -2.921 29.205 1.00 96.94 778 VAL A C 1
ATOM 5710 O O . VAL A 1 778 ? -7.734 -2.042 29.930 1.00 96.94 778 VAL A O 1
ATOM 5713 N N . LEU A 1 779 ? -7.998 -3.926 28.740 1.00 96.88 779 LEU A N 1
ATOM 5714 C CA . LEU A 1 779 ? -9.437 -4.066 28.925 1.00 96.88 779 LEU A CA 1
ATOM 5715 C C . LEU A 1 779 ? -9.743 -5.082 30.023 1.00 96.88 779 LEU A C 1
ATOM 5717 O O . LEU A 1 779 ? -9.103 -6.130 30.094 1.00 96.88 779 LEU A O 1
ATOM 5721 N N . ARG A 1 780 ? -10.760 -4.802 30.836 1.00 96.62 780 ARG A N 1
ATOM 5722 C CA . ARG A 1 780 ? -11.389 -5.768 31.740 1.00 96.62 780 ARG A CA 1
ATOM 5723 C C . ARG A 1 780 ? -12.390 -6.612 30.955 1.00 96.62 780 ARG A C 1
ATOM 5725 O O . ARG A 1 780 ? -13.240 -6.067 30.254 1.00 96.62 780 ARG A O 1
ATOM 5732 N N . LEU A 1 781 ? -12.305 -7.928 31.106 1.00 96.06 781 LEU A N 1
ATOM 5733 C CA . LEU A 1 781 ? -13.209 -8.887 30.484 1.00 96.06 781 LEU A CA 1
ATOM 5734 C C . LEU A 1 781 ? -14.190 -9.476 31.503 1.00 96.06 781 LEU A C 1
ATOM 5736 O O . LEU A 1 781 ? -13.867 -9.650 32.680 1.00 96.06 781 LEU A O 1
ATOM 5740 N N . HIS A 1 782 ? -15.370 -9.851 31.021 1.00 93.69 782 HIS A N 1
ATOM 5741 C CA . HIS A 1 782 ? -16.473 -10.382 31.816 1.00 93.69 782 HIS A CA 1
ATOM 5742 C C . HIS A 1 782 ? -16.859 -11.790 31.363 1.00 93.69 782 HIS A C 1
ATOM 5744 O O . HIS A 1 782 ? -16.859 -12.053 30.161 1.00 93.69 782 HIS A O 1
ATOM 5750 N N . PRO A 1 783 ? -17.204 -12.702 32.287 1.00 91.88 783 PRO A N 1
ATOM 5751 C CA . PRO A 1 783 ? -17.758 -14.003 31.928 1.00 91.88 783 PRO A CA 1
ATOM 5752 C C . PRO A 1 783 ? -19.068 -13.861 31.149 1.00 91.88 783 PRO A C 1
ATOM 5754 O O . PRO A 1 783 ? -19.908 -13.032 31.500 1.00 91.88 783 PRO A O 1
ATOM 5757 N N . VAL A 1 784 ? -19.260 -14.700 30.133 1.00 88.69 784 VAL A N 1
ATOM 5758 C CA . VAL A 1 784 ? -20.478 -14.709 29.312 1.00 88.69 784 VAL A CA 1
ATOM 5759 C C . VAL A 1 784 ? -20.893 -16.150 28.984 1.00 88.69 784 VAL A C 1
ATOM 5761 O O . VAL A 1 784 ? -20.019 -17.010 28.839 1.00 88.69 784 VAL A O 1
ATOM 5764 N N . PRO A 1 785 ? -22.199 -16.473 28.891 1.00 86.38 785 PRO A N 1
ATOM 5765 C CA . PRO A 1 785 ? -22.619 -17.809 28.478 1.00 86.38 785 PRO A CA 1
ATOM 5766 C C . PRO A 1 785 ? -22.320 -18.065 26.992 1.00 86.38 785 PRO A C 1
ATOM 5768 O O . PRO A 1 785 ? -22.265 -17.145 26.180 1.00 86.38 785 PRO A O 1
ATOM 5771 N N . ALA A 1 786 ? -22.168 -19.344 26.626 1.00 83.00 786 ALA A N 1
ATOM 5772 C CA . ALA A 1 786 ? -21.856 -19.770 25.255 1.00 83.00 786 ALA A CA 1
ATOM 5773 C C . ALA A 1 786 ? -22.961 -19.438 24.229 1.00 83.00 786 ALA A C 1
ATOM 5775 O O . ALA A 1 786 ? -22.699 -19.336 23.029 1.00 83.00 786 ALA A O 1
ATOM 5776 N N . ALA A 1 787 ? -24.194 -19.262 24.705 1.00 87.69 787 ALA A N 1
ATOM 5777 C CA . ALA A 1 787 ? -25.324 -18.797 23.919 1.00 87.69 787 ALA A CA 1
ATOM 5778 C C . ALA A 1 787 ? -26.073 -17.712 24.700 1.00 87.69 787 ALA A C 1
ATOM 5780 O O . ALA A 1 787 ? -26.303 -17.865 25.905 1.00 87.69 787 ALA A O 1
ATOM 5781 N N . LEU A 1 788 ? -26.440 -16.629 24.016 1.00 89.12 788 LEU A N 1
ATOM 5782 C CA . LEU A 1 788 ? -27.178 -15.513 24.603 1.00 89.12 788 LEU A CA 1
ATOM 5783 C C . LEU A 1 788 ? -28.669 -15.670 24.296 1.00 89.12 788 LEU A C 1
ATOM 5785 O O . LEU A 1 788 ? -29.020 -15.838 23.123 1.00 89.12 788 LEU A O 1
ATOM 5789 N N . PRO A 1 789 ? -29.554 -15.596 25.305 1.00 89.69 789 PRO A N 1
ATOM 5790 C CA . PRO A 1 789 ? -30.979 -15.439 25.065 1.00 89.69 789 PRO A CA 1
ATOM 5791 C C . PRO A 1 789 ? -31.236 -14.140 24.297 1.00 89.69 789 PRO A C 1
ATOM 5793 O O . PRO A 1 789 ? -30.660 -13.091 24.613 1.00 89.69 789 PRO A O 1
ATOM 5796 N N . LEU A 1 790 ? -32.103 -14.223 23.292 1.00 90.12 790 LEU A N 1
ATOM 5797 C CA . LEU A 1 790 ? -32.567 -13.082 22.520 1.00 90.12 790 LEU A CA 1
ATOM 5798 C C . LEU A 1 790 ? -34.054 -13.229 22.186 1.00 90.12 790 LEU A C 1
ATOM 5800 O O . LEU A 1 790 ? -34.518 -14.316 21.839 1.00 90.12 790 LEU A O 1
ATOM 5804 N N . THR A 1 791 ? -34.774 -12.108 22.244 1.00 89.88 791 THR A N 1
ATOM 5805 C CA . THR A 1 791 ? -36.117 -11.952 21.671 1.00 89.88 791 THR A CA 1
ATOM 5806 C C . THR A 1 791 ? -36.148 -10.720 20.774 1.00 89.88 791 THR A C 1
ATOM 5808 O O . THR A 1 791 ? -35.748 -9.640 21.203 1.00 89.88 791 THR A O 1
ATOM 5811 N N . CYS A 1 792 ? -36.633 -10.856 19.542 1.00 90.38 792 CYS A N 1
ATOM 5812 C CA . CYS A 1 792 ? -36.739 -9.761 18.576 1.00 90.38 792 CYS A CA 1
ATOM 5813 C C . CYS A 1 792 ? -38.127 -9.749 17.928 1.00 90.38 792 CYS A C 1
ATOM 5815 O O . CYS A 1 792 ? -38.544 -10.745 17.344 1.00 90.38 792 CYS A O 1
ATOM 5817 N N . ALA A 1 793 ? -38.841 -8.629 18.027 1.00 91.62 793 ALA A N 1
ATOM 5818 C CA . ALA A 1 793 ? -40.189 -8.439 17.499 1.00 91.62 793 ALA A CA 1
ATOM 5819 C C . ALA A 1 793 ? -40.217 -7.332 16.435 1.00 91.62 793 ALA A C 1
ATOM 5821 O O . ALA A 1 793 ? -39.624 -6.269 16.622 1.00 91.62 793 ALA A O 1
ATOM 5822 N N . ILE A 1 794 ? -40.939 -7.567 15.338 1.00 91.75 794 ILE A N 1
ATOM 5823 C CA . ILE A 1 794 ? -41.049 -6.646 14.198 1.00 91.75 794 ILE A CA 1
ATOM 5824 C C . ILE A 1 794 ? -42.491 -6.158 14.062 1.00 91.75 794 ILE A C 1
ATOM 5826 O O . ILE A 1 794 ? -43.424 -6.958 14.058 1.00 91.75 794 ILE A O 1
ATOM 5830 N N . TYR A 1 795 ? -42.668 -4.852 13.898 1.00 92.81 795 TYR A N 1
ATOM 5831 C CA . TYR A 1 795 ? -43.952 -4.165 13.779 1.00 92.81 795 TYR A CA 1
ATOM 5832 C C . TYR A 1 795 ? -43.973 -3.263 12.532 1.00 92.81 795 TYR A C 1
ATOM 5834 O O . TYR A 1 795 ? -42.921 -2.784 12.093 1.00 92.81 795 TYR A O 1
ATOM 5842 N N . PRO A 1 796 ? -45.151 -2.979 11.951 1.00 91.69 796 PRO A N 1
ATOM 5843 C CA . PRO A 1 796 ? -45.266 -1.988 10.883 1.00 91.69 796 PRO A CA 1
ATOM 5844 C C . PRO A 1 796 ? -44.972 -0.570 11.404 1.00 91.69 796 PRO A C 1
ATOM 5846 O O . PRO A 1 796 ? -45.235 -0.266 12.569 1.00 91.69 796 PRO A O 1
ATOM 5849 N N . LEU A 1 797 ? -44.499 0.339 10.535 1.00 89.25 797 LEU A N 1
ATOM 5850 C CA . LEU A 1 797 ? -44.244 1.745 10.904 1.00 89.25 797 LEU A CA 1
ATOM 5851 C C . LEU A 1 797 ? -45.477 2.450 11.504 1.00 89.25 797 LEU A C 1
ATOM 5853 O O . LEU A 1 797 ? -45.335 3.329 12.349 1.00 89.25 797 LEU A O 1
ATOM 5857 N N . THR A 1 798 ? -46.691 2.042 11.122 1.00 90.81 798 THR A N 1
ATOM 5858 C CA . THR A 1 798 ? -47.949 2.574 11.677 1.00 90.81 798 THR A CA 1
ATOM 5859 C C . THR A 1 798 ? -48.107 2.325 13.180 1.00 90.81 798 THR A C 1
ATOM 5861 O O . THR A 1 798 ? -48.821 3.074 13.839 1.00 90.81 798 THR A O 1
ATOM 5864 N N . ALA A 1 799 ? -47.419 1.326 13.741 1.00 92.25 799 ALA A N 1
ATOM 5865 C CA . ALA A 1 799 ? -47.433 1.022 15.171 1.00 92.25 799 ALA A CA 1
ATOM 5866 C C . ALA A 1 799 ? -46.383 1.813 15.979 1.00 92.25 799 ALA A C 1
ATOM 5868 O O . ALA A 1 799 ? -46.311 1.651 17.197 1.00 92.25 799 ALA A O 1
ATOM 5869 N N . LEU A 1 800 ? -45.574 2.673 15.342 1.00 91.81 800 LEU A N 1
ATOM 5870 C CA . LEU A 1 800 ? -44.430 3.350 15.969 1.00 91.81 800 LEU A CA 1
ATOM 5871 C C . LEU A 1 800 ? -44.784 4.095 17.268 1.00 91.81 800 LEU A C 1
ATOM 5873 O O . LEU A 1 800 ? -44.019 4.021 18.223 1.00 91.81 800 LEU A O 1
ATOM 5877 N N . GLU A 1 801 ? -45.933 4.773 17.342 1.00 90.00 801 GLU A N 1
ATOM 5878 C CA . GLU A 1 801 ? -46.371 5.455 18.575 1.00 90.00 801 GLU A CA 1
ATOM 5879 C C . GLU A 1 801 ? -46.545 4.499 19.748 1.00 90.00 801 GLU A C 1
ATOM 5881 O O . GLU A 1 801 ? -46.021 4.726 20.839 1.00 90.00 801 GLU A O 1
ATOM 5886 N N . GLN A 1 802 ? -47.268 3.409 19.503 1.00 92.19 802 GLN A N 1
ATOM 5887 C CA . GLN A 1 802 ? -47.586 2.413 20.515 1.00 92.19 802 GLN A CA 1
ATOM 5888 C C . GLN A 1 802 ? -46.312 1.683 20.947 1.00 92.19 802 GLN A C 1
ATOM 5890 O O . GLN A 1 802 ? -46.082 1.504 22.143 1.00 92.19 802 GLN A O 1
ATOM 5895 N N . VAL A 1 803 ? -45.458 1.323 19.982 1.00 93.69 803 VAL A N 1
ATOM 5896 C CA . VAL A 1 803 ? -44.173 0.657 20.228 1.00 93.69 803 VAL A CA 1
ATOM 5897 C C . VAL A 1 803 ? -43.220 1.564 21.006 1.00 93.69 803 VAL A C 1
ATOM 5899 O O . VAL A 1 803 ? -42.603 1.100 21.958 1.00 93.69 803 VAL A O 1
ATOM 5902 N N . ALA A 1 804 ? -43.119 2.852 20.667 1.00 91.50 804 ALA A N 1
ATOM 5903 C CA . ALA A 1 804 ? -42.258 3.790 21.386 1.00 91.50 804 ALA A CA 1
ATOM 5904 C C . ALA A 1 804 ? -42.738 4.031 22.827 1.00 91.50 804 ALA A C 1
ATOM 5906 O O . ALA A 1 804 ? -41.924 4.027 23.751 1.00 91.50 804 ALA A O 1
ATOM 5907 N N . ALA A 1 805 ? -44.052 4.169 23.042 1.00 90.44 805 ALA A N 1
ATOM 5908 C CA . ALA A 1 805 ? -44.640 4.301 24.379 1.00 90.44 805 ALA A CA 1
ATOM 5909 C C . ALA A 1 805 ? -44.442 3.041 25.231 1.00 90.44 805 ALA A C 1
ATOM 5911 O O . ALA A 1 805 ? -44.169 3.128 26.431 1.00 90.44 805 ALA A O 1
ATOM 5912 N N . PHE A 1 806 ? -44.558 1.862 24.617 1.00 93.12 806 PHE A N 1
ATOM 5913 C CA . PHE A 1 806 ? -44.180 0.605 25.252 1.00 93.12 806 PHE A CA 1
ATOM 5914 C C . PHE A 1 806 ? -42.693 0.597 25.595 1.00 93.12 806 PHE A C 1
ATOM 5916 O O . PHE A 1 806 ? -42.362 0.421 26.761 1.00 93.12 806 PHE A O 1
ATOM 5923 N N . PHE A 1 807 ? -41.813 0.862 24.628 1.00 92.69 807 PHE A N 1
ATOM 5924 C CA . PHE A 1 807 ? -40.364 0.792 24.799 1.00 92.69 807 PHE A CA 1
ATOM 5925 C C . PHE A 1 807 ? -39.853 1.735 25.894 1.00 92.69 807 PHE A C 1
ATOM 5927 O O . PHE A 1 807 ? -39.024 1.325 26.703 1.00 92.69 807 PHE A O 1
ATOM 5934 N N . GLN A 1 808 ? -40.400 2.952 25.993 1.00 89.81 808 GLN A N 1
ATOM 5935 C CA . GLN A 1 808 ? -40.078 3.897 27.066 1.00 89.81 808 GLN A CA 1
ATOM 5936 C C . GLN A 1 808 ? -40.308 3.298 28.465 1.00 89.81 808 GLN A C 1
ATOM 5938 O O . GLN A 1 808 ? -39.435 3.401 29.324 1.00 89.81 808 GLN A O 1
ATOM 5943 N N . ARG A 1 809 ? -41.476 2.679 28.702 1.00 89.19 809 ARG A N 1
ATOM 5944 C CA . ARG A 1 809 ? -41.836 2.057 29.995 1.00 89.19 809 ARG A CA 1
ATOM 5945 C C . ARG A 1 809 ? -41.139 0.719 30.207 1.00 89.19 809 ARG A C 1
ATOM 5947 O O . ARG A 1 809 ? -40.711 0.388 31.304 1.00 89.19 809 ARG A O 1
ATOM 5954 N N . PHE A 1 810 ? -41.037 -0.056 29.141 1.00 89.06 810 PHE A N 1
ATOM 5955 C CA . PHE A 1 810 ? -40.431 -1.371 29.153 1.00 89.06 810 PHE A CA 1
ATOM 5956 C C . PHE A 1 810 ? -38.948 -1.273 29.513 1.00 89.06 810 PHE A C 1
ATOM 5958 O O . PHE A 1 810 ? -38.494 -1.965 30.421 1.00 89.06 810 PHE A O 1
ATOM 5965 N N . HIS A 1 811 ? -38.216 -0.331 28.910 1.00 86.81 811 HIS A N 1
ATOM 5966 C CA . HIS A 1 811 ? -36.804 -0.090 29.193 1.00 86.81 811 HIS A CA 1
ATOM 5967 C C . HIS A 1 811 ? -36.509 0.133 30.686 1.00 86.81 811 HIS A C 1
ATOM 5969 O O . HIS A 1 811 ? -35.557 -0.454 31.213 1.00 86.81 811 HIS A O 1
ATOM 5975 N N . THR A 1 812 ? -37.325 0.939 31.373 1.00 84.00 812 THR A N 1
ATOM 5976 C CA . THR A 1 812 ? -37.132 1.243 32.800 1.00 84.00 812 THR A CA 1
ATOM 5977 C C . THR A 1 812 ? -37.458 0.059 33.711 1.00 84.00 812 THR A C 1
ATOM 5979 O O . THR A 1 812 ? -36.954 0.009 34.829 1.00 84.00 812 THR A O 1
ATOM 5982 N N . SER A 1 813 ? -38.239 -0.913 33.231 1.00 86.75 813 SER A N 1
ATOM 5983 C CA . SER A 1 813 ? -38.550 -2.160 33.946 1.00 86.75 813 SER A CA 1
ATOM 5984 C C . SER A 1 813 ? -37.558 -3.302 33.686 1.00 86.75 813 SER A C 1
ATOM 5986 O O . SER A 1 813 ? -37.555 -4.291 34.416 1.00 86.75 813 SER A O 1
ATOM 5988 N N . LEU A 1 814 ? -36.724 -3.187 32.645 1.00 88.62 814 LEU A N 1
ATOM 5989 C CA . LEU A 1 814 ? -35.784 -4.238 32.258 1.00 88.62 814 LEU A CA 1
ATOM 5990 C C . LEU A 1 814 ? -34.662 -4.409 33.302 1.00 88.62 814 LEU A C 1
ATOM 5992 O O . LEU A 1 814 ? -34.049 -3.406 33.694 1.00 88.62 814 LEU A O 1
ATOM 5996 N N . PRO A 1 815 ? -34.312 -5.660 33.670 1.00 88.00 815 PRO A N 1
ATOM 5997 C CA . PRO A 1 815 ? -33.107 -5.957 34.443 1.00 88.00 815 PRO A CA 1
ATOM 5998 C C . PRO A 1 815 ? -31.849 -5.417 33.753 1.00 88.00 815 PRO A C 1
ATOM 6000 O O . PRO A 1 815 ? -31.771 -5.373 32.526 1.00 88.00 815 PRO A O 1
ATOM 6003 N N . THR A 1 816 ? -30.815 -5.059 34.520 1.00 86.56 816 THR A N 1
ATOM 6004 C CA . THR A 1 816 ? -29.563 -4.504 33.962 1.00 86.56 816 THR A CA 1
ATOM 6005 C C . THR A 1 816 ? -28.805 -5.487 33.069 1.00 86.56 816 THR A C 1
ATOM 6007 O O . THR A 1 816 ? -28.050 -5.057 32.203 1.00 86.56 816 THR A O 1
ATOM 6010 N N . CYS A 1 817 ? -29.021 -6.794 33.244 1.00 87.31 817 CYS A N 1
ATOM 6011 C CA . CYS A 1 817 ? -28.463 -7.848 32.396 1.00 87.31 817 CYS A CA 1
ATOM 6012 C C . CYS A 1 817 ? -29.191 -8.024 31.051 1.00 87.31 817 CYS A C 1
ATOM 6014 O O . CYS A 1 817 ? -28.739 -8.828 30.233 1.00 87.31 817 CYS A O 1
ATOM 6016 N N . VAL A 1 818 ? -30.292 -7.296 30.819 1.00 89.00 818 VAL A N 1
ATOM 6017 C CA . VAL A 1 818 ? -31.057 -7.304 29.567 1.00 89.00 818 VAL A CA 1
ATOM 6018 C C . VAL A 1 818 ? -30.926 -5.952 28.872 1.00 89.00 818 VAL A C 1
ATOM 6020 O O . VAL A 1 818 ? -31.296 -4.899 29.400 1.00 89.00 818 VAL A O 1
ATOM 6023 N N . GLU A 1 819 ? -30.432 -5.983 27.642 1.00 89.00 819 GLU A N 1
ATOM 6024 C CA . GLU A 1 819 ? -30.352 -4.811 26.782 1.00 89.00 819 GLU A CA 1
ATOM 6025 C C . GLU A 1 819 ? -31.511 -4.807 25.792 1.00 89.00 819 GLU A C 1
ATOM 6027 O O . GLU A 1 819 ? -31.625 -5.701 24.956 1.00 89.00 819 GLU A O 1
ATOM 6032 N N . GLY A 1 820 ? -32.371 -3.794 25.905 1.00 89.44 820 GLY A N 1
ATOM 6033 C CA . GLY A 1 820 ? -33.452 -3.537 24.960 1.00 89.44 820 GLY A CA 1
ATOM 6034 C C . GLY A 1 820 ? -33.053 -2.466 23.949 1.00 89.44 820 GLY A C 1
ATOM 6035 O O . GLY A 1 820 ? -32.494 -1.447 24.346 1.00 89.44 820 GLY A O 1
ATOM 6036 N N . SER A 1 821 ? -33.381 -2.643 22.674 1.00 90.69 821 SER A N 1
ATOM 6037 C CA . SER A 1 821 ? -33.210 -1.631 21.626 1.00 90.69 821 SER A CA 1
ATOM 6038 C C . SER A 1 821 ? -34.471 -1.485 20.779 1.00 90.69 821 SER A C 1
ATOM 6040 O O . SER A 1 821 ? -35.245 -2.432 20.619 1.00 90.69 821 SER A O 1
ATOM 6042 N N . LEU A 1 822 ? -34.671 -0.283 20.241 1.00 92.25 822 LEU A N 1
ATOM 6043 C CA . LEU A 1 822 ? -35.691 0.044 19.255 1.00 92.25 822 LEU A CA 1
ATOM 6044 C C . LEU A 1 822 ? -34.993 0.558 17.995 1.00 92.25 822 LEU A C 1
ATOM 6046 O O . LEU A 1 822 ? -34.150 1.450 18.053 1.00 92.25 822 LEU A O 1
ATOM 6050 N N . ALA A 1 823 ? -35.351 0.002 16.848 1.00 90.31 823 ALA A N 1
ATOM 6051 C CA . ALA A 1 823 ? -34.796 0.361 15.553 1.00 90.31 823 ALA A CA 1
ATOM 6052 C C . ALA A 1 823 ? -35.913 0.627 14.544 1.00 90.31 823 ALA A C 1
ATOM 6054 O O . ALA A 1 823 ? -36.912 -0.085 14.518 1.00 90.31 823 ALA A O 1
ATOM 6055 N N . ILE A 1 824 ? -35.731 1.622 13.681 1.00 90.50 824 ILE A N 1
ATOM 6056 C CA . ILE A 1 824 ? -36.577 1.850 12.507 1.00 90.50 824 ILE A CA 1
ATOM 6057 C C . ILE A 1 824 ? -35.704 1.646 11.278 1.00 90.50 824 ILE A C 1
ATOM 6059 O O . ILE A 1 824 ? -34.711 2.354 11.116 1.00 90.50 824 ILE A O 1
ATOM 6063 N N . VAL A 1 825 ? -36.063 0.690 10.426 1.00 84.88 825 VAL A N 1
ATOM 6064 C CA . VAL A 1 825 ? -35.271 0.304 9.247 1.00 84.88 825 VAL A CA 1
ATOM 6065 C C . VAL A 1 825 ? -36.080 0.563 7.980 1.00 84.88 825 VAL A C 1
ATOM 6067 O O . VAL A 1 825 ? -37.291 0.327 7.964 1.00 84.88 825 VAL A O 1
ATOM 6070 N N . GLY A 1 826 ? -35.421 1.064 6.932 1.00 73.06 826 GLY A N 1
ATOM 6071 C CA . GLY A 1 826 ? -36.036 1.326 5.630 1.00 73.06 826 GLY A CA 1
ATOM 6072 C C . GLY A 1 826 ? -36.546 0.061 4.922 1.00 73.06 826 GLY A C 1
ATOM 6073 O O . GLY A 1 826 ? -36.039 -1.040 5.126 1.00 73.06 826 GLY A O 1
ATOM 6074 N N . GLY A 1 827 ? -37.567 0.223 4.074 1.00 62.62 827 GLY A N 1
ATOM 6075 C CA . GLY A 1 827 ? -38.065 -0.850 3.210 1.00 62.62 827 GLY A CA 1
ATOM 6076 C C . GLY A 1 827 ? -37.244 -0.960 1.922 1.00 62.62 827 GLY A C 1
ATOM 6077 O O . GLY A 1 827 ? -37.003 0.047 1.259 1.00 62.62 827 GLY A O 1
ATOM 6078 N N . GLY A 1 828 ? -36.827 -2.169 1.545 1.00 50.41 828 GLY A N 1
ATOM 6079 C CA . GLY A 1 828 ? -36.239 -2.467 0.244 1.00 50.41 828 GLY A CA 1
ATOM 6080 C C . GLY A 1 828 ? -37.275 -2.302 -0.865 1.00 50.41 828 GLY A C 1
ATOM 6081 O O . GLY A 1 828 ? -38.167 -3.135 -1.021 1.00 50.41 828 GLY A O 1
ATOM 6082 N N . GLY A 1 829 ? -37.151 -1.233 -1.650 1.00 36.94 829 GLY A N 1
ATOM 6083 C CA . GLY A 1 829 ? -37.933 -1.060 -2.868 1.00 36.94 829 GLY A CA 1
ATOM 6084 C C . GLY A 1 829 ? -37.668 -2.212 -3.835 1.00 36.94 829 GLY A C 1
ATOM 6085 O O . GLY A 1 829 ? -36.541 -2.420 -4.282 1.00 36.94 829 GLY A O 1
ATOM 6086 N N . GLY A 1 830 ? -38.711 -2.969 -4.171 1.00 32.25 830 GLY A N 1
ATOM 6087 C CA . GLY A 1 830 ? -38.690 -3.836 -5.340 1.00 32.25 830 GLY A CA 1
ATOM 6088 C C . GLY A 1 830 ? -38.600 -2.974 -6.598 1.00 32.25 830 GLY A C 1
ATOM 6089 O O . GLY A 1 830 ? -39.612 -2.457 -7.058 1.00 32.25 830 GLY A O 1
ATOM 6090 N N . GLY A 1 831 ? -37.393 -2.805 -7.137 1.00 28.39 831 GLY A N 1
ATOM 6091 C CA . GLY A 1 831 ? -37.165 -2.187 -8.443 1.00 28.39 831 GLY A CA 1
ATOM 6092 C C . GLY A 1 831 ? -35.816 -1.483 -8.542 1.00 28.39 831 GLY A C 1
ATOM 6093 O O . GLY A 1 831 ? -35.663 -0.404 -7.981 1.00 28.39 831 GLY A O 1
ATOM 6094 N N . GLY A 1 832 ? -34.866 -2.059 -9.295 1.00 31.66 832 GLY A N 1
ATOM 6095 C CA . GLY A 1 832 ? -33.747 -1.265 -9.814 1.00 31.66 832 GLY A CA 1
ATOM 6096 C C . GLY A 1 832 ? -32.441 -1.940 -10.240 1.00 31.66 832 GLY A C 1
ATOM 6097 O O . GLY A 1 832 ? -31.756 -1.316 -11.029 1.00 31.66 832 GLY A O 1
ATOM 6098 N N . ASP A 1 833 ? -32.102 -3.172 -9.841 1.00 32.03 833 ASP A N 1
ATOM 6099 C CA . ASP A 1 833 ? -30.821 -3.811 -10.251 1.00 32.03 833 ASP A CA 1
ATOM 6100 C C . ASP A 1 833 ? -31.002 -4.898 -11.327 1.00 32.03 833 ASP A C 1
ATOM 6102 O O . ASP A 1 833 ? -30.255 -5.872 -11.420 1.00 32.03 833 ASP A O 1
ATOM 6106 N N . ALA A 1 834 ? -32.025 -4.740 -12.167 1.00 31.64 834 ALA A N 1
ATOM 6107 C CA . ALA A 1 834 ? -32.199 -5.537 -13.373 1.00 31.64 834 ALA A CA 1
ATOM 6108 C C . ALA A 1 834 ? -31.582 -4.797 -14.565 1.00 31.64 834 ALA A C 1
ATOM 6110 O O . ALA A 1 834 ? -32.286 -4.150 -15.335 1.00 31.64 834 ALA A O 1
ATOM 6111 N N . ASN A 1 835 ? -30.267 -4.925 -14.739 1.00 29.62 835 ASN A N 1
ATOM 6112 C CA . ASN A 1 835 ? -29.676 -4.806 -16.068 1.00 29.62 835 ASN A CA 1
ATOM 6113 C C . ASN A 1 835 ? -28.849 -6.064 -16.333 1.00 29.62 835 ASN A C 1
ATOM 6115 O O . ASN A 1 835 ? -27.700 -6.192 -15.918 1.00 29.62 835 ASN A O 1
ATOM 6119 N N . GLY A 1 836 ? -29.513 -7.043 -16.945 1.00 25.75 836 GLY A N 1
ATOM 6120 C CA . GLY A 1 836 ? -28.925 -8.325 -17.282 1.00 25.75 836 GLY A CA 1
ATOM 6121 C C . GLY A 1 836 ? -27.947 -8.218 -18.446 1.00 25.75 836 GLY A C 1
ATOM 6122 O O . GLY A 1 836 ? -28.257 -7.627 -19.477 1.00 25.75 836 GLY A O 1
ATOM 6123 N N . SER A 1 837 ? -26.814 -8.902 -18.323 1.00 24.55 837 SER A N 1
ATOM 6124 C CA . SER A 1 837 ? -26.259 -9.645 -19.450 1.00 24.55 837 SER A CA 1
ATOM 6125 C C . SER A 1 837 ? -26.513 -11.123 -19.186 1.00 24.55 837 SER A C 1
ATOM 6127 O O . SER A 1 837 ? -25.885 -11.748 -18.330 1.00 24.55 837 SER A O 1
ATOM 6129 N N . SER A 1 838 ? -27.500 -11.654 -19.896 1.00 29.95 838 SER A N 1
ATOM 6130 C CA . SER A 1 838 ? -27.687 -13.080 -20.091 1.00 29.95 838 SER A CA 1
ATOM 6131 C C . SER A 1 838 ? -26.463 -13.644 -20.804 1.00 29.95 838 SER A C 1
ATOM 6133 O O . SER A 1 838 ? -26.239 -13.284 -21.953 1.00 29.95 838 SER A O 1
ATOM 6135 N N . ASP A 1 839 ? -25.734 -14.549 -20.165 1.00 26.20 839 ASP A N 1
ATOM 6136 C CA . ASP A 1 839 ? -25.011 -15.591 -20.885 1.00 26.20 839 ASP A CA 1
ATOM 6137 C C . ASP A 1 839 ? -25.043 -16.872 -20.059 1.00 26.20 839 ASP A C 1
ATOM 6139 O O . ASP A 1 839 ? -24.558 -16.954 -18.929 1.00 26.20 839 ASP A O 1
ATOM 6143 N N . GLY A 1 840 ? -25.713 -17.873 -20.623 1.00 26.84 840 GLY A N 1
ATOM 6144 C CA . GLY A 1 840 ? -25.781 -19.204 -20.060 1.00 26.84 840 GLY A CA 1
ATOM 6145 C C . GLY A 1 840 ? -24.471 -19.943 -20.291 1.00 26.84 840 GLY A C 1
ATOM 6146 O O . GLY A 1 840 ? -24.040 -20.115 -21.425 1.00 26.84 840 GLY A O 1
ATOM 6147 N N . SER A 1 841 ? -23.890 -20.482 -19.226 1.00 25.86 841 SER A N 1
ATOM 6148 C CA . SER A 1 841 ? -23.217 -21.774 -19.322 1.00 25.86 841 SER A CA 1
ATOM 6149 C C . SER A 1 841 ? -23.291 -22.505 -17.986 1.00 25.86 841 SER A C 1
ATOM 6151 O O . SER A 1 841 ? -22.983 -21.993 -16.913 1.00 25.86 841 SER A O 1
ATOM 6153 N N . SER A 1 842 ? -23.814 -23.715 -18.086 1.00 25.94 842 SER A N 1
ATOM 6154 C CA . SER A 1 842 ? -24.017 -24.697 -17.038 1.00 25.94 842 SER A CA 1
ATOM 6155 C C . SER A 1 842 ? -22.709 -25.398 -16.657 1.00 25.94 842 SER A C 1
ATOM 6157 O O . SER A 1 842 ? -22.047 -25.950 -17.530 1.00 25.94 842 SER A O 1
ATOM 6159 N N . GLY A 1 843 ? -22.445 -25.491 -15.349 1.00 23.20 843 GLY A N 1
ATOM 6160 C CA . GLY A 1 843 ? -21.787 -26.637 -14.706 1.00 23.20 843 GLY A CA 1
ATOM 6161 C C . GLY A 1 843 ? -20.254 -26.656 -14.656 1.00 23.20 843 GLY A C 1
ATOM 6162 O O . GLY A 1 843 ? -19.602 -27.071 -15.603 1.00 23.20 843 GLY A O 1
ATOM 6163 N N . SER A 1 844 ? -19.674 -26.367 -13.487 1.00 23.59 844 SER A N 1
ATOM 6164 C CA . SER A 1 844 ? -19.181 -27.412 -12.567 1.00 23.59 844 SER A CA 1
ATOM 6165 C C . SER A 1 844 ? -18.363 -26.793 -11.431 1.00 23.59 844 SER A C 1
ATOM 6167 O O . SER A 1 844 ? -17.331 -26.163 -11.637 1.00 23.59 844 SER A O 1
ATOM 6169 N N . SER A 1 845 ? -18.851 -27.024 -10.220 1.00 25.41 845 SER A N 1
ATOM 6170 C CA . SER A 1 845 ? -18.292 -26.690 -8.913 1.00 25.41 845 SER A CA 1
ATOM 6171 C C . SER A 1 845 ? -17.071 -27.536 -8.528 1.00 25.41 845 SER A C 1
ATOM 6173 O O . SER A 1 845 ? -17.071 -28.743 -8.763 1.00 25.41 845 SER A O 1
ATOM 6175 N N . ASN A 1 846 ? -16.090 -26.892 -7.886 1.00 25.91 846 ASN A N 1
ATOM 6176 C CA . ASN A 1 846 ? -15.235 -27.350 -6.768 1.00 25.91 846 ASN A CA 1
ATOM 6177 C C . ASN A 1 846 ? -14.250 -26.192 -6.480 1.00 25.91 846 ASN A C 1
ATOM 6179 O O . ASN A 1 846 ? -13.582 -25.751 -7.403 1.00 25.91 846 ASN A O 1
ATOM 6183 N N . GLY A 1 847 ? -14.080 -25.598 -5.299 1.00 24.06 847 GLY A N 1
ATOM 6184 C CA . GLY A 1 847 ? -14.461 -25.956 -3.938 1.00 24.06 847 GLY A CA 1
ATOM 6185 C C . GLY A 1 847 ? -13.244 -25.730 -3.027 1.00 24.06 847 GLY A C 1
ATOM 6186 O O . GLY A 1 847 ? -12.338 -26.554 -3.026 1.00 24.06 847 GLY A O 1
ATOM 6187 N N . SER A 1 848 ? -13.224 -24.638 -2.258 1.00 23.56 848 SER A N 1
ATOM 6188 C CA . SER A 1 848 ? -12.446 -24.531 -1.012 1.00 23.56 848 SER A CA 1
ATOM 6189 C C . SER A 1 848 ? -13.186 -23.616 -0.037 1.00 23.56 848 SER A C 1
ATOM 6191 O O . SER A 1 848 ? -12.923 -22.423 0.089 1.00 23.56 848 SER A O 1
ATOM 6193 N N . SER A 1 849 ? -14.176 -24.224 0.605 1.00 25.39 849 SER A N 1
ATOM 6194 C CA . SER A 1 849 ? -14.854 -23.763 1.807 1.00 25.39 849 SER A CA 1
ATOM 6195 C C . SER A 1 849 ? -13.937 -23.926 3.024 1.00 25.39 849 SER A C 1
ATOM 6197 O O . SER A 1 849 ? -13.487 -25.039 3.303 1.00 25.39 849 SER A O 1
ATOM 6199 N N . SER A 1 850 ? -13.742 -22.864 3.801 1.00 25.66 850 SER A N 1
ATOM 6200 C CA . SER A 1 850 ? -13.659 -22.990 5.260 1.00 25.66 850 SER A CA 1
ATOM 6201 C C . SER A 1 850 ? -15.077 -22.792 5.800 1.00 25.66 850 SER A C 1
ATOM 6203 O O . SER A 1 850 ? -15.708 -21.791 5.467 1.00 25.66 850 SER A O 1
ATOM 6205 N N . GLY A 1 851 ? -15.583 -23.790 6.537 1.00 24.88 851 GLY A N 1
ATOM 6206 C CA . GLY A 1 851 ? -16.969 -23.907 7.014 1.00 24.88 851 GLY A CA 1
ATOM 6207 C C . GLY A 1 851 ? -17.445 -22.670 7.774 1.00 24.88 851 GLY A C 1
ATOM 6208 O O . GLY A 1 851 ? -16.647 -21.952 8.360 1.00 24.88 851 GLY A O 1
ATOM 6209 N N . ASP A 1 852 ? -18.722 -22.321 7.734 1.00 25.64 852 ASP A N 1
ATOM 6210 C CA . ASP A 1 852 ? -19.846 -23.157 8.142 1.00 25.64 852 ASP A CA 1
ATOM 6211 C C . ASP A 1 852 ? -21.104 -22.640 7.407 1.00 25.64 852 ASP A C 1
ATOM 6213 O O . ASP A 1 852 ? -21.611 -21.568 7.725 1.00 25.64 852 ASP A O 1
ATOM 6217 N N . ASP A 1 853 ? -21.575 -23.353 6.379 1.00 30.83 853 ASP A N 1
ATOM 6218 C CA . ASP A 1 853 ? -22.872 -23.085 5.733 1.00 30.83 853 ASP A CA 1
ATOM 6219 C C . ASP A 1 853 ? -23.710 -24.359 5.873 1.00 30.83 853 ASP A C 1
ATOM 6221 O O . ASP A 1 853 ? -23.885 -25.164 4.954 1.00 30.83 853 ASP A O 1
ATOM 6225 N N . SER A 1 854 ? -24.133 -24.612 7.112 1.00 28.09 854 SER A N 1
ATOM 6226 C CA . SER A 1 854 ? -25.220 -25.546 7.369 1.00 28.09 854 SER A CA 1
ATOM 6227 C C . SER A 1 854 ? -26.487 -24.916 6.791 1.00 28.09 854 SER A C 1
ATOM 6229 O O . SER A 1 854 ? -26.848 -23.802 7.155 1.00 28.09 854 SER A O 1
ATOM 6231 N N . GLY A 1 855 ? -27.120 -25.608 5.840 1.00 26.22 855 GLY A N 1
ATOM 6232 C CA . GLY A 1 855 ? -28.253 -25.130 5.040 1.00 26.22 855 GLY A CA 1
ATOM 6233 C C . GLY A 1 855 ? -29.526 -24.811 5.831 1.00 26.22 855 GLY A C 1
ATOM 6234 O O . GLY A 1 855 ? -30.544 -25.480 5.666 1.00 26.22 855 GLY A O 1
ATOM 6235 N N . GLY A 1 856 ? -29.483 -23.778 6.666 1.00 26.73 856 GLY A N 1
ATOM 6236 C CA . GLY A 1 856 ? -30.642 -23.140 7.268 1.00 26.73 856 GLY A CA 1
ATOM 6237 C C . GLY A 1 856 ? -31.206 -22.082 6.326 1.00 26.73 856 GLY A C 1
ATOM 6238 O O . GLY A 1 856 ? -30.468 -21.261 5.779 1.00 26.73 856 GLY A O 1
ATOM 6239 N N . GLU A 1 857 ? -32.525 -22.087 6.133 1.00 28.94 857 GLU A N 1
ATOM 6240 C CA . GLU A 1 857 ? -33.231 -20.962 5.519 1.00 28.94 857 GLU A CA 1
ATOM 6241 C C . GLU A 1 857 ? -32.767 -19.641 6.152 1.00 28.94 857 GLU A C 1
ATOM 6243 O O . GLU A 1 857 ? -32.598 -19.548 7.371 1.00 28.94 857 GLU A O 1
ATOM 6248 N N . ARG A 1 858 ? -32.564 -18.595 5.335 1.00 38.72 858 ARG A N 1
ATOM 6249 C CA . ARG A 1 858 ? -32.294 -17.252 5.867 1.00 38.72 858 ARG A CA 1
ATOM 6250 C C . ARG A 1 858 ? -33.390 -16.912 6.890 1.00 38.72 858 ARG A C 1
ATOM 6252 O O . ARG A 1 858 ? -34.564 -17.005 6.523 1.00 38.72 858 ARG A O 1
ATOM 6259 N N . PRO A 1 859 ? -33.045 -16.504 8.125 1.00 42.78 859 PRO A N 1
ATOM 6260 C CA . PRO A 1 859 ? -34.047 -16.249 9.150 1.00 42.78 859 PRO A CA 1
ATOM 6261 C C . PRO A 1 859 ? -35.019 -15.152 8.696 1.00 42.78 859 PRO A C 1
ATOM 6263 O O . PRO A 1 859 ? -34.639 -14.217 7.990 1.00 42.78 859 PRO A O 1
ATOM 6266 N N . GLU A 1 860 ? -36.290 -15.300 9.064 1.00 40.28 860 GLU A N 1
ATOM 6267 C CA . GLU A 1 860 ? -37.447 -14.638 8.441 1.00 40.28 860 GLU A CA 1
ATOM 6268 C C . GLU A 1 860 ? -37.379 -13.095 8.431 1.00 40.28 860 GLU A C 1
ATOM 6270 O O . GLU A 1 860 ? -37.805 -12.460 7.467 1.00 40.28 860 GLU A O 1
ATOM 6275 N N . TRP A 1 861 ? -36.725 -12.490 9.428 1.00 45.28 861 TRP A N 1
ATOM 6276 C CA . TRP A 1 861 ? -36.458 -11.046 9.527 1.00 45.28 861 TRP A CA 1
ATOM 6277 C C . TRP A 1 861 ? -35.461 -10.500 8.490 1.00 45.28 861 TRP A C 1
ATOM 6279 O O . TRP A 1 861 ? -35.290 -9.289 8.376 1.00 45.28 861 TRP A O 1
ATOM 6289 N N . ARG A 1 862 ? -34.791 -11.377 7.730 1.00 47.81 862 ARG A N 1
ATOM 6290 C CA . ARG A 1 862 ? -33.879 -11.021 6.628 1.00 47.81 862 ARG A CA 1
ATOM 6291 C C . ARG A 1 862 ? -34.554 -11.020 5.255 1.00 47.81 862 ARG A C 1
ATOM 6293 O O . ARG A 1 862 ? -33.867 -10.852 4.244 1.00 47.81 862 ARG A O 1
ATOM 6300 N N . ARG A 1 863 ? -35.870 -11.248 5.177 1.00 48.41 863 ARG A N 1
ATOM 6301 C CA . ARG A 1 863 ? -36.620 -11.123 3.918 1.00 48.41 863 ARG A CA 1
ATOM 6302 C C . ARG A 1 863 ? -36.773 -9.634 3.555 1.00 48.41 863 ARG A C 1
ATOM 6304 O O . ARG A 1 863 ? -36.970 -8.826 4.458 1.00 48.41 863 ARG A O 1
ATOM 6311 N N . PRO A 1 864 ? -36.678 -9.241 2.269 1.00 46.44 864 PRO A 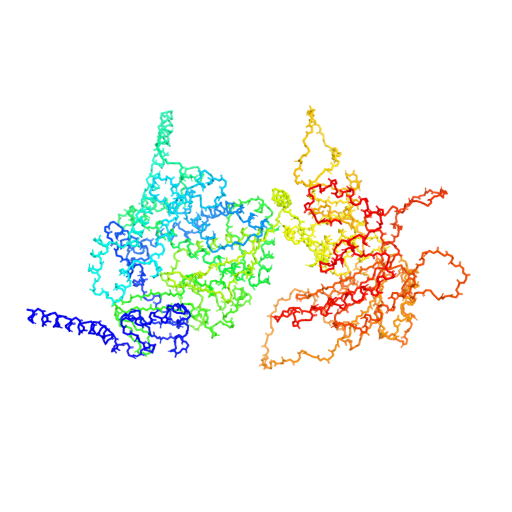N 1
ATOM 6312 C CA . PRO A 1 864 ? -36.831 -7.843 1.870 1.00 46.44 864 PRO A CA 1
ATOM 6313 C C . PRO A 1 864 ? -38.216 -7.330 2.273 1.00 46.44 864 PRO A C 1
ATOM 6315 O O . PRO A 1 864 ? -39.228 -7.818 1.770 1.00 46.44 864 PRO A O 1
ATOM 6318 N N . VAL A 1 865 ? -38.269 -6.364 3.188 1.00 51.50 865 VAL A N 1
ATOM 6319 C CA . VAL A 1 865 ? -39.525 -5.704 3.553 1.00 51.50 865 VAL A CA 1
ATOM 6320 C C . VAL A 1 865 ? -39.736 -4.533 2.606 1.00 51.50 865 VAL A C 1
ATOM 6322 O O . VAL A 1 865 ? -38.838 -3.720 2.450 1.00 51.50 865 VAL A O 1
ATOM 6325 N N . VAL A 1 866 ? -40.899 -4.432 1.965 1.00 58.16 866 VAL A N 1
ATOM 6326 C CA . VAL A 1 866 ? -41.179 -3.403 0.939 1.00 58.16 866 VAL A CA 1
ATOM 6327 C C . VAL A 1 866 ? -41.420 -2.011 1.556 1.00 58.16 866 VAL A C 1
ATOM 6329 O O . VAL A 1 866 ? -41.311 -0.993 0.879 1.00 58.16 866 VAL A O 1
ATOM 6332 N N . THR A 1 867 ? -41.711 -1.949 2.859 1.00 71.62 867 THR A N 1
ATOM 6333 C CA . THR A 1 867 ? -42.025 -0.729 3.623 1.00 71.62 867 THR A CA 1
ATOM 6334 C C . THR A 1 867 ? -41.169 -0.628 4.889 1.00 71.62 867 THR A C 1
ATOM 6336 O O . THR A 1 867 ? -40.774 -1.669 5.412 1.00 71.62 867 THR A O 1
ATOM 6339 N N . PRO A 1 868 ? -40.914 0.579 5.432 1.00 81.75 868 PRO A N 1
ATOM 6340 C CA . PRO A 1 868 ? -40.198 0.715 6.697 1.00 81.75 868 PRO A CA 1
ATOM 6341 C C . PRO A 1 868 ? -40.887 -0.026 7.853 1.00 81.75 868 PRO A C 1
ATOM 6343 O O . PRO A 1 868 ? -42.121 -0.082 7.921 1.00 81.75 868 PRO A O 1
ATOM 6346 N N . VAL A 1 869 ? -40.091 -0.559 8.778 1.00 88.31 869 VAL A N 1
ATOM 6347 C CA . VAL A 1 869 ? -40.556 -1.332 9.945 1.00 88.31 869 VAL A CA 1
ATOM 6348 C C . VAL A 1 869 ? -39.928 -0.840 11.239 1.00 88.31 869 VAL A C 1
ATOM 6350 O O . VAL A 1 869 ? -38.860 -0.228 11.227 1.00 88.31 869 VAL A O 1
ATOM 6353 N N . VAL A 1 870 ? -40.590 -1.141 12.355 1.00 91.19 870 VAL A N 1
ATOM 6354 C CA . VAL A 1 870 ? -40.090 -0.909 13.712 1.00 91.19 870 VAL A CA 1
ATOM 6355 C C . VAL A 1 870 ? -39.696 -2.248 14.320 1.00 91.19 870 VAL A C 1
ATOM 6357 O O . VAL A 1 870 ? -40.487 -3.186 14.329 1.00 91.19 870 VAL A O 1
ATOM 6360 N N . ILE A 1 871 ? -38.481 -2.340 14.838 1.00 90.81 871 ILE A N 1
ATOM 6361 C CA . ILE A 1 871 ? -37.912 -3.544 15.434 1.00 90.81 871 ILE A CA 1
ATOM 6362 C C . ILE A 1 871 ? -37.648 -3.258 16.908 1.00 90.81 871 ILE A C 1
ATOM 6364 O O . ILE A 1 871 ? -37.017 -2.254 17.233 1.00 90.81 871 ILE A O 1
ATOM 6368 N N . VAL A 1 872 ? -38.107 -4.142 17.792 1.00 92.75 872 VAL A N 1
ATOM 6369 C CA . VAL A 1 872 ? -37.755 -4.135 19.217 1.00 92.75 872 VAL A CA 1
ATOM 6370 C C . VAL A 1 872 ? -36.992 -5.411 19.526 1.00 92.75 872 VAL A C 1
ATOM 6372 O O . VAL A 1 872 ? -37.528 -6.504 19.349 1.00 92.75 872 VAL A O 1
ATOM 6375 N N . SER A 1 873 ? -35.752 -5.280 19.991 1.00 89.38 873 SER A N 1
ATOM 6376 C CA . SER A 1 873 ? -34.887 -6.413 20.329 1.00 89.38 873 SER A CA 1
ATOM 6377 C C . SER A 1 873 ? -34.499 -6.382 21.799 1.00 89.38 873 SER A C 1
ATOM 6379 O O . SER A 1 873 ? -34.321 -5.311 22.371 1.00 89.38 873 SER A O 1
ATOM 6381 N N . CYS A 1 874 ? -34.365 -7.555 22.411 1.00 89.31 874 CYS A N 1
ATOM 6382 C CA . CYS A 1 874 ? -33.911 -7.752 23.782 1.00 89.31 874 CYS A CA 1
ATOM 6383 C C . CYS A 1 874 ? -32.865 -8.859 23.831 1.00 89.31 874 CYS A C 1
ATOM 6385 O O . CYS A 1 874 ? -33.190 -10.014 23.561 1.00 89.31 874 CYS A O 1
ATOM 6387 N N . THR A 1 875 ? -31.645 -8.529 24.241 1.00 90.06 875 THR A N 1
ATOM 6388 C CA . THR A 1 875 ? -30.540 -9.488 24.383 1.00 90.06 875 THR A CA 1
ATOM 6389 C C . THR A 1 875 ? -30.153 -9.594 25.853 1.00 90.06 875 THR A C 1
ATOM 6391 O O . THR A 1 875 ? -29.918 -8.572 26.501 1.00 90.06 875 THR A O 1
ATOM 6394 N N . ALA A 1 876 ? -30.103 -10.811 26.395 1.00 90.94 876 ALA A N 1
ATOM 6395 C CA . ALA A 1 876 ? -29.683 -11.049 27.773 1.00 90.94 876 ALA A CA 1
ATOM 6396 C C . ALA A 1 876 ? -28.227 -11.526 27.830 1.00 90.94 876 ALA A C 1
ATOM 6398 O O . ALA A 1 876 ? -27.821 -12.409 27.079 1.00 90.94 876 ALA A O 1
ATOM 6399 N N . PHE A 1 877 ? -27.452 -10.983 28.768 1.00 89.50 877 PHE A N 1
ATOM 6400 C CA . PHE A 1 877 ? -26.037 -11.329 28.980 1.00 89.50 877 PHE A CA 1
ATOM 6401 C C . PHE A 1 877 ? -25.826 -12.395 30.069 1.00 89.50 877 PHE A C 1
ATOM 6403 O O . PHE A 1 877 ? -24.720 -12.594 30.564 1.00 89.50 877 PHE A O 1
ATOM 6410 N N . VAL A 1 878 ? -26.898 -13.099 30.433 1.00 86.94 878 VAL A N 1
ATOM 6411 C CA . VAL A 1 878 ? -26.926 -14.200 31.405 1.00 86.94 878 VAL A CA 1
ATOM 6412 C C . VAL A 1 878 ? -27.534 -15.448 30.765 1.00 86.94 878 VAL A C 1
ATOM 6414 O O . VAL A 1 878 ? -28.130 -15.376 29.692 1.00 86.94 878 VAL A O 1
ATOM 6417 N N . ALA A 1 879 ? -27.355 -16.610 31.397 1.00 80.81 879 ALA A N 1
ATOM 6418 C CA . ALA A 1 879 ? -27.863 -17.872 30.865 1.00 80.81 879 ALA A CA 1
ATOM 6419 C C . ALA A 1 879 ? -29.401 -17.877 30.739 1.00 80.81 879 ALA A C 1
ATOM 6421 O O . ALA A 1 879 ? -30.106 -17.218 31.507 1.00 80.81 879 ALA A O 1
ATOM 6422 N N . ALA A 1 880 ? -29.911 -18.655 29.778 1.00 75.25 880 ALA A N 1
ATOM 6423 C CA . ALA A 1 880 ? -31.346 -18.854 29.574 1.00 75.25 880 ALA A CA 1
ATOM 6424 C C . ALA A 1 880 ? -32.033 -19.423 30.830 1.00 75.25 880 ALA A C 1
ATOM 6426 O O . ALA A 1 880 ? -31.430 -20.196 31.577 1.00 75.25 880 ALA A O 1
ATOM 6427 N N . GLY A 1 881 ? -33.304 -19.063 31.044 1.00 75.56 881 GLY A N 1
ATOM 6428 C CA . GLY A 1 881 ? -34.116 -19.562 32.161 1.00 75.56 881 GLY A CA 1
ATOM 6429 C C . GLY A 1 881 ? -34.040 -18.746 33.458 1.00 75.56 881 GLY A C 1
ATOM 6430 O O . GLY A 1 881 ? -34.609 -19.163 34.465 1.00 75.56 881 GLY A O 1
ATOM 6431 N N . SER A 1 882 ? -33.374 -17.584 33.462 1.00 83.75 882 SER A N 1
ATOM 6432 C CA . SER A 1 882 ? -33.487 -16.630 34.575 1.00 83.75 882 SER A CA 1
ATOM 6433 C C . SER A 1 882 ? -34.926 -16.089 34.671 1.00 83.75 882 SER A C 1
ATOM 6435 O O . SER A 1 882 ? -35.421 -15.565 33.668 1.00 83.75 882 SER A O 1
ATOM 6437 N N . PRO A 1 883 ? -35.590 -16.141 35.846 1.00 85.31 883 PRO A N 1
ATOM 6438 C CA . PRO A 1 883 ? -36.960 -15.643 36.009 1.00 85.31 883 PRO A CA 1
ATOM 6439 C C . PRO A 1 883 ? -37.140 -14.182 35.580 1.00 85.31 883 PRO A C 1
ATOM 6441 O O . PRO A 1 883 ? -38.166 -13.823 35.011 1.00 85.31 883 PRO A O 1
ATOM 6444 N N . GLU A 1 884 ? -36.127 -13.345 35.816 1.00 83.44 884 GLU A N 1
ATOM 6445 C CA . GLU A 1 884 ? -36.144 -11.923 35.458 1.00 83.44 884 GLU A CA 1
ATOM 6446 C C . GLU A 1 884 ? -36.047 -11.701 33.939 1.00 83.44 884 GLU A C 1
ATOM 6448 O O . GLU A 1 884 ? -36.686 -10.798 33.399 1.00 83.44 884 GLU A O 1
ATOM 6453 N N . VAL A 1 885 ? -35.286 -12.549 33.234 1.00 87.94 885 VAL A N 1
ATOM 6454 C CA . VAL A 1 885 ? -35.163 -12.502 31.767 1.00 87.94 885 VAL A CA 1
ATOM 6455 C C . VAL A 1 885 ? -36.449 -12.998 31.110 1.00 87.94 885 VAL A C 1
ATOM 6457 O O . VAL A 1 885 ? -36.961 -12.347 30.203 1.00 87.94 885 VAL A O 1
ATOM 6460 N N . GLU A 1 886 ? -37.017 -14.100 31.604 1.00 89.38 886 GLU A N 1
ATOM 6461 C CA . GLU A 1 886 ? -38.284 -14.632 31.088 1.00 89.38 886 GLU A CA 1
ATOM 6462 C C . GLU A 1 886 ? -39.449 -13.662 31.312 1.00 89.38 886 GLU A C 1
ATOM 6464 O O . GLU A 1 886 ? -40.276 -13.479 30.420 1.00 89.38 886 GLU A O 1
ATOM 6469 N N . ALA A 1 887 ? -39.493 -12.973 32.458 1.00 88.25 887 ALA A N 1
ATOM 6470 C CA . ALA A 1 887 ? -40.490 -11.935 32.714 1.00 88.25 887 ALA A CA 1
ATOM 6471 C C . ALA A 1 887 ? -40.368 -10.753 31.735 1.00 88.25 887 ALA A C 1
ATOM 6473 O O . ALA A 1 887 ? -41.381 -10.221 31.276 1.00 88.25 887 ALA A O 1
ATOM 6474 N N . ALA A 1 888 ? -39.145 -10.346 31.385 1.00 88.50 888 ALA A N 1
ATOM 6475 C CA . ALA A 1 888 ? -38.912 -9.317 30.374 1.00 88.50 888 ALA A CA 1
ATOM 6476 C C . ALA A 1 888 ? -39.341 -9.779 28.971 1.00 88.50 888 ALA A C 1
ATOM 6478 O O . ALA A 1 888 ? -39.974 -9.023 28.233 1.00 88.50 888 ALA A O 1
ATOM 6479 N N . TYR A 1 889 ? -39.034 -11.022 28.599 1.00 90.94 889 TYR A N 1
ATOM 6480 C CA . TYR A 1 889 ? -39.381 -11.560 27.281 1.00 90.94 889 TYR A CA 1
ATOM 6481 C C . TYR A 1 889 ? -40.882 -11.788 27.129 1.00 90.94 889 TYR A C 1
ATOM 6483 O O . TYR A 1 889 ? -41.434 -11.475 26.076 1.00 90.94 889 TYR A O 1
ATOM 6491 N N . ALA A 1 890 ? -41.564 -12.226 28.191 1.00 91.31 890 ALA A N 1
ATOM 6492 C CA . ALA A 1 890 ? -43.018 -12.344 28.215 1.00 91.31 890 ALA A CA 1
ATOM 6493 C C . ALA A 1 890 ? -43.707 -11.003 27.916 1.00 91.31 890 ALA A C 1
ATOM 6495 O O . ALA A 1 890 ? -44.597 -10.954 27.073 1.00 91.31 890 ALA A O 1
ATOM 6496 N N . GLN A 1 891 ? -43.236 -9.894 28.504 1.00 92.12 891 GLN A N 1
ATOM 6497 C CA . GLN A 1 891 ? -43.790 -8.564 28.216 1.00 92.12 891 GLN A CA 1
ATOM 6498 C C . GLN A 1 891 ? -43.713 -8.195 26.726 1.00 92.12 891 GLN A C 1
ATOM 6500 O O . GLN A 1 891 ? -44.665 -7.634 26.190 1.00 92.12 891 GLN A O 1
ATOM 6505 N N . LEU A 1 892 ? -42.605 -8.514 26.045 1.00 91.88 892 LEU A N 1
ATOM 6506 C CA . LEU A 1 892 ? -42.467 -8.263 24.605 1.00 91.88 892 LEU A CA 1
ATOM 6507 C C . LEU A 1 892 ? -43.297 -9.248 23.765 1.00 91.88 892 LEU A C 1
ATOM 6509 O O . LEU A 1 892 ? -43.869 -8.858 22.745 1.00 91.88 892 LEU A O 1
ATOM 6513 N N . ARG A 1 893 ? -43.394 -10.510 24.197 1.00 92.50 893 ARG A N 1
ATOM 6514 C CA . ARG A 1 893 ? -44.192 -11.559 23.543 1.00 92.50 893 ARG A CA 1
ATOM 6515 C C . ARG A 1 893 ? -45.684 -11.229 23.558 1.00 92.50 893 ARG A C 1
ATOM 6517 O O . ARG A 1 893 ? -46.356 -11.415 22.540 1.00 92.50 893 ARG A O 1
ATOM 6524 N N . ASP A 1 894 ? -46.163 -10.662 24.656 1.00 93.12 894 ASP A N 1
ATOM 6525 C CA . ASP A 1 894 ? -47.572 -10.323 24.865 1.00 93.12 894 ASP A CA 1
ATOM 6526 C C . ASP A 1 894 ? -47.941 -8.936 24.310 1.00 93.12 894 ASP A C 1
ATOM 6528 O O . ASP A 1 894 ? -49.120 -8.593 24.206 1.00 93.12 894 ASP A O 1
ATOM 6532 N N . PHE A 1 895 ? -46.956 -8.124 23.912 1.00 94.56 895 PHE A N 1
ATOM 6533 C CA . PHE A 1 895 ? -47.200 -6.793 23.366 1.00 94.56 895 PHE A CA 1
ATOM 6534 C C . PHE A 1 895 ? -47.650 -6.846 21.896 1.00 94.56 895 PHE A C 1
ATOM 6536 O O . PHE A 1 895 ? -46.921 -7.317 21.024 1.00 94.56 895 PHE A O 1
ATOM 6543 N N . LEU A 1 896 ? -48.859 -6.329 21.631 1.00 93.50 896 LEU A N 1
ATOM 6544 C CA . LEU A 1 896 ? -49.478 -6.197 20.301 1.00 93.50 896 LEU A CA 1
ATOM 6545 C C . LEU A 1 896 ? -49.308 -7.434 19.387 1.00 93.50 896 LEU A C 1
ATOM 6547 O O . LEU A 1 896 ? -48.837 -7.290 18.254 1.00 93.50 896 LEU A O 1
ATOM 6551 N N . PRO A 1 897 ? -49.698 -8.644 19.830 1.00 91.56 897 PRO A N 1
ATOM 6552 C CA . PRO A 1 897 ? -49.462 -9.873 19.073 1.00 91.56 897 PRO A CA 1
ATOM 6553 C C . PRO A 1 897 ? -50.159 -9.870 17.706 1.00 91.56 897 PRO A C 1
ATOM 6555 O O . PRO A 1 897 ? -49.580 -10.363 16.744 1.00 91.56 897 PRO A O 1
ATOM 6558 N N . ASP A 1 898 ? -51.341 -9.254 17.603 1.00 91.00 898 ASP A N 1
ATOM 6559 C CA . ASP A 1 898 ? -52.133 -9.203 16.365 1.00 91.00 898 ASP A CA 1
ATOM 6560 C C . ASP A 1 898 ? -51.598 -8.188 15.336 1.00 91.00 898 ASP A C 1
ATOM 6562 O O . ASP A 1 898 ? -51.853 -8.313 14.140 1.00 91.00 898 ASP A O 1
ATOM 6566 N N . THR A 1 899 ? -50.853 -7.171 15.789 1.00 90.88 899 THR A N 1
ATOM 6567 C CA . THR A 1 899 ? -50.239 -6.139 14.925 1.00 90.88 899 THR A CA 1
ATOM 6568 C C . THR A 1 899 ? -48.804 -6.506 14.532 1.00 90.88 899 THR A C 1
ATOM 6570 O O . THR A 1 899 ? -48.245 -5.949 13.583 1.00 90.88 899 THR A O 1
ATOM 6573 N N . ARG A 1 900 ? -48.173 -7.409 15.285 1.00 93.12 900 ARG A N 1
ATOM 6574 C CA . ARG A 1 900 ? -46.785 -7.829 15.099 1.00 93.12 900 ARG A CA 1
ATOM 6575 C C . ARG A 1 900 ? -46.627 -8.626 13.803 1.00 93.12 900 ARG A C 1
ATOM 6577 O O . ARG A 1 900 ? -47.364 -9.568 13.547 1.00 93.12 900 ARG A O 1
ATOM 6584 N N . ILE A 1 901 ? -45.621 -8.267 13.008 1.00 90.44 901 ILE A N 1
ATOM 6585 C CA . ILE A 1 901 ? -45.270 -8.947 11.753 1.00 90.44 901 ILE A CA 1
ATOM 6586 C C . ILE A 1 901 ? -44.614 -10.296 12.053 1.00 90.44 901 ILE A C 1
ATOM 6588 O O . ILE A 1 901 ? -44.972 -11.308 11.461 1.00 90.44 901 ILE A O 1
ATOM 6592 N N . SER A 1 902 ? -43.645 -10.309 12.969 1.00 89.31 902 SER A N 1
ATOM 6593 C CA . SER A 1 902 ? -42.925 -11.522 13.362 1.00 89.31 902 SER A CA 1
ATOM 6594 C C . SER A 1 902 ? -42.292 -11.368 14.743 1.00 89.31 902 SER A C 1
ATOM 6596 O O . SER A 1 902 ? -41.997 -10.252 15.180 1.00 89.31 902 SER A O 1
ATOM 6598 N N . ILE A 1 903 ? -42.039 -12.492 15.412 1.00 90.12 903 ILE A N 1
ATOM 6599 C CA . ILE A 1 903 ? -41.217 -12.567 16.622 1.00 90.12 903 ILE A CA 1
ATOM 6600 C C . ILE A 1 903 ? -40.228 -13.723 16.485 1.00 90.12 903 ILE A C 1
ATOM 6602 O O . ILE A 1 903 ? -40.600 -14.811 16.054 1.00 90.12 903 ILE A O 1
ATOM 6606 N N . GLN A 1 904 ? -38.968 -13.474 16.821 1.00 85.00 904 GLN A N 1
ATOM 6607 C CA . GLN A 1 904 ? -37.928 -14.489 16.901 1.00 85.00 904 GLN A CA 1
ATOM 6608 C C . GLN A 1 904 ? -37.479 -14.637 18.349 1.00 85.00 904 GLN A C 1
ATOM 6610 O O . GLN A 1 904 ? -37.231 -13.638 19.025 1.00 85.00 904 GLN A O 1
ATOM 6615 N N . GLU A 1 905 ? -37.317 -15.884 18.781 1.00 87.31 905 GLU A N 1
ATOM 6616 C CA . GLU A 1 905 ? -36.863 -16.245 20.118 1.00 87.31 905 GLU A CA 1
ATOM 6617 C C . GLU A 1 905 ? -35.787 -17.327 20.035 1.00 87.31 905 GLU A C 1
ATOM 6619 O O . GLU A 1 905 ? -35.786 -18.164 19.128 1.00 87.31 905 GLU A O 1
ATOM 6624 N N . GLY A 1 906 ? -34.880 -17.329 21.004 1.00 77.50 906 GLY A N 1
ATOM 6625 C CA . GLY A 1 906 ? -33.986 -18.451 21.249 1.00 77.50 906 GLY A CA 1
ATOM 6626 C C . GLY A 1 906 ? -32.690 -18.029 21.929 1.00 77.50 906 GLY A C 1
ATOM 6627 O O . GLY A 1 906 ? -32.287 -16.867 21.844 1.00 77.50 906 GLY A O 1
ATOM 6628 N N . PRO A 1 907 ? -31.993 -18.961 22.593 1.00 84.00 907 PRO A N 1
ATOM 6629 C CA . PRO A 1 907 ? -30.572 -18.795 22.812 1.00 84.00 907 PRO A CA 1
ATOM 6630 C C . PRO A 1 907 ? -29.860 -18.934 21.459 1.00 84.00 907 PRO A C 1
ATOM 6632 O O . PRO A 1 907 ? -29.925 -19.982 20.817 1.00 84.00 907 PRO A O 1
ATOM 6635 N N . LEU A 1 908 ? -29.189 -17.877 21.012 1.00 84.88 908 LEU A N 1
ATOM 6636 C CA . LEU A 1 908 ? -28.343 -17.914 19.819 1.00 84.88 908 LEU A CA 1
ATOM 6637 C C . LEU A 1 908 ? -26.882 -18.108 20.231 1.00 84.88 908 LEU A C 1
ATOM 6639 O O . LEU A 1 908 ? -26.488 -17.594 21.284 1.00 84.88 908 LEU A O 1
ATOM 6643 N N . PRO A 1 909 ? -26.055 -18.802 19.420 1.00 86.19 909 PRO A N 1
ATOM 6644 C CA . PRO A 1 909 ? -24.615 -18.817 19.627 1.00 86.19 909 PRO A CA 1
ATOM 6645 C C . PRO A 1 909 ? -24.102 -17.397 19.825 1.00 86.19 909 PRO A C 1
ATOM 6647 O O . PRO A 1 909 ? -24.531 -16.473 19.132 1.00 86.19 909 PRO A O 1
ATOM 6650 N N . TYR A 1 910 ? -23.199 -17.239 20.785 1.00 82.81 910 TYR A N 1
ATOM 6651 C CA . TYR A 1 910 ? -22.733 -15.942 21.257 1.00 82.81 910 TYR A CA 1
ATOM 6652 C C . TYR A 1 910 ? -22.379 -14.950 20.129 1.00 82.81 910 TYR A C 1
ATOM 6654 O O . TYR A 1 910 ? -22.836 -13.807 20.145 1.00 82.81 910 TYR A O 1
ATOM 6662 N N . ASP A 1 911 ? -21.638 -15.395 19.109 1.00 80.06 911 ASP A N 1
ATOM 6663 C CA . ASP A 1 911 ? -21.269 -14.532 17.981 1.00 80.06 911 ASP A CA 1
ATOM 6664 C C . ASP A 1 911 ? -22.477 -14.132 17.117 1.00 80.06 911 ASP A C 1
ATOM 6666 O O . ASP A 1 911 ? -22.651 -12.961 16.787 1.00 80.06 911 ASP A O 1
ATOM 6670 N N . ALA A 1 912 ? -23.385 -15.073 16.839 1.00 81.56 912 ALA A N 1
ATOM 6671 C CA . ALA A 1 912 ? -24.601 -14.811 16.072 1.00 81.56 912 ALA A CA 1
ATOM 6672 C C . ALA A 1 912 ? -25.535 -13.809 16.775 1.00 81.56 912 ALA A C 1
ATOM 6674 O O . ALA A 1 912 ? -26.147 -12.974 16.107 1.00 81.56 912 ALA A O 1
ATOM 6675 N N . ALA A 1 913 ? -25.622 -13.862 18.109 1.00 82.56 913 ALA A N 1
ATOM 6676 C CA . ALA A 1 913 ? -26.427 -12.933 18.901 1.00 82.56 913 ALA A CA 1
ATOM 6677 C C . ALA A 1 913 ? -25.905 -11.488 18.812 1.00 82.56 913 ALA A C 1
ATOM 6679 O O . ALA A 1 913 ? -26.685 -10.553 18.638 1.00 82.56 913 ALA A O 1
ATOM 6680 N N . LEU A 1 914 ? -24.583 -11.303 18.889 1.00 82.94 914 LEU A N 1
ATOM 6681 C CA . LEU A 1 914 ? -23.948 -9.977 18.874 1.00 82.94 914 LEU A CA 1
ATOM 6682 C C . LEU A 1 914 ? -23.647 -9.447 17.465 1.00 82.94 914 LEU A C 1
ATOM 6684 O O . LEU A 1 914 ? -23.294 -8.278 17.311 1.00 82.94 914 LEU A O 1
ATOM 6688 N N . SER A 1 915 ? -23.795 -10.281 16.437 1.00 75.44 915 SER A N 1
ATOM 6689 C CA . SER A 1 915 ? -23.672 -9.910 15.021 1.00 75.44 915 SER A CA 1
ATOM 6690 C C . SER A 1 915 ? -25.019 -9.819 14.304 1.00 75.44 915 SER A C 1
ATOM 6692 O O . SER A 1 915 ? -25.070 -9.807 13.075 1.00 75.44 915 SER A O 1
ATOM 6694 N N . ILE A 1 916 ? -26.128 -9.708 15.040 1.00 71.50 916 ILE A N 1
ATOM 6695 C CA . ILE A 1 916 ? -27.467 -9.596 14.444 1.00 71.50 916 ILE A CA 1
ATOM 6696 C C . ILE A 1 916 ? -27.616 -8.363 13.531 1.00 71.50 916 ILE A C 1
ATOM 6698 O O . ILE A 1 916 ? -28.389 -8.394 12.577 1.00 71.50 916 ILE A O 1
ATOM 6702 N N . LEU A 1 917 ? -26.823 -7.313 13.767 1.00 67.69 917 LEU A N 1
ATOM 6703 C CA . LEU A 1 917 ? -26.808 -6.090 12.961 1.00 67.69 917 LEU A CA 1
ATOM 6704 C C . LEU A 1 917 ? -25.799 -6.130 11.790 1.00 67.69 917 LEU A C 1
ATOM 6706 O O . LEU A 1 917 ? -25.937 -5.353 10.849 1.00 67.69 917 LEU A O 1
ATOM 6710 N N . ASP A 1 918 ? -24.833 -7.060 11.778 1.00 69.56 918 ASP A N 1
ATOM 6711 C CA . ASP A 1 918 ? -23.736 -7.096 10.792 1.00 69.56 918 ASP A CA 1
ATOM 6712 C C . ASP A 1 918 ? -24.178 -7.292 9.323 1.00 69.56 918 ASP A C 1
ATOM 6714 O O . ASP A 1 918 ? -23.732 -6.532 8.464 1.00 69.56 918 ASP A O 1
ATOM 6718 N N . PRO A 1 919 ? -25.056 -8.252 8.963 1.00 51.84 919 PRO A N 1
ATOM 6719 C CA . PRO A 1 919 ? -25.358 -8.561 7.559 1.00 51.84 919 PRO A CA 1
ATOM 6720 C C . PRO A 1 919 ? -26.028 -7.413 6.790 1.00 51.84 919 PRO A C 1
ATOM 6722 O O . PRO A 1 919 ? -26.050 -7.434 5.562 1.00 51.84 919 PRO A O 1
ATOM 6725 N N . GLY A 1 920 ? -26.585 -6.414 7.482 1.00 52.59 920 GLY A N 1
ATOM 6726 C CA . GLY A 1 920 ? -27.100 -5.190 6.859 1.00 52.59 920 GLY A CA 1
ATOM 6727 C C . GLY A 1 920 ? -26.075 -4.050 6.769 1.00 52.59 920 GLY A C 1
ATOM 6728 O O . GLY A 1 920 ? -26.303 -3.106 6.019 1.00 52.59 920 GLY A O 1
ATOM 6729 N N . TRP A 1 921 ? -24.964 -4.136 7.511 1.00 55.06 921 TRP A N 1
ATOM 6730 C CA . TRP A 1 921 ? -24.100 -2.998 7.861 1.00 55.06 921 TRP A CA 1
ATOM 6731 C C . TRP A 1 921 ? -22.597 -3.232 7.633 1.00 55.06 921 TRP A C 1
ATOM 6733 O O . TRP A 1 921 ? -21.827 -2.276 7.643 1.00 55.06 921 TRP A O 1
ATOM 6743 N N . SER A 1 922 ? -22.148 -4.469 7.398 1.00 48.41 922 SER A N 1
ATOM 6744 C CA . SER A 1 922 ? -20.739 -4.797 7.144 1.00 48.41 922 SER A CA 1
ATOM 6745 C C . SER A 1 922 ? -20.541 -5.325 5.718 1.00 48.41 922 SER A C 1
ATOM 6747 O O . SER A 1 922 ? -20.628 -6.530 5.477 1.00 48.41 922 SER A O 1
ATOM 6749 N N . TRP A 1 923 ? -20.275 -4.429 4.759 1.00 52.25 923 TRP A N 1
ATOM 6750 C CA . TRP A 1 923 ? -19.980 -4.794 3.365 1.00 52.25 923 TRP A CA 1
ATOM 6751 C C . TRP A 1 923 ? -18.762 -4.026 2.828 1.00 52.25 923 TRP A C 1
ATOM 6753 O O . TRP A 1 923 ? -18.654 -2.820 3.077 1.00 52.25 923 TRP A O 1
ATOM 6763 N N . PRO A 1 924 ? -17.877 -4.660 2.033 1.00 48.00 924 PRO A N 1
ATOM 6764 C CA . PRO A 1 924 ? -16.877 -3.936 1.252 1.00 48.00 924 PRO A CA 1
ATOM 6765 C C . PRO A 1 924 ? -17.560 -2.893 0.350 1.00 48.00 924 PRO A C 1
ATOM 6767 O O . PRO A 1 924 ? -18.443 -3.233 -0.434 1.00 48.00 924 PRO A O 1
ATOM 6770 N N . GLY A 1 925 ? -17.178 -1.617 0.472 1.00 53.44 925 GLY A N 1
ATOM 6771 C CA . GLY A 1 925 ? -17.748 -0.519 -0.326 1.00 53.44 925 GLY A CA 1
ATOM 6772 C C . GLY A 1 925 ? -19.016 0.142 0.238 1.00 53.44 925 GLY A C 1
ATOM 6773 O O . GLY A 1 925 ? -19.596 0.989 -0.445 1.00 53.44 925 GLY A O 1
ATOM 6774 N N . LEU A 1 926 ? -19.451 -0.202 1.459 1.00 68.50 926 LEU A N 1
ATOM 6775 C CA . LEU A 1 926 ? -20.524 0.515 2.160 1.00 68.50 926 LEU A CA 1
ATOM 6776 C C . LEU A 1 926 ? -20.008 1.846 2.734 1.00 68.50 926 LEU A C 1
ATOM 6778 O O . LEU A 1 926 ? -19.048 1.882 3.502 1.00 68.50 926 LEU A O 1
ATOM 6782 N N . CYS A 1 927 ? -20.668 2.943 2.381 1.00 73.06 927 CYS A N 1
ATOM 6783 C CA . CYS A 1 927 ? -20.519 4.247 3.009 1.00 73.06 927 CYS A CA 1
ATOM 6784 C C . CYS A 1 927 ? -21.550 4.389 4.132 1.00 73.06 927 CYS A C 1
ATOM 6786 O O . CYS A 1 927 ? -22.730 4.117 3.926 1.00 73.06 927 CYS A O 1
ATOM 6788 N N . MET A 1 928 ? -21.099 4.827 5.308 1.00 78.25 928 MET A N 1
ATOM 6789 C CA . MET A 1 928 ? -21.946 5.125 6.462 1.00 78.25 928 MET A CA 1
ATOM 6790 C C . MET A 1 928 ? -21.703 6.570 6.898 1.00 78.25 928 MET A C 1
ATOM 6792 O O . MET A 1 928 ? -20.559 6.974 7.117 1.00 78.25 928 MET A O 1
ATOM 6796 N N . TYR A 1 929 ? -22.779 7.338 7.032 1.00 81.19 929 TYR A N 1
ATOM 6797 C CA . TYR A 1 929 ? -22.769 8.702 7.552 1.00 81.19 929 TYR A CA 1
ATOM 6798 C C . TYR A 1 929 ? -23.805 8.794 8.672 1.00 81.19 929 TYR A C 1
ATOM 6800 O O . TYR A 1 929 ? -24.953 8.405 8.466 1.00 81.19 929 TYR A O 1
ATOM 6808 N N . GLY A 1 930 ? -23.408 9.264 9.855 1.00 85.88 930 GLY A N 1
ATOM 6809 C CA . GLY A 1 930 ? -24.248 9.204 11.051 1.00 85.88 930 GLY A CA 1
ATOM 6810 C C . GLY A 1 930 ? -24.243 10.480 11.880 1.00 85.88 930 GLY A C 1
ATOM 6811 O O . GLY A 1 930 ? -23.329 11.298 11.777 1.00 85.88 930 GLY A O 1
ATOM 6812 N N . HIS A 1 931 ? -25.280 10.629 12.700 1.00 88.00 931 HIS A N 1
ATOM 6813 C CA . HIS A 1 931 ? -25.370 11.615 13.772 1.00 88.00 931 HIS A CA 1
ATOM 6814 C C . HIS A 1 931 ? -26.149 11.009 14.935 1.00 88.00 931 HIS A C 1
ATOM 6816 O O . HIS A 1 931 ? -27.230 10.457 14.717 1.00 88.00 931 HIS A O 1
ATOM 6822 N N . GLY A 1 932 ? -25.665 11.184 16.160 1.00 89.75 932 GLY A N 1
ATOM 6823 C CA . GLY A 1 932 ? -26.395 10.726 17.330 1.00 89.75 932 GLY A CA 1
ATOM 6824 C C . GLY A 1 932 ? -26.181 11.570 18.566 1.00 89.75 932 GLY A C 1
ATOM 6825 O O . GLY A 1 932 ? -25.253 12.375 18.700 1.00 89.75 932 GLY A O 1
ATOM 6826 N N . CYS A 1 933 ? -27.143 11.417 19.459 1.00 92.50 933 CYS A N 1
ATOM 6827 C CA . CYS A 1 933 ? -27.348 12.247 20.623 1.00 92.50 933 CYS A CA 1
ATOM 6828 C C . CYS A 1 933 ? -27.904 11.420 21.781 1.00 92.50 933 CYS A C 1
ATOM 6830 O O . CYS A 1 933 ? -28.396 10.304 21.613 1.00 92.50 933 CYS A O 1
ATOM 6832 N N . PHE A 1 934 ? -27.823 11.985 22.976 1.00 92.94 934 PHE A N 1
ATOM 6833 C CA . PHE A 1 934 ? -28.402 11.415 24.181 1.00 92.94 934 PHE A CA 1
ATOM 6834 C C . PHE A 1 934 ? -29.704 12.142 24.493 1.00 92.94 934 PHE A C 1
ATOM 6836 O O . PHE A 1 934 ? -29.717 13.361 24.661 1.00 92.94 934 PHE A O 1
ATOM 6843 N N . VAL A 1 935 ? -30.801 11.397 24.555 1.00 92.25 935 VAL A N 1
ATOM 6844 C CA . VAL A 1 935 ? -32.161 11.891 24.782 1.00 92.25 935 VAL A CA 1
ATOM 6845 C C . VAL A 1 935 ? -32.641 11.367 26.139 1.00 92.25 935 VAL A C 1
ATOM 6847 O O . VAL A 1 935 ? -32.580 10.158 26.371 1.00 92.25 935 VAL A O 1
ATOM 6850 N N . PRO A 1 936 ? -33.125 12.217 27.061 1.00 91.12 936 PRO A N 1
ATOM 6851 C CA . PRO A 1 936 ? -33.709 11.749 28.317 1.00 91.12 936 PRO A CA 1
ATOM 6852 C C . PRO A 1 936 ? -34.843 10.748 28.067 1.00 91.12 936 PRO A C 1
ATOM 6854 O O . PRO A 1 936 ? -35.671 10.972 27.187 1.00 91.12 936 PRO A O 1
ATOM 6857 N N . VAL A 1 937 ? -34.930 9.677 28.863 1.00 87.88 937 VAL A N 1
ATOM 6858 C CA . VAL A 1 937 ? -35.956 8.625 28.695 1.00 87.88 937 VAL A CA 1
ATOM 6859 C C . VAL A 1 937 ? -37.386 9.189 28.545 1.00 87.88 937 VAL A C 1
ATOM 6861 O O . VAL A 1 937 ? -38.088 8.759 27.627 1.00 87.88 937 VAL A O 1
ATOM 6864 N N . PRO A 1 938 ? -37.830 10.191 29.340 1.00 86.94 938 PRO A N 1
ATOM 6865 C CA . PRO A 1 938 ? -39.164 10.782 29.186 1.00 86.94 938 PRO A CA 1
ATOM 6866 C C . PRO A 1 938 ? -39.391 11.541 27.870 1.00 86.94 938 PRO A C 1
ATOM 6868 O O . PRO A 1 938 ? -40.529 11.683 27.423 1.00 86.94 938 PRO A O 1
ATOM 6871 N N . ALA A 1 939 ? -38.322 12.031 27.240 1.00 86.69 939 ALA A N 1
ATOM 6872 C CA . ALA A 1 939 ? -38.398 12.831 26.021 1.00 86.69 939 ALA A CA 1
ATOM 6873 C C . ALA A 1 939 ? -38.644 11.986 24.760 1.00 86.69 939 ALA A C 1
ATOM 6875 O O . ALA A 1 939 ? -38.888 12.559 23.695 1.00 86.69 939 ALA A O 1
ATOM 6876 N N . LEU A 1 940 ? -38.629 10.646 24.874 1.00 85.94 940 LEU A N 1
ATOM 6877 C CA . LEU A 1 940 ? -38.961 9.757 23.764 1.00 85.94 940 LEU A CA 1
ATOM 6878 C C . LEU A 1 940 ? -40.380 10.042 23.257 1.00 85.94 940 LEU A C 1
ATOM 6880 O O . LEU A 1 940 ? -40.520 10.349 22.083 1.00 85.94 940 LEU A O 1
ATOM 6884 N N . VAL A 1 941 ? -41.408 10.023 24.115 1.00 81.00 941 VAL A N 1
ATOM 6885 C CA . VAL A 1 941 ? -42.827 10.132 23.691 1.00 81.00 941 VAL A CA 1
ATOM 6886 C C . VAL A 1 941 ? -43.508 11.445 24.123 1.00 81.00 941 VAL A C 1
ATOM 6888 O O . VAL A 1 941 ? -44.571 11.763 23.603 1.00 81.00 941 VAL A O 1
ATOM 6891 N N . ALA A 1 942 ? -42.851 12.255 24.968 1.00 64.62 942 ALA A N 1
ATOM 6892 C CA . ALA A 1 942 ? -43.417 13.393 25.710 1.00 64.62 942 ALA A CA 1
ATOM 6893 C C . ALA A 1 942 ? -44.525 12.978 26.705 1.00 64.62 942 ALA A C 1
ATOM 6895 O O . ALA A 1 942 ? -45.340 12.098 26.436 1.00 64.62 942 ALA A O 1
ATOM 6896 N N . ALA A 1 943 ? -44.532 13.587 27.895 1.00 51.75 943 ALA A N 1
ATOM 6897 C CA . ALA A 1 943 ? -45.591 13.368 28.878 1.00 51.75 943 ALA A CA 1
ATOM 6898 C C . ALA A 1 943 ? -46.866 14.122 28.447 1.00 51.75 943 ALA A C 1
ATOM 6900 O O . ALA A 1 943 ? -46.747 15.257 27.976 1.00 51.75 943 ALA A O 1
ATOM 6901 N N . PRO A 1 944 ? -48.069 13.536 28.596 1.00 47.69 944 PRO A N 1
ATOM 6902 C CA . PRO A 1 944 ? -49.309 14.285 28.421 1.00 47.69 944 PRO A CA 1
ATOM 6903 C C . PRO A 1 944 ? -49.348 15.463 29.406 1.00 47.69 944 PRO A C 1
ATOM 6905 O O . PRO A 1 944 ? -48.869 15.353 30.534 1.00 47.69 944 PRO A O 1
ATOM 6908 N N . ALA A 1 945 ? -49.911 16.591 28.977 1.00 46.66 945 ALA A N 1
ATOM 6909 C CA . ALA A 1 945 ? -49.933 17.857 29.715 1.00 46.66 945 ALA A CA 1
ATOM 6910 C C . ALA A 1 945 ? -50.852 17.859 30.962 1.00 46.66 945 ALA A C 1
ATOM 6912 O O . ALA A 1 945 ? -51.125 18.924 31.511 1.00 46.66 945 ALA A O 1
ATOM 6913 N N . ASP A 1 946 ? -51.312 16.692 31.421 1.00 41.06 946 ASP A N 1
ATOM 6914 C CA . ASP A 1 946 ? -52.502 16.572 32.269 1.00 41.06 946 ASP A CA 1
ATOM 6915 C C . ASP A 1 946 ? -52.202 16.146 33.723 1.00 41.06 946 ASP A C 1
ATOM 6917 O O . ASP A 1 946 ? -53.129 16.026 34.520 1.00 41.06 946 ASP A O 1
ATOM 6921 N N . ASP A 1 947 ? -50.933 15.941 34.103 1.00 37.94 947 ASP A N 1
ATOM 6922 C CA . ASP A 1 947 ? -50.551 15.630 35.492 1.00 37.94 947 ASP A CA 1
ATOM 6923 C C . ASP A 1 947 ? -50.057 16.892 36.227 1.00 37.94 947 ASP A C 1
ATOM 6925 O O . ASP A 1 947 ? -48.878 17.266 36.188 1.00 37.94 947 ASP A O 1
ATOM 6929 N N . GLU A 1 948 ? -50.978 17.559 36.930 1.00 37.78 948 GLU A N 1
ATOM 6930 C CA . GLU A 1 948 ? -50.673 18.591 37.927 1.00 37.78 948 GLU A CA 1
ATOM 6931 C C . GLU A 1 948 ? -49.891 17.972 39.104 1.00 37.78 948 GLU A C 1
ATOM 6933 O O . GLU A 1 948 ? -50.455 17.611 40.136 1.00 37.78 948 GLU A O 1
ATOM 6938 N N . GLY A 1 949 ? -48.571 17.815 38.968 1.00 33.84 949 GLY A N 1
ATOM 6939 C CA . GLY A 1 949 ? -47.769 17.272 40.071 1.00 33.84 949 GLY A CA 1
ATOM 6940 C C . GLY A 1 949 ? -46.248 17.300 39.950 1.00 33.84 949 GLY A C 1
ATOM 6941 O O . GLY A 1 949 ? -45.578 17.128 40.967 1.00 33.84 949 GLY A O 1
ATOM 6942 N N . VAL A 1 950 ? -45.662 17.553 38.774 1.00 36.22 950 VAL A N 1
ATOM 6943 C CA . VAL A 1 950 ? -44.192 17.568 38.629 1.00 36.22 950 VAL A CA 1
ATOM 6944 C C . VAL A 1 950 ? -43.699 18.975 38.310 1.00 36.22 950 VAL A C 1
ATOM 6946 O O . VAL A 1 950 ? -43.638 19.413 37.164 1.00 36.22 950 VAL A O 1
ATOM 6949 N N . ALA A 1 951 ? -43.338 19.702 39.365 1.00 29.42 951 ALA A N 1
ATOM 6950 C CA . ALA A 1 951 ? -42.712 21.007 39.258 1.00 29.42 951 ALA A CA 1
ATOM 6951 C C . ALA A 1 951 ? -41.281 20.904 38.687 1.00 29.42 951 ALA A C 1
ATOM 6953 O O . ALA A 1 951 ? -40.391 20.324 39.299 1.00 29.42 951 ALA A O 1
ATOM 6954 N N . ALA A 1 952 ? -41.097 21.555 37.536 1.00 36.75 952 ALA A N 1
ATOM 6955 C CA . ALA A 1 952 ? -39.903 22.266 37.074 1.00 36.75 952 ALA A CA 1
ATOM 6956 C C . ALA A 1 952 ? -38.541 21.535 37.040 1.00 36.75 952 ALA A C 1
ATOM 6958 O O . ALA A 1 952 ? -37.760 21.574 37.988 1.00 36.75 952 ALA A O 1
ATOM 6959 N N . ALA A 1 953 ? -38.154 21.109 35.833 1.00 31.03 953 ALA A N 1
ATOM 6960 C CA . ALA A 1 953 ? -36.767 21.181 35.371 1.00 31.03 953 ALA A CA 1
ATOM 6961 C C . ALA A 1 953 ? -36.721 21.813 33.965 1.00 31.03 953 ALA A C 1
ATOM 6963 O O . ALA A 1 953 ? -36.895 21.130 32.966 1.00 31.03 953 ALA A O 1
ATOM 6964 N N . GLY A 1 954 ? -36.516 23.137 33.914 1.00 34.53 954 GLY A N 1
ATOM 6965 C CA . GLY A 1 954 ? -36.024 23.891 32.748 1.00 34.53 954 GLY A CA 1
ATOM 6966 C C . GLY A 1 954 ? -36.888 23.882 31.481 1.00 34.53 954 GLY A C 1
ATOM 6967 O O . GLY A 1 954 ? -36.774 22.989 30.651 1.00 34.53 954 GLY A O 1
ATOM 6968 N N . GLY A 1 955 ? -37.673 24.945 31.279 1.00 34.19 955 GLY A N 1
ATOM 6969 C CA . GLY A 1 955 ? -38.510 25.140 30.093 1.00 34.19 955 GLY A CA 1
ATOM 6970 C C . GLY A 1 955 ? -37.753 25.040 28.763 1.00 34.19 955 GLY A C 1
ATOM 6971 O O . GLY A 1 955 ? -36.991 25.933 28.392 1.00 34.19 955 GLY A O 1
ATOM 6972 N N . LYS A 1 956 ? -38.035 23.972 28.019 1.00 41.53 956 LYS A N 1
ATOM 6973 C CA . LYS A 1 956 ? -37.985 23.918 26.558 1.00 41.53 956 LYS A CA 1
ATOM 6974 C C . LYS A 1 956 ? -39.310 23.324 26.097 1.00 41.53 956 LYS A C 1
ATOM 6976 O O . LYS A 1 956 ? -39.789 22.358 26.677 1.00 41.53 956 LYS A O 1
ATOM 6981 N N . ASP A 1 957 ? -39.901 23.944 25.089 1.00 39.97 957 ASP A N 1
ATOM 6982 C CA . ASP A 1 957 ? -41.105 23.470 24.415 1.00 39.97 957 ASP A CA 1
ATOM 6983 C C . ASP A 1 957 ? -40.756 22.145 23.700 1.00 39.97 957 ASP A C 1
ATOM 6985 O O . ASP A 1 957 ? -40.034 22.133 22.700 1.00 39.97 957 ASP A O 1
ATOM 6989 N N . CYS A 1 958 ? -41.123 21.005 24.295 1.00 42.94 958 CYS A N 1
ATOM 6990 C CA . CYS A 1 958 ? -40.703 19.673 23.852 1.00 42.94 958 CYS A CA 1
ATOM 6991 C C . CYS A 1 958 ? -41.557 19.185 22.673 1.00 42.94 958 CYS A C 1
ATOM 6993 O O . CYS A 1 958 ? -42.435 18.338 22.839 1.00 42.94 958 CYS A O 1
ATOM 6995 N N . GLY A 1 959 ? -41.258 19.651 21.458 1.00 53.19 959 GLY A N 1
ATOM 6996 C CA . GLY A 1 959 ? -41.566 18.871 20.256 1.00 53.19 959 GLY A CA 1
ATOM 6997 C C . GLY A 1 959 ? -40.833 17.524 20.346 1.00 53.19 959 GLY A C 1
ATOM 6998 O O . GLY A 1 959 ? -39.614 17.484 20.207 1.00 53.19 959 GLY A O 1
ATOM 6999 N N . GLY A 1 960 ? -41.545 16.448 20.701 1.00 72.56 960 GLY A N 1
ATOM 7000 C CA . GLY A 1 960 ? -40.957 15.195 21.204 1.00 72.56 960 GLY A CA 1
ATOM 7001 C C . GLY A 1 960 ? -40.032 14.450 20.229 1.00 72.56 960 GLY A C 1
ATOM 7002 O O . GLY A 1 960 ? -40.230 14.484 19.012 1.00 72.56 960 GLY A O 1
ATOM 7003 N N . ALA A 1 961 ? -39.050 13.709 20.763 1.00 86.75 961 ALA A N 1
ATOM 7004 C CA . ALA A 1 961 ? -38.059 12.971 19.968 1.00 86.75 961 ALA A CA 1
ATOM 7005 C C . ALA A 1 961 ? -38.702 11.935 19.024 1.00 86.75 961 ALA A C 1
ATOM 7007 O O . ALA A 1 961 ? -38.249 11.755 17.894 1.00 86.75 961 ALA A O 1
ATOM 7008 N N . LEU A 1 962 ? -39.809 11.306 19.431 1.00 88.81 962 LEU A N 1
ATOM 7009 C CA . LEU A 1 962 ? -40.595 10.400 18.588 1.00 88.81 962 LEU A CA 1
ATOM 7010 C C . LEU A 1 962 ? -41.156 11.074 17.329 1.00 88.81 962 LEU A C 1
ATOM 7012 O O . LEU A 1 962 ? -41.229 10.430 16.281 1.00 88.81 962 LEU A O 1
ATOM 7016 N N . ALA A 1 963 ? -41.549 12.349 17.405 1.00 87.12 963 ALA A N 1
ATOM 7017 C CA . ALA A 1 963 ? -42.044 13.076 16.238 1.00 87.12 963 ALA A CA 1
ATOM 7018 C C . ALA A 1 963 ? -40.922 13.272 15.208 1.00 87.12 963 ALA A C 1
ATOM 7020 O O . ALA A 1 963 ? -41.125 13.011 14.020 1.00 87.12 963 ALA A O 1
ATOM 7021 N N . ALA A 1 964 ? -39.719 13.624 15.675 1.00 90.06 964 ALA A N 1
ATOM 7022 C CA . ALA A 1 964 ? -38.531 13.726 14.832 1.00 90.06 964 ALA A CA 1
ATOM 7023 C C . ALA A 1 964 ? -38.153 12.371 14.208 1.00 90.06 964 ALA A C 1
ATOM 7025 O O . ALA A 1 964 ? -37.921 12.297 13.001 1.00 90.06 964 ALA A O 1
ATOM 7026 N N . LEU A 1 965 ? -38.173 11.285 14.993 1.00 91.00 965 LEU A N 1
ATOM 7027 C CA . LEU A 1 965 ? -37.918 9.928 14.494 1.00 91.00 965 LEU A CA 1
ATOM 7028 C C . LEU A 1 965 ? -38.935 9.506 13.428 1.00 91.00 965 LEU A C 1
ATOM 7030 O O . LEU A 1 965 ? -38.555 8.956 12.396 1.00 91.00 965 LEU A O 1
ATOM 7034 N N . ARG A 1 966 ? -40.224 9.805 13.625 1.00 89.56 966 ARG A N 1
ATOM 7035 C CA . ARG A 1 966 ? -41.258 9.521 12.621 1.00 89.56 966 ARG A CA 1
ATOM 7036 C C . ARG A 1 966 ? -41.031 10.307 11.334 1.00 89.56 966 ARG A C 1
ATOM 7038 O O . ARG A 1 966 ? -41.108 9.737 10.248 1.00 89.56 966 ARG A O 1
ATOM 7045 N N . GLN A 1 967 ? -40.756 11.604 11.442 1.00 89.62 967 GLN A N 1
ATOM 7046 C CA . GLN A 1 967 ? -40.503 12.443 10.273 1.00 89.62 967 GLN A CA 1
ATOM 7047 C C . GLN A 1 967 ? -39.269 11.965 9.497 1.00 89.62 967 GLN A C 1
ATOM 7049 O O . GLN A 1 967 ? -39.307 11.885 8.267 1.00 89.62 967 GLN A O 1
ATOM 7054 N N . ALA A 1 968 ? -38.197 11.605 10.204 1.00 91.25 968 ALA A N 1
ATOM 7055 C CA . ALA A 1 968 ? -36.995 11.049 9.598 1.00 91.25 968 ALA A CA 1
ATOM 7056 C C . ALA A 1 968 ? -37.268 9.694 8.925 1.00 91.25 968 ALA A C 1
ATOM 7058 O O . ALA A 1 968 ? -36.767 9.457 7.827 1.00 91.25 968 ALA A O 1
ATOM 7059 N N . ALA A 1 969 ? -38.108 8.841 9.523 1.00 89.44 969 ALA A N 1
ATOM 7060 C CA . ALA A 1 969 ? -38.505 7.558 8.942 1.00 89.44 969 ALA A CA 1
ATOM 7061 C C . ALA A 1 969 ? -39.268 7.727 7.616 1.00 89.44 969 ALA A C 1
ATOM 7063 O O . ALA A 1 969 ? -39.013 6.997 6.662 1.00 89.44 969 ALA A O 1
ATOM 7064 N N . HIS A 1 970 ? -40.164 8.716 7.521 1.00 87.50 970 HIS A N 1
ATOM 7065 C CA . HIS A 1 970 ? -40.914 8.991 6.288 1.00 87.50 970 HIS A CA 1
ATOM 7066 C C . HIS A 1 970 ? -40.067 9.590 5.161 1.00 87.50 970 HIS A C 1
ATOM 7068 O O . HIS A 1 970 ? -40.454 9.489 4.000 1.00 87.50 970 HIS A O 1
ATOM 7074 N N . THR A 1 971 ? -38.937 10.219 5.488 1.00 89.56 971 THR A N 1
ATOM 7075 C CA . THR A 1 971 ? -38.052 10.883 4.517 1.00 89.56 971 THR A CA 1
ATOM 7076 C C . THR A 1 971 ? -36.749 10.124 4.267 1.00 89.56 971 THR A C 1
ATOM 7078 O O . THR A 1 971 ? -35.836 10.676 3.654 1.00 89.56 971 THR A O 1
ATOM 7081 N N . MET A 1 972 ? -36.649 8.866 4.722 1.00 86.81 972 MET A N 1
ATOM 7082 C CA . MET A 1 972 ? -35.470 8.016 4.526 1.00 86.81 972 MET A CA 1
ATOM 7083 C C . MET A 1 972 ? -35.039 7.977 3.059 1.00 86.81 972 MET A C 1
ATOM 7085 O O . MET A 1 972 ? -35.813 7.631 2.170 1.00 86.81 972 MET A O 1
ATOM 7089 N N . THR A 1 973 ? -33.772 8.312 2.819 1.00 82.00 973 THR A N 1
ATOM 7090 C CA . THR A 1 973 ? -33.197 8.416 1.469 1.00 82.00 973 THR A CA 1
ATOM 7091 C C . THR A 1 973 ? -32.606 7.110 0.952 1.00 82.00 973 THR A C 1
ATOM 7093 O O . THR A 1 973 ? -32.387 6.979 -0.247 1.00 82.00 973 THR A O 1
ATOM 7096 N N . SER A 1 974 ? -32.343 6.141 1.831 1.00 80.25 974 SER A N 1
ATOM 7097 C CA . SER A 1 974 ? -31.817 4.824 1.475 1.00 80.25 974 SER A CA 1
ATOM 7098 C C . SER A 1 974 ? -32.595 3.725 2.204 1.00 80.25 974 SER A C 1
ATOM 7100 O O . SER A 1 974 ? -32.894 3.880 3.391 1.00 80.25 974 SER A O 1
ATOM 7102 N N . PRO A 1 975 ? -32.874 2.582 1.545 1.00 72.56 975 PRO A N 1
ATOM 7103 C CA . PRO A 1 975 ? -33.492 1.424 2.189 1.00 72.56 975 PRO A CA 1
ATOM 7104 C C . PRO A 1 975 ? -32.592 0.791 3.260 1.00 72.56 975 PRO A C 1
ATOM 7106 O O . PRO A 1 975 ? -33.071 0.020 4.083 1.00 72.56 975 PRO A O 1
ATOM 7109 N N . ARG A 1 976 ? -31.288 1.105 3.257 1.00 75.50 976 ARG A N 1
ATOM 7110 C CA . ARG A 1 976 ? -30.330 0.630 4.263 1.00 75.50 976 ARG A CA 1
ATOM 7111 C C . ARG A 1 976 ? -30.180 1.583 5.445 1.00 75.50 976 ARG A C 1
ATOM 7113 O O . ARG A 1 976 ? -29.491 1.229 6.392 1.00 75.50 976 ARG A O 1
ATOM 7120 N N . SER A 1 977 ? -30.786 2.771 5.404 1.00 84.12 977 SER A N 1
ATOM 7121 C CA . SER A 1 977 ? -30.735 3.713 6.523 1.00 84.12 977 SER A CA 1
ATOM 7122 C C . SER A 1 977 ? -31.457 3.166 7.755 1.00 84.12 977 SER A C 1
ATOM 7124 O O . SER A 1 977 ? -32.449 2.439 7.642 1.00 84.12 977 SER A O 1
ATOM 7126 N N . ILE A 1 978 ? -30.991 3.570 8.935 1.00 86.44 978 ILE A N 1
ATOM 7127 C CA . ILE A 1 978 ? -31.616 3.221 10.212 1.00 86.44 978 ILE A CA 1
ATOM 7128 C C . ILE A 1 978 ? -31.808 4.461 11.092 1.00 86.44 978 ILE A C 1
ATOM 7130 O O . ILE A 1 978 ? -31.046 5.432 11.028 1.00 86.44 978 ILE A O 1
ATOM 7134 N N . LEU A 1 979 ? -32.810 4.390 11.957 1.00 91.25 979 LEU A N 1
ATOM 7135 C CA . LEU A 1 979 ? -32.897 5.197 13.167 1.00 91.25 979 LEU A CA 1
ATOM 7136 C C . LEU A 1 979 ? -32.813 4.251 14.363 1.00 91.25 979 LEU A C 1
ATOM 7138 O O . LEU A 1 979 ? -33.611 3.318 14.460 1.00 91.25 979 LEU A O 1
ATOM 7142 N N . LEU A 1 980 ? -31.841 4.461 15.240 1.00 90.62 980 LEU A N 1
ATOM 7143 C CA . LEU A 1 980 ? -31.558 3.585 16.372 1.00 90.62 980 LEU A CA 1
ATOM 7144 C C . LEU A 1 980 ? -31.848 4.314 17.681 1.00 90.62 980 LEU A C 1
ATOM 7146 O O . LEU A 1 980 ? -31.437 5.457 17.851 1.00 90.62 980 LEU A O 1
ATOM 7150 N N . VAL A 1 981 ? -32.519 3.633 18.606 1.00 92.88 981 VAL A N 1
ATOM 7151 C CA . VAL A 1 981 ? -32.733 4.055 19.991 1.00 92.88 981 VAL A CA 1
ATOM 7152 C C . VAL A 1 981 ? -32.294 2.906 20.893 1.00 92.88 981 VAL A C 1
ATOM 7154 O O . VAL A 1 981 ? -32.909 1.838 20.911 1.00 92.88 981 VAL A O 1
ATOM 7157 N N . CYS A 1 982 ? -31.222 3.098 21.651 1.00 91.44 982 CYS A N 1
ATOM 7158 C CA . CYS A 1 982 ? -30.740 2.110 22.610 1.00 91.44 982 CYS A CA 1
ATOM 7159 C C . CYS A 1 982 ? -30.342 2.795 23.926 1.00 91.44 982 CYS A C 1
ATOM 7161 O O . CYS A 1 982 ? -30.177 4.015 23.973 1.00 91.44 982 CYS A O 1
ATOM 7163 N N . PRO A 1 983 ? -30.267 2.064 25.041 1.00 90.00 983 PRO A N 1
ATOM 7164 C CA . PRO A 1 983 ? -29.939 2.654 26.326 1.00 90.00 983 PRO A CA 1
ATOM 7165 C C . PRO A 1 983 ? -28.492 3.135 26.385 1.00 90.00 983 PRO A C 1
ATOM 7167 O O . PRO A 1 983 ? -27.600 2.541 25.779 1.00 90.00 983 PRO A O 1
ATOM 7170 N N . SER A 1 984 ? -28.260 4.189 27.163 1.00 89.56 984 SER A N 1
ATOM 7171 C CA . SER A 1 984 ? -26.924 4.560 27.615 1.00 89.56 984 SER A CA 1
ATOM 7172 C C . SER A 1 984 ? -26.547 3.807 28.890 1.00 89.56 984 SER A C 1
ATOM 7174 O O . SER A 1 984 ? -27.374 3.155 29.534 1.00 89.56 984 SER A O 1
ATOM 7176 N N . ALA A 1 985 ? -25.290 3.945 29.302 1.00 85.56 985 ALA A N 1
ATOM 7177 C CA . ALA A 1 985 ? -24.831 3.389 30.566 1.00 85.56 985 ALA A CA 1
ATOM 7178 C C . ALA A 1 985 ? -25.580 4.001 31.771 1.00 85.56 985 ALA A C 1
ATOM 7180 O O . ALA A 1 985 ? -25.940 5.186 31.725 1.00 85.56 985 ALA A O 1
ATOM 7181 N N . PRO A 1 986 ? -25.792 3.225 32.849 1.00 81.56 986 PRO A N 1
ATOM 7182 C CA . PRO A 1 986 ? -26.439 3.714 34.060 1.00 81.56 986 PRO A CA 1
ATOM 7183 C C . PRO A 1 986 ? -25.531 4.673 34.844 1.00 81.56 986 PRO A C 1
ATOM 7185 O O . PRO A 1 986 ? -24.301 4.598 34.733 1.00 81.56 986 PRO A O 1
ATOM 7188 N N . SER A 1 987 ? -26.119 5.571 35.643 1.00 73.50 987 SER A N 1
ATOM 7189 C CA . SER A 1 987 ? -25.356 6.485 36.521 1.00 73.50 987 SER A CA 1
ATOM 7190 C C . SER A 1 987 ? -24.675 5.774 37.691 1.00 73.50 987 SER A C 1
ATOM 7192 O O . SER A 1 987 ? -23.631 6.221 38.164 1.00 73.50 987 SER A O 1
ATOM 7194 N N . THR A 1 988 ? -25.233 4.650 38.142 1.00 62.66 988 THR A N 1
ATOM 7195 C CA . THR A 1 988 ? -24.646 3.795 39.180 1.00 62.66 988 THR A CA 1
ATOM 7196 C C . THR A 1 988 ? -24.022 2.563 38.534 1.00 62.66 988 THR A C 1
ATOM 7198 O O . THR A 1 988 ? -24.686 1.804 37.830 1.00 62.66 988 THR A O 1
ATOM 7201 N N . ALA A 1 989 ? -22.717 2.372 38.741 1.00 50.78 989 ALA A N 1
ATOM 7202 C CA . ALA A 1 989 ? -22.011 1.207 38.221 1.00 50.78 989 ALA A CA 1
ATOM 7203 C C . ALA A 1 989 ? -22.483 -0.064 38.960 1.00 50.78 989 ALA A C 1
ATOM 7205 O O . ALA A 1 989 ? -22.422 -0.101 40.195 1.00 50.78 989 ALA A O 1
ATOM 7206 N N . PRO A 1 990 ? -22.918 -1.126 38.258 1.00 45.59 990 PRO A N 1
ATOM 7207 C CA . PRO A 1 990 ? -23.269 -2.387 38.904 1.00 45.59 990 PRO A CA 1
ATOM 7208 C C . PRO A 1 990 ? -22.027 -2.988 39.585 1.00 45.59 990 PRO A C 1
ATOM 7210 O O . PRO A 1 990 ? -21.079 -3.388 38.914 1.00 45.59 990 PRO A O 1
ATOM 7213 N N . GLY A 1 991 ? -22.009 -3.013 40.924 1.00 41.84 991 GLY A N 1
ATOM 7214 C CA . GLY A 1 991 ? -20.914 -3.586 41.724 1.00 41.84 991 GLY A CA 1
ATOM 7215 C C . GLY A 1 991 ? -20.246 -2.655 42.746 1.00 41.84 991 GLY A C 1
ATOM 7216 O O . GLY A 1 991 ? -19.401 -3.123 43.506 1.00 41.84 991 GLY A O 1
ATOM 7217 N N . SER A 1 992 ? -20.623 -1.372 42.843 1.00 37.34 992 SER A N 1
ATOM 7218 C CA . SER A 1 992 ? -20.157 -0.500 43.934 1.00 37.34 992 SER A CA 1
ATOM 7219 C C . SER A 1 992 ? -20.958 -0.744 45.221 1.00 37.34 992 SER A C 1
ATOM 7221 O O . SER A 1 992 ? -21.837 0.036 45.588 1.00 37.34 992 SER A O 1
ATOM 7223 N N . SER A 1 993 ? -20.678 -1.837 45.934 1.00 26.58 993 SER A N 1
ATOM 7224 C CA . SER A 1 993 ? -21.133 -1.987 47.318 1.00 26.58 993 SER A CA 1
ATOM 7225 C C . SER A 1 993 ? -20.277 -1.105 48.235 1.00 26.58 993 SER A C 1
ATOM 7227 O O . SER A 1 993 ? -19.306 -1.575 48.827 1.00 26.58 993 SER A O 1
ATOM 7229 N N . SER A 1 994 ? -20.619 0.176 48.368 1.00 29.27 994 SER A N 1
ATOM 7230 C CA . SER A 1 994 ? -20.202 0.977 49.522 1.00 29.27 994 SER A CA 1
ATOM 7231 C C . SER A 1 994 ? -21.391 1.116 50.465 1.00 29.27 994 SER A C 1
ATOM 7233 O O . SER A 1 994 ? -22.288 1.933 50.262 1.00 29.27 994 SER A O 1
ATOM 7235 N N . SER A 1 995 ? -21.406 0.288 51.505 1.00 29.48 995 SER A N 1
ATOM 7236 C CA . SER A 1 995 ? -22.248 0.494 52.676 1.00 29.48 995 SER A CA 1
ATOM 7237 C C . SER A 1 995 ? -21.789 1.759 53.407 1.00 29.48 995 SER A C 1
ATOM 7239 O O . SER A 1 995 ? -20.848 1.712 54.197 1.00 29.48 995 SER A O 1
ATOM 7241 N N . SER A 1 996 ? -22.447 2.890 53.172 1.00 28.06 996 SER A N 1
ATOM 7242 C CA . SER A 1 996 ? -22.429 4.004 54.122 1.00 28.06 996 SER A CA 1
ATOM 7243 C C . SER A 1 996 ? -23.717 4.809 54.009 1.00 28.06 996 SER A C 1
ATOM 7245 O O . SER A 1 996 ? -23.887 5.624 53.105 1.00 28.06 996 SER A O 1
ATOM 7247 N N . SER A 1 997 ? -24.624 4.575 54.953 1.00 30.98 997 SER A N 1
ATOM 7248 C CA . SER A 1 997 ? -25.725 5.483 55.257 1.00 30.98 997 SER A CA 1
ATOM 7249 C C . SER A 1 997 ? -25.149 6.827 55.716 1.00 30.98 997 SER A C 1
ATOM 7251 O O . SER A 1 997 ? -24.441 6.880 56.720 1.00 30.98 997 SER A O 1
ATOM 7253 N N . GLY A 1 998 ? -25.451 7.908 54.998 1.00 25.66 998 GLY A N 1
ATOM 7254 C CA . GLY A 1 998 ? -25.055 9.266 55.365 1.00 25.66 998 GLY A CA 1
ATOM 7255 C C . GLY A 1 998 ? -25.825 10.309 54.557 1.00 25.66 998 GLY A C 1
ATOM 7256 O O . GLY A 1 998 ? -25.791 10.299 53.334 1.00 25.66 998 GLY A O 1
ATOM 7257 N N . ASN A 1 999 ? -26.553 11.173 55.262 1.00 27.36 999 ASN A N 1
ATOM 7258 C CA . ASN A 1 999 ? -27.431 12.218 54.735 1.00 27.36 999 ASN A CA 1
ATOM 7259 C C . ASN A 1 999 ? -26.743 13.214 53.778 1.00 27.36 999 ASN A C 1
ATOM 7261 O O . ASN A 1 999 ? -25.717 13.791 54.117 1.00 27.36 999 ASN A O 1
ATOM 7265 N N . GLY A 1 1000 ? -27.439 13.513 52.676 1.00 30.06 1000 GLY A N 1
ATOM 7266 C CA . GLY A 1 1000 ? -27.685 14.863 52.152 1.00 30.06 1000 GLY A CA 1
ATOM 7267 C C . GLY A 1 1000 ? -26.502 15.794 51.861 1.00 30.06 1000 GLY A C 1
ATOM 7268 O O . GLY A 1 1000 ? -26.212 16.679 52.659 1.00 30.06 1000 GLY A O 1
ATOM 7269 N N . SER A 1 1001 ? -25.985 15.741 50.632 1.00 23.55 1001 SER A N 1
ATOM 7270 C CA . SER A 1 1001 ? -25.652 16.939 49.845 1.00 23.55 1001 SER A CA 1
ATOM 7271 C C . SER A 1 1001 ? -25.607 16.600 48.349 1.00 23.55 1001 SER A C 1
ATOM 7273 O O . SER A 1 1001 ? -24.936 15.674 47.902 1.00 23.55 1001 SER A O 1
ATOM 7275 N N . SER A 1 1002 ? -26.380 17.338 47.556 1.00 31.80 1002 SER A N 1
ATOM 7276 C CA . SER A 1 1002 ? -26.383 17.270 46.097 1.00 31.80 1002 SER A CA 1
ATOM 7277 C C . SER A 1 1002 ? -25.153 18.000 45.545 1.00 31.80 1002 SER A C 1
ATOM 7279 O O . SER A 1 1002 ? -25.197 19.212 45.330 1.00 31.80 1002 SER A O 1
ATOM 7281 N N . SER A 1 1003 ? -24.052 17.283 45.321 1.00 28.38 1003 SER A N 1
ATOM 7282 C CA . SER A 1 1003 ? -22.920 17.776 44.525 1.00 28.38 1003 SER A CA 1
ATOM 7283 C C . SER A 1 1003 ? -22.109 16.622 43.924 1.00 28.38 1003 SER A C 1
ATOM 7285 O O . SER A 1 1003 ? -21.426 15.909 44.650 1.00 28.38 1003 SER A O 1
ATOM 7287 N N . GLY A 1 1004 ? -22.154 16.497 42.592 1.00 28.38 1004 GLY A N 1
ATOM 7288 C CA . GLY A 1 1004 ? -21.180 15.759 41.778 1.00 28.38 1004 GLY A CA 1
ATOM 7289 C C . GLY A 1 1004 ? -21.421 14.254 41.635 1.00 28.38 1004 GLY A C 1
ATOM 7290 O O . GLY A 1 1004 ? -20.838 13.460 42.363 1.00 28.38 1004 GLY A O 1
ATOM 7291 N N . SER A 1 1005 ? -22.206 13.848 40.634 1.00 31.95 1005 SER A N 1
ATOM 7292 C CA . SER A 1 1005 ? -22.157 12.472 40.118 1.00 31.95 1005 SER A CA 1
ATOM 7293 C C . SER A 1 1005 ? -20.748 12.201 39.566 1.00 31.95 1005 SER A C 1
ATOM 7295 O O . SER A 1 1005 ? -20.331 12.824 38.589 1.00 31.95 1005 SER A O 1
ATOM 7297 N N . SER A 1 1006 ? -19.968 11.332 40.217 1.00 42.94 1006 SER A N 1
ATOM 7298 C CA . SER A 1 1006 ? -18.599 10.996 39.804 1.00 42.94 1006 SER A CA 1
ATOM 7299 C C . SER A 1 1006 ? -18.623 10.019 38.623 1.00 42.94 1006 SER A C 1
ATOM 7301 O O . SER A 1 1006 ? -18.412 8.816 38.790 1.00 42.94 1006 SER A O 1
ATOM 7303 N N . CYS A 1 1007 ? -18.923 10.513 37.419 1.00 54.41 1007 CYS A N 1
ATOM 7304 C CA . CYS A 1 1007 ? -18.858 9.694 36.211 1.00 54.41 1007 CYS A CA 1
ATOM 7305 C C . CYS A 1 1007 ? -17.421 9.181 36.006 1.00 54.41 1007 CYS A C 1
ATOM 7307 O O . CYS A 1 1007 ? -16.455 9.939 36.137 1.00 54.41 1007 CYS A O 1
ATOM 7309 N N . SER A 1 1008 ? -17.268 7.894 35.680 1.00 70.75 1008 SER A N 1
ATOM 7310 C CA . SER A 1 1008 ? -15.951 7.255 35.568 1.00 70.75 1008 SER A CA 1
ATOM 7311 C C . SER A 1 1008 ? -15.101 7.835 34.421 1.00 70.75 1008 SER A C 1
ATOM 7313 O O . SER A 1 1008 ? -13.876 7.739 34.470 1.00 70.75 1008 SER A O 1
ATOM 7315 N N . GLY A 1 1009 ? -15.724 8.475 33.425 1.00 81.44 1009 GLY A N 1
ATOM 7316 C CA . GLY A 1 1009 ? -15.076 9.076 32.257 1.00 81.44 1009 GLY A CA 1
ATOM 7317 C C . GLY A 1 1009 ? -15.627 10.461 31.902 1.00 81.44 1009 GLY A C 1
ATOM 7318 O O . GLY A 1 1009 ? -16.531 10.977 32.561 1.00 81.44 1009 GLY A O 1
ATOM 7319 N N . ALA A 1 1010 ? -15.059 11.068 30.862 1.00 84.62 1010 ALA A N 1
ATOM 7320 C CA . ALA A 1 1010 ? -15.371 12.417 30.397 1.00 84.62 1010 ALA A CA 1
ATOM 7321 C C . ALA A 1 1010 ? -16.749 12.551 29.726 1.00 84.62 1010 ALA A C 1
ATOM 7323 O O . ALA A 1 1010 ? -17.362 13.615 29.805 1.00 84.62 1010 ALA A O 1
ATOM 7324 N N . LEU A 1 1011 ? -17.257 11.486 29.094 1.00 83.56 1011 LEU A N 1
ATOM 7325 C CA . LEU A 1 1011 ? -18.617 11.470 28.553 1.00 83.56 1011 LEU A CA 1
ATOM 7326 C C . LEU A 1 1011 ? -19.627 11.214 29.687 1.00 83.56 1011 LEU A C 1
ATOM 7328 O O . LEU A 1 1011 ? -19.649 10.139 30.291 1.00 83.56 1011 LEU A O 1
ATOM 7332 N N . GLY A 1 1012 ? -20.443 12.227 29.989 1.00 79.50 1012 GLY A N 1
ATOM 7333 C CA . GLY A 1 1012 ? -21.286 12.274 31.191 1.00 79.50 1012 GLY A CA 1
ATOM 7334 C C . GLY A 1 1012 ? -22.737 11.814 31.031 1.00 79.50 1012 GLY A C 1
ATOM 7335 O O . GLY A 1 1012 ? -23.423 11.669 32.036 1.00 79.50 1012 GLY A O 1
ATOM 7336 N N . PHE A 1 1013 ? -23.226 11.574 29.812 1.00 87.00 1013 PHE A N 1
ATOM 7337 C CA . PHE A 1 1013 ? -24.646 11.276 29.588 1.00 87.00 1013 PHE A CA 1
ATOM 7338 C C . PHE A 1 1013 ? -24.990 9.835 29.998 1.00 87.00 1013 PHE A C 1
ATOM 7340 O O . PHE A 1 1013 ? -24.646 8.872 29.310 1.00 87.00 1013 PHE A O 1
ATOM 7347 N N . ARG A 1 1014 ? -25.645 9.696 31.155 1.00 86.50 1014 ARG A N 1
ATOM 7348 C CA . ARG A 1 1014 ? -26.067 8.429 31.772 1.00 86.50 1014 ARG A CA 1
ATOM 7349 C C . ARG A 1 1014 ? -27.583 8.415 31.969 1.00 86.50 1014 ARG A C 1
ATOM 7351 O O . ARG A 1 1014 ? -28.193 9.477 32.021 1.00 86.50 1014 ARG A O 1
ATOM 7358 N N . ASP A 1 1015 ? -28.176 7.226 32.082 1.00 87.44 1015 ASP A N 1
ATOM 7359 C CA . ASP A 1 1015 ? -29.634 7.038 32.233 1.00 87.44 1015 ASP A CA 1
ATOM 7360 C C . ASP A 1 1015 ? -30.470 7.746 31.138 1.00 87.44 1015 ASP A C 1
ATOM 7362 O O . ASP A 1 1015 ? -31.552 8.286 31.374 1.00 87.44 1015 ASP A O 1
ATOM 7366 N N . THR A 1 1016 ? -29.951 7.748 29.910 1.00 91.31 1016 THR A N 1
ATOM 7367 C CA . THR A 1 1016 ? -30.584 8.321 28.714 1.00 91.31 1016 THR A CA 1
ATOM 7368 C C . THR A 1 1016 ? -30.781 7.248 27.646 1.00 91.31 1016 THR A C 1
ATOM 7370 O O . THR A 1 1016 ? -30.239 6.145 27.736 1.00 91.31 1016 THR A O 1
ATOM 7373 N N . PHE A 1 1017 ? -31.532 7.573 26.599 1.00 92.44 1017 PHE A N 1
ATOM 7374 C CA . PHE A 1 1017 ? -31.455 6.851 25.340 1.00 92.44 1017 PHE A CA 1
ATOM 7375 C C . PHE A 1 1017 ? -30.397 7.481 24.447 1.00 92.44 1017 PHE A C 1
ATOM 7377 O O . PHE A 1 1017 ? -30.469 8.663 24.117 1.00 92.44 1017 PHE A O 1
ATOM 7384 N N . TYR A 1 1018 ? -29.453 6.673 23.991 1.00 92.69 1018 TYR A N 1
ATOM 7385 C CA . TYR A 1 1018 ? -28.685 6.997 22.808 1.00 92.69 1018 TYR A CA 1
ATOM 7386 C C . TYR A 1 1018 ? -29.586 6.855 21.577 1.00 92.69 1018 TYR A C 1
ATOM 7388 O O . TYR A 1 1018 ? -30.163 5.794 21.331 1.00 92.69 1018 TYR A O 1
ATOM 7396 N N . THR A 1 1019 ? -29.740 7.949 20.837 1.00 92.56 1019 THR A N 1
ATOM 7397 C CA . THR A 1 1019 ? -30.567 8.038 19.635 1.00 92.56 1019 THR A CA 1
ATOM 7398 C C . THR A 1 1019 ? -29.702 8.466 18.461 1.00 92.56 1019 THR A C 1
ATOM 7400 O O . THR A 1 1019 ? -29.040 9.499 18.541 1.00 92.56 1019 THR A O 1
ATOM 7403 N N . ALA A 1 1020 ? -29.719 7.710 17.366 1.00 90.12 1020 ALA A N 1
ATOM 7404 C CA . ALA A 1 1020 ? -28.884 7.982 16.202 1.00 90.12 1020 ALA A CA 1
ATOM 7405 C C . ALA A 1 1020 ? -29.622 7.788 14.878 1.00 90.12 1020 ALA A C 1
ATOM 7407 O O . ALA A 1 1020 ? -30.506 6.938 14.752 1.00 90.12 1020 ALA A O 1
ATOM 7408 N N . ALA A 1 1021 ? -29.221 8.571 13.880 1.00 90.31 1021 ALA A N 1
ATOM 7409 C CA . ALA A 1 1021 ? -29.633 8.434 12.493 1.00 90.31 1021 ALA A CA 1
ATOM 7410 C C . ALA A 1 1021 ? -28.419 8.073 11.639 1.00 90.31 1021 ALA A C 1
ATOM 7412 O O . ALA A 1 1021 ? -27.440 8.820 11.615 1.00 90.31 1021 ALA A O 1
ATOM 7413 N N . TYR A 1 1022 ? -28.505 6.959 10.911 1.00 87.00 1022 TYR A N 1
ATOM 7414 C CA . TYR A 1 1022 ? -27.448 6.508 10.008 1.00 87.00 1022 TYR A CA 1
ATOM 7415 C C . TYR A 1 1022 ? -27.970 6.391 8.587 1.00 87.00 1022 TYR A C 1
ATOM 7417 O O . TYR A 1 1022 ? -28.903 5.632 8.317 1.00 87.00 1022 TYR A O 1
ATOM 7425 N N . ALA A 1 1023 ? -27.341 7.124 7.672 1.00 85.62 1023 ALA A N 1
ATOM 7426 C CA . ALA A 1 1023 ? -27.489 6.904 6.247 1.00 85.62 1023 ALA A CA 1
ATOM 7427 C C . ALA A 1 1023 ? -26.417 5.930 5.775 1.00 85.62 1023 ALA A C 1
ATOM 7429 O O . ALA A 1 1023 ? -25.229 6.121 6.047 1.00 85.62 1023 ALA A O 1
ATOM 7430 N N . MET A 1 1024 ? -26.844 4.898 5.052 1.00 80.69 1024 MET A N 1
ATOM 7431 C CA . MET A 1 1024 ? -25.953 3.873 4.520 1.00 80.69 1024 MET A CA 1
ATOM 7432 C C . MET A 1 1024 ? -26.238 3.613 3.048 1.00 80.69 1024 MET A C 1
ATOM 7434 O O . MET A 1 1024 ? -27.391 3.428 2.658 1.00 80.69 1024 MET A O 1
ATOM 7438 N N . TRP A 1 1025 ? -25.191 3.574 2.231 1.00 79.88 1025 TRP A N 1
ATOM 7439 C CA . TRP A 1 1025 ? -25.289 3.340 0.788 1.00 79.88 1025 TRP A CA 1
ATOM 7440 C C . TRP A 1 1025 ? -24.007 2.694 0.254 1.00 79.88 1025 TRP A C 1
ATOM 7442 O O . TRP A 1 1025 ? -22.999 2.636 0.952 1.00 79.88 1025 TRP A O 1
ATOM 7452 N N . THR A 1 1026 ? -24.035 2.153 -0.962 1.00 76.31 1026 THR A N 1
ATOM 7453 C CA . THR A 1 1026 ? -22.838 1.585 -1.603 1.00 76.31 1026 THR A CA 1
ATOM 7454 C C . THR A 1 1026 ? -22.235 2.609 -2.549 1.00 76.31 1026 THR A C 1
ATOM 7456 O O . THR A 1 1026 ? -22.960 3.195 -3.346 1.00 76.31 1026 THR A O 1
ATOM 7459 N N . ARG A 1 1027 ? -20.912 2.792 -2.492 1.00 70.25 1027 ARG A N 1
ATOM 7460 C CA . ARG A 1 1027 ? -20.207 3.651 -3.446 1.00 70.25 1027 ARG A CA 1
ATOM 7461 C C . ARG A 1 1027 ? -20.050 2.947 -4.790 1.00 70.25 1027 ARG A C 1
ATOM 7463 O O . ARG A 1 1027 ? -19.491 1.849 -4.841 1.00 70.25 1027 ARG A O 1
ATOM 7470 N N . THR A 1 1028 ? -20.508 3.568 -5.871 1.00 70.12 1028 THR A N 1
ATOM 7471 C CA . THR A 1 1028 ? -20.362 3.029 -7.227 1.00 70.12 1028 THR A CA 1
ATOM 7472 C C . THR A 1 1028 ? -19.134 3.611 -7.926 1.00 70.12 1028 THR A C 1
ATOM 7474 O O . THR A 1 1028 ? -18.523 4.590 -7.495 1.00 70.12 1028 THR A O 1
ATOM 7477 N N . HIS A 1 1029 ? -18.761 3.008 -9.056 1.00 64.25 1029 HIS A N 1
ATOM 7478 C CA . HIS A 1 1029 ? -17.673 3.497 -9.906 1.00 64.25 1029 HIS A CA 1
ATOM 7479 C C . HIS A 1 1029 ? -17.951 4.887 -10.516 1.00 64.25 1029 HIS A C 1
ATOM 7481 O O . HIS A 1 1029 ? -17.021 5.528 -11.000 1.00 64.25 1029 HIS A O 1
ATOM 7487 N N . GLN A 1 1030 ? -19.206 5.357 -10.503 1.00 55.19 1030 GLN A N 1
ATOM 7488 C CA . GLN A 1 1030 ? -19.607 6.670 -11.027 1.00 55.19 1030 GLN A CA 1
ATOM 7489 C C . GLN A 1 1030 ? -19.375 7.810 -10.019 1.00 55.19 1030 GLN A C 1
ATOM 7491 O O . GLN A 1 1030 ? -19.424 8.985 -10.386 1.00 55.19 1030 GLN A O 1
ATOM 7496 N N . GLY A 1 1031 ? -19.048 7.466 -8.770 1.00 65.94 1031 GLY A N 1
ATOM 7497 C CA . GLY A 1 1031 ? -18.616 8.391 -7.732 1.00 65.94 1031 GLY A CA 1
ATOM 7498 C C . GLY A 1 1031 ? -19.747 9.063 -6.932 1.00 65.94 1031 GLY A C 1
ATOM 7499 O O . GLY A 1 1031 ? -20.927 8.916 -7.248 1.00 65.94 1031 GLY A O 1
ATOM 7500 N N . PRO A 1 1032 ? -19.380 9.874 -5.916 1.00 69.00 1032 PRO A N 1
ATOM 7501 C CA . PRO A 1 1032 ? -20.279 10.405 -4.875 1.00 69.00 1032 PRO A CA 1
ATOM 7502 C C . PRO A 1 1032 ? -21.544 11.124 -5.360 1.00 69.00 1032 PRO A C 1
ATOM 7504 O O . PRO A 1 1032 ? -22.576 11.120 -4.693 1.00 69.00 1032 PRO A O 1
ATOM 7507 N N . ALA A 1 1033 ? -21.460 11.803 -6.508 1.00 71.25 1033 ALA A N 1
ATOM 7508 C CA . ALA A 1 1033 ? -22.580 12.565 -7.051 1.00 71.25 1033 ALA A CA 1
ATOM 7509 C C . ALA A 1 1033 ? -23.670 11.654 -7.634 1.00 71.25 1033 ALA A C 1
ATOM 7511 O O . ALA A 1 1033 ? -24.851 11.952 -7.477 1.00 71.25 1033 ALA A O 1
ATOM 7512 N N . ALA A 1 1034 ? -23.277 10.551 -8.280 1.00 72.19 1034 ALA A N 1
ATOM 7513 C CA . ALA A 1 1034 ? -24.205 9.556 -8.813 1.00 72.19 1034 ALA A CA 1
ATOM 7514 C C . ALA A 1 1034 ? -24.830 8.708 -7.692 1.00 72.19 1034 ALA A C 1
ATOM 7516 O O . ALA A 1 1034 ? -25.990 8.319 -7.790 1.00 72.19 1034 ALA A O 1
ATOM 7517 N N . ASP A 1 1035 ? -24.078 8.493 -6.610 1.00 75.38 1035 ASP A N 1
ATOM 7518 C CA . ASP A 1 1035 ? -24.484 7.682 -5.457 1.00 75.38 1035 ASP A CA 1
ATOM 7519 C C . ASP A 1 1035 ? -25.448 8.404 -4.499 1.00 75.38 1035 ASP A C 1
ATOM 7521 O O . ASP A 1 1035 ? -26.015 7.776 -3.610 1.00 75.38 1035 ASP A O 1
ATOM 7525 N N . GLY A 1 1036 ? -25.647 9.718 -4.662 1.00 81.31 1036 GLY A N 1
ATOM 7526 C CA . GLY A 1 1036 ? -26.558 10.498 -3.822 1.00 81.31 1036 GLY A CA 1
ATOM 7527 C C . GLY A 1 1036 ? -25.987 10.928 -2.464 1.00 81.31 1036 GLY A C 1
ATOM 7528 O O . GLY A 1 1036 ? -26.766 11.305 -1.587 1.00 81.31 1036 GLY A O 1
ATOM 7529 N N . ASP A 1 1037 ? -24.656 10.946 -2.286 1.00 83.62 1037 ASP A N 1
ATOM 7530 C CA . ASP A 1 1037 ? -23.972 11.271 -1.016 1.00 83.62 1037 ASP A CA 1
ATOM 7531 C C . ASP A 1 1037 ? -24.527 12.542 -0.341 1.00 83.62 1037 ASP A C 1
ATOM 7533 O O . ASP A 1 1037 ? -24.765 12.569 0.867 1.00 83.62 1037 ASP A O 1
ATOM 7537 N N . VAL A 1 1038 ? -24.782 13.595 -1.128 1.00 84.56 1038 VAL A N 1
ATOM 7538 C CA . VAL A 1 1038 ? -25.302 14.882 -0.630 1.00 84.56 1038 VAL A CA 1
ATOM 7539 C C . VAL A 1 1038 ? -26.717 14.740 -0.062 1.00 84.56 1038 VAL A C 1
ATOM 7541 O O . VAL A 1 1038 ? -27.022 15.325 0.975 1.00 84.56 1038 VAL A O 1
ATOM 7544 N N . ALA A 1 1039 ? -27.580 13.953 -0.708 1.00 88.50 1039 ALA A N 1
ATOM 7545 C CA . ALA A 1 1039 ? -28.945 13.723 -0.239 1.00 88.50 1039 ALA A CA 1
ATOM 7546 C C . ALA A 1 1039 ? -28.959 12.862 1.033 1.00 88.50 1039 ALA A C 1
ATOM 7548 O O . ALA A 1 1039 ? -29.721 13.137 1.963 1.00 88.50 1039 ALA A O 1
ATOM 7549 N N . HIS A 1 1040 ? -28.083 11.857 1.103 1.00 87.88 1040 HIS A N 1
ATOM 7550 C CA . HIS A 1 1040 ? -27.911 11.015 2.285 1.00 87.88 1040 HIS A CA 1
ATOM 7551 C C . HIS A 1 1040 ? -27.428 11.819 3.498 1.00 87.88 1040 HIS A C 1
ATOM 7553 O O . HIS A 1 1040 ? -28.045 11.743 4.562 1.00 87.88 1040 HIS A O 1
ATOM 7559 N N . ALA A 1 1041 ? -26.392 12.645 3.329 1.00 86.62 1041 ALA A N 1
ATOM 7560 C CA . ALA A 1 1041 ? -25.898 13.529 4.384 1.00 86.62 1041 ALA A CA 1
ATOM 7561 C C . ALA A 1 1041 ? -26.956 14.562 4.816 1.00 86.62 1041 ALA A C 1
ATOM 7563 O O . ALA A 1 1041 ? -27.182 14.749 6.012 1.00 86.62 1041 ALA A O 1
ATOM 7564 N N . ALA A 1 1042 ? -27.672 15.168 3.860 1.00 89.44 1042 ALA A N 1
ATOM 7565 C CA . ALA A 1 1042 ? -28.734 16.132 4.149 1.00 89.44 1042 ALA A CA 1
ATOM 7566 C C . ALA A 1 1042 ? -29.890 15.520 4.961 1.00 89.44 1042 ALA A C 1
ATOM 7568 O O . ALA A 1 1042 ? -30.423 16.177 5.857 1.00 89.44 1042 ALA A O 1
ATOM 7569 N N . TRP A 1 1043 ? -30.263 14.262 4.698 1.00 92.06 1043 TRP A N 1
ATOM 7570 C CA . TRP A 1 1043 ? -31.266 13.552 5.500 1.00 92.06 1043 TRP A CA 1
ATOM 7571 C C . TRP A 1 1043 ? -30.808 13.355 6.950 1.00 92.06 1043 TRP A C 1
ATOM 7573 O O . TRP A 1 1043 ? -31.579 13.629 7.872 1.00 92.06 1043 TRP A O 1
ATOM 7583 N N . VAL A 1 1044 ? -29.546 12.963 7.167 1.00 90.50 1044 VAL A N 1
ATOM 7584 C CA . VAL A 1 1044 ? -28.983 12.839 8.524 1.00 90.50 1044 VAL A CA 1
ATOM 7585 C C . VAL A 1 1044 ? -28.984 14.190 9.240 1.00 90.50 1044 VAL A C 1
ATOM 7587 O O . VAL A 1 1044 ? -29.384 14.263 10.400 1.00 90.50 1044 VAL A O 1
ATOM 7590 N N . HIS A 1 1045 ? -28.607 15.277 8.558 1.00 89.12 1045 HIS A N 1
ATOM 7591 C CA . HIS A 1 1045 ? -28.651 16.628 9.137 1.00 89.12 1045 HIS A CA 1
ATOM 7592 C C . HIS A 1 1045 ? -30.073 17.055 9.514 1.00 89.12 1045 HIS A C 1
ATOM 7594 O O . HIS A 1 1045 ? -30.269 17.645 10.575 1.00 89.12 1045 HIS A O 1
ATOM 7600 N N . ALA A 1 1046 ? -31.069 16.741 8.684 1.00 91.19 1046 ALA A N 1
ATOM 7601 C CA . ALA A 1 1046 ? -32.467 17.048 8.976 1.00 91.19 1046 ALA A CA 1
ATOM 7602 C C . ALA A 1 1046 ? -32.987 16.260 10.191 1.00 91.19 1046 ALA A C 1
ATOM 7604 O O . ALA A 1 1046 ? -33.627 16.840 11.070 1.00 91.19 1046 ALA A O 1
ATOM 7605 N N . ALA A 1 1047 ? -32.666 14.964 10.282 1.00 90.94 1047 ALA A N 1
ATOM 7606 C CA . ALA A 1 1047 ? -33.005 14.135 11.439 1.00 90.94 1047 ALA A CA 1
ATOM 7607 C C . ALA A 1 1047 ? -32.341 14.661 12.725 1.00 90.94 1047 ALA A C 1
ATOM 7609 O O . ALA A 1 1047 ? -33.003 14.810 13.753 1.00 90.94 1047 ALA A O 1
ATOM 7610 N N . ALA A 1 1048 ? -31.057 15.020 12.647 1.00 89.44 1048 ALA A N 1
ATOM 7611 C CA . ALA A 1 1048 ? -30.304 15.620 13.745 1.00 89.44 1048 ALA A CA 1
ATOM 7612 C C . ALA A 1 1048 ? -30.929 16.937 14.232 1.00 89.44 1048 ALA A C 1
ATOM 7614 O O . ALA A 1 1048 ? -31.128 17.128 15.432 1.00 89.44 1048 ALA A O 1
ATOM 7615 N N . ALA A 1 1049 ? -31.291 17.831 13.307 1.00 90.00 1049 ALA A N 1
ATOM 7616 C CA . ALA A 1 1049 ? -31.935 19.101 13.632 1.00 90.00 1049 ALA A CA 1
ATOM 7617 C C . ALA A 1 1049 ? -33.290 18.904 14.332 1.00 90.00 1049 ALA A C 1
ATOM 7619 O O . ALA A 1 1049 ? -33.604 19.642 15.265 1.00 90.00 1049 ALA A O 1
ATOM 7620 N N . GLY A 1 1050 ? -34.065 17.891 13.925 1.00 89.88 1050 GLY A N 1
ATOM 7621 C CA . GLY A 1 1050 ? -35.329 17.532 14.572 1.00 89.88 1050 GLY A CA 1
ATOM 7622 C C . GLY A 1 1050 ? -35.161 16.965 15.987 1.00 89.88 1050 GLY A C 1
ATOM 7623 O O . GLY A 1 1050 ? -36.001 17.219 16.844 1.00 89.88 1050 GLY A O 1
ATOM 7624 N N . LEU A 1 1051 ? -34.075 16.232 16.254 1.00 89.75 1051 LEU A N 1
ATOM 7625 C CA . LEU A 1 1051 ? -33.775 15.659 17.575 1.00 89.75 1051 LEU A CA 1
ATOM 7626 C C . LEU A 1 1051 ? -33.136 16.665 18.547 1.00 89.75 1051 LEU A C 1
ATOM 7628 O O . LEU A 1 1051 ? -33.237 16.496 19.763 1.00 89.75 1051 LEU A O 1
ATOM 7632 N N . ALA A 1 1052 ? -32.495 17.718 18.034 1.00 88.81 1052 ALA A N 1
ATOM 7633 C CA . ALA A 1 1052 ? -31.747 18.692 18.829 1.00 88.81 1052 ALA A CA 1
ATOM 7634 C C . ALA A 1 1052 ? -32.525 19.331 20.007 1.00 88.81 1052 ALA A C 1
ATOM 7636 O O . ALA A 1 1052 ? -31.914 19.521 21.061 1.00 88.81 1052 ALA A O 1
ATOM 7637 N N . PRO A 1 1053 ? -33.837 19.647 19.912 1.00 89.19 1053 PRO A N 1
ATOM 7638 C CA . PRO A 1 1053 ? -34.593 20.197 21.042 1.00 89.19 1053 PRO A CA 1
ATOM 7639 C C . PRO A 1 1053 ? -34.707 19.244 22.240 1.00 89.19 1053 PRO A C 1
ATOM 7641 O O . PRO A 1 1053 ? -34.711 19.711 23.380 1.00 89.19 1053 PRO A O 1
ATOM 7644 N N . ALA A 1 1054 ? -34.766 17.931 21.983 1.00 88.31 1054 ALA A N 1
ATOM 7645 C CA . ALA A 1 1054 ? -34.906 16.879 22.992 1.00 88.31 1054 ALA A CA 1
ATOM 7646 C C . ALA A 1 1054 ? -33.558 16.312 23.481 1.00 88.31 1054 ALA A C 1
ATOM 7648 O O . ALA A 1 1054 ? -33.521 15.570 24.463 1.00 88.31 1054 ALA A O 1
ATOM 7649 N N . ALA A 1 1055 ? -32.451 16.643 22.810 1.00 90.38 1055 ALA A N 1
ATOM 7650 C CA . ALA A 1 1055 ? -31.124 16.150 23.156 1.00 90.38 1055 ALA A CA 1
ATOM 7651 C C . ALA A 1 1055 ? -30.569 16.822 24.427 1.00 90.38 1055 ALA A C 1
ATOM 7653 O O . ALA A 1 1055 ? -30.519 18.050 24.538 1.00 90.38 1055 ALA A O 1
ATOM 7654 N N . ALA A 1 1056 ? -30.087 16.005 25.363 1.00 90.38 1056 ALA A N 1
ATOM 7655 C CA . ALA A 1 1056 ? -29.277 16.428 26.505 1.00 90.38 1056 ALA A CA 1
ATOM 7656 C C . ALA A 1 1056 ? -27.819 16.713 26.098 1.00 90.38 1056 ALA A C 1
ATOM 7658 O O . ALA A 1 1056 ? -27.164 17.566 26.694 1.00 90.38 1056 ALA A O 1
ATOM 7659 N N . GLY A 1 1057 ? -27.333 16.040 25.053 1.00 90.56 1057 GLY A N 1
ATOM 7660 C CA . GLY A 1 1057 ? -26.040 16.304 24.435 1.00 90.56 1057 GLY A CA 1
ATOM 7661 C C . GLY A 1 1057 ? -25.760 15.387 23.253 1.00 90.56 1057 GLY A C 1
ATOM 7662 O O . GLY A 1 1057 ? -26.583 14.542 22.899 1.00 90.56 1057 GLY A O 1
ATOM 7663 N N . LEU A 1 1058 ? -24.612 15.586 22.613 1.00 89.94 1058 LEU A N 1
ATOM 7664 C CA . LEU A 1 1058 ? -24.223 14.855 21.408 1.00 89.94 1058 LEU A CA 1
ATOM 7665 C C . LEU A 1 1058 ? -23.296 13.688 21.731 1.00 89.94 1058 LEU A C 1
ATOM 7667 O O . LEU A 1 1058 ? -22.524 13.734 22.692 1.00 89.94 1058 LEU A O 1
ATOM 7671 N N . TYR A 1 1059 ? -23.343 12.647 20.902 1.00 88.38 1059 TYR A N 1
ATOM 7672 C CA . TYR A 1 1059 ? -22.321 11.620 20.955 1.00 88.38 1059 TYR A CA 1
ATOM 7673 C C . TYR A 1 1059 ? -21.112 12.095 20.163 1.00 88.38 1059 TYR A C 1
ATOM 7675 O O . TYR A 1 1059 ? -21.161 12.233 18.941 1.00 88.38 1059 TYR A O 1
ATOM 7683 N N . VAL A 1 1060 ? -20.001 12.336 20.864 1.00 84.75 1060 VAL A N 1
ATOM 7684 C CA . VAL A 1 1060 ? -18.767 12.834 20.241 1.00 84.75 1060 VAL A CA 1
ATOM 7685 C C . VAL A 1 1060 ? -18.291 11.925 19.104 1.00 84.75 1060 VAL A C 1
ATOM 7687 O O . VAL A 1 1060 ? -17.636 12.384 18.167 1.00 84.75 1060 VAL A O 1
ATOM 7690 N N . ASN A 1 1061 ? -18.682 10.644 19.155 1.00 81.31 1061 ASN A N 1
ATOM 7691 C CA . ASN A 1 1061 ? -18.344 9.668 18.141 1.00 81.31 1061 ASN A CA 1
ATOM 7692 C C . ASN A 1 1061 ? -19.030 9.870 16.775 1.00 81.31 1061 ASN A C 1
ATOM 7694 O O . ASN A 1 1061 ? -18.747 9.141 15.828 1.00 81.31 1061 ASN A O 1
ATOM 7698 N N . GLU A 1 1062 ? -19.919 10.854 16.663 1.00 81.00 1062 GLU A N 1
ATOM 7699 C CA . GLU A 1 1062 ? -20.743 11.099 15.472 1.00 81.00 1062 GLU A CA 1
ATOM 7700 C C . GLU A 1 1062 ? -20.781 12.582 15.096 1.00 81.00 1062 GLU A C 1
ATOM 7702 O O . GLU A 1 1062 ? -21.685 13.071 14.418 1.00 81.00 1062 GLU A O 1
ATOM 7707 N N . VAL A 1 1063 ? -19.753 13.308 15.538 1.00 79.00 1063 VAL A N 1
ATOM 7708 C CA . VAL A 1 1063 ? -19.470 14.675 15.111 1.00 79.00 1063 VAL A CA 1
ATOM 7709 C C . VAL A 1 1063 ? -18.674 14.612 13.805 1.00 79.00 1063 VAL A C 1
ATOM 7711 O O . VAL A 1 1063 ? -17.487 14.273 13.794 1.00 79.00 1063 VAL A O 1
ATOM 7714 N N . MET A 1 1064 ? -19.337 14.924 12.691 1.00 74.50 1064 MET A N 1
ATOM 7715 C CA . MET A 1 1064 ? -18.774 14.813 11.339 1.00 74.50 1064 MET A CA 1
ATOM 7716 C C . MET A 1 1064 ? -17.981 16.067 10.934 1.00 74.50 1064 MET A C 1
ATOM 7718 O O . MET A 1 1064 ? -18.268 17.172 11.389 1.00 74.50 1064 MET A O 1
ATOM 7722 N N . HIS A 1 1065 ? -16.951 15.914 10.088 1.00 65.62 1065 HIS A N 1
ATOM 7723 C CA . HIS A 1 1065 ? -16.033 17.014 9.735 1.00 65.62 1065 HIS A CA 1
ATOM 7724 C C . HIS A 1 1065 ? -16.681 18.178 8.962 1.00 65.62 1065 HIS A C 1
ATOM 7726 O O . HIS A 1 1065 ? -16.151 19.288 8.974 1.00 65.62 1065 HIS A O 1
ATOM 7732 N N . ASP A 1 1066 ? -17.780 17.913 8.259 1.00 65.62 1066 ASP A N 1
ATOM 7733 C CA . ASP A 1 1066 ? -18.553 18.865 7.460 1.00 65.62 1066 ASP A CA 1
ATOM 7734 C C . ASP A 1 1066 ? -19.557 19.666 8.304 1.00 65.62 1066 ASP A C 1
ATOM 7736 O O . ASP A 1 1066 ? -20.163 20.620 7.815 1.00 65.62 1066 ASP A O 1
ATOM 7740 N N . GLN A 1 1067 ? -19.698 19.324 9.586 1.00 64.25 1067 GLN A N 1
ATOM 7741 C CA . GLN A 1 1067 ? -20.525 20.046 10.543 1.00 64.25 1067 GLN A CA 1
ATOM 7742 C C . GLN A 1 1067 ? -19.668 21.086 11.303 1.00 64.25 1067 GLN A C 1
ATOM 7744 O O . GLN A 1 1067 ? -18.487 20.843 11.566 1.00 64.25 1067 GLN A O 1
ATOM 7749 N N . PRO A 1 1068 ? -20.200 22.278 11.644 1.00 54.16 1068 PRO A N 1
ATOM 7750 C CA . PRO A 1 1068 ? -19.419 23.366 12.247 1.00 54.16 1068 PRO A CA 1
ATOM 7751 C C . PRO A 1 1068 ? -18.775 22.947 13.588 1.00 54.16 1068 PRO A C 1
ATOM 7753 O O . PRO A 1 1068 ? -19.423 22.844 14.628 1.00 54.16 1068 PRO A O 1
ATOM 7756 N N . GLY A 1 1069 ? -17.462 22.694 13.542 1.00 56.28 1069 GLY A N 1
ATOM 7757 C CA . GLY A 1 1069 ? -16.792 21.692 14.381 1.00 56.28 1069 GLY A CA 1
ATOM 7758 C C . GLY A 1 1069 ? -16.368 22.047 15.812 1.00 56.28 1069 GLY A C 1
ATOM 7759 O O . GLY A 1 1069 ? -15.759 21.186 16.435 1.00 56.28 1069 GLY A O 1
ATOM 7760 N N . ASN A 1 1070 ? -16.668 23.234 16.355 1.00 58.41 1070 ASN A N 1
ATOM 7761 C CA . ASN A 1 1070 ? -16.360 23.555 17.769 1.00 58.41 1070 ASN A CA 1
ATOM 7762 C C . ASN A 1 1070 ? -17.606 23.588 18.669 1.00 58.41 1070 ASN A C 1
ATOM 7764 O O . ASN A 1 1070 ? -17.538 23.225 19.841 1.00 58.41 1070 ASN A O 1
ATOM 7768 N N . SER A 1 1071 ? -18.767 24.000 18.149 1.00 67.62 1071 SER A N 1
ATOM 7769 C CA . SER A 1 1071 ? -19.998 24.045 18.953 1.00 67.62 1071 SER A CA 1
ATOM 7770 C C . SER A 1 1071 ? -20.518 22.644 19.279 1.00 67.62 1071 SER A C 1
ATOM 7772 O O . SER A 1 1071 ? -21.017 22.417 20.379 1.00 67.62 1071 SER A O 1
ATOM 7774 N N . GLN A 1 1072 ? -20.350 21.692 18.359 1.00 78.12 1072 GLN A N 1
ATOM 7775 C CA . GLN A 1 1072 ? -20.800 20.312 18.536 1.00 78.12 1072 GLN A CA 1
ATOM 7776 C C . GLN A 1 1072 ? -19.903 19.489 19.469 1.00 78.12 1072 GLN A C 1
ATOM 7778 O O . GLN A 1 1072 ? -20.414 18.708 20.271 1.00 78.12 1072 GLN A O 1
ATOM 7783 N N . VAL A 1 1073 ? -18.579 19.700 19.432 1.00 83.94 1073 VAL A N 1
ATOM 7784 C CA . VAL A 1 1073 ? -17.658 19.059 20.389 1.00 83.94 1073 VAL A CA 1
ATOM 7785 C C . VAL A 1 1073 ? -17.994 19.511 21.807 1.00 83.94 1073 VAL A C 1
ATOM 7787 O O . VAL A 1 1073 ? -18.183 18.673 22.683 1.00 83.94 1073 VAL A O 1
ATOM 7790 N N . ARG A 1 1074 ? -18.202 20.817 22.022 1.00 87.19 1074 ARG A N 1
ATOM 7791 C CA . ARG A 1 1074 ? -18.665 21.340 23.315 1.00 87.19 1074 ARG A CA 1
ATOM 7792 C C . ARG A 1 1074 ? -20.006 20.744 23.752 1.00 87.19 1074 ARG A C 1
ATOM 7794 O O . ARG A 1 1074 ? -20.164 20.431 24.924 1.00 87.19 1074 ARG A O 1
ATOM 7801 N N . ALA A 1 1075 ? -20.952 20.566 22.829 1.00 87.75 1075 ALA A N 1
ATOM 7802 C CA . ALA A 1 1075 ? -22.252 19.953 23.116 1.00 87.75 1075 ALA A CA 1
ATOM 7803 C C . ALA A 1 1075 ? -22.176 18.445 23.434 1.00 87.75 1075 ALA A C 1
ATOM 7805 O O . ALA A 1 1075 ? -23.173 17.859 23.851 1.00 87.75 1075 ALA A O 1
ATOM 7806 N N . SER A 1 1076 ? -21.011 17.816 23.251 1.00 88.81 1076 SER A N 1
ATOM 7807 C CA . SER A 1 1076 ? -20.777 16.412 23.602 1.00 88.81 1076 SER A CA 1
ATOM 7808 C C . SER A 1 1076 ? -20.347 16.211 25.058 1.00 88.81 1076 SER A C 1
ATOM 7810 O O . SER A 1 1076 ? -20.138 15.079 25.482 1.00 88.81 1076 SER A O 1
ATOM 7812 N N . TYR A 1 1077 ? -20.204 17.285 25.837 1.00 91.12 1077 TYR A N 1
ATOM 7813 C CA . TYR A 1 1077 ? -19.770 17.214 27.229 1.00 91.12 1077 TYR A CA 1
ATOM 7814 C C . TYR A 1 1077 ? -20.613 18.132 28.109 1.00 91.12 1077 TYR A C 1
ATOM 7816 O O . TYR A 1 1077 ? -21.051 19.203 27.686 1.00 91.12 1077 TYR A O 1
ATOM 7824 N N . GLU A 1 1078 ? -20.795 17.748 29.372 1.00 89.44 1078 GLU A N 1
ATOM 7825 C CA . GLU A 1 1078 ? -21.354 18.664 30.364 1.00 89.44 1078 GLU A CA 1
ATOM 7826 C C . GLU A 1 1078 ? -20.423 19.874 30.561 1.00 89.44 1078 GLU A C 1
ATOM 7828 O O . GLU A 1 1078 ? -19.200 19.716 30.499 1.00 89.44 1078 GLU A O 1
ATOM 7833 N N . PRO A 1 1079 ? -20.947 21.080 30.860 1.00 89.19 1079 PRO A N 1
ATOM 7834 C CA . PRO A 1 1079 ? -20.128 22.288 30.970 1.00 89.19 1079 PRO A CA 1
ATOM 7835 C C . PRO A 1 1079 ? -18.922 22.158 31.915 1.00 89.19 1079 PRO A C 1
ATOM 7837 O O . PRO A 1 1079 ? -17.831 22.616 31.583 1.00 89.19 1079 PRO A O 1
ATOM 7840 N N . ALA A 1 1080 ? -19.094 21.499 33.067 1.00 89.31 1080 ALA A N 1
ATOM 7841 C CA . ALA A 1 1080 ? -18.012 21.278 34.027 1.00 89.31 1080 ALA A CA 1
ATOM 7842 C C . ALA A 1 1080 ? -16.957 20.286 33.505 1.00 89.31 1080 ALA A C 1
ATOM 7844 O O . ALA A 1 1080 ? -15.757 20.522 33.655 1.00 89.31 1080 ALA A O 1
ATOM 7845 N N . ALA A 1 1081 ? -17.393 19.203 32.853 1.00 90.50 1081 ALA A N 1
ATOM 7846 C CA . ALA A 1 1081 ? -16.495 18.236 32.228 1.00 90.50 1081 ALA A CA 1
ATOM 7847 C C . ALA A 1 1081 ? -15.703 18.877 31.078 1.00 90.50 1081 ALA A C 1
ATOM 7849 O O . ALA A 1 1081 ? -14.498 18.665 30.973 1.00 90.50 1081 ALA A O 1
ATOM 7850 N N . TYR A 1 1082 ? -16.345 19.722 30.268 1.00 92.00 1082 TYR A N 1
ATOM 7851 C CA . TYR A 1 1082 ? -15.694 20.439 29.173 1.00 92.00 1082 TYR A CA 1
ATOM 7852 C C . TYR A 1 1082 ? -14.578 21.375 29.661 1.00 92.00 1082 TYR A C 1
ATOM 7854 O O . TYR A 1 1082 ? -13.471 21.349 29.126 1.00 92.00 1082 TYR A O 1
ATOM 7862 N N . GLU A 1 1083 ? -14.821 22.172 30.707 1.00 91.56 1083 GLU A N 1
ATOM 7863 C CA . GLU A 1 1083 ? -13.777 23.048 31.263 1.00 91.56 1083 GLU A CA 1
ATOM 7864 C C . GLU A 1 1083 ? -12.632 22.249 31.905 1.00 91.56 1083 GLU A C 1
ATOM 7866 O O . GLU A 1 1083 ? -11.459 22.594 31.729 1.00 91.56 1083 GLU A O 1
ATOM 7871 N N . ARG A 1 1084 ? -12.940 21.122 32.560 1.00 93.75 1084 ARG A N 1
ATOM 7872 C CA . ARG A 1 1084 ? -11.924 20.186 33.069 1.00 93.75 1084 ARG A CA 1
ATOM 7873 C C . ARG A 1 1084 ? -11.061 19.615 31.934 1.00 93.75 1084 ARG A C 1
ATOM 7875 O O . ARG A 1 1084 ? -9.834 19.627 32.031 1.00 93.75 1084 ARG A O 1
ATOM 7882 N N . LEU A 1 1085 ? -11.676 19.209 30.819 1.00 93.81 1085 LEU A N 1
ATOM 7883 C CA . LEU A 1 1085 ? -10.972 18.740 29.618 1.00 93.81 1085 LEU A CA 1
ATOM 7884 C C . LEU A 1 1085 ? -10.075 19.819 29.004 1.00 93.81 1085 LEU A C 1
ATOM 7886 O O . LEU A 1 1085 ? -8.962 19.510 28.583 1.00 93.81 1085 LEU A O 1
ATOM 7890 N N . ARG A 1 1086 ? -10.512 21.083 28.976 1.00 92.75 1086 ARG A N 1
ATOM 7891 C CA . ARG A 1 1086 ? -9.685 22.196 28.481 1.00 92.75 1086 ARG A CA 1
ATOM 7892 C C . ARG A 1 1086 ? -8.420 22.391 29.310 1.00 92.75 1086 ARG A C 1
ATOM 7894 O O . ARG A 1 1086 ? -7.345 22.561 28.734 1.00 92.75 1086 ARG A O 1
ATOM 7901 N N . GLY A 1 1087 ? -8.540 22.343 30.637 1.00 91.88 1087 GLY A N 1
ATOM 7902 C CA . GLY A 1 1087 ? -7.387 22.406 31.538 1.00 91.88 1087 GLY A CA 1
ATOM 7903 C C . GLY A 1 1087 ? -6.427 21.236 31.315 1.00 91.88 1087 GLY A C 1
ATOM 7904 O O . GLY A 1 1087 ? -5.221 21.435 31.164 1.00 91.88 1087 GLY A O 1
ATOM 7905 N N . LEU A 1 1088 ? -6.969 20.022 31.202 1.00 93.44 1088 LEU A N 1
ATOM 7906 C CA . LEU A 1 1088 ? -6.184 18.821 30.924 1.00 93.44 1088 LEU A CA 1
ATOM 7907 C C . LEU A 1 1088 ? -5.462 18.898 29.572 1.00 93.44 1088 LEU A C 1
ATOM 7909 O O . LEU A 1 1088 ? -4.267 18.622 29.504 1.00 93.44 1088 LEU A O 1
ATOM 7913 N N . LYS A 1 1089 ? -6.148 19.331 28.511 1.00 92.19 1089 LYS A N 1
ATOM 7914 C CA . LYS A 1 1089 ? -5.581 19.509 27.167 1.00 92.19 1089 LYS A CA 1
ATOM 7915 C C . LYS A 1 1089 ? -4.397 20.471 27.162 1.00 92.19 1089 LYS A C 1
ATOM 7917 O O . LYS A 1 1089 ? -3.391 20.173 26.526 1.00 92.19 1089 LYS A O 1
ATOM 7922 N N . ALA A 1 1090 ? -4.497 21.588 27.884 1.00 91.12 1090 ALA A N 1
ATOM 7923 C CA . ALA A 1 1090 ? -3.402 22.548 28.010 1.00 91.12 1090 ALA A CA 1
ATOM 7924 C C . ALA A 1 1090 ? -2.164 21.943 28.700 1.00 91.12 1090 ALA A C 1
ATOM 7926 O O . ALA A 1 1090 ? -1.044 22.331 28.382 1.00 91.12 1090 ALA A O 1
ATOM 7927 N N . ARG A 1 1091 ? -2.356 20.972 29.605 1.00 91.44 1091 ARG A N 1
ATOM 7928 C CA . ARG A 1 1091 ? -1.268 20.243 30.276 1.00 91.44 1091 ARG A CA 1
ATOM 7929 C C . ARG A 1 1091 ? -0.603 19.207 29.367 1.00 91.44 1091 ARG A C 1
ATOM 7931 O O . ARG A 1 1091 ? 0.622 19.156 29.308 1.00 91.44 1091 ARG A O 1
ATOM 7938 N N . VAL A 1 1092 ? -1.391 18.363 28.697 1.00 91.31 1092 VAL A N 1
ATOM 7939 C CA . VAL A 1 1092 ? -0.868 17.179 27.977 1.00 91.31 1092 VAL A CA 1
ATOM 7940 C C . VAL A 1 1092 ? -0.531 17.435 26.509 1.00 91.31 1092 VAL A C 1
ATOM 7942 O O . VAL A 1 1092 ? 0.192 16.643 25.905 1.00 91.31 1092 VAL A O 1
ATOM 7945 N N . ASP A 1 1093 ? -1.011 18.544 25.948 1.00 90.81 1093 ASP A N 1
ATOM 7946 C CA . ASP A 1 1093 ? -0.654 19.027 24.615 1.00 90.81 1093 ASP A CA 1
ATOM 7947 C C . ASP A 1 1093 ? -0.600 20.571 24.577 1.00 90.81 1093 ASP A C 1
ATOM 7949 O O . ASP A 1 1093 ? -1.470 21.221 23.979 1.00 90.81 1093 ASP A O 1
ATOM 7953 N N . PRO A 1 1094 ? 0.417 21.174 25.229 1.00 88.38 1094 PRO A N 1
ATOM 7954 C CA . PRO A 1 1094 ? 0.577 22.627 25.325 1.00 88.38 1094 PRO A CA 1
ATOM 7955 C C . PRO A 1 1094 ? 0.888 23.286 23.974 1.00 88.38 1094 PRO A C 1
ATOM 7957 O O . PRO A 1 1094 ? 0.545 24.446 23.762 1.00 88.38 1094 PRO A O 1
ATOM 7960 N N . ALA A 1 1095 ? 1.512 22.547 23.051 1.00 84.69 1095 ALA A N 1
ATOM 7961 C CA . ALA A 1 1095 ? 1.823 23.016 21.702 1.00 84.69 1095 ALA A CA 1
ATOM 7962 C C . ALA A 1 1095 ? 0.610 22.964 20.752 1.00 84.69 1095 ALA A C 1
ATOM 7964 O O . ALA A 1 1095 ? 0.664 23.523 19.657 1.00 84.69 1095 ALA A O 1
ATOM 7965 N N . GLY A 1 1096 ? -0.491 22.320 21.157 1.00 87.38 1096 GLY A N 1
ATOM 7966 C CA . GLY A 1 1096 ? -1.710 22.228 20.354 1.00 87.38 1096 GLY A CA 1
ATOM 7967 C C . GLY A 1 1096 ? -1.541 21.384 19.088 1.00 87.38 1096 GLY A C 1
ATOM 7968 O O . GLY A 1 1096 ? -2.131 21.713 18.053 1.00 87.38 1096 GLY A O 1
ATOM 7969 N N . LEU A 1 1097 ? -0.730 20.326 19.166 1.00 86.31 1097 LEU A N 1
ATOM 7970 C CA . LEU A 1 1097 ? -0.454 19.422 18.051 1.00 86.31 1097 LEU A CA 1
ATOM 7971 C C . LEU A 1 1097 ? -1.654 18.517 17.754 1.00 86.31 1097 LEU A C 1
ATOM 7973 O O . LEU A 1 1097 ? -1.919 18.212 16.599 1.00 86.31 1097 LEU A O 1
ATOM 7977 N N . LEU A 1 1098 ? -2.441 18.127 18.750 1.00 86.38 1098 LEU A N 1
ATOM 7978 C CA . LEU A 1 1098 ? -3.693 17.398 18.550 1.00 86.38 1098 LEU A CA 1
ATOM 7979 C C . LEU A 1 1098 ? -4.842 18.338 18.166 1.00 86.38 1098 LEU A C 1
ATOM 7981 O O . LEU A 1 1098 ? -4.751 19.571 18.224 1.00 86.38 1098 LEU A O 1
ATOM 7985 N N . ARG A 1 1099 ? -5.973 17.746 17.772 1.00 80.38 1099 ARG A N 1
ATOM 7986 C CA . ARG A 1 1099 ? -7.183 18.503 17.444 1.00 80.38 1099 ARG A CA 1
ATOM 7987 C C . ARG A 1 1099 ? -7.600 19.416 18.617 1.00 80.38 1099 ARG A C 1
ATOM 7989 O O . ARG A 1 1099 ? -7.532 18.993 19.772 1.00 80.38 1099 ARG A O 1
ATOM 7996 N N . PRO A 1 1100 ? -8.045 20.658 18.342 1.00 77.44 1100 PRO A N 1
ATOM 7997 C CA . PRO A 1 1100 ? -8.650 21.508 19.362 1.00 77.44 1100 PRO A CA 1
ATOM 7998 C C . PRO A 1 1100 ? -9.915 20.876 19.959 1.00 77.44 1100 PRO A C 1
ATOM 8000 O O . PRO A 1 1100 ? -10.668 20.225 19.234 1.00 77.44 1100 PRO A O 1
ATOM 8003 N N . LEU A 1 1101 ? -10.117 21.101 21.260 1.00 75.38 1101 LEU A N 1
ATOM 8004 C CA . LEU A 1 1101 ? -11.385 20.853 21.952 1.00 75.38 1101 LEU A CA 1
ATOM 8005 C C . LEU A 1 1101 ? -12.438 21.895 21.571 1.00 75.38 1101 LEU A C 1
ATOM 8007 O O . LEU A 1 1101 ? -12.057 23.089 21.461 1.00 75.38 1101 LEU A O 1
#